Protein AF-0000000077088378 (afdb_homodimer)

Radius of gyration: 35.86 Å; Cα contacts (8 Å, |Δi|>4): 1937; chains: 2; bounding box: 95×134×131 Å

Sequence (1140 aa):
MNAVVITKICVFFVFTLNFMLIGPISTVTGSLPDPVVPNVSPMHVGIMCIPLYGHWRPLRSIGEAFTARGHHVTYFIENPLWCEEIMRRGENTTHCIIIPSHGVFRDPAFFEEMSLEPYPHKTLYAFLEETIRHHTLHLGDYLQAARKLHATHPLSILLSDVNTVVGGSVARALDIPCVLSIALTAFIYLGLNNRIPPMGSGFPARMNSAQRLQEFISMSLFFGSPPSLDGFNTQRIRYNIPPLRGWHEMGGFYDTVLIPIVWGFDIPRELCPNFHPVGLLSFKENHIPSMEKELSTFLQHCTMGAIYVNFGTLASLNSRQVDYIARALEQLPYCVIWKMKDEQKKHLPKGFFGKMKETLFIRSYFLSPIEIMRHTNLMVFISHCGDTSVHEALEAQLPIVGIPFFADQADVCQRLEEAGVGKYVGHKATFTVEDILHAIQWVIEHSDQVKDKMKRLIHISNFLGGAEKAVDIIESRYFNQLLRRNESFERCVIFNEDMELETHPVRMAQIDILFLRFLVLVPLWFVVFNCIRKMLFCFGRIMRFNRNLPPKKVPHFSVSPRPTQREKDDMNAVVITKICVFFVFTLNFMLIGPISTVTGSLPDPVVPNVSPMHVGIMCIPLYGHWRPLRSIGEAFTARGHHVTYFIENPLWCEEIMRRGENTTHCIIIPSHGVFRDPAFFEEMSLEPYPHKTLYAFLEETIRHHTLHLGDYLQAARKLHATHPLSILLSDVNTVVGGSVARALDIPCVLSIALTAFIYLGLNNRIPPMGSGFPARMNSAQRLQEFISMSLFFGSPPSLDGFNTQRIRYNIPPLRGWHEMGGFYDTVLIPIVWGFDIPRELCPNFHPVGLLSFKENHIPSMEKELSTFLQHCTMGAIYVNFGTLASLNSRQVDYIARALEQLPYCVIWKMKDEQKKHLPKGFFGKMKETLFIRSYFLSPIEIMRHTNLMVFISHCGDTSVHEALEAQLPIVGIPFFADQADVCQRLEEAGVGKYVGHKATFTVEDILHAIQWVIEHSDQVKDKMKRLIHISNFLGGAEKAVDIIESRYFNQLLRRNESFERCVIFNEDMELETHPVRMAQIDILFLRFLVLVPLWFVVFNCIRKMLFCFGRIMRFNRNLPPKKVPHFSVSPRPTQREKDD

Structure (mmCIF, N/CA/C/O backbone):
data_AF-0000000077088378-model_v1
#
loop_
_entity.id
_entity.type
_entity.pdbx_description
1 polymer 'UDP-glucoronosyl and UDP-glucosyl transferase, putative'
#
loop_
_atom_site.group_PDB
_atom_site.id
_atom_site.type_symbol
_atom_site.label_atom_id
_atom_site.label_alt_id
_atom_site.label_comp_id
_atom_site.label_asym_id
_atom_site.label_entity_id
_atom_site.label_seq_id
_atom_site.pdbx_PDB_ins_code
_atom_site.Cartn_x
_atom_site.Cartn_y
_atom_site.Cartn_z
_atom_site.occupancy
_atom_site.B_iso_or_equiv
_atom_site.auth_seq_id
_atom_site.auth_comp_id
_atom_site.auth_asym_id
_atom_site.auth_atom_id
_atom_site.pdbx_PDB_model_num
ATOM 1 N N . MET A 1 1 ? 18.906 -29.609 38.656 1 36.69 1 MET A N 1
ATOM 2 C CA . MET A 1 1 ? 18.859 -29.141 37.281 1 36.69 1 MET A CA 1
ATOM 3 C C . MET A 1 1 ? 20.172 -28.453 36.906 1 36.69 1 MET A C 1
ATOM 5 O O . MET A 1 1 ? 20.625 -27.547 37.594 1 36.69 1 MET A O 1
ATOM 9 N N . ASN A 1 2 ? 20.984 -29.062 36.031 1 43.31 2 ASN A N 1
ATOM 10 C CA . ASN A 1 2 ? 22.391 -28.828 35.75 1 43.31 2 ASN A CA 1
ATOM 11 C C . ASN A 1 2 ? 22.625 -27.422 35.188 1 43.31 2 ASN A C 1
ATOM 13 O O . ASN A 1 2 ? 21.797 -26.922 34.438 1 43.31 2 ASN A O 1
ATOM 17 N N . ALA A 1 3 ? 23.484 -26.641 35.844 1 46.31 3 ALA A N 1
ATOM 18 C CA . ALA A 1 3 ? 24 -25.312 35.562 1 46.31 3 ALA A CA 1
ATOM 19 C C . ALA A 1 3 ? 24.219 -25.094 34.062 1 46.31 3 ALA A C 1
ATOM 21 O O . ALA A 1 3 ? 23.984 -24.016 33.531 1 46.31 3 ALA A O 1
ATOM 22 N N . VAL A 1 4 ? 24.469 -26.156 33.375 1 48.06 4 VAL A N 1
ATOM 23 C CA . VAL A 1 4 ? 24.812 -26.141 31.969 1 48.06 4 VAL A CA 1
ATOM 24 C C . VAL A 1 4 ? 23.547 -25.922 31.141 1 48.06 4 VAL A C 1
ATOM 26 O O . VAL A 1 4 ? 23.562 -25.125 30.188 1 48.06 4 VAL A O 1
ATOM 29 N N . VAL A 1 5 ? 22.484 -26.453 31.562 1 47.44 5 VAL A N 1
ATOM 30 C CA . VAL A 1 5 ? 21.25 -26.391 30.797 1 47.44 5 VAL A CA 1
ATOM 31 C C . VAL A 1 5 ? 20.609 -25 30.969 1 47.44 5 VAL A C 1
ATOM 33 O O . VAL A 1 5 ? 20.156 -24.406 29.984 1 47.44 5 VAL A O 1
ATOM 36 N N . ILE A 1 6 ? 20.859 -24.453 32.094 1 46.88 6 ILE A N 1
ATOM 37 C CA . ILE A 1 6 ? 20.359 -23.125 32.406 1 46.88 6 ILE A CA 1
ATOM 38 C C . ILE A 1 6 ? 21.141 -22.078 31.594 1 46.88 6 ILE A C 1
ATOM 40 O O . ILE A 1 6 ? 20.547 -21.156 31.016 1 46.88 6 ILE A O 1
ATOM 44 N N . THR A 1 7 ? 22.438 -22.359 31.422 1 44.44 7 THR A N 1
ATOM 45 C CA . THR A 1 7 ? 23.312 -21.484 30.625 1 44.44 7 THR A CA 1
ATOM 46 C C . THR A 1 7 ? 22.906 -21.516 29.156 1 44.44 7 THR A C 1
ATOM 48 O O . THR A 1 7 ? 22.844 -20.469 28.5 1 44.44 7 THR A O 1
ATOM 51 N N . LYS A 1 8 ? 22.672 -22.641 28.688 1 46.53 8 LYS A N 1
ATOM 52 C CA . LYS A 1 8 ? 22.328 -22.781 27.266 1 46.53 8 LYS A CA 1
ATOM 53 C C . LYS A 1 8 ? 20.984 -22.141 26.969 1 46.53 8 LYS A C 1
ATOM 55 O O . LYS A 1 8 ? 20.828 -21.484 25.938 1 46.53 8 LYS A O 1
ATOM 60 N N . ILE A 1 9 ? 20.141 -22.234 27.906 1 46.88 9 ILE A N 1
ATOM 61 C CA . ILE A 1 9 ? 18.812 -21.672 27.734 1 46.88 9 ILE A CA 1
ATOM 62 C C . ILE A 1 9 ? 18.875 -20.141 27.797 1 46.88 9 ILE A C 1
ATOM 64 O O . ILE A 1 9 ? 18.281 -19.453 26.969 1 46.88 9 ILE A O 1
ATOM 68 N N . CYS A 1 10 ? 19.781 -19.719 28.656 1 44.94 10 CYS A N 1
ATOM 69 C CA . CYS A 1 10 ? 20.016 -18.281 28.797 1 44.94 10 CYS A CA 1
ATOM 70 C C . CYS A 1 10 ? 20.641 -17.703 27.531 1 44.94 10 CYS A C 1
ATOM 72 O O . CYS A 1 10 ? 20.219 -16.656 27.047 1 44.94 10 CYS A O 1
ATOM 74 N N . VAL A 1 11 ? 21.594 -18.422 27.016 1 46.28 11 VAL A N 1
ATOM 75 C CA . VAL A 1 11 ? 22.25 -18.031 25.781 1 46.28 11 VAL A CA 1
ATOM 76 C C . VAL A 1 11 ? 21.234 -17.984 24.641 1 46.28 11 VAL A C 1
ATOM 78 O O . VAL A 1 11 ? 21.219 -17.047 23.844 1 46.28 11 VAL A O 1
ATOM 81 N N . PHE A 1 12 ? 20.438 -18.906 24.578 1 44.72 12 PHE A N 1
ATOM 82 C CA . PHE A 1 12 ? 19.469 -18.984 23.5 1 44.72 12 PHE A CA 1
ATOM 83 C C . PHE A 1 12 ? 18.438 -17.859 23.609 1 44.72 12 PHE A C 1
ATOM 85 O O . PHE A 1 12 ? 18.109 -17.219 22.609 1 44.72 12 PHE A O 1
ATOM 92 N N . PHE A 1 13 ? 18.016 -17.688 24.828 1 43.38 13 PHE A N 1
ATOM 93 C CA . PHE A 1 13 ? 17.047 -16.625 25.062 1 43.38 13 PHE A CA 1
ATOM 94 C C . PHE A 1 13 ? 17.641 -15.273 24.703 1 43.38 13 PHE A C 1
ATOM 96 O O . PHE A 1 13 ? 16.969 -14.445 24.078 1 43.38 13 PHE A O 1
ATOM 103 N N . VAL A 1 14 ? 18.875 -15.148 25.094 1 43.47 14 VAL A N 1
ATOM 104 C CA . VAL A 1 14 ? 19.625 -13.945 24.734 1 43.47 14 VAL A CA 1
ATOM 105 C C . VAL A 1 14 ? 19.703 -13.82 23.219 1 43.47 14 VAL A C 1
ATOM 107 O O . VAL A 1 14 ? 19.516 -12.727 22.672 1 43.47 14 VAL A O 1
ATOM 110 N N . PHE A 1 15 ? 19.859 -14.914 22.688 1 42.19 15 PHE A N 1
ATOM 111 C CA . PHE A 1 15 ? 19.969 -14.914 21.234 1 42.19 15 PHE A CA 1
ATOM 112 C C . PHE A 1 15 ? 18.641 -14.594 20.578 1 42.19 15 PHE A C 1
ATOM 114 O O . PHE A 1 15 ? 18.578 -13.805 19.625 1 42.19 15 PHE A O 1
ATOM 121 N N . THR A 1 16 ? 17.625 -15.188 21.109 1 41.56 16 THR A N 1
ATOM 122 C CA . THR A 1 16 ? 16.312 -15.008 20.5 1 41.56 16 THR A CA 1
ATOM 123 C C . THR A 1 16 ? 15.805 -13.586 20.703 1 41.56 16 THR A C 1
ATOM 125 O O . THR A 1 16 ? 15.273 -12.969 19.781 1 41.56 16 THR A O 1
ATOM 128 N N . LEU A 1 17 ? 15.953 -13.195 22 1 40.91 17 LEU A N 1
ATOM 129 C CA . LEU A 1 17 ? 15.57 -11.828 22.328 1 40.91 17 LEU A CA 1
ATOM 130 C C . LEU A 1 17 ? 16.328 -10.828 21.453 1 40.91 17 LEU A C 1
ATOM 132 O O . LEU A 1 17 ? 15.727 -9.867 20.953 1 40.91 17 LEU A O 1
ATOM 136 N N . ASN A 1 18 ? 17.516 -11.156 21.359 1 37.97 18 ASN A N 1
ATOM 137 C CA . ASN A 1 18 ? 18.344 -10.375 20.453 1 37.97 18 ASN A CA 1
ATOM 138 C C . ASN A 1 18 ? 17.781 -10.367 19.031 1 37.97 18 ASN A C 1
ATOM 140 O O . ASN A 1 18 ? 17.797 -9.336 18.359 1 37.97 18 ASN A O 1
ATOM 144 N N . PHE A 1 19 ? 17.281 -11.461 18.797 1 39.44 19 PHE A N 1
ATOM 145 C CA . PHE A 1 19 ? 16.797 -11.594 17.422 1 39.44 19 PHE A CA 1
ATOM 146 C C . PHE A 1 19 ? 15.531 -10.789 17.203 1 39.44 19 PHE A C 1
ATOM 148 O O . PHE A 1 19 ? 15.359 -10.148 16.172 1 39.44 19 PHE A O 1
ATOM 155 N N . MET A 1 20 ? 14.664 -10.938 18.141 1 37.16 20 MET A N 1
ATOM 156 C CA . MET A 1 20 ? 13.367 -10.297 17.984 1 37.16 20 MET A CA 1
ATOM 157 C C . MET A 1 20 ? 13.508 -8.773 18 1 37.16 20 MET A C 1
ATOM 159 O O . MET A 1 20 ? 12.766 -8.07 17.312 1 37.16 20 MET A O 1
ATOM 163 N N . LEU A 1 21 ? 14.242 -8.305 18.938 1 35.91 21 LEU A N 1
ATOM 164 C CA . LEU A 1 21 ? 14.414 -6.875 19.156 1 35.91 21 LEU A CA 1
ATOM 165 C C . LEU A 1 21 ? 15.289 -6.266 18.062 1 35.91 21 LEU A C 1
ATOM 167 O O . LEU A 1 21 ? 15.406 -5.043 17.969 1 35.91 21 LEU A O 1
ATOM 171 N N . ILE A 1 22 ? 16 -7.074 17.406 1 36.56 22 ILE A N 1
ATOM 172 C CA . ILE A 1 22 ? 16.953 -6.625 16.391 1 36.56 22 ILE A CA 1
ATOM 173 C C . ILE A 1 22 ? 16.219 -6.164 15.141 1 36.56 22 ILE A C 1
ATOM 175 O O . ILE A 1 22 ? 15.82 -6.988 14.312 1 36.56 22 ILE A O 1
ATOM 179 N N . GLY A 1 23 ? 15.086 -5.48 15.484 1 33.09 23 GLY A N 1
ATOM 180 C CA . GLY A 1 23 ? 14.641 -5.004 14.18 1 33.09 23 GLY A CA 1
ATOM 181 C C . GLY A 1 23 ? 15.5 -3.883 13.633 1 33.09 23 GLY A C 1
ATOM 182 O O . GLY A 1 23 ? 16.219 -3.219 14.375 1 33.09 23 GLY A O 1
ATOM 183 N N . PRO A 1 24 ? 15.742 -3.654 12.531 1 30.78 24 PRO A N 1
ATOM 184 C CA . PRO A 1 24 ? 16.672 -2.709 11.898 1 30.78 24 PRO A CA 1
ATOM 185 C C . PRO A 1 24 ? 16.266 -1.254 12.117 1 30.78 24 PRO A C 1
ATOM 187 O O . PRO A 1 24 ? 15.078 -0.952 12.25 1 30.78 24 PRO A O 1
ATOM 190 N N . ILE A 1 25 ? 17.031 -0.549 13.031 1 29.33 25 ILE A N 1
ATOM 191 C CA . ILE A 1 25 ? 16.922 0.903 13.109 1 29.33 25 ILE A CA 1
ATOM 192 C C . ILE A 1 25 ? 17.219 1.518 11.742 1 29.33 25 ILE A C 1
ATOM 194 O O . ILE A 1 25 ? 18.25 1.229 11.141 1 29.33 25 ILE A O 1
ATOM 198 N N . SER A 1 26 ? 16.391 2.08 11.047 1 28.38 26 SER A N 1
ATOM 199 C CA . SER A 1 26 ? 16.406 2.65 9.703 1 28.38 26 SER A CA 1
ATOM 200 C C . SER A 1 26 ? 17.031 4.039 9.695 1 28.38 26 SER A C 1
ATOM 202 O O . SER A 1 26 ? 16.656 4.906 10.484 1 28.38 26 SER A O 1
ATOM 204 N N . THR A 1 27 ? 18.406 4.141 9.781 1 28.14 27 THR A N 1
ATOM 205 C CA . THR A 1 27 ? 18.859 5.492 9.5 1 28.14 27 THR A CA 1
ATOM 206 C C . THR A 1 27 ? 18.594 5.863 8.047 1 28.14 27 THR A C 1
ATOM 208 O O . THR A 1 27 ? 19.047 5.168 7.133 1 28.14 27 THR A O 1
ATOM 211 N N . VAL A 1 28 ? 17.594 6.332 7.727 1 29.88 28 VAL A N 1
ATOM 212 C CA . VAL A 1 28 ? 17.234 6.84 6.402 1 29.88 28 VAL A CA 1
ATOM 213 C C . VAL A 1 28 ? 18.109 8.047 6.062 1 29.88 28 VAL A C 1
ATOM 215 O O . VAL A 1 28 ? 18.078 9.062 6.766 1 29.88 28 VAL A O 1
ATOM 218 N N . THR A 1 29 ? 19.391 7.781 5.715 1 28.28 29 THR A N 1
ATOM 219 C CA . THR A 1 29 ? 19.938 8.977 5.082 1 28.28 29 THR A CA 1
ATOM 220 C C . THR A 1 29 ? 19.25 9.234 3.74 1 28.28 29 THR A C 1
ATOM 222 O O . THR A 1 29 ? 19.156 8.336 2.906 1 28.28 29 THR A O 1
ATOM 225 N N . GLY A 1 30 ? 18.328 10.016 3.633 1 29.75 30 GLY A N 1
ATOM 226 C CA . GLY A 1 30 ? 17.703 10.477 2.406 1 29.75 30 GLY A CA 1
ATOM 227 C C . GLY A 1 30 ? 18.703 10.805 1.312 1 29.75 30 GLY A C 1
ATOM 228 O O . GLY A 1 30 ? 19.594 11.633 1.507 1 29.75 30 GLY A O 1
ATOM 229 N N . SER A 1 31 ? 19.234 9.812 0.688 1 32.28 31 SER A N 1
ATOM 230 C CA . SER A 1 31 ? 20.047 10.297 -0.43 1 32.28 31 SER A CA 1
ATOM 231 C C . SER A 1 31 ? 19.203 11.133 -1.393 1 32.28 31 SER A C 1
ATOM 233 O O . SER A 1 31 ? 18.031 10.82 -1.633 1 32.28 31 SER A O 1
ATOM 235 N N . LEU A 1 32 ? 19.547 12.367 -1.471 1 35.34 32 LEU A N 1
ATOM 236 C CA . LEU A 1 32 ? 19 13.352 -2.395 1 35.34 32 LEU A CA 1
ATOM 237 C C . LEU A 1 32 ? 19 12.812 -3.822 1 35.34 32 LEU A C 1
ATOM 239 O O . LEU A 1 32 ? 19.844 11.992 -4.184 1 35.34 32 LEU A O 1
ATOM 243 N N . PRO A 1 33 ? 17.859 13.086 -4.492 1 39.59 33 PRO A N 1
ATOM 244 C CA . PRO A 1 33 ? 17.594 12.75 -5.895 1 39.59 33 PRO A CA 1
ATOM 245 C C . PRO A 1 33 ? 18.766 13.109 -6.812 1 39.59 33 PRO A C 1
ATOM 247 O O . PRO A 1 33 ? 19.484 14.062 -6.547 1 39.59 33 PRO A O 1
ATOM 250 N N . ASP A 1 34 ? 19.188 12.164 -7.539 1 43.16 34 ASP A N 1
ATOM 251 C CA . ASP A 1 34 ? 20.078 12.383 -8.672 1 43.16 34 ASP A CA 1
ATOM 252 C C . ASP A 1 34 ? 19.547 13.492 -9.578 1 43.16 34 ASP A C 1
ATOM 254 O O . ASP A 1 34 ? 18.359 13.781 -9.586 1 43.16 34 ASP A O 1
ATOM 258 N N . PRO A 1 35 ? 20.469 14.203 -10.109 1 44.84 35 PRO A N 1
ATOM 259 C CA . PRO A 1 35 ? 20.094 15.25 -11.07 1 44.84 35 PRO A CA 1
ATOM 260 C C . PRO A 1 35 ? 19.109 14.758 -12.125 1 44.84 35 PRO A C 1
ATOM 262 O O . PRO A 1 35 ? 19.141 13.586 -12.508 1 44.84 35 PRO A O 1
ATOM 265 N N . VAL A 1 36 ? 17.984 15.5 -12.32 1 45.34 36 VAL A N 1
ATOM 266 C CA . VAL A 1 36 ? 16.922 15.328 -13.305 1 45.34 36 VAL A CA 1
ATOM 267 C C . VAL A 1 36 ? 17.531 15.125 -14.695 1 45.34 36 VAL A C 1
ATOM 269 O O . VAL A 1 36 ? 18.203 16.016 -15.227 1 45.34 36 VAL A O 1
ATOM 272 N N . VAL A 1 37 ? 17.969 13.977 -15.125 1 48.34 37 VAL A N 1
ATOM 273 C CA . VAL A 1 37 ? 18.281 13.781 -16.531 1 48.34 37 VAL A CA 1
ATOM 274 C C . VAL A 1 37 ? 17.016 13.805 -17.359 1 48.34 37 VAL A C 1
ATOM 276 O O . VAL A 1 37 ? 16 13.203 -16.984 1 48.34 37 VAL A O 1
ATOM 279 N N . PRO A 1 38 ? 16.922 14.742 -18.359 1 50.56 38 PRO A N 1
ATOM 280 C CA . PRO A 1 38 ? 15.734 14.844 -19.219 1 50.56 38 PRO A CA 1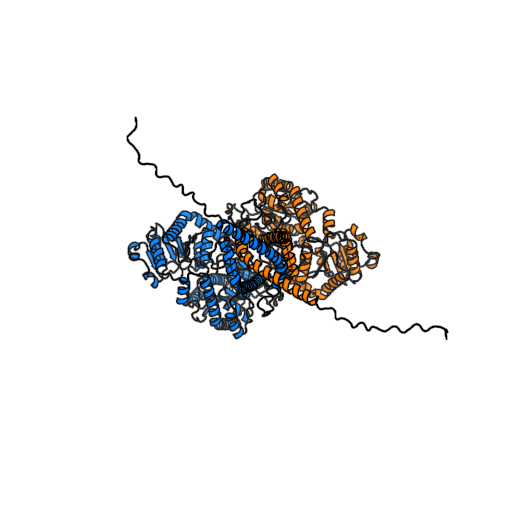
ATOM 281 C C . PRO A 1 38 ? 15.297 13.5 -19.797 1 50.56 38 PRO A C 1
ATOM 283 O O . PRO A 1 38 ? 16.125 12.766 -20.344 1 50.56 38 PRO A O 1
ATOM 286 N N . ASN A 1 39 ? 14.148 12.93 -19.375 1 60.09 39 ASN A N 1
ATOM 287 C CA . ASN A 1 39 ? 13.547 11.703 -19.875 1 60.09 39 ASN A CA 1
ATOM 288 C C . ASN A 1 39 ? 13.148 11.836 -21.344 1 60.09 39 ASN A C 1
ATOM 290 O O . ASN A 1 39 ? 12.445 12.773 -21.719 1 60.09 39 ASN A O 1
ATOM 294 N N . VAL A 1 40 ? 14.023 11.367 -22.359 1 66.56 40 VAL A N 1
ATOM 295 C CA . VAL A 1 40 ? 13.766 11.367 -23.781 1 66.56 40 VAL A CA 1
ATOM 296 C C . VAL A 1 40 ? 12.805 10.234 -24.141 1 66.56 40 VAL A C 1
ATOM 298 O O . VAL A 1 40 ? 12.852 9.164 -23.531 1 66.56 40 VAL A O 1
ATOM 301 N N . SER A 1 41 ? 11.57 10.57 -24.672 1 72.69 41 SER A N 1
ATOM 302 C CA . SER A 1 41 ? 10.734 9.594 -25.359 1 72.69 41 SER A CA 1
ATOM 303 C C . SER A 1 41 ? 11.172 9.414 -26.812 1 72.69 41 SER A C 1
ATOM 305 O O . SER A 1 41 ? 11.586 10.383 -27.469 1 72.69 41 SER A O 1
ATOM 307 N N . PRO A 1 42 ? 11.359 7.984 -27.359 1 90.88 42 PRO A N 1
ATOM 308 C CA . PRO A 1 42 ? 10.961 6.703 -26.766 1 90.88 42 PRO A CA 1
ATOM 309 C C . PRO A 1 42 ? 12.008 6.145 -25.812 1 90.88 42 PRO A C 1
ATOM 311 O O . PRO A 1 42 ? 13.203 6.406 -25.969 1 90.88 42 PRO A O 1
ATOM 314 N N . MET A 1 43 ? 11.547 5.379 -24.891 1 94.81 43 MET A N 1
ATOM 315 C CA . MET A 1 43 ? 12.43 4.699 -23.938 1 94.81 43 MET A CA 1
ATOM 316 C C . MET A 1 43 ? 13.055 3.463 -24.578 1 94.81 43 MET A C 1
ATOM 318 O O . MET A 1 43 ? 12.531 2.926 -25.547 1 94.81 43 MET A O 1
ATOM 322 N N . HIS A 1 44 ? 14.18 3.102 -24.125 1 97.19 44 HIS A N 1
ATOM 323 C CA . HIS A 1 44 ? 14.781 1.812 -24.438 1 97.19 44 HIS A CA 1
ATOM 324 C C . HIS A 1 44 ? 14.828 0.91 -23.203 1 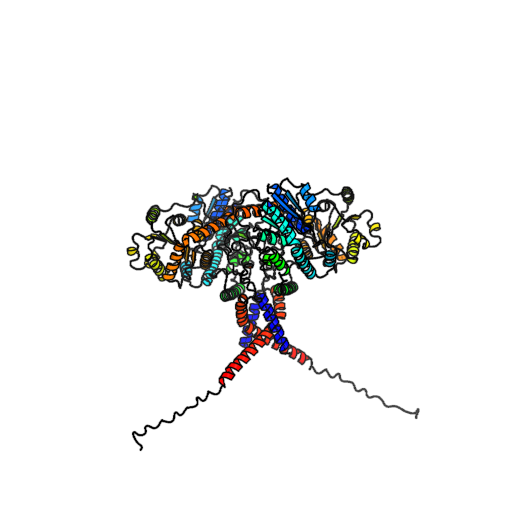97.19 44 HIS A C 1
ATOM 326 O O . HIS A 1 44 ? 15.625 1.137 -22.297 1 97.19 44 HIS A O 1
ATOM 332 N N . VAL A 1 45 ? 14.031 -0.122 -23.234 1 97.88 45 VAL A N 1
ATOM 333 C CA . VAL A 1 45 ? 13.852 -0.994 -22.078 1 97.88 45 VAL A CA 1
ATOM 334 C C . VAL A 1 45 ? 14.609 -2.299 -22.297 1 97.88 45 VAL A C 1
ATOM 336 O O . VAL A 1 45 ? 14.445 -2.963 -23.328 1 97.88 45 VAL A O 1
ATOM 339 N N . GLY A 1 46 ? 15.523 -2.607 -21.406 1 98.44 46 GLY A N 1
ATOM 340 C CA . GLY A 1 46 ? 16.125 -3.932 -21.375 1 98.44 46 GLY A CA 1
ATOM 341 C C . GLY A 1 46 ? 15.391 -4.898 -20.469 1 98.44 46 GLY A C 1
ATOM 342 O O . GLY A 1 46 ? 15.031 -4.551 -19.344 1 98.44 46 GLY A O 1
ATOM 343 N N . ILE A 1 47 ? 15.156 -6.121 -20.922 1 98.12 47 ILE A N 1
ATOM 344 C CA . ILE A 1 47 ? 14.477 -7.133 -20.125 1 98.12 47 ILE A CA 1
ATOM 345 C C . ILE A 1 47 ? 15.398 -8.336 -19.922 1 98.12 47 ILE A C 1
ATOM 347 O O . ILE A 1 47 ? 15.914 -8.891 -20.906 1 98.12 47 ILE A O 1
ATOM 351 N N . MET A 1 48 ? 15.586 -8.703 -18.688 1 97.44 48 MET A N 1
ATOM 352 C CA . MET A 1 48 ? 16.422 -9.859 -18.359 1 97.44 48 MET A CA 1
ATOM 353 C C . MET A 1 48 ? 15.625 -10.914 -17.609 1 97.44 48 MET A C 1
ATOM 355 O O . MET A 1 48 ? 14.852 -10.594 -16.703 1 97.44 48 MET A O 1
ATOM 359 N N . CYS A 1 49 ? 15.82 -12.18 -17.984 1 94.88 49 CYS A N 1
ATOM 360 C CA . CYS A 1 49 ? 15.062 -13.258 -17.344 1 94.88 49 CYS A CA 1
ATOM 361 C C . CYS A 1 49 ? 15.859 -14.555 -17.344 1 94.88 49 CYS A C 1
ATOM 363 O O . CYS A 1 49 ? 16.531 -14.883 -18.328 1 94.88 49 CYS A O 1
ATOM 365 N N . ILE A 1 50 ? 15.773 -15.273 -16.25 1 94.38 50 ILE A N 1
ATOM 366 C CA . ILE A 1 50 ? 16.312 -16.625 -16.188 1 94.38 50 ILE A CA 1
ATOM 367 C C . ILE A 1 50 ? 15.523 -17.547 -17.109 1 94.38 50 ILE A C 1
ATOM 369 O O . ILE A 1 50 ? 14.422 -17.203 -17.547 1 94.38 50 ILE A O 1
ATOM 373 N N . PRO A 1 51 ? 16.094 -18.672 -17.484 1 94.19 51 PRO A N 1
ATOM 374 C CA . PRO A 1 51 ? 15.445 -19.531 -18.484 1 94.19 51 PRO A CA 1
ATOM 375 C C . PRO A 1 51 ? 14.328 -20.375 -17.891 1 94.19 51 PRO A C 1
ATOM 377 O O . PRO A 1 51 ? 14.297 -21.594 -18.109 1 94.19 51 PRO A O 1
ATOM 380 N N . LEU A 1 52 ? 13.414 -19.781 -17.234 1 91.62 52 LEU A N 1
ATOM 381 C CA . LEU A 1 52 ? 12.188 -20.391 -16.734 1 91.62 52 LEU A CA 1
ATOM 382 C C . LEU A 1 52 ? 10.961 -19.703 -17.344 1 91.62 52 LEU A C 1
ATOM 384 O O . LEU A 1 52 ? 10.766 -18.5 -17.172 1 91.62 52 LEU A O 1
ATOM 388 N N . TYR A 1 53 ? 10.211 -20.469 -17.953 1 87.12 53 TYR A N 1
ATOM 389 C CA . TYR A 1 53 ? 9.109 -19.953 -18.75 1 87.12 53 TYR A CA 1
ATOM 390 C C . TYR A 1 53 ? 8.117 -19.172 -17.891 1 87.12 53 TYR A C 1
ATOM 392 O O . TYR A 1 53 ? 7.582 -18.156 -18.312 1 87.12 53 TYR A O 1
ATOM 400 N N . GLY A 1 54 ? 7.82 -19.672 -16.719 1 85.81 54 GLY A N 1
ATOM 401 C CA . GLY A 1 54 ? 6.895 -19 -15.82 1 85.81 54 GLY A CA 1
ATOM 402 C C . GLY A 1 54 ? 7.336 -17.594 -15.445 1 85.81 54 GLY A C 1
ATOM 403 O O . GLY A 1 54 ? 6.508 -16.734 -15.148 1 85.81 54 GLY A O 1
ATOM 404 N N . HIS A 1 55 ? 8.602 -17.312 -15.453 1 89.94 55 HIS A N 1
ATOM 405 C CA . HIS A 1 55 ? 9.148 -16 -15.172 1 89.94 55 HIS A CA 1
ATOM 406 C C . HIS A 1 55 ? 9.227 -15.148 -16.438 1 89.94 55 HIS A C 1
ATOM 408 O O . HIS A 1 55 ? 9.133 -13.922 -16.375 1 89.94 55 HIS A O 1
ATOM 414 N N . TRP A 1 56 ? 9.344 -15.836 -17.5 1 90.25 56 TRP A N 1
ATOM 415 C CA . TRP A 1 56 ? 9.539 -15.188 -18.797 1 90.25 56 TRP A CA 1
ATOM 416 C C . TRP A 1 56 ? 8.227 -14.625 -19.312 1 90.25 56 TRP A C 1
ATOM 418 O O . TRP A 1 56 ? 8.18 -13.5 -19.828 1 90.25 56 TRP A O 1
ATOM 428 N N . ARG A 1 57 ? 7.191 -15.266 -19.156 1 87.5 57 ARG A N 1
ATOM 429 C CA . ARG A 1 57 ? 5.918 -14.93 -19.781 1 87.5 57 ARG A CA 1
ATOM 430 C C . ARG A 1 57 ? 5.414 -13.57 -19.297 1 87.5 57 ARG A C 1
ATOM 432 O O . ARG A 1 57 ? 5.016 -12.734 -20.109 1 87.5 57 ARG A O 1
ATOM 439 N N . PRO A 1 58 ? 5.406 -13.32 -18 1 90.12 58 PRO A N 1
ATOM 440 C CA . PRO A 1 58 ? 4.953 -12.008 -17.547 1 90.12 58 PRO A CA 1
ATOM 441 C C . PRO A 1 58 ? 5.832 -10.867 -18.062 1 90.12 58 PRO A C 1
ATOM 443 O O . PRO A 1 58 ? 5.32 -9.812 -18.438 1 90.12 58 PRO A O 1
ATOM 446 N N . LEU A 1 59 ? 7.09 -11.102 -18.125 1 93.38 59 LEU A N 1
ATOM 447 C CA . LEU A 1 59 ? 8.008 -10.078 -18.609 1 93.38 59 LEU A CA 1
ATOM 448 C C . LEU A 1 59 ? 7.789 -9.805 -20.094 1 93.38 59 LEU A C 1
ATOM 450 O O . LEU A 1 59 ? 7.84 -8.656 -20.547 1 93.38 59 LEU A O 1
ATOM 454 N N . ARG A 1 60 ? 7.559 -10.867 -20.766 1 92 60 ARG A N 1
ATOM 455 C CA . ARG A 1 60 ? 7.293 -10.719 -22.203 1 92 60 ARG A CA 1
ATOM 456 C C . ARG A 1 60 ? 6.031 -9.898 -22.438 1 92 60 ARG A C 1
ATOM 458 O O . ARG A 1 60 ? 5.996 -9.055 -23.344 1 92 60 ARG A O 1
ATOM 465 N N . SER A 1 61 ? 5.02 -10.133 -21.672 1 91.75 61 SER A N 1
ATOM 466 C CA . SER A 1 61 ? 3.775 -9.383 -21.797 1 91.75 61 SER A CA 1
ATOM 467 C C . SER A 1 61 ? 4.012 -7.883 -21.609 1 91.75 61 SER A C 1
ATOM 469 O O . SER A 1 61 ? 3.488 -7.066 -22.359 1 91.75 61 SER A O 1
ATOM 471 N N . ILE A 1 62 ? 4.797 -7.516 -20.656 1 95.31 62 ILE A N 1
ATOM 472 C CA . ILE A 1 62 ? 5.102 -6.109 -20.406 1 95.31 62 ILE A CA 1
ATOM 473 C C . ILE A 1 62 ? 5.941 -5.551 -21.547 1 95.31 62 ILE A C 1
ATOM 475 O O . ILE A 1 62 ? 5.695 -4.438 -22.016 1 95.31 62 ILE A O 1
ATOM 479 N N . GLY A 1 63 ? 6.934 -6.363 -22.031 1 95.06 63 GLY A N 1
ATOM 480 C CA . GLY A 1 63 ? 7.75 -5.949 -23.156 1 95.06 63 GLY A CA 1
ATOM 481 C C . GLY A 1 63 ? 6.934 -5.672 -24.406 1 95.06 63 GLY A C 1
ATOM 482 O O . GLY A 1 63 ? 7.18 -4.688 -25.109 1 95.06 63 GLY A O 1
ATOM 483 N N . GLU A 1 64 ? 5.996 -6.477 -24.641 1 92.88 64 GLU A N 1
ATOM 484 C CA . GLU A 1 64 ? 5.141 -6.289 -25.812 1 92.88 64 GLU A CA 1
ATOM 485 C C . GLU A 1 64 ? 4.301 -5.023 -25.672 1 92.88 64 GLU A C 1
ATOM 487 O O . GLU A 1 64 ? 4.047 -4.336 -26.672 1 92.88 64 GLU A O 1
ATOM 492 N N . ALA A 1 65 ? 3.822 -4.762 -24.5 1 93.62 65 ALA A N 1
ATOM 493 C CA . ALA A 1 65 ? 3.072 -3.531 -24.281 1 93.62 65 ALA A CA 1
ATOM 494 C C . ALA A 1 65 ? 3.945 -2.303 -24.516 1 93.62 65 ALA A C 1
ATOM 496 O O . ALA A 1 65 ? 3.475 -1.295 -25.047 1 93.62 65 ALA A O 1
ATOM 497 N N . PHE A 1 66 ? 5.246 -2.371 -24.156 1 95.31 66 PHE A N 1
ATOM 498 C CA . PHE A 1 66 ? 6.184 -1.287 -24.438 1 95.31 66 PHE A CA 1
ATOM 499 C C . PHE A 1 66 ? 6.344 -1.075 -25.938 1 95.31 66 PHE A C 1
ATOM 501 O O . PHE A 1 66 ? 6.289 0.058 -26.422 1 95.31 66 PHE A O 1
ATOM 508 N N . THR A 1 67 ? 6.523 -2.148 -26.625 1 93.44 67 THR A N 1
ATOM 509 C CA . THR A 1 67 ? 6.738 -2.07 -28.078 1 93.44 67 THR A CA 1
ATOM 510 C C . THR A 1 67 ? 5.496 -1.532 -28.781 1 93.44 67 THR A C 1
ATOM 512 O O . THR A 1 67 ? 5.605 -0.752 -29.719 1 93.44 67 THR A O 1
ATOM 515 N N . ALA A 1 68 ? 4.359 -1.932 -28.328 1 90.12 68 ALA A N 1
ATOM 516 C CA . ALA A 1 68 ? 3.104 -1.468 -28.906 1 90.12 68 ALA A CA 1
ATOM 517 C C . ALA A 1 68 ? 2.953 0.043 -28.766 1 90.12 68 ALA A C 1
ATOM 519 O O . ALA A 1 68 ? 2.305 0.693 -29.578 1 90.12 68 ALA A O 1
ATOM 520 N N . ARG A 1 69 ? 3.566 0.567 -27.781 1 91.81 69 ARG A N 1
ATOM 521 C CA . ARG A 1 69 ? 3.467 2 -27.531 1 91.81 69 ARG A CA 1
ATOM 522 C C . ARG A 1 69 ? 4.609 2.756 -28.203 1 91.81 69 ARG A C 1
ATOM 524 O O . ARG A 1 69 ? 4.785 3.955 -27.969 1 91.81 69 ARG A O 1
ATOM 531 N N . GLY A 1 70 ? 5.473 2.076 -28.891 1 92 70 GLY A N 1
ATOM 532 C CA . GLY A 1 70 ? 6.496 2.727 -29.688 1 92 70 GLY A CA 1
ATOM 533 C C . GLY A 1 70 ? 7.852 2.773 -29 1 92 70 GLY A C 1
ATOM 534 O O . GLY A 1 70 ? 8.781 3.398 -29.5 1 92 70 GLY A O 1
ATOM 535 N N . HIS A 1 71 ? 8.008 2.105 -27.891 1 95.69 71 HIS A N 1
ATOM 536 C CA . HIS A 1 71 ? 9.297 2.053 -27.203 1 95.69 71 HIS A CA 1
ATOM 537 C C . HIS A 1 71 ? 10.188 0.963 -27.781 1 95.69 71 HIS A C 1
ATOM 539 O O . HIS A 1 71 ? 9.711 0.09 -28.516 1 95.69 71 HIS A O 1
ATOM 545 N N . HIS A 1 72 ? 11.461 1.084 -27.562 1 96.19 72 HIS A N 1
ATOM 546 C CA . HIS A 1 72 ? 12.406 0.03 -27.922 1 96.19 72 HIS A CA 1
ATOM 547 C C . HIS A 1 72 ? 12.57 -0.969 -26.781 1 96.19 72 HIS A C 1
ATOM 549 O O . HIS A 1 72 ? 12.602 -0.581 -25.609 1 96.19 72 HIS A O 1
ATOM 555 N N . VAL A 1 73 ? 12.586 -2.238 -27.141 1 97.38 73 VAL A N 1
ATOM 556 C CA . VAL A 1 73 ? 12.758 -3.268 -26.125 1 97.38 73 VAL A CA 1
ATOM 557 C C . VAL A 1 73 ? 13.844 -4.25 -26.562 1 97.38 73 VAL A C 1
ATOM 559 O O . VAL A 1 73 ? 13.828 -4.738 -27.688 1 97.38 73 VAL A O 1
ATOM 562 N N . THR A 1 74 ? 14.805 -4.484 -25.734 1 98.06 74 THR A N 1
ATOM 563 C CA . THR A 1 74 ? 15.805 -5.52 -25.969 1 98.06 74 THR A CA 1
ATOM 564 C C . THR A 1 74 ? 15.711 -6.609 -24.906 1 98.06 74 THR A C 1
ATOM 566 O O . THR A 1 74 ? 15.773 -6.32 -23.703 1 98.06 74 THR A O 1
ATOM 569 N N . TYR A 1 75 ? 15.609 -7.855 -25.359 1 97.44 75 TYR A N 1
ATOM 570 C CA . TYR A 1 75 ? 15.516 -9 -24.469 1 97.44 75 TYR A CA 1
ATOM 571 C C . TYR A 1 75 ? 16.859 -9.688 -24.312 1 97.44 75 TYR A C 1
ATOM 573 O O . TYR A 1 75 ? 17.547 -9.953 -25.312 1 97.44 75 TYR A O 1
ATOM 581 N N . PHE A 1 76 ? 17.297 -9.852 -23.109 1 97.94 76 PHE A N 1
ATOM 582 C CA . PHE A 1 76 ? 18.469 -10.672 -22.781 1 97.94 76 PHE A CA 1
ATOM 583 C C . PHE A 1 76 ? 18.031 -12.047 -22.281 1 97.94 76 PHE A C 1
ATOM 585 O O . PHE A 1 76 ? 17.594 -12.195 -21.141 1 97.94 76 PHE A O 1
ATOM 592 N N . ILE A 1 77 ? 18.219 -13.047 -23.125 1 94.88 77 ILE A N 1
ATOM 593 C CA . ILE A 1 77 ? 17.594 -14.328 -22.828 1 94.88 77 ILE A CA 1
ATOM 594 C C . ILE A 1 77 ? 18.609 -15.453 -23.031 1 94.88 77 ILE A C 1
ATOM 596 O O . ILE A 1 77 ? 19.5 -15.359 -23.875 1 94.88 77 ILE A O 1
ATOM 600 N N . GLU A 1 78 ? 18.5 -16.453 -22.25 1 95.88 78 GLU A N 1
ATOM 601 C CA . GLU A 1 78 ? 19.422 -17.594 -22.312 1 95.88 78 GLU A CA 1
ATOM 602 C C . GLU A 1 78 ? 18.891 -18.688 -23.219 1 95.88 78 GLU A C 1
ATOM 604 O O . GLU A 1 78 ? 19.656 -19.547 -23.688 1 95.88 78 GLU A O 1
ATOM 609 N N . ASN A 1 79 ? 17.562 -18.734 -23.469 1 93.94 79 ASN A N 1
ATOM 610 C CA . ASN A 1 79 ? 16.938 -19.703 -24.359 1 93.94 79 ASN A CA 1
ATOM 611 C C . ASN A 1 79 ? 16.797 -19.172 -25.781 1 93.94 79 ASN A C 1
ATOM 613 O O . ASN A 1 79 ? 15.93 -18.344 -26.047 1 93.94 79 ASN A O 1
ATOM 617 N N . PRO A 1 80 ? 17.531 -19.672 -26.688 1 94.06 80 PRO A N 1
ATOM 618 C CA . PRO A 1 80 ? 17.516 -19.141 -28.047 1 94.06 80 PRO A CA 1
ATOM 619 C C . PRO A 1 80 ? 16.141 -19.266 -28.719 1 94.06 80 PRO A C 1
ATOM 621 O O . PRO A 1 80 ? 15.773 -18.438 -29.547 1 94.06 80 PRO A O 1
ATOM 624 N N . LEU A 1 81 ? 15.375 -20.281 -28.344 1 90.44 81 LEU A N 1
ATOM 625 C CA . LEU A 1 81 ? 14.062 -20.484 -28.953 1 90.44 81 LEU A CA 1
ATOM 626 C C . LEU A 1 81 ? 13.125 -19.328 -28.609 1 90.44 81 LEU A C 1
ATOM 628 O O . LEU A 1 81 ? 12.289 -18.938 -29.438 1 90.44 81 LEU A O 1
ATOM 632 N N . TRP A 1 82 ? 13.289 -18.828 -27.453 1 91.75 82 TRP A N 1
ATOM 633 C CA . TRP A 1 82 ? 12.469 -17.688 -27.047 1 91.75 82 TRP A CA 1
ATOM 634 C C . TRP A 1 82 ? 12.828 -16.453 -27.875 1 91.75 82 TRP A C 1
ATOM 636 O O . TRP A 1 82 ? 11.945 -15.695 -28.281 1 91.75 82 TRP A O 1
ATOM 646 N N . CYS A 1 83 ? 14.094 -16.25 -28.094 1 92.81 83 CYS A N 1
ATOM 647 C CA . CYS A 1 83 ? 14.555 -15.125 -28.906 1 92.81 83 CYS A CA 1
ATOM 648 C C . CYS A 1 83 ? 14.016 -15.219 -30.328 1 92.81 83 CYS A C 1
ATOM 650 O O . CYS A 1 83 ? 13.586 -14.219 -30.906 1 92.81 83 CYS A O 1
ATOM 652 N N . GLU A 1 84 ? 14.047 -16.375 -30.828 1 91.31 84 GLU A N 1
ATOM 653 C CA . GLU A 1 84 ? 13.539 -16.594 -32.188 1 91.31 84 GLU A CA 1
ATOM 654 C C . GLU A 1 84 ? 12.055 -16.234 -32.281 1 91.31 84 GLU A C 1
ATOM 656 O O . GLU A 1 84 ? 11.625 -15.602 -33.25 1 91.31 84 GLU A O 1
ATOM 661 N N . GLU A 1 85 ? 11.367 -16.688 -31.312 1 86.31 85 GLU A N 1
ATOM 662 C CA . GLU A 1 85 ? 9.938 -16.406 -31.297 1 86.31 85 GLU A CA 1
ATOM 663 C C . GLU A 1 85 ? 9.664 -14.906 -31.219 1 86.31 85 GLU A C 1
ATOM 665 O O . GLU A 1 85 ? 8.781 -14.391 -31.891 1 86.31 85 GLU A O 1
ATOM 670 N N . ILE A 1 86 ? 10.406 -14.227 -30.391 1 89.31 86 ILE A N 1
ATOM 671 C CA . ILE A 1 86 ? 10.258 -12.789 -30.203 1 89.31 86 ILE A CA 1
ATOM 672 C C . ILE A 1 86 ? 10.57 -12.055 -31.5 1 89.31 86 ILE A C 1
ATOM 674 O O . ILE A 1 86 ? 9.844 -11.141 -31.891 1 89.31 86 ILE A O 1
ATOM 678 N N . MET A 1 87 ? 11.594 -12.461 -32.125 1 89.81 87 MET A N 1
ATOM 679 C CA . MET A 1 87 ? 12.062 -11.773 -33.344 1 89.81 87 MET A CA 1
ATOM 680 C C . MET A 1 87 ? 11.133 -12.039 -34.531 1 89.81 87 MET A C 1
ATOM 682 O O . MET A 1 87 ? 10.984 -11.195 -35.406 1 89.81 87 MET A O 1
ATOM 686 N N . ARG A 1 88 ? 10.531 -13.109 -34.5 1 84.88 88 ARG A N 1
ATOM 687 C CA . ARG A 1 88 ? 9.578 -13.43 -35.531 1 84.88 88 ARG A CA 1
ATOM 688 C C . ARG A 1 88 ? 8.336 -12.555 -35.469 1 84.88 88 ARG A C 1
ATOM 690 O O . ARG A 1 88 ? 7.789 -12.141 -36.469 1 84.88 88 ARG A O 1
ATOM 697 N N . ARG A 1 89 ? 7.941 -12.258 -34.312 1 76.38 89 ARG A N 1
ATOM 698 C CA . ARG A 1 89 ? 6.676 -11.57 -34.094 1 76.38 89 ARG A CA 1
ATOM 699 C C . ARG A 1 89 ? 6.902 -10.086 -33.812 1 76.38 89 ARG A C 1
ATOM 701 O O . ARG A 1 89 ? 5.969 -9.289 -33.875 1 76.38 89 ARG A O 1
ATOM 708 N N . GLY A 1 90 ? 8.078 -9.844 -33.469 1 66.38 90 GLY A N 1
ATOM 709 C CA . GLY A 1 90 ? 8.352 -8.516 -32.938 1 66.38 90 GLY A CA 1
ATOM 710 C C . GLY A 1 90 ? 8.391 -7.449 -34 1 66.38 90 GLY A C 1
ATOM 711 O O . GLY A 1 90 ? 8.508 -7.758 -35.188 1 66.38 90 GLY A O 1
ATOM 712 N N . GLU A 1 91 ? 8.117 -6.305 -33.469 1 71.94 91 GLU A N 1
ATOM 713 C CA . GLU A 1 91 ? 8.172 -5.094 -34.281 1 71.94 91 GLU A CA 1
ATOM 714 C C . GLU A 1 91 ? 9.609 -4.633 -34.5 1 71.94 91 GLU A C 1
ATOM 716 O O . GLU A 1 91 ? 10.539 -5.211 -33.938 1 71.94 91 GLU A O 1
ATOM 721 N N . ASN A 1 92 ? 9.797 -3.74 -35.312 1 76.88 92 ASN A N 1
ATOM 722 C CA . ASN A 1 92 ? 11.109 -3.195 -35.656 1 76.88 92 ASN A CA 1
ATOM 723 C C . ASN A 1 92 ? 11.82 -2.648 -34.406 1 76.88 92 ASN A C 1
ATOM 725 O O . ASN A 1 92 ? 13.055 -2.543 -34.406 1 76.88 92 ASN A O 1
ATOM 729 N N . THR A 1 93 ? 11.125 -2.461 -33.375 1 89.94 93 THR A N 1
ATOM 730 C CA . THR A 1 93 ? 11.727 -1.851 -32.188 1 89.94 93 THR A CA 1
ATOM 731 C C . THR A 1 93 ? 12.062 -2.912 -31.156 1 89.94 93 THR A C 1
ATOM 733 O O . THR A 1 93 ? 12.445 -2.584 -30.031 1 89.94 93 THR A O 1
ATOM 736 N N . THR A 1 94 ? 12.008 -4.176 -31.547 1 94.19 94 THR A N 1
ATOM 737 C CA . THR A 1 94 ? 12.312 -5.281 -30.641 1 94.19 94 THR A CA 1
ATOM 738 C C . THR A 1 94 ? 13.641 -5.938 -31.016 1 94.19 94 THR A C 1
ATOM 740 O O . THR A 1 94 ? 13.914 -6.176 -32.188 1 94.19 94 THR A O 1
ATOM 743 N N . HIS A 1 95 ? 14.469 -6.105 -30.078 1 95.56 95 HIS A N 1
ATOM 744 C CA . HIS A 1 95 ? 15.742 -6.797 -30.25 1 95.56 95 HIS A CA 1
ATOM 745 C C . HIS A 1 95 ? 15.922 -7.883 -29.188 1 95.56 95 HIS A C 1
ATOM 747 O O . HIS A 1 95 ? 15.305 -7.832 -28.125 1 95.56 95 HIS A O 1
ATOM 753 N N . CYS A 1 96 ? 16.719 -8.875 -29.531 1 96.81 96 CYS A N 1
ATOM 754 C CA . CYS A 1 96 ? 16.984 -9.984 -28.609 1 96.81 96 CYS A CA 1
ATOM 755 C C . CYS A 1 96 ? 18.453 -10.367 -28.625 1 96.81 96 CYS A C 1
ATOM 757 O O . CYS A 1 96 ? 19.062 -10.492 -29.688 1 96.81 96 CYS A O 1
ATOM 759 N N . ILE A 1 97 ? 19.062 -10.43 -27.5 1 97.75 97 ILE A N 1
ATOM 760 C CA . ILE A 1 97 ? 20.438 -10.867 -27.328 1 97.75 97 ILE A CA 1
ATOM 761 C C . ILE A 1 97 ? 20.469 -12.203 -26.594 1 97.75 97 ILE A C 1
ATOM 763 O O . ILE A 1 97 ? 19.938 -12.328 -25.5 1 97.75 97 ILE A O 1
ATOM 767 N N . ILE A 1 98 ? 21.094 -13.219 -27.188 1 97.38 98 ILE A N 1
ATOM 768 C CA . ILE A 1 98 ? 21.203 -14.539 -26.594 1 97.38 98 ILE A CA 1
ATOM 769 C C . ILE A 1 98 ? 22.391 -14.578 -25.641 1 97.38 98 ILE A C 1
ATOM 771 O O . ILE A 1 98 ? 23.531 -14.359 -26.047 1 97.38 98 ILE A O 1
ATOM 775 N N . ILE A 1 99 ? 22.125 -14.82 -24.391 1 97.88 99 ILE A N 1
ATOM 776 C CA . ILE A 1 99 ? 23.156 -14.961 -23.375 1 97.88 99 ILE A CA 1
ATOM 777 C C . ILE A 1 99 ? 23.578 -16.422 -23.266 1 97.88 99 ILE A C 1
ATOM 779 O O . ILE A 1 99 ? 22.734 -17.328 -23.266 1 97.88 99 ILE A O 1
ATOM 783 N N . PRO A 1 100 ? 24.844 -16.672 -23.156 1 96.44 100 PRO A N 1
ATOM 784 C CA . PRO A 1 100 ? 25.281 -18.062 -23.016 1 96.44 100 PRO A CA 1
ATOM 785 C C . PRO A 1 100 ? 24.734 -18.734 -21.766 1 96.44 100 PRO A C 1
ATOM 787 O O . PRO A 1 100 ? 24.641 -18.109 -20.703 1 96.44 100 PRO A O 1
ATOM 790 N N . SER A 1 101 ? 24.297 -19.953 -21.938 1 94.44 101 SER A N 1
ATOM 791 C CA . SER A 1 101 ? 23.766 -20.734 -20.828 1 94.44 101 SER A CA 1
ATOM 792 C C . SER A 1 101 ? 24.875 -21.531 -20.141 1 94.44 101 SER A C 1
ATOM 794 O O . SER A 1 101 ? 25.719 -22.141 -20.812 1 94.44 101 SER A O 1
ATOM 796 N N . HIS A 1 102 ? 24.953 -21.531 -18.844 1 94.88 102 HIS A N 1
ATOM 797 C CA . HIS A 1 102 ? 25.922 -22.312 -18.078 1 94.88 102 HIS A CA 1
ATOM 798 C C . HIS A 1 102 ? 25.234 -23.453 -17.328 1 94.88 102 HIS A C 1
ATOM 800 O O . HIS A 1 102 ? 25.703 -23.891 -16.281 1 94.88 102 HIS A O 1
ATOM 806 N N . GLY A 1 103 ? 24.016 -23.766 -17.75 1 92.69 103 GLY A N 1
ATOM 807 C CA . GLY A 1 103 ? 23.328 -24.953 -17.281 1 92.69 103 GLY A CA 1
ATOM 808 C C . GLY A 1 103 ? 22.484 -24.703 -16.047 1 92.69 103 GLY A C 1
ATOM 809 O O . GLY A 1 103 ? 21.828 -25.609 -15.539 1 92.69 103 GLY A O 1
ATOM 810 N N . VAL A 1 104 ? 22.531 -23.531 -15.523 1 94.69 104 VAL A N 1
ATOM 811 C CA . VAL A 1 104 ? 21.75 -23.203 -14.328 1 94.69 104 VAL A CA 1
ATOM 812 C C . VAL A 1 104 ? 20.281 -23.062 -14.695 1 94.69 104 VAL A C 1
ATOM 814 O O . VAL A 1 104 ? 19.938 -22.469 -15.727 1 94.69 104 VAL A O 1
ATOM 817 N N . PHE A 1 105 ? 19.344 -23.625 -13.891 1 92.62 105 PHE A N 1
ATOM 818 C CA . PHE A 1 105 ? 17.906 -23.672 -14.07 1 92.62 105 PHE A CA 1
ATOM 819 C C . PHE A 1 105 ? 17.531 -24.469 -15.312 1 92.62 105 PHE A C 1
ATOM 821 O O . PHE A 1 105 ? 16.453 -24.266 -15.891 1 92.62 105 PHE A O 1
ATOM 828 N N . ARG A 1 106 ? 18.406 -25.281 -15.758 1 90.44 106 ARG A N 1
ATOM 829 C CA . ARG A 1 106 ? 18.109 -26.094 -16.938 1 90.44 106 ARG A CA 1
ATOM 830 C C . ARG A 1 106 ? 18.438 -27.562 -16.688 1 90.44 106 ARG A C 1
ATOM 832 O O . ARG A 1 106 ? 18.172 -28.422 -17.547 1 90.44 106 ARG A O 1
ATOM 839 N N . ASP A 1 107 ? 19.031 -27.766 -15.609 1 89 107 ASP A N 1
ATOM 840 C CA . ASP A 1 107 ? 19.406 -29.125 -15.258 1 89 107 ASP A CA 1
ATOM 841 C C . ASP A 1 107 ? 18.188 -29.953 -14.852 1 89 107 ASP A C 1
ATOM 843 O O . ASP A 1 107 ? 17.594 -29.703 -13.805 1 89 107 ASP A O 1
ATOM 847 N N . PRO A 1 108 ? 17.875 -30.906 -15.672 1 86.75 108 PRO A N 1
ATOM 848 C CA . PRO A 1 108 ? 16.703 -31.734 -15.32 1 86.75 108 PRO A CA 1
ATOM 849 C C . PRO A 1 108 ? 16.844 -32.406 -13.961 1 86.75 108 PRO A C 1
ATOM 851 O O . PRO A 1 108 ? 15.859 -32.594 -13.25 1 86.75 108 PRO A O 1
ATOM 854 N N . ALA A 1 109 ? 18.078 -32.719 -13.617 1 89.12 109 ALA A N 1
ATOM 855 C CA . ALA A 1 109 ? 18.312 -33.406 -12.352 1 89.12 109 ALA A CA 1
ATOM 856 C C . ALA A 1 109 ? 17.969 -32.5 -11.172 1 89.12 109 ALA A C 1
ATOM 858 O O . ALA A 1 109 ? 17.453 -32.969 -10.148 1 89.12 109 ALA A O 1
ATOM 859 N N . PHE A 1 110 ? 18.266 -31.328 -11.344 1 91.44 110 PHE A N 1
ATOM 860 C CA . PHE A 1 110 ? 17.953 -30.359 -10.297 1 91.44 110 PHE A CA 1
ATOM 861 C C . PHE A 1 110 ? 16.453 -30.344 -10.016 1 91.44 110 PHE A C 1
ATOM 863 O O . PHE A 1 110 ? 16.031 -30.438 -8.867 1 91.44 110 PHE A O 1
ATOM 870 N N . PHE A 1 111 ? 15.609 -30.266 -11.008 1 90.56 111 PHE A N 1
ATOM 871 C CA . PHE A 1 111 ? 14.164 -30.156 -10.836 1 90.56 111 PHE A CA 1
ATOM 872 C C . PHE A 1 111 ? 13.562 -31.484 -10.43 1 90.56 111 PHE A C 1
ATOM 874 O O . PHE A 1 111 ? 12.555 -31.531 -9.719 1 90.56 111 PHE A O 1
ATOM 881 N N . GLU A 1 112 ? 14.172 -32.562 -10.914 1 89.25 112 GLU A N 1
ATOM 882 C CA . GLU A 1 112 ? 13.727 -33.875 -10.438 1 89.25 112 GLU A CA 1
ATOM 883 C C . GLU A 1 112 ? 13.914 -34 -8.93 1 89.25 112 GLU A C 1
ATOM 885 O O . GLU A 1 112 ? 13.016 -34.469 -8.227 1 89.25 112 GLU A O 1
ATOM 890 N N . GLU A 1 113 ? 15.031 -33.562 -8.492 1 90.62 113 GLU A N 1
ATOM 891 C CA . GLU A 1 113 ? 15.312 -33.594 -7.062 1 90.62 113 GLU A CA 1
ATOM 892 C C . GLU A 1 113 ? 14.32 -32.719 -6.289 1 90.62 113 GLU A C 1
ATOM 894 O O . GLU A 1 113 ? 13.828 -33.125 -5.234 1 90.62 113 GLU A O 1
ATOM 899 N N . MET A 1 114 ? 14.055 -31.625 -6.832 1 89.94 114 MET A N 1
ATOM 900 C CA . MET A 1 114 ? 13.102 -30.719 -6.199 1 89.94 114 MET A CA 1
ATOM 901 C C . MET A 1 114 ? 11.711 -31.344 -6.145 1 89.94 114 MET A C 1
ATOM 903 O O . MET A 1 114 ? 11.008 -31.234 -5.137 1 89.94 114 MET A O 1
ATOM 907 N N . SER A 1 115 ? 11.359 -31.953 -7.176 1 89.81 115 SER A N 1
ATOM 908 C CA . SER A 1 115 ? 10.039 -32.562 -7.285 1 89.81 115 SER A CA 1
ATOM 909 C C . SER A 1 115 ? 9.859 -33.688 -6.27 1 89.81 115 SER A C 1
ATOM 911 O O . SER A 1 115 ? 8.75 -33.938 -5.797 1 89.81 115 SER A O 1
ATOM 913 N N . LEU A 1 116 ? 10.969 -34.281 -5.961 1 87.69 116 LEU A N 1
ATOM 914 C CA . LEU A 1 116 ? 10.891 -35.469 -5.109 1 87.69 116 LEU A CA 1
ATOM 915 C C . LEU A 1 116 ? 11.117 -35.094 -3.648 1 87.69 116 LEU A C 1
ATOM 917 O O . LEU A 1 116 ? 10.836 -35.875 -2.75 1 87.69 116 LEU A O 1
ATOM 921 N N . GLU A 1 117 ? 11.594 -33.875 -3.393 1 88.25 117 GLU A N 1
ATOM 922 C CA . GLU A 1 117 ? 11.844 -33.438 -2.031 1 88.25 117 GLU A CA 1
ATOM 923 C C . GLU A 1 117 ? 10.539 -33.156 -1.296 1 88.25 117 GLU A C 1
ATOM 925 O O . GLU A 1 117 ? 9.773 -32.25 -1.69 1 88.25 117 GLU A O 1
ATOM 930 N N . PRO A 1 118 ? 10.273 -33.844 -0.253 1 83.12 118 PRO A N 1
ATOM 931 C CA . PRO A 1 118 ? 8.977 -33.688 0.412 1 83.12 118 PRO A CA 1
ATOM 932 C C . PRO A 1 118 ? 8.859 -32.438 1.236 1 83.12 118 PRO A C 1
ATOM 934 O O . PRO A 1 118 ? 7.754 -32 1.587 1 83.12 118 PRO A O 1
ATOM 937 N N . TYR A 1 119 ? 9.969 -31.828 1.562 1 80.38 119 TYR A N 1
ATOM 938 C CA . TYR A 1 119 ? 9.938 -30.656 2.424 1 80.38 119 TYR A CA 1
ATOM 939 C C . TYR A 1 119 ? 10.047 -29.375 1.604 1 80.38 119 TYR A C 1
ATOM 941 O O . TYR A 1 119 ? 11.109 -29.062 1.067 1 80.38 119 TYR A O 1
ATOM 949 N N . PRO A 1 120 ? 9 -28.562 1.604 1 76.12 120 PRO A N 1
ATOM 950 C CA . PRO A 1 120 ? 8.961 -27.375 0.764 1 76.12 120 PRO A CA 1
ATOM 951 C C . PRO A 1 120 ? 10.062 -26.375 1.103 1 76.12 120 PRO A C 1
ATOM 953 O O . PRO A 1 120 ? 10.602 -25.703 0.209 1 76.12 120 PRO A O 1
ATOM 956 N N . HIS A 1 121 ? 10.445 -26.219 2.328 1 74.94 121 HIS A N 1
ATOM 957 C CA . HIS A 1 121 ? 11.469 -25.25 2.719 1 74.94 121 HIS A CA 1
ATOM 958 C C . HIS A 1 121 ? 12.82 -25.609 2.111 1 74.94 121 HIS A C 1
ATOM 960 O O . HIS A 1 121 ? 13.594 -24.703 1.759 1 74.94 121 HIS A O 1
ATOM 966 N N . LYS A 1 122 ? 13.07 -26.906 1.967 1 81.06 122 LYS A N 1
ATOM 967 C CA . LYS A 1 122 ? 14.328 -27.344 1.349 1 81.06 122 LYS A CA 1
ATOM 968 C C . LYS A 1 122 ? 14.352 -26.984 -0.136 1 81.06 122 LYS A C 1
ATOM 970 O O . LYS A 1 122 ? 15.414 -26.656 -0.683 1 81.06 122 LYS A O 1
ATOM 975 N N . THR A 1 123 ? 13.203 -27.094 -0.688 1 85.44 123 THR A N 1
ATOM 976 C CA . THR A 1 123 ? 13.141 -26.75 -2.105 1 85.44 123 THR A CA 1
ATOM 977 C C . THR A 1 123 ? 13.352 -25.25 -2.309 1 85.44 123 THR A C 1
ATOM 979 O O . THR A 1 123 ? 13.961 -24.844 -3.295 1 85.44 123 THR A O 1
ATOM 982 N N . LEU A 1 124 ? 12.875 -24.453 -1.417 1 81.06 124 LEU A N 1
ATOM 983 C CA . LEU A 1 124 ? 13.07 -23.016 -1.503 1 81.06 124 LEU A CA 1
ATOM 984 C C . LEU A 1 124 ? 14.539 -22.656 -1.336 1 81.06 124 LEU A C 1
ATOM 986 O O . LEU A 1 124 ? 15.062 -21.797 -2.064 1 81.06 124 LEU A O 1
ATOM 990 N N . TYR A 1 125 ? 15.203 -23.328 -0.415 1 81.62 125 TYR A N 1
ATOM 991 C CA . TYR A 1 125 ? 16.625 -23.094 -0.194 1 81.62 125 TYR A CA 1
ATOM 992 C C . TYR A 1 125 ? 17.453 -23.516 -1.405 1 81.62 125 TYR A C 1
ATOM 994 O O . TYR A 1 125 ? 18.406 -22.844 -1.78 1 81.62 125 TYR A O 1
ATOM 1002 N N . ALA A 1 126 ? 17.047 -24.672 -1.901 1 87.06 126 ALA A N 1
ATOM 1003 C CA . ALA A 1 126 ? 17.734 -25.141 -3.1 1 87.06 126 ALA A CA 1
ATOM 1004 C C . ALA A 1 126 ? 17.562 -24.156 -4.254 1 87.06 126 ALA A C 1
ATOM 1006 O O . ALA A 1 126 ? 18.516 -23.922 -5.012 1 87.06 126 ALA A O 1
ATOM 1007 N N . PHE A 1 127 ? 16.438 -23.672 -4.355 1 87.44 127 PHE A N 1
ATOM 1008 C CA . PHE A 1 127 ? 16.172 -22.688 -5.395 1 87.44 127 PHE A CA 1
ATOM 1009 C C . PHE A 1 127 ? 17.016 -21.438 -5.176 1 87.44 127 PHE A C 1
ATOM 1011 O O . PHE A 1 127 ? 17.531 -20.844 -6.133 1 87.44 127 PHE A O 1
ATOM 1018 N N . LEU A 1 128 ? 17.125 -20.969 -3.99 1 85.69 128 LEU A N 1
ATOM 1019 C CA . LEU A 1 128 ? 17.969 -19.812 -3.664 1 85.69 128 LEU A CA 1
ATOM 1020 C C . LEU A 1 128 ? 19.422 -20.078 -4.031 1 85.69 128 LEU A C 1
ATOM 1022 O O . LEU A 1 128 ? 20.094 -19.203 -4.586 1 85.69 128 LEU A O 1
ATOM 1026 N N . GLU A 1 129 ? 19.859 -21.281 -3.688 1 88.56 129 GLU A N 1
ATOM 1027 C CA . GLU A 1 129 ? 21.234 -21.656 -4.043 1 88.56 129 GLU A CA 1
ATOM 1028 C C . GLU A 1 129 ? 21.438 -21.625 -5.559 1 88.56 129 GLU A C 1
ATOM 1030 O O . GLU A 1 129 ? 22.484 -21.203 -6.043 1 88.56 129 GLU A O 1
ATOM 1035 N N . GLU A 1 130 ? 20.453 -22.125 -6.223 1 92.62 130 GLU A N 1
ATOM 1036 C CA . GLU A 1 130 ? 20.5 -22.094 -7.684 1 92.62 130 GLU A CA 1
ATOM 1037 C C . GLU A 1 130 ? 20.516 -20.672 -8.211 1 92.62 130 GLU A C 1
ATOM 1039 O O . GLU A 1 130 ? 21.172 -20.375 -9.211 1 92.62 130 GLU A O 1
ATOM 1044 N N . THR A 1 131 ? 19.828 -19.781 -7.566 1 92.5 131 THR A N 1
ATOM 1045 C CA . THR A 1 131 ? 19.812 -18.359 -7.926 1 92.5 131 THR A CA 1
ATOM 1046 C C . THR A 1 131 ? 21.188 -17.734 -7.715 1 92.5 131 THR A C 1
ATOM 1048 O O . THR A 1 131 ? 21.641 -16.953 -8.555 1 92.5 131 THR A O 1
ATOM 1051 N N . ILE A 1 132 ? 21.812 -18.078 -6.621 1 92.25 132 ILE A N 1
ATOM 1052 C CA . ILE A 1 132 ? 23.172 -17.609 -6.348 1 92.25 132 ILE A CA 1
ATOM 1053 C C . ILE A 1 132 ? 24.125 -18.109 -7.422 1 92.25 132 ILE A C 1
ATOM 1055 O O . ILE A 1 132 ? 24.938 -17.344 -7.941 1 92.25 132 ILE A O 1
ATOM 1059 N N . ARG A 1 133 ? 23.953 -19.375 -7.707 1 94.25 133 ARG A N 1
ATOM 1060 C CA . ARG A 1 133 ? 24.797 -19.969 -8.734 1 94.25 133 ARG A CA 1
ATOM 1061 C C . ARG A 1 133 ? 24.594 -19.281 -10.078 1 94.25 133 ARG A C 1
ATOM 1063 O O . ARG A 1 133 ? 25.562 -19 -10.789 1 94.25 133 ARG A O 1
ATOM 1070 N N . HIS A 1 134 ? 23.406 -19 -10.391 1 96.31 134 HIS A N 1
ATOM 1071 C CA . HIS A 1 134 ? 23.109 -18.297 -11.633 1 96.31 134 HIS A CA 1
ATOM 1072 C C . HIS A 1 134 ? 23.797 -16.938 -11.664 1 96.31 134 HIS A C 1
ATOM 1074 O O . HIS A 1 134 ? 24.438 -16.594 -12.656 1 96.31 134 HIS A O 1
ATOM 1080 N N . HIS A 1 135 ? 23.641 -16.188 -10.625 1 96.31 135 HIS A N 1
ATOM 1081 C CA . HIS A 1 135 ? 24.281 -14.875 -10.539 1 96.31 135 HIS A CA 1
ATOM 1082 C C . HIS A 1 135 ? 25.781 -14.984 -10.695 1 96.31 135 HIS A C 1
ATOM 1084 O O . HIS A 1 135 ? 26.391 -14.195 -11.43 1 96.31 135 HIS A O 1
ATOM 1090 N N . THR A 1 136 ? 26.359 -15.992 -10.078 1 95.19 136 THR A N 1
ATOM 1091 C CA . THR A 1 136 ? 27.812 -16.188 -10.078 1 95.19 136 THR A CA 1
ATOM 1092 C C . THR A 1 136 ? 28.312 -16.5 -11.477 1 95.19 136 THR A C 1
ATOM 1094 O O . THR A 1 136 ? 29.312 -15.914 -11.93 1 95.19 136 THR A O 1
ATOM 1097 N N . LEU A 1 137 ? 27.609 -17.281 -12.133 1 96.19 137 LEU A N 1
ATOM 1098 C CA . LEU A 1 137 ? 28.125 -17.797 -13.398 1 96.19 137 LEU A CA 1
ATOM 1099 C C . LEU A 1 137 ? 27.734 -16.891 -14.555 1 96.19 137 LEU A C 1
ATOM 1101 O O . LEU A 1 137 ? 28.453 -16.828 -15.562 1 96.19 137 LEU A O 1
ATOM 1105 N N . HIS A 1 138 ? 26.656 -16.125 -14.414 1 97.44 138 HIS A N 1
ATOM 1106 C CA . HIS A 1 138 ? 26.109 -15.461 -15.586 1 97.44 138 HIS A CA 1
ATOM 1107 C C . HIS A 1 138 ? 26.297 -13.945 -15.5 1 97.44 138 HIS A C 1
ATOM 1109 O O . HIS A 1 138 ? 26.125 -13.242 -16.5 1 97.44 138 HIS A O 1
ATOM 1115 N N . LEU A 1 139 ? 26.594 -13.359 -14.367 1 97.94 139 LEU A N 1
ATOM 1116 C CA . LEU A 1 139 ? 26.672 -11.914 -14.219 1 97.94 139 LEU A CA 1
ATOM 1117 C C . LEU A 1 139 ? 27.609 -11.305 -15.258 1 97.94 139 LEU A C 1
ATOM 1119 O O . LEU A 1 139 ? 27.266 -10.305 -15.898 1 97.94 139 LEU A O 1
ATOM 1123 N N . GLY A 1 140 ? 28.75 -11.898 -15.469 1 97.44 140 GLY A N 1
ATOM 1124 C CA . GLY A 1 140 ? 29.719 -11.375 -16.422 1 97.44 140 GLY A CA 1
ATOM 1125 C C . GLY A 1 140 ? 29.172 -11.297 -17.844 1 97.44 140 GLY A C 1
ATOM 1126 O O . GLY A 1 140 ? 29.344 -10.289 -18.531 1 97.44 140 GLY A O 1
ATOM 1127 N N . ASP A 1 141 ? 28.484 -12.32 -18.281 1 98.19 141 ASP A N 1
ATOM 1128 C CA . ASP A 1 141 ? 27.938 -12.375 -19.625 1 98.19 141 ASP A CA 1
ATOM 1129 C C . ASP A 1 141 ? 26.828 -11.328 -19.812 1 98.19 141 ASP A C 1
ATOM 1131 O O . ASP A 1 141 ? 26.812 -10.617 -20.828 1 98.19 141 ASP A O 1
ATOM 1135 N N . TYR A 1 142 ? 25.938 -11.266 -18.844 1 98.31 142 TYR A N 1
ATOM 1136 C CA . TYR A 1 142 ? 24.859 -10.281 -18.922 1 98.31 142 TYR A CA 1
ATOM 1137 C C . TYR A 1 142 ? 25.422 -8.867 -18.938 1 98.31 142 TYR A C 1
ATOM 1139 O O . TYR A 1 142 ? 24.984 -8.016 -19.703 1 98.31 142 TYR A O 1
ATOM 1147 N N . LEU A 1 143 ? 26.391 -8.617 -18.078 1 98.38 143 LEU A N 1
ATOM 1148 C CA . LEU A 1 143 ? 26.984 -7.289 -17.953 1 98.38 143 LEU A CA 1
ATOM 1149 C C . LEU A 1 143 ? 27.688 -6.887 -19.25 1 98.38 143 LEU A C 1
ATOM 1151 O O . LEU A 1 143 ? 27.516 -5.758 -19.719 1 98.38 143 LEU A O 1
ATOM 1155 N N . GLN A 1 144 ? 28.422 -7.77 -19.781 1 98.19 144 GLN A N 1
ATOM 1156 C CA . GLN A 1 144 ? 29.141 -7.48 -21.016 1 98.19 144 GLN A CA 1
ATOM 1157 C C . GLN A 1 144 ? 28.156 -7.16 -22.141 1 98.19 144 GLN A C 1
ATOM 1159 O O . GLN A 1 144 ? 28.344 -6.18 -22.875 1 98.19 144 GLN A O 1
ATOM 1164 N N . ALA A 1 145 ? 27.156 -7.992 -22.297 1 98.38 145 ALA A N 1
ATOM 1165 C CA . ALA A 1 145 ? 26.156 -7.777 -23.344 1 98.38 145 ALA A CA 1
ATOM 1166 C C . ALA A 1 145 ? 25.438 -6.441 -23.141 1 98.38 145 ALA A C 1
ATOM 1168 O O . ALA A 1 145 ? 25.234 -5.695 -24.094 1 98.38 145 ALA A O 1
ATOM 1169 N N . ALA A 1 146 ? 25.078 -6.156 -21.953 1 98.5 146 ALA A N 1
ATOM 1170 C CA . ALA A 1 146 ? 24.344 -4.93 -21.641 1 98.5 146 ALA A CA 1
ATOM 1171 C C . ALA A 1 146 ? 25.219 -3.699 -21.875 1 98.5 146 ALA A C 1
ATOM 1173 O O . ALA A 1 146 ? 24.734 -2.684 -22.391 1 98.5 146 ALA A O 1
ATOM 1174 N N . ARG A 1 147 ? 26.469 -3.75 -21.484 1 98.19 147 ARG A N 1
ATOM 1175 C CA . ARG A 1 147 ? 27.391 -2.635 -21.688 1 98.19 147 ARG A CA 1
ATOM 1176 C C . ARG A 1 147 ? 27.578 -2.338 -23.156 1 98.19 147 ARG A C 1
ATOM 1178 O O . ARG A 1 147 ? 27.578 -1.175 -23.578 1 98.19 147 ARG A O 1
ATOM 1185 N N . LYS A 1 148 ? 27.766 -3.377 -23.859 1 97.94 148 LYS A N 1
ATOM 1186 C CA . LYS A 1 148 ? 27.938 -3.215 -25.297 1 97.94 148 LYS A CA 1
ATOM 1187 C C . LYS A 1 148 ? 26.703 -2.547 -25.922 1 97.94 148 LYS A C 1
ATOM 1189 O O . LYS A 1 148 ? 26.844 -1.604 -26.703 1 97.94 148 LYS A O 1
ATOM 1194 N N . LEU A 1 149 ? 25.547 -3.018 -25.578 1 97.94 149 LEU A N 1
ATOM 1195 C CA . LEU A 1 149 ? 24.312 -2.434 -26.094 1 97.94 149 LEU A CA 1
ATOM 1196 C C . LEU A 1 149 ? 24.172 -0.989 -25.625 1 97.94 149 LEU A C 1
ATOM 1198 O O . LEU A 1 149 ? 23.844 -0.106 -26.422 1 97.94 149 LEU A O 1
ATOM 1202 N N . HIS A 1 150 ? 24.328 -0.764 -24.359 1 97.44 150 HIS A N 1
ATOM 1203 C CA . HIS A 1 150 ? 24.125 0.539 -23.734 1 97.44 150 HIS A CA 1
ATOM 1204 C C . HIS A 1 150 ? 25.031 1.594 -24.344 1 97.44 150 HIS A C 1
ATOM 1206 O O . HIS A 1 150 ? 24.672 2.771 -24.422 1 97.44 150 HIS A O 1
ATOM 1212 N N . ALA A 1 151 ? 26.203 1.251 -24.812 1 96.44 151 ALA A N 1
ATOM 1213 C CA . ALA A 1 151 ? 27.172 2.164 -25.422 1 96.44 151 ALA A CA 1
ATOM 1214 C C . ALA A 1 151 ? 26.672 2.686 -26.766 1 96.44 151 ALA A C 1
ATOM 1216 O O . ALA A 1 151 ? 26.922 3.838 -27.125 1 96.44 151 ALA A O 1
ATOM 1217 N N . THR A 1 152 ? 25.953 1.915 -27.484 1 95.12 152 THR A N 1
ATOM 1218 C CA . THR A 1 152 ? 25.5 2.305 -28.812 1 95.12 152 THR A CA 1
ATOM 1219 C C . THR A 1 152 ? 24.047 2.752 -28.781 1 95.12 152 THR A C 1
ATOM 1221 O O . THR A 1 152 ? 23.656 3.689 -29.484 1 95.12 152 THR A O 1
ATOM 1224 N N . HIS A 1 153 ? 23.297 1.994 -28.047 1 95.31 153 HIS A N 1
ATOM 1225 C CA . HIS A 1 153 ? 21.891 2.291 -27.844 1 95.31 153 HIS A CA 1
ATOM 1226 C C . HIS A 1 153 ? 21.547 2.348 -26.359 1 95.31 153 HIS A C 1
ATOM 1228 O O . HIS A 1 153 ? 21.031 1.381 -25.797 1 95.31 153 HIS A O 1
ATOM 1234 N N . PRO A 1 154 ? 21.672 3.449 -25.781 1 95.75 154 PRO A N 1
ATOM 1235 C CA . PRO A 1 154 ? 21.562 3.564 -24.312 1 95.75 154 PRO A CA 1
ATOM 1236 C C . PRO A 1 154 ? 20.219 3.082 -23.781 1 95.75 154 PRO A C 1
ATOM 1238 O O . PRO A 1 154 ? 19.172 3.445 -24.312 1 95.75 154 PRO A O 1
ATOM 1241 N N . LEU A 1 155 ? 20.297 2.291 -22.734 1 96.88 155 LEU A N 1
ATOM 1242 C CA . LEU A 1 155 ? 19.109 1.795 -22.047 1 96.88 155 LEU A CA 1
ATOM 1243 C C . LEU A 1 155 ? 18.562 2.838 -21.078 1 96.88 155 LEU A C 1
ATOM 1245 O O . LEU A 1 155 ? 19.328 3.471 -20.344 1 96.88 155 LEU A O 1
ATOM 1249 N N . SER A 1 156 ? 17.25 2.98 -21.109 1 95.69 156 SER A N 1
ATOM 1250 C CA . SER A 1 156 ? 16.594 3.857 -20.156 1 95.69 156 SER A CA 1
ATOM 1251 C C . SER A 1 156 ? 16.406 3.162 -18.812 1 95.69 156 SER A C 1
ATOM 1253 O O . SER A 1 156 ? 16.594 3.775 -17.75 1 95.69 156 SER A O 1
ATOM 1255 N N . ILE A 1 157 ? 15.961 1.931 -18.844 1 96.06 157 ILE A N 1
ATOM 1256 C CA . ILE A 1 157 ? 15.719 1.143 -17.641 1 96.06 157 ILE A CA 1
ATOM 1257 C C . ILE A 1 157 ? 16 -0.331 -17.922 1 96.06 157 ILE A C 1
ATOM 1259 O O . ILE A 1 157 ? 16.094 -0.741 -19.078 1 96.06 157 ILE A O 1
ATOM 1263 N N . LEU A 1 158 ? 16.156 -1.041 -16.859 1 97.19 158 LEU A N 1
ATOM 1264 C CA . LEU A 1 158 ? 16.156 -2.498 -16.922 1 97.19 158 LEU A CA 1
ATOM 1265 C C . LEU A 1 158 ? 14.961 -3.076 -16.188 1 97.19 158 LEU A C 1
ATOM 1267 O O . LEU A 1 158 ? 14.633 -2.623 -15.086 1 97.19 158 LEU A O 1
ATOM 1271 N N . LEU A 1 159 ? 14.266 -3.961 -16.828 1 97.19 159 LEU A N 1
ATOM 1272 C CA . LEU A 1 159 ? 13.164 -4.719 -16.234 1 97.19 159 LEU A CA 1
ATOM 1273 C C . LEU A 1 159 ? 13.578 -6.168 -16 1 97.19 159 LEU A C 1
ATOM 1275 O O . LEU A 1 159 ? 14.008 -6.859 -16.922 1 97.19 159 LEU A O 1
ATOM 1279 N N . SER A 1 160 ? 13.492 -6.566 -14.758 1 94.19 160 SER A N 1
ATOM 1280 C CA . SER A 1 160 ? 13.898 -7.922 -14.406 1 94.19 160 SER A CA 1
ATOM 1281 C C . SER A 1 160 ? 12.938 -8.547 -13.406 1 94.19 160 SER A C 1
ATOM 1283 O O . SER A 1 160 ? 12.156 -7.844 -12.758 1 94.19 160 SER A O 1
ATOM 1285 N N . ASP A 1 161 ? 12.859 -9.797 -13.367 1 89.06 161 ASP A N 1
ATOM 1286 C CA . ASP A 1 161 ? 12.055 -10.438 -12.336 1 89.06 161 ASP A CA 1
ATOM 1287 C C . ASP A 1 161 ? 12.859 -10.648 -11.055 1 89.06 161 ASP A C 1
ATOM 1289 O O . ASP A 1 161 ? 14.094 -10.617 -11.078 1 89.06 161 ASP A O 1
ATOM 1293 N N . VAL A 1 162 ? 12.266 -10.977 -10.016 1 86.56 162 VAL A N 1
ATOM 1294 C CA . VAL A 1 162 ? 12.859 -11.008 -8.68 1 86.56 162 VAL A CA 1
ATOM 1295 C C . VAL A 1 162 ? 13.891 -12.125 -8.602 1 86.56 162 VAL A C 1
ATOM 1297 O O . VAL A 1 162 ? 14.875 -12.016 -7.863 1 86.56 162 VAL A O 1
ATOM 1300 N N . ASN A 1 163 ? 13.734 -13.156 -9.414 1 89.69 163 ASN A N 1
ATOM 1301 C CA . ASN A 1 163 ? 14.648 -14.289 -9.375 1 89.69 163 ASN A CA 1
ATOM 1302 C C . ASN A 1 163 ? 15.828 -14.094 -10.328 1 89.69 163 ASN A C 1
ATOM 1304 O O . ASN A 1 163 ? 16.797 -14.844 -10.281 1 89.69 163 ASN A O 1
ATOM 1308 N N . THR A 1 164 ? 15.695 -13.18 -11.172 1 94 164 THR A N 1
ATOM 1309 C CA . THR A 1 164 ? 16.812 -12.805 -12.039 1 94 164 THR A CA 1
ATOM 1310 C C . THR A 1 164 ? 17.656 -11.719 -11.383 1 94 164 THR A C 1
ATOM 1312 O O . THR A 1 164 ? 17.703 -10.586 -11.867 1 94 164 THR A O 1
ATOM 1315 N N . VAL A 1 165 ? 18.406 -12.102 -10.469 1 94.38 165 VAL A N 1
ATOM 1316 C CA . VAL A 1 165 ? 19.125 -11.18 -9.594 1 94.38 165 VAL A CA 1
ATOM 1317 C C . VAL A 1 165 ? 20.188 -10.43 -10.391 1 94.38 165 VAL A C 1
ATOM 1319 O O . VAL A 1 165 ? 20.516 -9.281 -10.078 1 94.38 165 VAL A O 1
ATOM 1322 N N . VAL A 1 166 ? 20.656 -11.023 -11.461 1 96.75 166 VAL A N 1
ATOM 1323 C CA . VAL A 1 166 ? 21.672 -10.398 -12.289 1 96.75 166 VAL A CA 1
ATOM 1324 C C . VAL A 1 166 ? 21.172 -9.062 -12.828 1 96.75 166 VAL A C 1
ATOM 1326 O O . VAL A 1 166 ? 21.953 -8.133 -13.031 1 96.75 166 VAL A O 1
ATOM 1329 N N . GLY A 1 167 ? 19.828 -8.977 -13.086 1 96.56 167 GLY A N 1
ATOM 1330 C CA . GLY A 1 167 ? 19.25 -7.742 -13.609 1 96.56 167 GLY A CA 1
ATOM 1331 C C . GLY A 1 167 ? 19.531 -6.535 -12.734 1 96.56 167 GLY A C 1
ATOM 1332 O O . GLY A 1 167 ? 19.953 -5.484 -13.227 1 96.56 167 GLY A O 1
ATOM 1333 N N . GLY A 1 168 ? 19.312 -6.668 -11.398 1 94.5 168 GLY A N 1
ATOM 1334 C CA . GLY A 1 168 ? 19.609 -5.594 -10.469 1 94.5 168 GLY A CA 1
ATOM 1335 C C . GLY A 1 168 ? 21.078 -5.223 -10.445 1 94.5 168 GLY A C 1
ATOM 1336 O O . GLY A 1 168 ? 21.422 -4.043 -10.359 1 94.5 168 GLY A O 1
ATOM 1337 N N . SER A 1 169 ? 21.969 -6.191 -10.531 1 96.75 169 SER A N 1
ATOM 1338 C CA . SER A 1 169 ? 23.406 -5.945 -10.523 1 96.75 169 SER A CA 1
ATOM 1339 C C . SER A 1 169 ? 23.844 -5.207 -11.781 1 96.75 169 SER A C 1
ATOM 1341 O O . SER A 1 169 ? 24.641 -4.27 -11.719 1 96.75 169 SER A O 1
ATOM 1343 N N . VAL A 1 170 ? 23.297 -5.621 -12.883 1 97.88 170 VAL A N 1
ATOM 1344 C CA . VAL A 1 170 ? 23.641 -4.988 -14.156 1 97.88 170 VAL A CA 1
ATOM 1345 C C . VAL A 1 170 ? 23.156 -3.539 -14.156 1 97.88 170 VAL A C 1
ATOM 1347 O O . VAL A 1 170 ? 23.891 -2.637 -14.578 1 97.88 170 VAL A O 1
ATOM 1350 N N . ALA A 1 171 ? 21.953 -3.33 -13.703 1 96.12 171 ALA A N 1
ATOM 1351 C CA . ALA A 1 171 ? 21.406 -1.975 -13.633 1 96.12 171 ALA A CA 1
ATOM 1352 C C . ALA A 1 171 ? 22.281 -1.076 -12.773 1 96.12 171 ALA A C 1
ATOM 1354 O O . ALA A 1 171 ? 22.531 0.081 -13.117 1 96.12 171 ALA A O 1
ATOM 1355 N N . ARG A 1 172 ? 22.75 -1.623 -11.68 1 93.62 172 ARG A N 1
ATOM 1356 C CA . ARG A 1 172 ? 23.625 -0.876 -10.781 1 93.62 172 ARG A CA 1
ATOM 1357 C C . ARG A 1 172 ? 24.953 -0.547 -11.469 1 93.62 172 ARG A C 1
ATOM 1359 O O . ARG A 1 172 ? 25.469 0.561 -11.32 1 93.62 172 ARG A O 1
ATOM 1366 N N . ALA A 1 173 ? 25.469 -1.449 -12.148 1 96.31 173 ALA A N 1
ATOM 1367 C CA . ALA A 1 173 ? 26.734 -1.254 -12.852 1 96.31 173 ALA A CA 1
ATOM 1368 C C . ALA A 1 173 ? 26.594 -0.174 -13.922 1 96.31 173 ALA A C 1
ATOM 1370 O O . ALA A 1 173 ? 27.516 0.619 -14.133 1 96.31 173 ALA A O 1
ATOM 1371 N N . LEU A 1 174 ? 25.484 -0.136 -14.609 1 96 174 LEU A N 1
ATOM 1372 C CA . LEU A 1 174 ? 25.266 0.813 -15.688 1 96 174 LEU A CA 1
ATOM 1373 C C . LEU A 1 174 ? 24.734 2.139 -15.148 1 96 174 LEU A C 1
ATOM 1375 O O . LEU A 1 174 ? 24.609 3.111 -15.898 1 96 174 LEU A O 1
ATOM 1379 N N . ASP A 1 175 ? 24.328 2.156 -13.914 1 92.44 175 ASP A N 1
ATOM 1380 C CA . ASP A 1 175 ? 23.734 3.324 -13.266 1 92.44 175 ASP A CA 1
ATOM 1381 C C . ASP A 1 175 ? 22.438 3.742 -13.938 1 92.44 175 ASP A C 1
ATOM 1383 O O . ASP A 1 175 ? 22.281 4.902 -14.32 1 92.44 175 ASP A O 1
ATOM 1387 N N . ILE A 1 176 ? 21.609 2.84 -14.188 1 93.25 176 ILE A N 1
ATOM 1388 C CA . ILE A 1 176 ? 20.266 3.092 -14.688 1 93.25 176 ILE A CA 1
ATOM 1389 C C . ILE A 1 176 ? 19.234 2.457 -13.75 1 93.25 176 ILE A C 1
ATOM 1391 O O . ILE A 1 176 ? 19.578 1.556 -12.977 1 93.25 176 ILE A O 1
ATOM 1395 N N . PRO A 1 177 ? 17.969 2.938 -13.781 1 93 177 PRO A N 1
ATOM 1396 C CA . PRO A 1 177 ? 16.969 2.375 -12.875 1 93 177 PRO A CA 1
ATOM 1397 C C . PRO A 1 177 ? 16.609 0.929 -13.211 1 93 177 PRO A C 1
ATOM 1399 O O . PRO A 1 177 ? 16.672 0.532 -14.383 1 93 177 PRO A O 1
ATOM 1402 N N . CYS A 1 178 ? 16.297 0.233 -12.18 1 94.12 178 CYS A N 1
ATOM 1403 C CA . CYS A 1 178 ? 15.797 -1.129 -12.328 1 94.12 178 CYS A CA 1
ATOM 1404 C C . CYS A 1 178 ? 14.352 -1.235 -11.844 1 94.12 178 CYS A C 1
ATOM 1406 O O . CYS A 1 178 ? 14 -0.666 -10.812 1 94.12 178 CYS A O 1
ATOM 1408 N N . VAL A 1 179 ? 13.547 -1.803 -12.609 1 95.31 179 VAL A N 1
ATOM 1409 C CA . VAL A 1 179 ? 12.18 -2.143 -12.211 1 95.31 179 VAL A CA 1
ATOM 1410 C C . VAL A 1 179 ? 12.062 -3.652 -12.016 1 95.31 179 VAL A C 1
ATOM 1412 O O . VAL A 1 179 ? 12.555 -4.434 -12.836 1 95.31 179 VAL A O 1
ATOM 1415 N N . LEU A 1 180 ? 11.438 -3.986 -10.961 1 92.88 180 LEU A N 1
ATOM 1416 C CA . LEU A 1 180 ? 11.32 -5.402 -10.625 1 92.88 180 LEU A CA 1
ATOM 1417 C C . LEU A 1 180 ? 9.906 -5.906 -10.891 1 92.88 180 LEU A C 1
ATOM 1419 O O . LEU A 1 180 ? 8.93 -5.211 -10.594 1 92.88 180 LEU A O 1
ATOM 1423 N N . SER A 1 181 ? 9.805 -7.035 -11.484 1 91.56 181 SER A N 1
ATOM 1424 C CA . SER A 1 181 ? 8.547 -7.77 -11.586 1 91.56 181 SER A CA 1
ATOM 1425 C C . SER A 1 181 ? 8.57 -9.031 -10.727 1 91.56 181 SER A C 1
ATOM 1427 O O . SER A 1 181 ? 9.492 -9.836 -10.828 1 91.56 181 SER A O 1
ATOM 1429 N N . ILE A 1 182 ? 7.559 -9.117 -9.875 1 87.06 182 ILE A N 1
ATOM 1430 C CA . ILE A 1 182 ? 7.504 -10.312 -9.055 1 87.06 182 ILE A CA 1
ATOM 1431 C C . ILE A 1 182 ? 6.645 -11.375 -9.734 1 87.06 182 ILE A C 1
ATOM 1433 O O . ILE A 1 182 ? 5.629 -11.055 -10.359 1 87.06 182 ILE A O 1
ATOM 1437 N N . ALA A 1 183 ? 7.031 -12.508 -10 1 68.62 183 ALA A N 1
ATOM 1438 C CA . ALA A 1 183 ? 6.301 -13.539 -10.734 1 68.62 183 ALA A CA 1
ATOM 1439 C C . ALA A 1 183 ? 5.246 -14.203 -9.852 1 68.62 183 ALA A C 1
ATOM 1441 O O . ALA A 1 183 ? 4.285 -14.789 -10.359 1 68.62 183 ALA A O 1
ATOM 1442 N N . LEU A 1 184 ? 5.445 -14.188 -8.57 1 63.12 184 LEU A N 1
ATOM 1443 C CA . LEU A 1 184 ? 4.75 -15.117 -7.684 1 63.12 184 LEU A CA 1
ATOM 1444 C C . LEU A 1 184 ? 3.604 -14.414 -6.961 1 63.12 184 LEU A C 1
ATOM 1446 O O . LEU A 1 184 ? 3.59 -13.188 -6.852 1 63.12 184 LEU A O 1
ATOM 1450 N N . THR A 1 185 ? 2.512 -15.18 -6.812 1 59.47 185 THR A N 1
ATOM 1451 C CA . THR A 1 185 ? 1.549 -14.797 -5.785 1 59.47 185 THR A CA 1
ATOM 1452 C C . THR A 1 185 ? 2.262 -14.289 -4.535 1 59.47 185 THR A C 1
ATOM 1454 O O . THR A 1 185 ? 3.279 -14.852 -4.121 1 59.47 185 THR A O 1
ATOM 1457 N N . ALA A 1 186 ? 2.252 -12.961 -4.426 1 56.28 186 ALA A N 1
ATOM 1458 C CA . ALA A 1 186 ? 2.908 -11.828 -3.773 1 56.28 186 ALA A CA 1
ATOM 1459 C C . ALA A 1 186 ? 3.242 -12.156 -2.32 1 56.28 186 ALA A C 1
ATOM 1461 O O . ALA A 1 186 ? 2.426 -11.93 -1.425 1 56.28 186 ALA A O 1
ATOM 1462 N N . PHE A 1 187 ? 4.047 -13.359 -2.113 1 61.03 187 PHE A N 1
ATOM 1463 C CA . PHE A 1 187 ? 4.52 -13.266 -0.736 1 61.03 187 PHE A CA 1
ATOM 1464 C C . PHE A 1 187 ? 5.531 -12.141 -0.583 1 61.03 187 PHE A C 1
ATOM 1466 O O . PHE A 1 187 ? 6.684 -12.273 -0.999 1 61.03 187 PHE A O 1
ATOM 1473 N N . ILE A 1 188 ? 5.039 -11.039 -0.374 1 65.44 188 ILE A N 1
ATOM 1474 C CA . ILE A 1 188 ? 5.918 -9.906 -0.095 1 65.44 188 ILE A CA 1
ATOM 1475 C C . ILE A 1 188 ? 6.094 -9.75 1.413 1 65.44 188 ILE A C 1
ATOM 1477 O O . ILE A 1 188 ? 5.137 -9.445 2.129 1 65.44 188 ILE A O 1
ATOM 1481 N N . TYR A 1 189 ? 7.223 -10.297 1.849 1 62.34 189 TYR A N 1
ATOM 1482 C CA . TYR A 1 189 ? 7.488 -10.133 3.273 1 62.34 189 TYR A CA 1
ATOM 1483 C C . TYR A 1 189 ? 8.078 -8.758 3.564 1 62.34 189 TYR A C 1
ATOM 1485 O O . TYR A 1 189 ? 9.211 -8.469 3.168 1 62.34 189 TYR A O 1
ATOM 1493 N N . LEU A 1 190 ? 7 -7.98 3.967 1 62.84 190 LEU A N 1
ATOM 1494 C CA . LEU A 1 190 ? 7.492 -6.695 4.445 1 62.84 190 LEU A CA 1
ATOM 1495 C C . LEU A 1 190 ? 7.797 -6.746 5.938 1 62.84 190 LEU A C 1
ATOM 1497 O O . LEU A 1 190 ? 6.883 -6.688 6.762 1 62.84 190 LEU A O 1
ATOM 1501 N N . GLY A 1 191 ? 8.898 -7.418 6.363 1 56.84 191 GLY A N 1
ATOM 1502 C CA . GLY A 1 191 ? 9.281 -7.465 7.766 1 56.84 191 GLY A CA 1
ATOM 1503 C C . GLY A 1 191 ? 8.828 -8.734 8.469 1 56.84 191 GLY A C 1
ATOM 1504 O O . GLY A 1 191 ? 8.266 -9.633 7.836 1 56.84 191 GLY A O 1
ATOM 1505 N N . LEU A 1 192 ? 9.086 -8.828 9.719 1 54.03 192 LEU A N 1
ATOM 1506 C CA . LEU A 1 192 ? 8.711 -9.977 10.531 1 54.03 192 LEU A CA 1
ATOM 1507 C C . LEU A 1 192 ? 7.258 -9.875 10.984 1 54.03 192 LEU A C 1
ATOM 1509 O O . LEU A 1 192 ? 6.918 -9.008 11.789 1 54.03 192 LEU A O 1
ATOM 1513 N N . ASN A 1 193 ? 6.449 -10.547 10.195 1 57.81 193 ASN A N 1
ATOM 1514 C CA . ASN A 1 193 ? 5.062 -10.57 10.648 1 57.81 193 ASN A CA 1
ATOM 1515 C C . ASN A 1 193 ? 4.508 -11.992 10.695 1 57.81 193 ASN A C 1
ATOM 1517 O O . ASN A 1 193 ? 4.945 -12.852 9.93 1 57.81 193 ASN A O 1
ATOM 1521 N N . ASN A 1 194 ? 3.773 -12.25 11.656 1 56.72 194 ASN A N 1
ATOM 1522 C CA . ASN A 1 194 ? 3.182 -13.578 11.789 1 56.72 194 ASN A CA 1
ATOM 1523 C C . ASN A 1 194 ? 1.74 -13.602 11.289 1 56.72 194 ASN A C 1
ATOM 1525 O O . ASN A 1 194 ? 0.97 -14.492 11.633 1 56.72 194 ASN A O 1
ATOM 1529 N N . ARG A 1 195 ? 1.451 -12.641 10.516 1 65.5 195 ARG A N 1
ATOM 1530 C CA . ARG A 1 195 ? 0.063 -12.555 10.078 1 65.5 195 ARG A CA 1
ATOM 1531 C C . ARG A 1 195 ? -0.103 -13.133 8.672 1 65.5 195 ARG A C 1
ATOM 1533 O O . ARG A 1 195 ? -1.199 -13.547 8.297 1 65.5 195 ARG A O 1
ATOM 1540 N N . ILE A 1 196 ? 0.939 -13.148 7.961 1 73.06 196 ILE A N 1
ATOM 1541 C CA . ILE A 1 196 ? 0.909 -13.68 6.602 1 73.06 196 ILE A CA 1
ATOM 1542 C C . ILE A 1 196 ? 1.741 -14.953 6.523 1 73.06 196 ILE A C 1
ATOM 1544 O O . ILE A 1 196 ? 2.863 -15.008 7.035 1 73.06 196 ILE A O 1
ATOM 1548 N N . PRO A 1 197 ? 1.155 -15.984 5.953 1 79.81 197 PRO A N 1
ATOM 1549 C CA . PRO A 1 197 ? 1.926 -17.219 5.84 1 79.81 197 PRO A CA 1
ATOM 1550 C C . PRO A 1 197 ? 3.221 -17.047 5.051 1 79.81 197 PRO A C 1
ATOM 1552 O O . PRO A 1 197 ? 3.248 -16.297 4.066 1 79.81 197 PRO A O 1
ATOM 1555 N N . PRO A 1 198 ? 4.23 -17.734 5.523 1 76.88 198 PRO A N 1
ATOM 1556 C CA . PRO A 1 198 ? 5.484 -17.641 4.773 1 76.88 198 PRO A CA 1
ATOM 1557 C C . PRO A 1 198 ? 5.43 -18.375 3.438 1 76.88 198 PRO A C 1
ATOM 1559 O O . PRO A 1 198 ? 4.645 -19.312 3.277 1 76.88 198 PRO A O 1
ATOM 1562 N N . MET A 1 199 ? 6.312 -18 2.621 1 81.19 199 MET A N 1
ATOM 1563 C CA . MET A 1 199 ? 6.383 -18.625 1.305 1 81.19 199 MET A CA 1
ATOM 1564 C C . MET A 1 199 ? 6.73 -20.109 1.425 1 81.19 199 MET A C 1
ATOM 1566 O O . MET A 1 199 ? 7.648 -20.469 2.16 1 81.19 199 MET A O 1
ATOM 1570 N N . GLY A 1 200 ? 5.996 -20.938 0.724 1 81.56 200 GLY A N 1
ATOM 1571 C CA . GLY A 1 200 ? 6.285 -22.359 0.655 1 81.56 200 GLY A CA 1
ATOM 1572 C C . GLY A 1 200 ? 5.59 -23.156 1.735 1 81.56 200 GLY A C 1
ATOM 1573 O O . GLY A 1 200 ? 5.633 -24.391 1.726 1 81.56 200 GLY A O 1
ATOM 1574 N N . SER A 1 201 ? 4.902 -22.531 2.625 1 81.88 201 SER A N 1
ATOM 1575 C CA . SER A 1 201 ? 4.305 -23.25 3.748 1 81.88 201 SER A CA 1
ATOM 1576 C C . SER A 1 201 ? 3.025 -23.969 3.33 1 81.88 201 SER A C 1
ATOM 1578 O O . SER A 1 201 ? 2.65 -24.984 3.926 1 81.88 201 SER A O 1
ATOM 1580 N N . GLY A 1 202 ? 2.367 -23.422 2.338 1 86.94 202 GLY A N 1
ATOM 1581 C CA . GLY A 1 202 ? 1.062 -23.938 1.969 1 86.94 202 GLY A CA 1
ATOM 1582 C C . GLY A 1 202 ? -0.007 -23.672 3.01 1 86.94 202 GLY A C 1
ATOM 1583 O O . GLY A 1 202 ? -1.089 -24.25 2.967 1 86.94 202 GLY A O 1
ATOM 1584 N N . PHE A 1 203 ? 0.286 -22.75 3.955 1 86.5 203 PHE A N 1
ATOM 1585 C CA . PHE A 1 203 ? -0.659 -22.438 5.02 1 86.5 203 PHE A CA 1
ATOM 1586 C C . PHE A 1 203 ? -1.787 -21.547 4.5 1 86.5 203 PHE A C 1
ATOM 1588 O O . PHE A 1 203 ? -1.599 -20.781 3.553 1 86.5 203 PHE A O 1
ATOM 1595 N N . PRO A 1 204 ? -2.914 -21.719 5.109 1 86.81 204 PRO A N 1
ATOM 1596 C CA . PRO A 1 204 ? -4.02 -20.828 4.75 1 86.81 204 PRO A CA 1
ATOM 1597 C C . PRO A 1 204 ? -3.775 -19.375 5.188 1 86.81 204 PRO A C 1
ATOM 1599 O O . PRO A 1 204 ? -2.941 -19.125 6.059 1 86.81 204 PRO A O 1
ATOM 1602 N N . ALA A 1 205 ? -4.43 -18.484 4.434 1 79.62 205 ALA A N 1
ATOM 1603 C CA . ALA A 1 205 ? -4.344 -17.062 4.781 1 79.62 205 ALA A CA 1
ATOM 1604 C C . ALA A 1 205 ? -4.641 -16.844 6.262 1 79.62 205 ALA A C 1
ATOM 1606 O O . ALA A 1 205 ? -4 -16.016 6.918 1 79.62 205 ALA A O 1
ATOM 1607 N N . ARG A 1 206 ? -5.609 -17.609 6.676 1 77.75 206 ARG A N 1
ATOM 1608 C CA . ARG A 1 206 ? -5.926 -17.609 8.102 1 77.75 206 ARG A CA 1
ATOM 1609 C C . ARG A 1 206 ? -5.258 -18.781 8.812 1 77.75 206 ARG A C 1
ATOM 1611 O O . ARG A 1 206 ? -5.855 -19.859 8.945 1 77.75 206 ARG A O 1
ATOM 1618 N N . MET A 1 207 ? -4.203 -18.5 9.328 1 76 207 MET A N 1
ATOM 1619 C CA . MET A 1 207 ? -3.432 -19.547 10 1 76 207 MET A CA 1
ATOM 1620 C C . MET A 1 207 ? -3.973 -19.797 11.398 1 76 207 MET A C 1
ATOM 1622 O O . MET A 1 207 ? -4.395 -18.875 12.094 1 76 207 MET A O 1
ATOM 1626 N N . ASN A 1 208 ? -3.982 -21 11.789 1 69.56 208 ASN A N 1
ATOM 1627 C CA . ASN A 1 208 ? -4.301 -21.312 13.18 1 69.56 208 ASN A CA 1
ATOM 1628 C C . ASN A 1 208 ? -3.107 -21.062 14.102 1 69.56 208 ASN A C 1
ATOM 1630 O O . ASN A 1 208 ? -2.023 -20.703 13.633 1 69.56 208 ASN A O 1
ATOM 1634 N N . SER A 1 209 ? -3.266 -21.344 15.414 1 62.62 209 SER A N 1
ATOM 1635 C CA . SER A 1 209 ? -2.232 -20.984 16.391 1 62.62 209 SER A CA 1
ATOM 1636 C C . SER A 1 209 ? -0.979 -21.828 16.188 1 62.62 209 SER A C 1
ATOM 1638 O O . SER A 1 209 ? 0.14 -21.328 16.328 1 62.62 209 SER A O 1
ATOM 1640 N N . ALA A 1 210 ? -1.178 -23.047 15.93 1 69 210 ALA A N 1
ATOM 1641 C CA . ALA A 1 210 ? -0.032 -23.922 15.703 1 69 210 ALA A CA 1
ATOM 1642 C C . ALA A 1 210 ? 0.748 -23.5 14.461 1 69 210 ALA A C 1
ATOM 1644 O O . ALA A 1 210 ? 1.98 -23.484 14.469 1 69 210 ALA A O 1
ATOM 1645 N N . GLN A 1 211 ? 0.069 -23.172 13.414 1 76 211 GLN A N 1
ATOM 1646 C CA . GLN A 1 211 ? 0.685 -22.703 12.18 1 76 211 GLN A CA 1
ATOM 1647 C C . GLN A 1 211 ? 1.434 -21.391 12.398 1 76 211 GLN A C 1
ATOM 1649 O O . GLN A 1 211 ? 2.541 -21.203 11.891 1 76 211 GLN A O 1
ATOM 1654 N N . ARG A 1 212 ? 0.838 -20.516 13.094 1 70.56 212 ARG A N 1
ATOM 1655 C CA . ARG A 1 212 ? 1.479 -19.234 13.398 1 70.56 212 ARG A CA 1
ATOM 1656 C C . ARG A 1 212 ? 2.76 -19.453 14.203 1 70.56 212 ARG A C 1
ATOM 1658 O O . ARG A 1 212 ? 3.756 -18.75 13.984 1 70.56 212 ARG A O 1
ATOM 1665 N N . LEU A 1 213 ? 2.658 -20.391 15.156 1 62.88 213 LEU A N 1
ATOM 1666 C CA . LEU A 1 213 ? 3.84 -20.703 15.953 1 62.88 213 LEU A CA 1
ATOM 1667 C C . LEU A 1 213 ? 4.949 -21.281 15.07 1 62.88 213 LEU A C 1
ATOM 1669 O O . LEU A 1 213 ? 6.113 -20.891 15.203 1 62.88 213 LEU A O 1
ATOM 1673 N N . GLN A 1 214 ? 4.574 -22.156 14.258 1 71 214 GLN A N 1
ATOM 1674 C CA . GLN A 1 214 ? 5.543 -22.734 13.328 1 71 214 GLN A CA 1
ATOM 1675 C C . GLN A 1 214 ? 6.176 -21.656 12.461 1 71 214 GLN A C 1
ATOM 1677 O O . GLN A 1 214 ? 7.383 -21.672 12.211 1 71 214 GLN A O 1
ATOM 1682 N N . GLU A 1 215 ? 5.363 -20.797 12.016 1 67.94 215 GLU A N 1
ATOM 1683 C CA . GLU A 1 215 ? 5.84 -19.688 11.211 1 67.94 215 GLU A CA 1
ATOM 1684 C C . GLU A 1 215 ? 6.824 -18.812 12 1 67.94 215 GLU A C 1
ATOM 1686 O O . GLU A 1 215 ? 7.871 -18.422 11.477 1 67.94 215 GLU A O 1
ATOM 1691 N N . PHE A 1 216 ? 6.469 -18.562 13.109 1 60.12 216 PHE A N 1
ATOM 1692 C CA . PHE A 1 216 ? 7.328 -17.75 13.953 1 60.12 216 PHE A CA 1
ATOM 1693 C C . PHE A 1 216 ? 8.695 -18.406 14.133 1 60.12 216 PHE A C 1
ATOM 1695 O O . PHE A 1 216 ? 9.727 -17.734 14.031 1 60.12 216 PHE A O 1
ATOM 1702 N N . ILE A 1 217 ? 8.625 -19.578 14.383 1 60.53 217 ILE A N 1
ATOM 1703 C CA . ILE A 1 217 ? 9.859 -20.328 14.594 1 60.53 217 ILE A CA 1
ATOM 1704 C C . ILE A 1 217 ? 10.688 -20.312 13.305 1 60.53 217 ILE A C 1
ATOM 1706 O O . ILE A 1 217 ? 11.883 -20.031 13.328 1 60.53 217 ILE A O 1
ATOM 1710 N N . SER A 1 218 ? 10.016 -20.641 12.25 1 67.19 218 SER A N 1
ATOM 1711 C CA . SER A 1 218 ? 10.703 -20.688 10.961 1 67.19 218 SER A CA 1
ATOM 1712 C C . SER A 1 218 ? 11.281 -19.328 10.586 1 67.19 218 SER A C 1
ATOM 1714 O O . SER A 1 218 ? 12.422 -19.25 10.125 1 67.19 218 SER A O 1
ATOM 1716 N N . MET A 1 219 ? 10.516 -18.281 10.766 1 62.47 219 MET A N 1
ATOM 1717 C CA . MET A 1 219 ? 10.969 -16.938 10.43 1 62.47 219 MET A CA 1
ATOM 1718 C C . MET A 1 219 ? 12.117 -16.516 11.336 1 62.47 219 MET A C 1
ATOM 1720 O O . MET A 1 219 ? 13.07 -15.875 10.883 1 62.47 219 MET A O 1
ATOM 1724 N N . SER A 1 220 ? 11.969 -16.891 12.547 1 55.25 220 SER A N 1
ATOM 1725 C CA . SER A 1 220 ? 13.031 -16.562 13.492 1 55.25 220 SER A CA 1
ATOM 1726 C C . SER A 1 220 ? 14.344 -17.234 13.102 1 55.25 220 SER A C 1
ATOM 1728 O O . SER A 1 220 ? 15.414 -16.641 13.234 1 55.25 220 SER A O 1
ATOM 1730 N N . LEU A 1 221 ? 14.219 -18.375 12.641 1 58.47 221 LEU A N 1
ATOM 1731 C CA . LEU A 1 221 ? 15.414 -19.094 12.203 1 58.47 221 LEU A CA 1
ATOM 1732 C C . LEU A 1 221 ? 16 -18.453 10.945 1 58.47 221 LEU A C 1
ATOM 1734 O O . LEU A 1 221 ? 17.219 -18.328 10.82 1 58.47 221 LEU A O 1
ATOM 1738 N N . PHE A 1 222 ? 15.133 -18.094 10.086 1 61.69 222 PHE A N 1
ATOM 1739 C CA . PHE A 1 222 ? 15.57 -17.469 8.844 1 61.69 222 PHE A CA 1
ATOM 1740 C C . PHE A 1 222 ? 16.219 -16.109 9.125 1 61.69 222 PHE A C 1
ATOM 1742 O O . PHE A 1 222 ? 17.281 -15.812 8.586 1 61.69 222 PHE A O 1
ATOM 1749 N N . PHE A 1 223 ? 15.57 -15.312 9.938 1 55.81 223 PHE A N 1
ATOM 1750 C CA . PHE A 1 223 ? 16.062 -13.969 10.195 1 55.81 223 PHE A CA 1
ATOM 1751 C C . PHE A 1 223 ? 17.234 -14.008 11.172 1 55.81 223 PHE A C 1
ATOM 1753 O O . PHE A 1 223 ? 18.078 -13.109 11.172 1 55.81 223 PHE A O 1
ATOM 1760 N N . GLY A 1 224 ? 17.281 -15.047 11.945 1 52.47 224 GLY A N 1
ATOM 1761 C CA . GLY A 1 224 ? 18.406 -15.211 12.867 1 52.47 224 GLY A CA 1
ATOM 1762 C C . GLY A 1 224 ? 19.672 -15.664 12.18 1 52.47 224 GLY A C 1
ATOM 1763 O O . GLY A 1 224 ? 20.781 -15.359 12.648 1 52.47 224 GLY A O 1
ATOM 1764 N N . SER A 1 225 ? 19.547 -16.375 11.125 1 60.88 225 SER A N 1
ATOM 1765 C CA . SER A 1 225 ? 20.688 -16.828 10.336 1 60.88 225 SER A CA 1
ATOM 1766 C C . SER A 1 225 ? 20.406 -16.734 8.844 1 60.88 225 SER A C 1
ATOM 1768 O O . SER A 1 225 ? 20.297 -17.766 8.164 1 60.88 225 SER A O 1
ATOM 1770 N N . PRO A 1 226 ? 20.312 -15.406 8.477 1 62.31 226 PRO A N 1
ATOM 1771 C CA . PRO A 1 226 ? 20.031 -15.289 7.043 1 62.31 226 PRO A CA 1
ATOM 1772 C C . PRO A 1 226 ? 21.156 -15.859 6.176 1 62.31 226 PRO A C 1
ATOM 1774 O O . PRO A 1 226 ? 22.328 -15.836 6.578 1 62.31 226 PRO A O 1
ATOM 1777 N N . PRO A 1 227 ? 20.703 -16.453 5.012 1 70.06 227 PRO A N 1
ATOM 1778 C CA . PRO A 1 227 ? 21.766 -16.906 4.105 1 70.06 227 PRO A CA 1
ATOM 1779 C C . PRO A 1 227 ? 22.75 -15.789 3.764 1 70.06 227 PRO A C 1
ATOM 1781 O O . PRO A 1 227 ? 22.391 -14.617 3.75 1 70.06 227 PRO A O 1
ATOM 1784 N N . SER A 1 228 ? 23.953 -16.172 3.623 1 75.94 228 SER A N 1
ATOM 1785 C CA . SER A 1 228 ? 25 -15.203 3.322 1 75.94 228 SER A CA 1
ATOM 1786 C C . SER A 1 228 ? 24.812 -14.609 1.93 1 75.94 228 SER A C 1
ATOM 1788 O O . SER A 1 228 ? 24.438 -15.312 0.995 1 75.94 228 SER A O 1
ATOM 1790 N N . LEU A 1 229 ? 25.031 -13.305 1.824 1 85.38 229 LEU A N 1
ATOM 1791 C CA . LEU A 1 229 ? 25 -12.625 0.536 1 85.38 229 LEU A CA 1
ATOM 1792 C C . LEU A 1 229 ? 26.359 -12.711 -0.162 1 85.38 229 LEU A C 1
ATOM 1794 O O . LEU A 1 229 ? 26.547 -12.102 -1.217 1 85.38 229 LEU A O 1
ATOM 1798 N N . ASP A 1 230 ? 27.266 -13.508 0.409 1 85.94 230 ASP A N 1
ATOM 1799 C CA . ASP A 1 230 ? 28.641 -13.57 -0.063 1 85.94 230 ASP A CA 1
ATOM 1800 C C . ASP A 1 230 ? 28.703 -14.078 -1.502 1 85.94 230 ASP A C 1
ATOM 1802 O O . ASP A 1 230 ? 29.516 -13.594 -2.301 1 85.94 230 ASP A O 1
ATOM 1806 N N . GLY A 1 231 ? 27.891 -15.023 -1.77 1 86.56 231 GLY A N 1
ATOM 1807 C CA . GLY A 1 231 ? 27.875 -15.539 -3.131 1 86.56 231 GLY A CA 1
ATOM 1808 C C . GLY A 1 231 ? 27.578 -14.477 -4.168 1 86.56 231 GLY A C 1
ATOM 1809 O O . GLY A 1 231 ? 28.219 -14.422 -5.219 1 86.56 231 GLY A O 1
ATOM 1810 N N . PHE A 1 232 ? 26.672 -13.562 -3.895 1 92.44 232 PHE A N 1
ATOM 1811 C CA . PHE A 1 232 ? 26.344 -12.461 -4.789 1 92.44 232 PHE A CA 1
ATOM 1812 C C . PHE A 1 232 ? 27.438 -11.414 -4.785 1 92.44 232 PHE A C 1
ATOM 1814 O O . PHE A 1 232 ? 27.891 -10.969 -5.844 1 92.44 232 PHE A O 1
ATOM 1821 N N . ASN A 1 233 ? 27.922 -11.047 -3.605 1 93.12 233 ASN A N 1
ATOM 1822 C CA . ASN A 1 233 ? 28.812 -9.898 -3.434 1 93.12 233 ASN A CA 1
ATOM 1823 C C . ASN A 1 233 ? 30.203 -10.188 -3.961 1 93.12 233 ASN A C 1
ATOM 1825 O O . ASN A 1 233 ? 30.891 -9.289 -4.461 1 93.12 233 ASN A O 1
ATOM 1829 N N . THR A 1 234 ? 30.641 -11.445 -3.814 1 93.25 234 THR A N 1
ATOM 1830 C CA . THR A 1 234 ? 31.938 -11.797 -4.383 1 93.25 234 THR A CA 1
ATOM 1831 C C . THR A 1 234 ? 31.984 -11.469 -5.871 1 93.25 234 THR A C 1
ATOM 1833 O O . THR A 1 234 ? 32.938 -10.883 -6.355 1 93.25 234 THR A O 1
ATOM 1836 N N . GLN A 1 235 ? 30.969 -11.836 -6.555 1 94.75 235 GLN A N 1
ATOM 1837 C CA . GLN A 1 235 ? 30.922 -11.57 -7.992 1 94.75 235 GLN A CA 1
ATOM 1838 C C . GLN A 1 235 ? 30.719 -10.086 -8.273 1 94.75 235 GLN A C 1
ATOM 1840 O O . GLN A 1 235 ? 31.297 -9.547 -9.219 1 94.75 235 GLN A O 1
ATOM 1845 N N . ARG A 1 236 ? 29.875 -9.43 -7.504 1 95.88 236 ARG A N 1
ATOM 1846 C CA . ARG A 1 236 ? 29.656 -7.996 -7.676 1 95.88 236 ARG A CA 1
ATOM 1847 C C . ARG A 1 236 ? 30.953 -7.227 -7.5 1 95.88 236 ARG A C 1
ATOM 1849 O O . ARG A 1 236 ? 31.281 -6.344 -8.305 1 95.88 236 ARG A O 1
ATOM 1856 N N . ILE A 1 237 ? 31.766 -7.609 -6.547 1 95.56 237 ILE A N 1
ATOM 1857 C CA . ILE A 1 237 ? 33.062 -6.965 -6.301 1 95.56 237 ILE A CA 1
ATOM 1858 C C . ILE A 1 237 ? 33.969 -7.199 -7.492 1 95.56 237 ILE A C 1
ATOM 1860 O O . ILE A 1 237 ? 34.656 -6.277 -7.938 1 95.56 237 ILE A O 1
ATOM 1864 N N . ARG A 1 238 ? 33.969 -8.383 -7.957 1 95.94 238 ARG A N 1
ATOM 1865 C CA . ARG A 1 238 ? 34.781 -8.742 -9.109 1 95.94 238 ARG A CA 1
ATOM 1866 C C . ARG A 1 238 ? 34.531 -7.812 -10.289 1 95.94 238 ARG A C 1
ATOM 1868 O O . ARG A 1 238 ? 35.438 -7.48 -11.047 1 95.94 238 ARG A O 1
ATOM 1875 N N . TYR A 1 239 ? 33.312 -7.391 -10.461 1 96.5 239 TYR A N 1
ATOM 1876 C CA . TYR A 1 239 ? 32.938 -6.562 -11.602 1 96.5 239 TYR A CA 1
ATOM 1877 C C . TYR A 1 239 ? 32.75 -5.105 -11.188 1 96.5 239 TYR A C 1
ATOM 1879 O O . TYR A 1 239 ? 32.094 -4.328 -11.883 1 96.5 239 TYR A O 1
ATOM 1887 N N . ASN A 1 240 ? 33.125 -4.73 -10 1 95.94 240 ASN A N 1
ATOM 1888 C CA . ASN A 1 240 ? 33.156 -3.373 -9.477 1 95.94 240 ASN A CA 1
ATOM 1889 C C . ASN A 1 240 ? 31.719 -2.844 -9.266 1 95.94 240 ASN A C 1
ATOM 1891 O O . ASN A 1 240 ? 31.438 -1.696 -9.609 1 95.94 240 ASN A O 1
ATOM 1895 N N . ILE A 1 241 ? 30.922 -3.709 -8.898 1 96.25 241 ILE A N 1
ATOM 1896 C CA . ILE A 1 241 ? 29.562 -3.34 -8.5 1 96.25 241 ILE A CA 1
ATOM 1897 C C . ILE A 1 241 ? 29.484 -3.27 -6.98 1 96.25 241 ILE A C 1
ATOM 1899 O O . ILE A 1 241 ? 29.938 -4.176 -6.285 1 96.25 241 ILE A O 1
ATOM 1903 N N . PRO A 1 242 ? 28.875 -2.162 -6.453 1 91.75 242 PRO A N 1
ATOM 1904 C CA . PRO A 1 242 ? 28.75 -2.086 -4.996 1 91.75 242 PRO A CA 1
ATOM 1905 C C . PRO A 1 242 ? 28.047 -3.303 -4.398 1 91.75 242 PRO A C 1
ATOM 1907 O O . PRO A 1 242 ? 27.078 -3.801 -4.973 1 91.75 242 PRO A O 1
ATOM 1910 N N . PRO A 1 243 ? 28.578 -3.818 -3.344 1 91.31 243 PRO A N 1
ATOM 1911 C CA . PRO A 1 243 ? 27.969 -4.996 -2.723 1 91.31 243 PRO A CA 1
ATOM 1912 C C . PRO A 1 243 ? 26.547 -4.727 -2.199 1 91.31 243 PRO A C 1
ATOM 1914 O O . PRO A 1 243 ? 26.219 -3.586 -1.861 1 91.31 243 PRO A O 1
ATOM 1917 N N . LEU A 1 244 ? 25.797 -5.746 -2.182 1 87.19 244 LEU A N 1
ATOM 1918 C CA . LEU A 1 244 ? 24.469 -5.688 -1.591 1 87.19 244 LEU A CA 1
ATOM 1919 C C . LEU A 1 244 ? 24.547 -5.496 -0.08 1 87.19 244 LEU A C 1
ATOM 1921 O O . LEU A 1 244 ? 25.391 -6.105 0.582 1 87.19 244 LEU A O 1
ATOM 1925 N N . ARG A 1 245 ? 23.688 -4.758 0.374 1 78.94 245 ARG A N 1
ATOM 1926 C CA . ARG A 1 245 ? 23.703 -4.402 1.79 1 78.94 245 ARG A CA 1
ATOM 1927 C C . ARG A 1 245 ? 22.828 -5.359 2.605 1 78.94 245 ARG A C 1
ATOM 1929 O O . ARG A 1 245 ? 23.047 -5.52 3.809 1 78.94 245 ARG A O 1
ATOM 1936 N N . GLY A 1 246 ? 21.812 -5.895 1.992 1 77 246 GLY A N 1
ATOM 1937 C CA . GLY A 1 246 ? 20.875 -6.789 2.664 1 77 246 GLY A CA 1
ATOM 1938 C C . GLY A 1 246 ? 19.969 -7.527 1.704 1 77 246 GLY A C 1
ATOM 1939 O O . GLY A 1 246 ? 20.062 -7.363 0.487 1 77 246 GLY A O 1
ATOM 1940 N N . TRP A 1 247 ? 19.078 -8.289 2.293 1 76.75 247 TRP A N 1
ATOM 1941 C CA . TRP A 1 247 ? 18.219 -9.156 1.504 1 76.75 247 TRP A CA 1
ATOM 1942 C C . TRP A 1 247 ? 17.125 -8.344 0.813 1 76.75 247 TRP A C 1
ATOM 1944 O O . TRP A 1 247 ? 16.656 -8.711 -0.272 1 76.75 247 TRP A O 1
ATOM 1954 N N . HIS A 1 248 ? 16.719 -7.219 1.407 1 78.12 248 HIS A N 1
ATOM 1955 C CA . HIS A 1 248 ? 15.719 -6.383 0.763 1 78.12 248 HIS A CA 1
ATOM 1956 C C . HIS A 1 248 ? 16.266 -5.742 -0.508 1 78.12 248 HIS A C 1
ATOM 1958 O O . HIS A 1 248 ? 15.547 -5.594 -1.495 1 78.12 248 HIS A O 1
ATOM 1964 N N . GLU A 1 249 ? 17.562 -5.379 -0.375 1 81.69 249 GLU A N 1
ATOM 1965 C CA . GLU A 1 249 ? 18.203 -4.844 -1.576 1 81.69 249 GLU A CA 1
ATOM 1966 C C . GLU A 1 249 ? 18.391 -5.934 -2.629 1 81.69 249 GLU A C 1
ATOM 1968 O O . GLU A 1 249 ? 18.203 -5.691 -3.822 1 81.69 249 GLU A O 1
ATOM 1973 N N . MET A 1 250 ? 18.766 -7.098 -2.104 1 83.62 250 MET A N 1
ATOM 1974 C CA . MET A 1 250 ? 18.922 -8.227 -3.014 1 83.62 250 MET A CA 1
ATOM 1975 C C . MET A 1 250 ? 17.625 -8.539 -3.732 1 83.62 250 MET A C 1
ATOM 1977 O O . MET A 1 250 ? 17.609 -8.836 -4.93 1 83.62 250 MET A O 1
ATOM 1981 N N . GLY A 1 251 ? 16.531 -8.422 -3.016 1 82.62 251 GLY A N 1
ATOM 1982 C CA . GLY A 1 251 ? 15.227 -8.695 -3.592 1 82.62 251 GLY A CA 1
ATOM 1983 C C . GLY A 1 251 ? 14.727 -7.574 -4.488 1 82.62 251 GLY A C 1
ATOM 1984 O O . GLY A 1 251 ? 13.719 -7.73 -5.184 1 82.62 251 GLY A O 1
ATOM 1985 N N . GLY A 1 252 ? 15.453 -6.43 -4.52 1 83.38 252 GLY A N 1
ATOM 1986 C CA . GLY A 1 252 ? 15.047 -5.301 -5.336 1 83.38 252 GLY A CA 1
ATOM 1987 C C . GLY A 1 252 ? 13.883 -4.523 -4.742 1 83.38 252 GLY A C 1
ATOM 1988 O O . GLY A 1 252 ? 13.172 -3.818 -5.461 1 83.38 252 GLY A O 1
ATOM 1989 N N . PHE A 1 253 ? 13.648 -4.586 -3.482 1 82.31 253 PHE A N 1
ATOM 1990 C CA . PHE A 1 253 ? 12.445 -4.043 -2.857 1 82.31 253 PHE A CA 1
ATOM 1991 C C . PHE A 1 253 ? 12.555 -2.529 -2.705 1 82.31 253 PHE A C 1
ATOM 1993 O O . PHE A 1 253 ? 11.57 -1.858 -2.396 1 82.31 253 PHE A O 1
ATOM 2000 N N . TYR A 1 254 ? 13.75 -2.012 -3.047 1 82.25 254 TYR A N 1
ATOM 2001 C CA . TYR A 1 254 ? 13.922 -0.565 -2.988 1 82.25 254 TYR A CA 1
ATOM 2002 C C . TYR A 1 254 ? 13.539 0.083 -4.312 1 82.25 254 TYR A C 1
ATOM 2004 O O . TYR A 1 254 ? 13.359 1.302 -4.387 1 82.25 254 TYR A O 1
ATOM 2012 N N . ASP A 1 255 ? 13.391 -0.708 -5.336 1 87.94 255 ASP A N 1
ATOM 2013 C CA . ASP A 1 255 ? 13.031 -0.228 -6.668 1 87.94 255 ASP A CA 1
ATOM 2014 C C . ASP A 1 255 ? 11.516 -0.218 -6.863 1 87.94 255 ASP A C 1
ATOM 2016 O O . ASP A 1 255 ? 10.766 -0.501 -5.93 1 87.94 255 ASP A O 1
ATOM 2020 N N . THR A 1 256 ? 11.133 0.279 -8.008 1 91.38 256 THR A N 1
ATOM 2021 C CA . THR A 1 256 ? 9.734 0.116 -8.383 1 91.38 256 THR A CA 1
ATOM 2022 C C . THR A 1 256 ? 9.406 -1.354 -8.625 1 91.38 256 THR A C 1
ATOM 2024 O O . THR A 1 256 ? 10.102 -2.027 -9.391 1 91.38 256 THR A O 1
ATOM 2027 N N . VAL A 1 257 ? 8.406 -1.824 -7.922 1 91.81 257 VAL A N 1
ATOM 2028 C CA . VAL A 1 257 ? 8.078 -3.246 -7.984 1 91.81 257 VAL A CA 1
ATOM 2029 C C . VAL A 1 257 ? 6.691 -3.434 -8.594 1 91.81 257 VAL A C 1
ATOM 2031 O O . VAL A 1 257 ? 5.711 -2.869 -8.102 1 91.81 257 VAL A O 1
ATOM 2034 N N . LEU A 1 258 ? 6.621 -4.16 -9.664 1 93.5 258 LEU A N 1
ATOM 2035 C CA . LEU A 1 258 ? 5.355 -4.57 -10.258 1 93.5 258 LEU A CA 1
ATOM 2036 C C . LEU A 1 258 ? 4.922 -5.934 -9.734 1 93.5 258 LEU A C 1
ATOM 2038 O O . LEU A 1 258 ? 5.707 -6.883 -9.742 1 93.5 258 LEU A O 1
ATOM 2042 N N . ILE A 1 259 ? 3.695 -5.996 -9.297 1 90.5 259 ILE A N 1
ATOM 2043 C CA . ILE A 1 259 ? 3.207 -7.23 -8.688 1 90.5 259 ILE A CA 1
ATOM 2044 C C . ILE A 1 259 ? 1.982 -7.727 -9.453 1 90.5 259 ILE A C 1
ATOM 2046 O O . ILE A 1 259 ? 0.887 -7.18 -9.305 1 90.5 259 ILE A O 1
ATOM 2050 N N . PRO A 1 260 ? 2.104 -8.805 -10.164 1 89.12 260 PRO A N 1
ATOM 2051 C CA . PRO A 1 260 ? 0.943 -9.359 -10.859 1 89.12 260 PRO A CA 1
ATOM 2052 C C . PRO A 1 260 ? 0.011 -10.133 -9.93 1 89.12 260 PRO A C 1
ATOM 2054 O O . PRO A 1 260 ? -0.127 -11.352 -10.055 1 89.12 260 PRO A O 1
ATOM 2057 N N . ILE A 1 261 ? -0.7 -9.414 -9.07 1 85.38 261 ILE A N 1
ATOM 2058 C CA . ILE A 1 261 ? -1.59 -10.031 -8.094 1 85.38 261 ILE A CA 1
ATOM 2059 C C . ILE A 1 261 ? -3.027 -9.586 -8.344 1 85.38 261 ILE A C 1
ATOM 2061 O O . ILE A 1 261 ? -3.26 -8.539 -8.961 1 85.38 261 ILE A O 1
ATOM 2065 N N . VAL A 1 262 ? -3.842 -10.469 -7.992 1 84.12 262 VAL A N 1
ATOM 2066 C CA . VAL A 1 262 ? -5.27 -10.172 -7.98 1 84.12 262 VAL A CA 1
ATOM 2067 C C . VAL A 1 262 ? -5.816 -10.305 -6.562 1 84.12 262 VAL A C 1
ATOM 2069 O O . VAL A 1 262 ? -5.777 -11.383 -5.973 1 84.12 262 VAL A O 1
ATOM 2072 N N . TRP A 1 263 ? -6.246 -9.18 -6.07 1 80.62 263 TRP A N 1
ATOM 2073 C CA . TRP A 1 263 ? -6.82 -9.25 -4.73 1 80.62 263 TRP A CA 1
ATOM 2074 C C . TRP A 1 263 ? -8.062 -10.125 -4.711 1 80.62 263 TRP A C 1
ATOM 2076 O O . TRP A 1 263 ? -8.898 -10.047 -5.621 1 80.62 263 TRP A O 1
ATOM 2086 N N . GLY A 1 264 ? -8.258 -10.93 -3.717 1 78.31 264 GLY A N 1
ATOM 2087 C CA . GLY A 1 264 ? -9.266 -11.977 -3.664 1 78.31 264 GLY A CA 1
ATOM 2088 C C . GLY A 1 264 ? -8.695 -13.367 -3.902 1 78.31 264 GLY A C 1
ATOM 2089 O O . GLY A 1 264 ? -9.219 -14.352 -3.379 1 78.31 264 GLY A O 1
ATOM 2090 N N . PHE A 1 265 ? -7.77 -13.344 -4.855 1 85.44 265 PHE A N 1
ATOM 2091 C CA . PHE A 1 265 ? -7.004 -14.57 -5.023 1 85.44 265 PHE A CA 1
ATOM 2092 C C . PHE A 1 265 ? -5.801 -14.586 -4.09 1 85.44 265 PHE A C 1
ATOM 2094 O O . PHE A 1 265 ? -5.617 -15.539 -3.326 1 85.44 265 PHE A O 1
ATOM 2101 N N . ASP A 1 266 ? -5.09 -13.516 -4.121 1 84.06 266 ASP A N 1
ATOM 2102 C CA . ASP A 1 266 ? -3.969 -13.359 -3.199 1 84.06 266 ASP A CA 1
ATOM 2103 C C . ASP A 1 266 ? -4.434 -12.789 -1.86 1 84.06 266 ASP A C 1
ATOM 2105 O O . ASP A 1 266 ? -5.566 -12.32 -1.741 1 84.06 266 ASP A O 1
ATOM 2109 N N . ILE A 1 267 ? -3.543 -12.82 -0.916 1 81.25 267 ILE A N 1
ATOM 2110 C CA . ILE A 1 267 ? -3.85 -12.297 0.41 1 81.25 267 ILE A CA 1
ATOM 2111 C C . ILE A 1 267 ? -3.67 -10.781 0.421 1 81.25 267 ILE A C 1
ATOM 2113 O O . ILE A 1 267 ? -2.562 -10.273 0.212 1 81.25 267 ILE A O 1
ATOM 2117 N N . PRO A 1 268 ? -4.812 -10.094 0.57 1 80.06 268 PRO A N 1
ATOM 2118 C CA . PRO A 1 268 ? -4.633 -8.648 0.697 1 80.06 268 PRO A CA 1
ATOM 2119 C C . PRO A 1 268 ? -3.729 -8.266 1.867 1 80.06 268 PRO A C 1
ATOM 2121 O O . PRO A 1 268 ? -3.947 -8.719 2.994 1 80.06 268 PRO A O 1
ATOM 2124 N N . ARG A 1 269 ? -2.74 -7.461 1.578 1 79.25 269 ARG A N 1
ATOM 2125 C CA . ARG A 1 269 ? -1.768 -7.098 2.604 1 79.25 269 ARG A CA 1
ATOM 2126 C C . ARG A 1 269 ? -1.248 -5.68 2.385 1 79.25 269 ARG A C 1
ATOM 2128 O O . ARG A 1 269 ? -1.474 -5.086 1.327 1 79.25 269 ARG A O 1
ATOM 2135 N N . GLU A 1 270 ? -0.571 -5.227 3.381 1 81.12 270 GLU A N 1
ATOM 2136 C CA . GLU A 1 270 ? 0.028 -3.9 3.277 1 81.12 270 GLU A CA 1
ATOM 2137 C C . GLU A 1 270 ? 1.204 -3.9 2.305 1 81.12 270 GLU A C 1
ATOM 2139 O O . GLU A 1 270 ? 2.004 -4.836 2.289 1 81.12 270 GLU A O 1
ATOM 2144 N N . LEU A 1 271 ? 1.244 -2.857 1.534 1 84.25 271 LEU A N 1
ATOM 2145 C CA . LEU A 1 271 ? 2.34 -2.709 0.583 1 84.25 271 LEU A CA 1
ATOM 2146 C C . LEU A 1 271 ? 2.992 -1.337 0.712 1 84.25 271 LEU A C 1
ATOM 2148 O O . LEU A 1 271 ? 2.338 -0.369 1.104 1 84.25 271 LEU A O 1
ATOM 2152 N N . CYS A 1 272 ? 4.25 -1.302 0.424 1 84 272 CYS A N 1
ATOM 2153 C CA . CYS A 1 272 ? 4.938 -0.017 0.348 1 84 272 CYS A CA 1
ATOM 2154 C C . CYS A 1 272 ? 4.531 0.745 -0.908 1 84 272 CYS A C 1
ATOM 2156 O O . CYS A 1 272 ? 4.086 0.144 -1.887 1 84 272 CYS A O 1
ATOM 2158 N N . PRO A 1 273 ? 4.746 2.01 -0.944 1 82.94 273 PRO A N 1
ATOM 2159 C CA . PRO A 1 273 ? 4.293 2.844 -2.059 1 82.94 273 PRO A CA 1
ATOM 2160 C C . PRO A 1 273 ? 4.957 2.473 -3.383 1 82.94 273 PRO A C 1
ATOM 2162 O O . PRO A 1 273 ? 4.406 2.746 -4.453 1 82.94 273 PRO A O 1
ATOM 2165 N N . ASN A 1 274 ? 6.137 1.904 -3.355 1 87.94 274 ASN A N 1
ATOM 2166 C CA . ASN A 1 274 ? 6.836 1.563 -4.59 1 87.94 274 ASN A CA 1
ATOM 2167 C C . ASN A 1 274 ? 6.406 0.197 -5.117 1 87.94 274 ASN A C 1
ATOM 2169 O O . ASN A 1 274 ? 6.953 -0.29 -6.109 1 87.94 274 ASN A O 1
ATOM 2173 N N . PHE A 1 275 ? 5.453 -0.471 -4.457 1 89.25 275 PHE A N 1
ATOM 2174 C CA . PHE A 1 275 ? 4.879 -1.731 -4.914 1 89.25 275 PHE A CA 1
ATOM 2175 C C . PHE A 1 275 ? 3.555 -1.494 -5.633 1 89.25 275 PHE A C 1
ATOM 2177 O O . PHE A 1 275 ? 2.635 -0.897 -5.07 1 89.25 275 PHE A O 1
ATOM 2184 N N . HIS A 1 276 ? 3.416 -2.012 -6.809 1 91.12 276 HIS A N 1
ATOM 2185 C CA . HIS A 1 276 ? 2.252 -1.693 -7.629 1 91.12 276 HIS A CA 1
ATOM 2186 C C . HIS A 1 276 ? 1.576 -2.961 -8.141 1 91.12 276 HIS A C 1
ATOM 2188 O O . HIS A 1 276 ? 2.104 -3.637 -9.023 1 91.12 276 HIS A O 1
ATOM 2194 N N . PRO A 1 277 ? 0.403 -3.277 -7.605 1 89.81 277 PRO A N 1
ATOM 2195 C CA . PRO A 1 277 ? -0.364 -4.371 -8.203 1 89.81 277 PRO A CA 1
ATOM 2196 C C . PRO A 1 277 ? -0.841 -4.055 -9.617 1 89.81 277 PRO A C 1
ATOM 2198 O O . PRO A 1 277 ? -1.355 -2.963 -9.867 1 89.81 277 PRO A O 1
ATOM 2201 N N . VAL A 1 278 ? -0.721 -4.984 -10.57 1 92.75 278 VAL A N 1
ATOM 2202 C CA . VAL A 1 278 ? -1.065 -4.672 -11.953 1 92.75 278 VAL A CA 1
ATOM 2203 C C . VAL A 1 278 ? -2.029 -5.727 -12.5 1 92.75 278 VAL A C 1
ATOM 2205 O O . VAL A 1 278 ? -2.49 -5.629 -13.641 1 92.75 278 VAL A O 1
ATOM 2208 N N . GLY A 1 279 ? -2.4 -6.777 -11.68 1 90 279 GLY A N 1
ATOM 2209 C CA . GLY A 1 279 ? -3.285 -7.824 -12.164 1 90 279 GLY A CA 1
ATOM 2210 C C . GLY A 1 279 ? -2.568 -8.875 -12.984 1 90 279 GLY A C 1
ATOM 2211 O O . GLY A 1 279 ? -1.338 -8.953 -12.977 1 90 279 GLY A O 1
ATOM 2212 N N . LEU A 1 280 ? -3.334 -9.672 -13.688 1 89.75 280 LEU A N 1
ATOM 2213 C CA . LEU A 1 280 ? -2.785 -10.742 -14.5 1 89.75 280 LEU A CA 1
ATOM 2214 C C . LEU A 1 280 ? -2.084 -10.188 -15.734 1 89.75 280 LEU A C 1
ATOM 2216 O O . LEU A 1 280 ? -2.559 -9.227 -16.344 1 89.75 280 LEU A O 1
ATOM 2220 N N . LEU A 1 281 ? -0.954 -10.695 -15.984 1 89.69 281 LEU A N 1
ATOM 2221 C CA . LEU A 1 281 ? -0.189 -10.328 -17.172 1 89.69 281 LEU A CA 1
ATOM 2222 C C . LEU A 1 281 ? -0.358 -11.359 -18.281 1 89.69 281 LEU A C 1
ATOM 2224 O O . LEU A 1 281 ? 0.382 -12.344 -18.328 1 89.69 281 LEU A O 1
ATOM 2228 N N . SER A 1 282 ? -1.444 -11.109 -19.031 1 78.19 282 SER A N 1
ATOM 2229 C CA . SER A 1 282 ? -1.86 -12.078 -20.047 1 78.19 282 SER A CA 1
ATOM 2230 C C . SER A 1 282 ? -1.208 -11.773 -21.391 1 78.19 282 SER A C 1
ATOM 2232 O O . SER A 1 282 ? -0.808 -10.641 -21.656 1 78.19 282 SER A O 1
ATOM 2234 N N . PHE A 1 283 ? -1.199 -12.805 -22.172 1 73.81 283 PHE A N 1
ATOM 2235 C CA . PHE A 1 283 ? -0.75 -12.633 -23.547 1 73.81 283 PHE A CA 1
ATOM 2236 C C . PHE A 1 283 ? -1.806 -11.914 -24.375 1 73.81 283 PHE A C 1
ATOM 2238 O O . PHE A 1 283 ? -3 -12 -24.078 1 73.81 283 PHE A O 1
ATOM 2245 N N . LYS A 1 284 ? -1.213 -11.336 -25.328 1 78.19 284 LYS A N 1
ATOM 2246 C CA . LYS A 1 284 ? -2.113 -10.797 -26.328 1 78.19 284 LYS A CA 1
ATOM 2247 C C . LYS A 1 284 ? -2.775 -11.914 -27.141 1 78.19 284 LYS A C 1
ATOM 2249 O O . LYS A 1 284 ? -2.137 -12.914 -27.469 1 78.19 284 LYS A O 1
ATOM 2254 N N . GLU A 1 285 ? -3.965 -11.695 -27.438 1 79.25 285 GLU A N 1
ATOM 2255 C CA . GLU A 1 285 ? -4.773 -12.703 -28.125 1 79.25 285 GLU A CA 1
ATOM 2256 C C . GLU A 1 285 ? -4.141 -13.117 -29.453 1 79.25 285 GLU A C 1
ATOM 2258 O O . GLU A 1 285 ? -4.125 -14.297 -29.797 1 79.25 285 GLU A O 1
ATOM 2263 N N . ASN A 1 286 ? -3.557 -12.188 -30.094 1 77.88 286 ASN A N 1
ATOM 2264 C CA . ASN A 1 286 ? -3.008 -12.453 -31.422 1 77.88 286 ASN A CA 1
ATOM 2265 C C . ASN A 1 286 ? -1.694 -13.227 -31.344 1 77.88 286 ASN A C 1
ATOM 2267 O O . ASN A 1 286 ? -1.187 -13.711 -32.344 1 77.88 286 ASN A O 1
ATOM 2271 N N . HIS A 1 287 ? -1.209 -13.461 -30.203 1 79.56 287 HIS A N 1
ATOM 2272 C CA . HIS A 1 287 ? 0.062 -14.156 -30.047 1 79.56 287 HIS A CA 1
ATOM 2273 C C . HIS A 1 287 ? -0.148 -15.57 -29.516 1 79.56 287 HIS A C 1
ATOM 2275 O O . HIS A 1 287 ? 0.815 -16.312 -29.344 1 79.56 287 HIS A O 1
ATOM 2281 N N . ILE A 1 288 ? -1.358 -15.961 -29.375 1 83.75 288 ILE A N 1
ATOM 2282 C CA . ILE A 1 288 ? -1.684 -17.312 -28.922 1 83.75 288 ILE A CA 1
ATOM 2283 C C . ILE A 1 288 ? -1.744 -18.25 -30.125 1 83.75 288 ILE A C 1
ATOM 2285 O O . ILE A 1 288 ? -2.531 -18.031 -31.047 1 83.75 288 ILE A O 1
ATOM 2289 N N . PRO A 1 289 ? -0.893 -19.219 -30.109 1 85.19 289 PRO A N 1
ATOM 2290 C CA . PRO A 1 289 ? -0.943 -20.172 -31.234 1 85.19 289 PRO A CA 1
ATOM 2291 C C . PRO A 1 289 ? -2.234 -20.984 -31.266 1 85.19 289 PRO A C 1
ATOM 2293 O O . PRO A 1 289 ? -2.877 -21.172 -30.219 1 85.19 289 PRO A O 1
ATOM 2296 N N . SER A 1 290 ? -2.502 -21.469 -32.438 1 91.06 290 SER A N 1
ATOM 2297 C CA . SER A 1 290 ? -3.68 -22.328 -32.562 1 91.06 290 SER A CA 1
ATOM 2298 C C . SER A 1 290 ? -3.414 -23.734 -32.031 1 91.06 290 SER A C 1
ATOM 2300 O O . SER A 1 290 ? -2.275 -24.203 -32.031 1 91.06 290 SER A O 1
ATOM 2302 N N . MET A 1 291 ? -4.469 -24.312 -31.578 1 94.81 291 MET A N 1
ATOM 2303 C CA . MET A 1 291 ? -4.379 -25.688 -31.109 1 94.81 291 MET A CA 1
ATOM 2304 C C . MET A 1 291 ? -4.152 -26.656 -32.281 1 94.81 291 MET A C 1
ATOM 2306 O O . MET A 1 291 ? -4.602 -26.391 -33.406 1 94.81 291 MET A O 1
ATOM 2310 N N . GLU A 1 292 ? -3.5 -27.812 -32 1 95.5 292 GLU A N 1
ATOM 2311 C CA . GLU A 1 292 ? -3.316 -28.859 -33 1 95.5 292 GLU A CA 1
ATOM 2312 C C . GLU A 1 292 ? -4.66 -29.391 -33.5 1 95.5 292 GLU A C 1
ATOM 2314 O O . GLU A 1 292 ? -5.59 -29.562 -32.719 1 95.5 292 GLU A O 1
ATOM 2319 N N . LYS A 1 293 ? -4.684 -29.688 -34.812 1 95.94 293 LYS A N 1
ATOM 2320 C CA . LYS A 1 293 ? -5.93 -30.141 -35.406 1 95.94 293 LYS A CA 1
ATOM 2321 C C . LYS A 1 293 ? -6.391 -31.469 -34.812 1 95.94 293 LYS A C 1
ATOM 2323 O O . LYS A 1 293 ? -7.582 -31.641 -34.531 1 95.94 293 LYS A O 1
ATOM 2328 N N . GLU A 1 294 ? -5.492 -32.344 -34.594 1 96.69 294 GLU A N 1
ATOM 2329 C CA . GLU A 1 294 ? -5.82 -33.656 -34.031 1 96.69 294 GLU A CA 1
ATOM 2330 C C . GLU A 1 294 ? -6.418 -33.5 -32.625 1 96.69 294 GLU A C 1
ATOM 2332 O O . GLU A 1 294 ? -7.391 -34.188 -32.281 1 96.69 294 GLU A O 1
ATOM 2337 N N . LEU A 1 295 ? -5.836 -32.688 -31.875 1 97.5 295 LEU A N 1
ATOM 2338 C CA . LEU A 1 295 ? -6.312 -32.469 -30.516 1 97.5 295 LEU A CA 1
ATOM 2339 C C . LEU A 1 295 ? -7.68 -31.797 -30.516 1 97.5 295 LEU A C 1
ATOM 2341 O O . LEU A 1 295 ? -8.547 -32.125 -29.719 1 97.5 295 LEU A O 1
ATOM 2345 N N . SER A 1 296 ? -7.867 -30.844 -31.391 1 96.94 296 SER A N 1
ATOM 2346 C CA . SER A 1 296 ? -9.148 -30.172 -31.531 1 96.94 296 SER A CA 1
ATOM 2347 C C . SER A 1 296 ? -10.266 -31.156 -31.859 1 96.94 296 SER A C 1
ATOM 2349 O O . SER A 1 296 ? -11.344 -31.094 -31.266 1 96.94 296 SER A O 1
ATOM 2351 N N . THR A 1 297 ? -9.984 -32.031 -32.812 1 96.88 297 THR A N 1
ATOM 2352 C CA . THR A 1 297 ? -10.953 -33.062 -33.188 1 96.88 297 THR A CA 1
ATOM 2353 C C . THR A 1 297 ? -11.258 -33.969 -32 1 96.88 297 THR A C 1
ATOM 2355 O O . THR A 1 297 ? -12.414 -34.312 -31.75 1 96.88 297 THR A O 1
ATOM 2358 N N . PHE A 1 298 ? -10.211 -34.375 -31.406 1 97.88 298 PHE A N 1
ATOM 2359 C CA . PHE A 1 298 ? -10.359 -35.25 -30.234 1 97.88 298 PHE A CA 1
ATOM 2360 C C . PHE A 1 298 ? -11.266 -34.594 -29.203 1 97.88 298 PHE A C 1
ATOM 2362 O O . PHE A 1 298 ? -12.203 -35.219 -28.719 1 97.88 298 PHE A O 1
ATOM 2369 N N . LEU A 1 299 ? -11.047 -33.312 -28.844 1 97.81 299 LEU A N 1
ATOM 2370 C CA . LEU A 1 299 ? -11.789 -32.594 -27.812 1 97.81 299 LEU A CA 1
ATOM 2371 C C . LEU A 1 299 ? -13.242 -32.406 -28.234 1 97.81 299 LEU A C 1
ATOM 2373 O O . LEU A 1 299 ? -14.148 -32.438 -27.391 1 97.81 299 LEU A O 1
ATOM 2377 N N . GLN A 1 300 ? -13.484 -32.219 -29.484 1 96.5 300 GLN A N 1
ATOM 2378 C CA . GLN A 1 300 ? -14.844 -32.031 -30 1 96.5 300 GLN A CA 1
ATOM 2379 C C . GLN A 1 300 ? -15.68 -33.281 -29.75 1 96.5 300 GLN A C 1
ATOM 2381 O O . GLN A 1 300 ? -16.891 -33.188 -29.562 1 96.5 300 GLN A O 1
ATOM 2386 N N . HIS A 1 301 ? -15.031 -34.375 -29.75 1 96.19 301 HIS A N 1
ATOM 2387 C CA . HIS A 1 301 ? -15.734 -35.625 -29.578 1 96.19 301 HIS A CA 1
ATOM 2388 C C . HIS A 1 301 ? -15.938 -35.969 -28.094 1 96.19 301 HIS A C 1
ATOM 2390 O O . HIS A 1 301 ? -16.641 -36.906 -27.766 1 96.19 301 HIS A O 1
ATOM 2396 N N . CYS A 1 302 ? -15.305 -35.25 -27.234 1 97.44 302 CYS A N 1
ATOM 2397 C CA . CYS A 1 302 ? -15.43 -35.469 -25.797 1 97.44 302 CYS A CA 1
ATOM 2398 C C . CYS A 1 302 ? -16.688 -34.812 -25.25 1 97.44 302 CYS A C 1
ATOM 2400 O O . CYS A 1 302 ? -16.609 -33.906 -24.391 1 97.44 302 CYS A O 1
ATOM 2402 N N . THR A 1 303 ? -17.875 -35.25 -25.578 1 95.5 303 THR A N 1
ATOM 2403 C CA . THR A 1 303 ? -19.141 -34.594 -25.328 1 95.5 303 THR A CA 1
ATOM 2404 C C . THR A 1 303 ? -19.531 -34.719 -23.844 1 95.5 303 THR A C 1
ATOM 2406 O O . THR A 1 303 ? -20.312 -33.906 -23.344 1 95.5 303 THR A O 1
ATOM 2409 N N . MET A 1 304 ? -19 -35.688 -23.188 1 95.62 304 MET A N 1
ATOM 2410 C CA . MET A 1 304 ? -19.281 -35.844 -21.766 1 95.62 304 MET A CA 1
ATOM 2411 C C . MET A 1 304 ? -18.391 -34.938 -20.922 1 95.62 304 MET A C 1
ATOM 2413 O O . MET A 1 304 ? -18.609 -34.75 -19.719 1 95.62 304 MET A O 1
ATOM 2417 N N . GLY A 1 305 ? -17.391 -34.375 -21.547 1 97.31 305 GLY A N 1
ATOM 2418 C CA . GLY A 1 305 ? -16.438 -33.531 -20.859 1 97.31 305 GLY A CA 1
ATOM 2419 C C . GL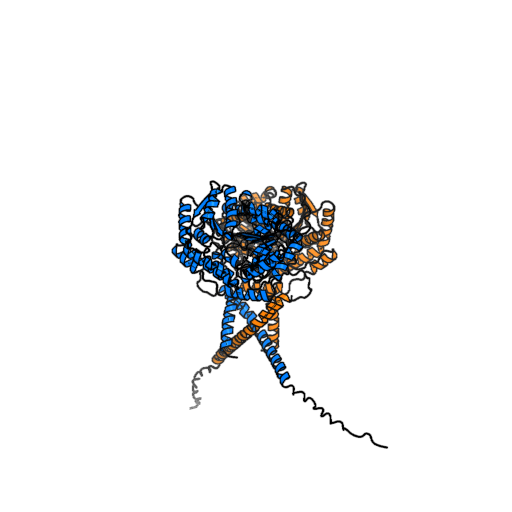Y A 1 305 ? -15.016 -34.031 -20.906 1 97.31 305 GLY A C 1
ATOM 2420 O O . GLY A 1 305 ? -14.773 -35.188 -21.25 1 97.31 305 GLY A O 1
ATOM 2421 N N . ALA A 1 306 ? -14.07 -33.188 -20.594 1 98.56 306 ALA A N 1
ATOM 2422 C CA . ALA A 1 306 ? -12.656 -33.531 -20.641 1 98.56 306 ALA A CA 1
ATOM 2423 C C . ALA A 1 306 ? -11.898 -32.938 -19.469 1 98.56 306 ALA A C 1
ATOM 2425 O O . ALA A 1 306 ? -12.336 -31.938 -18.891 1 98.56 306 ALA A O 1
ATOM 2426 N N . ILE A 1 307 ? -10.797 -33.594 -19.125 1 98.62 307 ILE A N 1
ATOM 2427 C CA . ILE A 1 307 ? -9.891 -33.156 -18.062 1 98.62 307 ILE A CA 1
ATOM 2428 C C . ILE A 1 307 ? -8.492 -32.938 -18.656 1 98.62 307 ILE A C 1
ATOM 2430 O O . ILE A 1 307 ? -7.977 -33.781 -19.375 1 98.62 307 ILE A O 1
ATOM 2434 N N . TYR A 1 308 ? -7.941 -31.812 -18.391 1 98.62 308 TYR A N 1
ATOM 2435 C CA . TYR A 1 308 ? -6.594 -31.469 -18.844 1 98.62 308 TYR A CA 1
ATOM 2436 C C . TYR A 1 308 ? -5.59 -31.625 -17.703 1 98.62 308 TYR A C 1
ATOM 2438 O O . TYR A 1 308 ? -5.691 -30.953 -16.672 1 98.62 308 TYR A O 1
ATOM 2446 N N . VAL A 1 309 ? -4.633 -32.531 -17.859 1 98.25 309 VAL A N 1
ATOM 2447 C CA . VAL A 1 309 ? -3.605 -32.781 -16.844 1 98.25 309 VAL A CA 1
ATOM 2448 C C . VAL A 1 309 ? -2.264 -32.25 -17.328 1 98.25 309 VAL A C 1
ATOM 2450 O O . VAL A 1 309 ? -1.727 -32.688 -18.344 1 98.25 309 VAL A O 1
ATOM 2453 N N . ASN A 1 310 ? -1.771 -31.281 -16.641 1 96.88 310 ASN A N 1
ATOM 2454 C CA . ASN A 1 310 ? -0.502 -30.656 -17 1 96.88 310 ASN A CA 1
ATOM 2455 C C . ASN A 1 310 ? 0.238 -30.156 -15.758 1 96.88 310 ASN A C 1
ATOM 2457 O O . ASN A 1 310 ? -0.203 -29.219 -15.102 1 96.88 310 ASN A O 1
ATOM 2461 N N . PHE A 1 311 ? 1.404 -30.734 -15.453 1 94.5 311 PHE A N 1
ATOM 2462 C CA . PHE A 1 311 ? 2.174 -30.359 -14.273 1 94.5 311 PHE A CA 1
ATOM 2463 C C . PHE A 1 311 ? 3.418 -29.578 -14.672 1 94.5 311 PHE A C 1
ATOM 2465 O O . PHE A 1 311 ? 4.41 -29.562 -13.938 1 94.5 311 PHE A O 1
ATOM 2472 N N . GLY A 1 312 ? 3.33 -28.984 -15.828 1 88.31 312 GLY A N 1
ATOM 2473 C CA . GLY A 1 312 ? 4.438 -28.156 -16.297 1 88.31 312 GLY A CA 1
ATOM 2474 C C . GLY A 1 312 ? 5.609 -28.969 -16.812 1 88.31 312 GLY A C 1
ATOM 2475 O O . GLY A 1 312 ? 5.582 -30.203 -16.766 1 88.31 312 GLY A O 1
ATOM 2476 N N . THR A 1 313 ? 6.699 -28.312 -17.25 1 82.5 313 THR A N 1
ATOM 2477 C CA . THR A 1 313 ? 7.855 -28.953 -17.844 1 82.5 313 THR A CA 1
ATOM 2478 C C . THR A 1 313 ? 8.883 -29.344 -16.781 1 82.5 313 THR A C 1
ATOM 2480 O O . THR A 1 313 ? 9.719 -30.219 -17 1 82.5 313 THR A O 1
ATOM 2483 N N . LEU A 1 314 ? 8.758 -28.797 -15.641 1 86.19 314 LEU A N 1
ATOM 2484 C CA . LEU A 1 314 ? 9.82 -28.922 -14.656 1 86.19 314 LEU A CA 1
ATOM 2485 C C . LEU A 1 314 ? 9.516 -30.047 -13.672 1 86.19 314 LEU A C 1
ATOM 2487 O O . LEU A 1 314 ? 10.43 -30.734 -13.211 1 86.19 314 LEU A O 1
ATOM 2491 N N . ALA A 1 315 ? 8.312 -30.297 -13.438 1 88.62 315 ALA A N 1
ATOM 2492 C CA . ALA A 1 315 ? 7.93 -31.266 -12.414 1 88.62 315 ALA A CA 1
ATOM 2493 C C . ALA A 1 315 ? 8.133 -32.688 -12.922 1 88.62 315 ALA A C 1
ATOM 2495 O O . ALA A 1 315 ? 7.91 -33 -14.094 1 88.62 315 ALA A O 1
ATOM 2496 N N . SER A 1 316 ? 8.617 -33.5 -12.008 1 89.25 316 SER A N 1
ATOM 2497 C CA . SER A 1 316 ? 8.75 -34.938 -12.25 1 89.25 316 SER A CA 1
ATOM 2498 C C . SER A 1 316 ? 7.957 -35.75 -11.234 1 89.25 316 SER A C 1
ATOM 2500 O O . SER A 1 316 ? 8.227 -35.688 -10.039 1 89.25 316 SER A O 1
ATOM 2502 N N . LEU A 1 317 ? 7.102 -36.531 -11.797 1 93 317 LEU A N 1
ATOM 2503 C CA . LEU A 1 317 ? 6.273 -37.344 -10.922 1 93 317 LEU A CA 1
ATOM 2504 C C . LEU A 1 317 ? 6.918 -38.688 -10.68 1 93 317 LEU A C 1
ATOM 2506 O O . LEU A 1 317 ? 7.531 -39.281 -11.586 1 93 317 LEU A O 1
ATOM 2510 N N . ASN A 1 318 ? 6.766 -39.156 -9.484 1 91.44 318 ASN A N 1
ATOM 2511 C CA . ASN A 1 318 ? 7.219 -40.5 -9.242 1 91.44 318 ASN A CA 1
ATOM 2512 C C . ASN A 1 318 ? 6.156 -41.531 -9.633 1 91.44 318 ASN A C 1
ATOM 2514 O O . ASN A 1 318 ? 5.047 -41.156 -10.031 1 91.44 318 ASN A O 1
ATOM 2518 N N . SER A 1 319 ? 6.457 -42.781 -9.508 1 93.94 319 SER A N 1
ATOM 2519 C CA . SER A 1 319 ? 5.605 -43.875 -9.992 1 93.94 319 SER A CA 1
ATOM 2520 C C . SER A 1 319 ? 4.27 -43.875 -9.258 1 93.94 319 SER A C 1
ATOM 2522 O O . SER A 1 319 ? 3.221 -44.094 -9.875 1 93.94 319 SER A O 1
ATOM 2524 N N . ARG A 1 320 ? 4.293 -43.688 -7.977 1 94.69 320 ARG A N 1
ATOM 2525 C CA . ARG A 1 320 ? 3.062 -43.719 -7.188 1 94.69 320 ARG A CA 1
ATOM 2526 C C . ARG A 1 320 ? 2.119 -42.594 -7.613 1 94.69 320 ARG A C 1
ATOM 2528 O O . ARG A 1 320 ? 0.917 -42.812 -7.77 1 94.69 320 ARG A O 1
ATOM 2535 N N . GLN A 1 321 ? 2.658 -41.469 -7.738 1 95.38 321 GLN A N 1
ATOM 2536 C CA . GLN A 1 321 ? 1.867 -40.312 -8.102 1 95.38 321 GLN A CA 1
ATOM 2537 C C . GLN A 1 321 ? 1.194 -40.5 -9.461 1 95.38 321 GLN A C 1
ATOM 2539 O O . GLN A 1 321 ? -0.003 -40.25 -9.609 1 95.38 321 GLN A O 1
ATOM 2544 N N . VAL A 1 322 ? 1.972 -40.969 -10.453 1 96.31 322 VAL A N 1
ATOM 2545 C CA . VAL A 1 322 ? 1.423 -41.219 -11.781 1 96.31 322 VAL A CA 1
ATOM 2546 C C . VAL A 1 322 ? 0.33 -42.281 -11.688 1 96.31 322 VAL A C 1
ATOM 2548 O O . VAL A 1 322 ? -0.748 -42.125 -12.266 1 96.31 322 VAL A O 1
ATOM 2551 N N . ASP A 1 323 ? 0.612 -43.281 -10.969 1 96.19 323 ASP A N 1
ATOM 2552 C CA . ASP A 1 323 ? -0.332 -44.406 -10.805 1 96.19 323 ASP A CA 1
ATOM 2553 C C . ASP A 1 323 ? -1.642 -43.906 -10.188 1 96.19 323 ASP A C 1
ATOM 2555 O O . ASP A 1 323 ? -2.723 -44.219 -10.688 1 96.19 323 ASP A O 1
ATOM 2559 N N . TYR A 1 324 ? -1.547 -43.156 -9.125 1 97 324 TYR A N 1
ATOM 2560 C CA . TYR A 1 324 ? -2.729 -42.688 -8.406 1 97 324 TYR A CA 1
ATOM 2561 C C . TYR A 1 324 ? -3.562 -41.75 -9.258 1 97 324 TYR A C 1
ATOM 2563 O O . TYR A 1 324 ? -4.793 -41.812 -9.25 1 97 324 TYR A O 1
ATOM 2571 N N . ILE A 1 325 ? -2.936 -40.875 -9.977 1 97.69 325 ILE A N 1
ATOM 2572 C CA . ILE A 1 325 ? -3.656 -39.938 -10.852 1 97.69 325 ILE A CA 1
ATOM 2573 C C . ILE A 1 325 ? -4.363 -40.719 -11.953 1 97.69 325 ILE A C 1
ATOM 2575 O O . ILE A 1 325 ? -5.547 -40.5 -12.219 1 97.69 325 ILE A O 1
ATOM 2579 N N . ALA A 1 326 ? -3.668 -41.688 -12.523 1 97.69 326 ALA A N 1
ATOM 2580 C CA . ALA A 1 326 ? -4.23 -42.5 -13.602 1 97.69 326 ALA A CA 1
ATOM 2581 C C . ALA A 1 326 ? -5.438 -43.281 -13.109 1 97.69 326 ALA A C 1
ATOM 2583 O O . ALA A 1 326 ? -6.469 -43.344 -13.781 1 97.69 326 ALA A O 1
ATOM 2584 N N . ARG A 1 327 ? -5.281 -43.844 -12 1 96.75 327 ARG A N 1
ATOM 2585 C CA . ARG A 1 327 ? -6.363 -44.656 -11.438 1 96.75 327 ARG A CA 1
ATOM 2586 C C . ARG A 1 327 ? -7.594 -43.812 -11.156 1 96.75 327 ARG A C 1
ATOM 2588 O O . ARG A 1 327 ? -8.727 -44.25 -11.328 1 96.75 327 ARG A O 1
ATOM 2595 N N . ALA A 1 328 ? -7.371 -42.656 -10.648 1 97.69 328 ALA A N 1
ATOM 2596 C CA . ALA A 1 328 ? -8.492 -41.75 -10.414 1 97.69 328 ALA A CA 1
ATOM 2597 C C . ALA A 1 328 ? -9.188 -41.375 -11.727 1 97.69 328 ALA A C 1
ATOM 2599 O O . ALA A 1 328 ? -10.414 -41.438 -11.812 1 97.69 328 ALA A O 1
ATOM 2600 N N . LEU A 1 329 ? -8.438 -41.094 -12.734 1 97.56 329 LEU A N 1
ATOM 2601 C CA . LEU A 1 329 ? -8.969 -40.656 -14.016 1 97.56 329 LEU A CA 1
ATOM 2602 C C . LEU A 1 329 ? -9.734 -41.781 -14.711 1 97.56 329 LEU A C 1
ATOM 2604 O O . LEU A 1 329 ? -10.75 -41.531 -15.367 1 97.56 329 LEU A O 1
ATOM 2608 N N . GLU A 1 330 ? -9.305 -42.969 -14.555 1 95.69 330 GLU A N 1
ATOM 2609 C CA . GLU A 1 330 ? -9.93 -44.125 -15.203 1 95.69 330 GLU A CA 1
ATOM 2610 C C . GLU A 1 330 ? -11.336 -44.344 -14.664 1 95.69 330 GLU A C 1
ATOM 2612 O O . GLU A 1 330 ? -12.156 -44.969 -15.328 1 95.69 330 GLU A O 1
ATOM 2617 N N . GLN A 1 331 ? -11.547 -43.875 -13.562 1 95.75 331 GLN A N 1
ATOM 2618 C CA . GLN A 1 331 ? -12.828 -44.125 -12.914 1 95.75 331 GLN A CA 1
ATOM 2619 C C . GLN A 1 331 ? -13.867 -43.094 -13.359 1 95.75 331 GLN A C 1
ATOM 2621 O O . GLN A 1 331 ? -15.047 -43.219 -13.023 1 95.75 331 GLN A O 1
ATOM 2626 N N . LEU A 1 332 ? -13.523 -42.125 -14.078 1 96.5 332 LEU A N 1
ATOM 2627 C CA . LEU A 1 332 ? -14.398 -41.062 -14.508 1 96.5 332 LEU A CA 1
ATOM 2628 C C . LEU A 1 332 ? -14.789 -41.219 -15.977 1 96.5 332 LEU A C 1
ATOM 2630 O O . LEU A 1 332 ? -14.008 -41.75 -16.766 1 96.5 332 LEU A O 1
ATOM 2634 N N . PRO A 1 333 ? -15.914 -40.719 -16.344 1 95.62 333 PRO A N 1
ATOM 2635 C CA . PRO A 1 333 ? -16.391 -40.906 -17.719 1 95.62 333 PRO A CA 1
ATOM 2636 C C . PRO A 1 333 ? -15.852 -39.844 -18.688 1 95.62 333 PRO A C 1
ATOM 2638 O O . PRO A 1 333 ? -16.328 -39.75 -19.812 1 95.62 333 PRO A O 1
ATOM 2641 N N . TYR A 1 334 ? -14.891 -39.094 -18.344 1 97.62 334 TYR A N 1
ATOM 2642 C CA . TYR A 1 334 ? -14.43 -37.969 -19.109 1 97.62 334 TYR A CA 1
ATOM 2643 C C . TYR A 1 334 ? -13.195 -38.312 -19.938 1 97.62 334 TYR A C 1
ATOM 2645 O O . TYR A 1 334 ? -12.445 -39.219 -19.578 1 97.62 334 TYR A O 1
ATOM 2653 N N . CYS A 1 335 ? -12.984 -37.562 -21 1 98.31 335 CYS A N 1
ATOM 2654 C CA . CYS A 1 335 ? -11.727 -37.656 -21.75 1 98.31 335 CYS A CA 1
ATOM 2655 C C . CYS A 1 335 ? -10.586 -37.031 -20.938 1 98.31 335 CYS A C 1
ATOM 2657 O O . CYS A 1 335 ? -10.812 -36.219 -20.047 1 98.31 335 CYS A O 1
ATOM 2659 N N . VAL A 1 336 ? -9.391 -37.5 -21.281 1 98.44 336 VAL A N 1
ATOM 2660 C CA . VAL A 1 336 ? -8.227 -37 -20.578 1 98.44 336 VAL A CA 1
ATOM 2661 C C . VAL A 1 336 ? -7.176 -36.531 -21.578 1 98.44 336 VAL A C 1
ATOM 2663 O O . VAL A 1 336 ? -6.789 -37.281 -22.484 1 98.44 336 VAL A O 1
ATOM 2666 N N . ILE A 1 337 ? -6.824 -35.312 -21.484 1 98.38 337 ILE A N 1
ATOM 2667 C CA . ILE A 1 337 ? -5.656 -34.75 -22.156 1 98.38 337 ILE A CA 1
ATOM 2668 C C . ILE A 1 337 ? -4.5 -34.625 -21.172 1 98.38 337 ILE A C 1
ATOM 2670 O O . ILE A 1 337 ? -4.582 -33.875 -20.203 1 98.38 337 ILE A O 1
ATOM 2674 N N . TRP A 1 338 ? -3.385 -35.312 -21.406 1 97.69 338 TRP A N 1
ATOM 2675 C CA . TRP A 1 338 ? -2.314 -35.375 -20.422 1 97.69 338 TRP A CA 1
ATOM 2676 C C . TRP A 1 338 ? -0.973 -35 -21.047 1 97.69 338 TRP A C 1
ATOM 2678 O O . TRP A 1 338 ? -0.476 -35.719 -21.938 1 97.69 338 TRP A O 1
ATOM 2688 N N . LYS A 1 339 ? -0.443 -33.875 -20.594 1 96.69 339 LYS A N 1
ATOM 2689 C CA . LYS A 1 339 ? 0.938 -33.562 -20.953 1 96.69 339 LYS A CA 1
ATOM 2690 C C . LYS A 1 339 ? 1.92 -34.344 -20.094 1 96.69 339 LYS A C 1
ATOM 2692 O O . LYS A 1 339 ? 2.045 -34.094 -18.891 1 96.69 339 LYS A O 1
ATOM 2697 N N . MET A 1 340 ? 2.631 -35.25 -20.719 1 93.25 340 MET A N 1
ATOM 2698 C CA . MET A 1 340 ? 3.529 -36.125 -19.984 1 93.25 340 MET A CA 1
ATOM 2699 C C . MET A 1 340 ? 4.797 -36.406 -20.781 1 93.25 340 MET A C 1
ATOM 2701 O O . MET A 1 340 ? 4.738 -36.625 -21.984 1 93.25 340 MET A O 1
ATOM 2705 N N . LYS A 1 341 ? 5.852 -36.375 -20.016 1 88.12 341 LYS A N 1
ATOM 2706 C CA . LYS A 1 341 ? 7.109 -36.781 -20.641 1 88.12 341 LYS A CA 1
ATOM 2707 C C . LYS A 1 341 ? 7.098 -38.25 -20.984 1 88.12 341 LYS A C 1
ATOM 2709 O O . LYS A 1 341 ? 6.504 -39.062 -20.281 1 88.12 341 LYS A O 1
ATOM 2714 N N . ASP A 1 342 ? 7.812 -38.562 -22 1 87.94 342 ASP A N 1
ATOM 2715 C CA . ASP A 1 342 ? 7.82 -39.938 -22.469 1 87.94 342 ASP A CA 1
ATOM 2716 C C . ASP A 1 342 ? 8.367 -40.875 -21.406 1 87.94 342 ASP A C 1
ATOM 2718 O O . ASP A 1 342 ? 7.883 -42 -21.25 1 87.94 342 ASP A O 1
ATOM 2722 N N . GLU A 1 343 ? 9.336 -40.406 -20.641 1 85.19 343 GLU A N 1
ATOM 2723 C CA . GLU A 1 343 ? 9.977 -41.25 -19.625 1 85.19 343 GLU A CA 1
ATOM 2724 C C . GLU A 1 343 ? 9.008 -41.594 -18.5 1 85.19 343 GLU A C 1
ATOM 2726 O O . GLU A 1 343 ? 9.195 -42.594 -17.797 1 85.19 343 GLU A O 1
ATOM 2731 N N . GLN A 1 344 ? 8.008 -40.875 -18.359 1 88.31 344 GLN A N 1
ATOM 2732 C CA . GLN A 1 344 ? 7.074 -41.062 -17.25 1 88.31 344 GLN A CA 1
ATOM 2733 C C . GLN A 1 344 ? 5.949 -42 -17.641 1 88.31 344 GLN A C 1
ATOM 2735 O O . GLN A 1 344 ? 5.219 -42.5 -16.781 1 88.31 344 GLN A O 1
ATOM 2740 N N . LYS A 1 345 ? 5.781 -42.312 -18.875 1 90.75 345 LYS A N 1
ATOM 2741 C CA . LYS A 1 345 ? 4.715 -43.188 -19.375 1 90.75 345 LYS A CA 1
ATOM 2742 C C . LYS A 1 345 ? 4.852 -44.594 -18.812 1 90.75 345 LYS A C 1
ATOM 2744 O O . LYS A 1 345 ? 3.859 -45.312 -18.688 1 90.75 345 LYS A O 1
ATOM 2749 N N . LYS A 1 346 ? 6.082 -44.875 -18.484 1 90.19 346 LYS A N 1
ATOM 2750 C CA . LYS A 1 346 ? 6.348 -46.219 -17.953 1 90.19 346 LYS A CA 1
ATOM 2751 C C . LYS A 1 346 ? 5.691 -46.406 -16.594 1 90.19 346 LYS A C 1
ATOM 2753 O O . LYS A 1 346 ? 5.488 -47.531 -16.141 1 90.19 346 LYS A O 1
ATOM 2758 N N . HIS A 1 347 ? 5.355 -45.344 -15.992 1 91.5 347 HIS A N 1
ATOM 2759 C CA . HIS A 1 347 ? 4.797 -45.406 -14.648 1 91.5 347 HIS A CA 1
ATOM 2760 C C . HIS A 1 347 ? 3.275 -45.531 -14.688 1 91.5 347 HIS A C 1
ATOM 2762 O O . HIS A 1 347 ? 2.633 -45.688 -13.648 1 91.5 347 HIS A O 1
ATOM 2768 N N . LEU A 1 348 ? 2.695 -45.5 -15.828 1 94.31 348 LEU A N 1
ATOM 2769 C CA . LEU A 1 348 ? 1.254 -45.688 -15.961 1 94.31 348 LEU A CA 1
ATOM 2770 C C . LEU A 1 348 ? 0.858 -47.125 -15.633 1 94.31 348 LEU A C 1
ATOM 2772 O O . LEU A 1 348 ? 1.588 -48.062 -15.953 1 94.31 348 LEU A O 1
ATOM 2776 N N . PRO A 1 349 ? -0.302 -47.281 -14.992 1 93 349 PRO A N 1
ATOM 2777 C CA . PRO A 1 349 ? -0.733 -48.656 -14.664 1 93 349 PRO A CA 1
ATOM 2778 C C . PRO A 1 349 ? -0.9 -49.531 -15.891 1 93 349 PRO A C 1
ATOM 2780 O O . PRO A 1 349 ? -1.24 -49.031 -16.969 1 93 349 PRO A O 1
ATOM 2783 N N . LYS A 1 350 ? -0.762 -50.781 -15.602 1 91 350 LYS A N 1
ATOM 2784 C CA . LYS A 1 350 ? -0.969 -51.75 -16.672 1 91 350 LYS A CA 1
ATOM 2785 C C . LYS A 1 350 ? -2.404 -51.688 -17.188 1 91 350 LYS A C 1
ATOM 2787 O O . LYS A 1 350 ? -3.352 -51.656 -16.406 1 91 350 LYS A O 1
ATOM 2792 N N . GLY A 1 351 ? -2.553 -51.625 -18.5 1 91.81 351 GLY A N 1
ATOM 2793 C CA . GLY A 1 351 ? -3.871 -51.656 -19.125 1 91.81 351 GLY A CA 1
ATOM 2794 C C . GLY A 1 351 ? -4.5 -50.281 -19.234 1 91.81 351 GLY A C 1
ATOM 2795 O O . GLY A 1 351 ? -5.582 -50.125 -19.812 1 91.81 351 GLY A O 1
ATOM 2796 N N . PHE A 1 352 ? -3.807 -49.281 -18.672 1 93 352 PHE A N 1
ATOM 2797 C CA . PHE A 1 352 ? -4.352 -47.938 -18.688 1 93 352 PHE A CA 1
ATOM 2798 C C . PHE A 1 352 ? -4.652 -47.469 -20.109 1 93 352 PHE A C 1
ATOM 2800 O O . PHE A 1 352 ? -5.738 -46.969 -20.391 1 93 352 PHE A O 1
ATOM 2807 N N . PHE A 1 353 ? -3.783 -47.719 -21.016 1 90.88 353 PHE A N 1
ATOM 2808 C CA . PHE A 1 353 ? -3.943 -47.344 -22.406 1 90.88 353 PHE A CA 1
ATOM 2809 C C . PHE A 1 353 ? -5.129 -48.062 -23.047 1 90.88 353 PHE A C 1
ATOM 2811 O O . PHE A 1 353 ? -5.859 -47.5 -23.844 1 90.88 353 PHE A O 1
ATOM 2818 N N . GLY A 1 354 ? -5.238 -49.312 -22.719 1 90.19 354 GLY A N 1
ATOM 2819 C CA . GLY A 1 354 ? -6.352 -50.094 -23.234 1 90.19 354 GLY A CA 1
ATOM 2820 C C . GLY A 1 354 ? -7.703 -49.594 -22.75 1 90.19 354 GLY A C 1
ATOM 2821 O O . GLY A 1 354 ? -8.633 -49.438 -23.531 1 90.19 354 GLY A O 1
ATOM 2822 N N . LYS A 1 355 ? -7.758 -49.344 -21.547 1 91.38 355 LYS A N 1
ATOM 2823 C CA . LYS A 1 355 ? -9.008 -48.906 -20.922 1 91.38 355 LYS A CA 1
ATOM 2824 C C . LYS A 1 355 ? -9.422 -47.531 -21.406 1 91.38 355 LYS A C 1
ATOM 2826 O O . LYS A 1 355 ? -10.609 -47.25 -21.531 1 91.38 355 LYS A O 1
ATOM 2831 N N . MET A 1 356 ? -8.406 -46.688 -21.688 1 93.81 356 MET A N 1
ATOM 2832 C CA . MET A 1 356 ? -8.68 -45.281 -22.031 1 93.81 356 MET A CA 1
ATOM 2833 C C . MET A 1 356 ? -8.461 -45.031 -23.516 1 93.81 356 MET A C 1
ATOM 2835 O O . MET A 1 356 ? -8.289 -43.875 -23.938 1 93.81 356 MET A O 1
ATOM 2839 N N . LYS A 1 357 ? -8.328 -45.938 -24.297 1 89.94 357 LYS A N 1
ATOM 2840 C CA . LYS A 1 357 ? -7.926 -45.906 -25.703 1 89.94 357 LYS A CA 1
ATOM 2841 C C . LYS A 1 357 ? -8.703 -44.812 -26.469 1 89.94 357 LYS A C 1
ATOM 2843 O O . LYS A 1 357 ? -8.109 -44.031 -27.203 1 89.94 357 LYS A O 1
ATOM 2848 N N . GLU A 1 358 ? -9.992 -44.656 -26.281 1 91.69 358 GLU A N 1
ATOM 2849 C CA . GLU A 1 358 ? -10.812 -43.719 -27.031 1 91.69 358 GLU A CA 1
ATOM 2850 C C . GLU A 1 358 ? -10.945 -42.406 -26.312 1 91.69 358 GLU A C 1
ATOM 2852 O O . GLU A 1 358 ? -11.438 -41.406 -26.875 1 91.69 358 GLU A O 1
ATOM 2857 N N . THR A 1 359 ? -10.406 -42.281 -25.125 1 96.38 359 THR A N 1
ATOM 2858 C CA . THR A 1 359 ? -10.695 -41.125 -24.312 1 96.38 359 THR A CA 1
ATOM 2859 C C . THR A 1 359 ? -9.406 -40.469 -23.797 1 96.38 359 THR A C 1
ATOM 2861 O O . THR A 1 359 ? -9.453 -39.562 -22.984 1 96.38 359 THR A O 1
ATOM 2864 N N . LEU A 1 360 ? -8.281 -40.969 -24.281 1 97.31 360 LEU A N 1
ATOM 2865 C CA . LEU A 1 360 ? -7.008 -40.469 -23.797 1 97.31 360 LEU A CA 1
ATOM 2866 C C . LEU A 1 360 ? -6.191 -39.844 -24.922 1 97.31 360 LEU A C 1
ATOM 2868 O O . LEU A 1 360 ? -6.047 -40.438 -25.984 1 97.31 360 LEU A O 1
ATOM 2872 N N . PHE A 1 361 ? -5.715 -38.656 -24.719 1 97.25 361 PHE A N 1
ATOM 2873 C CA . PHE A 1 361 ? -4.77 -37.969 -25.594 1 97.25 361 PHE A CA 1
ATOM 2874 C C . PHE A 1 361 ? -3.521 -37.562 -24.812 1 97.25 361 PHE A C 1
ATOM 2876 O O . PHE A 1 361 ? -3.568 -36.656 -24 1 97.25 361 PHE A O 1
ATOM 2883 N N . ILE A 1 362 ? -2.361 -38.188 -25.016 1 95.62 362 ILE A N 1
ATOM 2884 C CA . ILE A 1 362 ? -1.146 -37.969 -24.234 1 95.62 362 ILE A CA 1
ATOM 2885 C C . ILE A 1 362 ? -0.022 -37.5 -25.156 1 95.62 362 ILE A C 1
ATOM 2887 O O . ILE A 1 362 ? 0.224 -38.125 -26.203 1 95.62 362 ILE A O 1
ATOM 2891 N N . ARG A 1 363 ? 0.59 -36.375 -24.797 1 94.62 363 ARG A N 1
ATOM 2892 C CA . ARG A 1 363 ? 1.759 -35.875 -25.5 1 94.62 363 ARG A CA 1
ATOM 2893 C C . ARG A 1 363 ? 2.715 -35.156 -24.531 1 94.62 363 ARG A C 1
ATOM 2895 O O . ARG A 1 363 ? 2.326 -34.812 -23.422 1 94.62 363 ARG A O 1
ATOM 2902 N N . SER A 1 364 ? 3.945 -35.062 -24.969 1 92.75 364 SER A N 1
ATOM 2903 C CA . SER A 1 364 ? 4.945 -34.406 -24.141 1 92.75 364 SER A CA 1
ATOM 2904 C C . SER A 1 364 ? 4.887 -32.875 -24.312 1 92.75 364 SER A C 1
ATOM 2906 O O . SER A 1 364 ? 5.445 -32.125 -23.5 1 92.75 364 SER A O 1
ATOM 2908 N N . TYR A 1 365 ? 4.238 -32.469 -25.344 1 91.25 365 TYR A N 1
ATOM 2909 C CA . TYR A 1 365 ? 4.188 -31.062 -25.656 1 91.25 365 TYR A CA 1
ATOM 2910 C C . TYR A 1 365 ? 2.879 -30.703 -26.359 1 91.25 365 TYR A C 1
ATOM 2912 O O . TYR A 1 365 ? 2.371 -31.469 -27.172 1 91.25 365 TYR A O 1
ATOM 2920 N N . PHE A 1 366 ? 2.303 -29.594 -25.984 1 93.75 366 PHE A N 1
ATOM 2921 C CA . PHE A 1 366 ? 1.147 -29.016 -26.656 1 93.75 366 PHE A CA 1
ATOM 2922 C C . PHE A 1 366 ? 1.457 -27.594 -27.141 1 93.75 366 PHE A C 1
ATOM 2924 O O . PHE A 1 366 ? 2.111 -26.828 -26.438 1 93.75 366 PHE A O 1
ATOM 2931 N N . LEU A 1 367 ? 0.947 -27.203 -28.219 1 89.44 367 LEU A N 1
ATOM 2932 C CA . LEU A 1 367 ? 1.252 -25.922 -28.844 1 89.44 367 LEU A CA 1
ATOM 2933 C C . LEU A 1 367 ? 0.575 -24.781 -28.109 1 89.44 367 LEU A C 1
ATOM 2935 O O . LEU A 1 367 ? 1.126 -23.672 -28.016 1 89.44 367 LEU A O 1
ATOM 2939 N N . SER A 1 368 ? -0.648 -25.047 -27.641 1 91.62 368 SER A N 1
ATOM 2940 C CA . SER A 1 368 ? -1.415 -23.938 -27.078 1 91.62 368 SER A CA 1
ATOM 2941 C C . SER A 1 368 ? -2.189 -24.375 -25.828 1 91.62 368 SER A C 1
ATOM 2943 O O . SER A 1 368 ? -3.398 -24.594 -25.906 1 91.62 368 SER A O 1
ATOM 2945 N N . PRO A 1 369 ? -1.502 -24.297 -24.734 1 92.06 369 PRO A N 1
ATOM 2946 C CA . PRO A 1 369 ? -2.191 -24.656 -23.5 1 92.06 369 PRO A CA 1
ATOM 2947 C C . PRO A 1 369 ? -3.428 -23.797 -23.25 1 92.06 369 PRO A C 1
ATOM 2949 O O . PRO A 1 369 ? -4.457 -24.297 -22.797 1 92.06 369 PRO A O 1
ATOM 2952 N N . ILE A 1 370 ? -3.422 -22.594 -23.578 1 91.44 370 ILE A N 1
ATOM 2953 C CA . ILE A 1 370 ? -4.535 -21.688 -23.297 1 91.44 370 ILE A CA 1
ATOM 2954 C C . ILE A 1 370 ? -5.734 -22.078 -24.156 1 91.44 370 ILE A C 1
ATOM 2956 O O . ILE A 1 370 ? -6.879 -22.031 -23.703 1 91.44 370 ILE A O 1
ATOM 2960 N N . GLU A 1 371 ? -5.496 -22.453 -25.391 1 94 371 GLU A N 1
ATOM 2961 C CA . GLU A 1 371 ? -6.594 -22.875 -26.25 1 94 371 GLU A CA 1
ATOM 2962 C C . GLU A 1 371 ? -7.23 -24.172 -25.766 1 94 371 GLU A C 1
ATOM 2964 O O . GLU A 1 371 ? -8.438 -24.359 -25.906 1 94 371 GLU A O 1
ATOM 2969 N N . ILE A 1 372 ? -6.375 -24.984 -25.25 1 97.06 372 ILE A N 1
ATOM 2970 C CA . ILE A 1 372 ? -6.918 -26.188 -24.641 1 97.06 372 ILE A CA 1
ATOM 2971 C C . ILE A 1 372 ? -7.859 -25.812 -23.5 1 97.06 372 ILE A C 1
ATOM 2973 O O . ILE A 1 372 ? -8.992 -26.297 -23.453 1 97.06 372 ILE A O 1
ATOM 2977 N N . MET A 1 373 ? -7.406 -24.953 -22.688 1 96.56 373 MET A N 1
ATOM 2978 C CA . MET A 1 373 ? -8.141 -24.562 -21.484 1 96.56 373 MET A CA 1
ATOM 2979 C C . MET A 1 373 ? -9.438 -23.844 -21.844 1 96.56 373 MET A C 1
ATOM 2981 O O . MET A 1 373 ? -10.422 -23.922 -21.109 1 96.56 373 MET A O 1
ATOM 2985 N N . ARG A 1 374 ? -9.469 -23.219 -22.953 1 95.12 374 ARG A N 1
ATOM 2986 C CA . ARG A 1 374 ? -10.617 -22.422 -23.359 1 95.12 374 ARG A CA 1
ATOM 2987 C C . ARG A 1 374 ? -11.672 -23.281 -24.047 1 95.12 374 ARG A C 1
ATOM 2989 O O . ARG A 1 374 ? -12.805 -22.844 -24.281 1 95.12 374 ARG A O 1
ATOM 2996 N N . HIS A 1 375 ? -11.32 -24.484 -24.375 1 96.88 375 HIS A N 1
ATOM 2997 C CA . HIS A 1 375 ? -12.258 -25.312 -25.109 1 96.88 375 HIS A CA 1
ATOM 2998 C C . HIS A 1 375 ? -13.523 -25.578 -24.312 1 96.88 375 HIS A C 1
ATOM 3000 O O . HIS A 1 375 ? -13.461 -25.797 -23.094 1 96.88 375 HIS A O 1
ATOM 3006 N N . THR A 1 376 ? -14.656 -25.578 -24.938 1 95.88 376 THR A N 1
ATOM 3007 C CA . THR A 1 376 ? -15.961 -25.625 -24.281 1 95.88 376 THR A CA 1
ATOM 3008 C C . THR A 1 376 ? -16.172 -26.953 -23.562 1 95.88 376 THR A C 1
ATOM 3010 O O . THR A 1 376 ? -16.891 -27.016 -22.562 1 95.88 376 THR A O 1
ATOM 3013 N N . ASN A 1 377 ? -15.508 -28.016 -24.062 1 97.5 377 ASN A N 1
ATOM 3014 C CA . ASN A 1 377 ? -15.719 -29.328 -23.469 1 97.5 377 ASN A CA 1
ATOM 3015 C C . ASN A 1 377 ? -14.758 -29.578 -22.297 1 97.5 377 ASN A C 1
ATOM 3017 O O . ASN A 1 377 ? -14.859 -30.594 -21.609 1 97.5 377 ASN A O 1
ATOM 3021 N N . LEU A 1 378 ? -13.828 -28.719 -22.094 1 97.81 378 LEU A N 1
ATOM 3022 C CA . LEU A 1 378 ? -12.898 -28.875 -20.984 1 97.81 378 LEU A CA 1
ATOM 3023 C C . LEU A 1 378 ? -13.547 -28.453 -19.656 1 97.81 378 LEU A C 1
ATOM 3025 O O . LEU A 1 378 ? -14.078 -27.344 -19.562 1 97.81 378 LEU A O 1
ATOM 3029 N N . MET A 1 379 ? -13.391 -29.297 -18.672 1 97.56 379 MET A N 1
ATOM 3030 C CA . MET A 1 379 ? -14.125 -29.047 -17.422 1 97.56 379 MET A CA 1
ATOM 3031 C C . MET A 1 379 ? -13.172 -28.734 -16.281 1 97.56 379 MET A C 1
ATOM 3033 O O . MET A 1 379 ? -13.508 -27.969 -15.375 1 97.56 379 MET A O 1
ATOM 3037 N N . VAL A 1 380 ? -12.047 -29.406 -16.312 1 98.19 380 VAL A N 1
ATOM 3038 C CA . VAL A 1 380 ? -11.148 -29.328 -15.164 1 98.19 380 VAL A CA 1
ATOM 3039 C C . VAL A 1 380 ? -9.703 -29.25 -15.648 1 98.19 380 VAL A C 1
ATOM 3041 O O . VAL A 1 380 ? -9.336 -29.875 -16.641 1 98.19 380 VAL A O 1
ATOM 3044 N N . PHE A 1 381 ? -8.938 -28.516 -14.984 1 98.5 381 PHE A N 1
ATOM 3045 C CA . PHE A 1 381 ? -7.496 -28.453 -15.18 1 98.5 381 PHE A CA 1
ATOM 3046 C C . PHE A 1 381 ? -6.762 -28.984 -13.953 1 98.5 381 PHE A C 1
ATOM 3048 O O . PHE A 1 381 ? -6.828 -28.391 -12.875 1 98.5 381 PHE A O 1
ATOM 3055 N N . ILE A 1 382 ? -6.109 -30.078 -14.055 1 98.38 382 ILE A N 1
ATOM 3056 C CA . ILE A 1 382 ? -5.246 -30.594 -13 1 98.38 382 ILE A CA 1
ATOM 3057 C C . ILE A 1 382 ? -3.838 -30.031 -13.148 1 98.38 382 ILE A C 1
ATOM 3059 O O . ILE A 1 382 ? -3.164 -30.281 -14.148 1 98.38 382 ILE A O 1
ATOM 3063 N N . SER A 1 383 ? -3.383 -29.281 -12.156 1 96.75 383 SER A N 1
ATOM 3064 C CA . SER A 1 383 ? -2.184 -28.453 -12.281 1 96.75 383 SER A CA 1
ATOM 3065 C C . SER A 1 383 ? -1.287 -28.594 -11.055 1 96.75 383 SER A C 1
ATOM 3067 O O . SER A 1 383 ? -1.736 -29.031 -10 1 96.75 383 SER A O 1
ATOM 3069 N N . HIS A 1 384 ? -0.041 -28.312 -11.219 1 94.94 384 HIS A N 1
ATOM 3070 C CA . HIS A 1 384 ? 0.889 -28.203 -10.102 1 94.94 384 HIS A CA 1
ATOM 3071 C C . HIS A 1 384 ? 0.752 -26.859 -9.391 1 94.94 384 HIS A C 1
ATOM 3073 O O . HIS A 1 384 ? 1.477 -26.578 -8.43 1 94.94 384 HIS A O 1
ATOM 3079 N N . CYS A 1 385 ? -0.082 -26 -9.867 1 93.31 385 CYS A N 1
ATOM 3080 C CA . CYS A 1 385 ? -0.354 -24.703 -9.281 1 93.31 385 CYS A CA 1
ATOM 3081 C C . CYS A 1 385 ? 0.799 -23.734 -9.531 1 93.31 385 CYS A C 1
ATOM 3083 O O . CYS A 1 385 ? 1.189 -22.969 -8.641 1 93.31 385 CYS A O 1
ATOM 3085 N N . GLY A 1 386 ? 1.34 -23.828 -10.688 1 91 386 GLY A N 1
ATOM 3086 C CA . GLY A 1 386 ? 2.232 -22.75 -11.109 1 91 386 GLY A CA 1
ATOM 3087 C C . GLY A 1 386 ? 1.513 -21.453 -11.375 1 91 386 GLY A C 1
ATOM 3088 O O . GLY A 1 386 ? 0.409 -21.438 -11.93 1 91 386 GLY A O 1
ATOM 3089 N N . ASP A 1 387 ? 2.102 -20.391 -11.055 1 87.12 387 ASP A N 1
ATOM 3090 C CA . ASP A 1 387 ? 1.461 -19.078 -11.156 1 87.12 387 ASP A CA 1
ATOM 3091 C C . ASP A 1 387 ? 0.938 -18.828 -12.57 1 87.12 387 ASP A C 1
ATOM 3093 O O . ASP A 1 387 ? -0.214 -18.422 -12.75 1 87.12 387 ASP A O 1
ATOM 3097 N N . THR A 1 388 ? 1.746 -19.078 -13.539 1 84.88 388 THR A N 1
ATOM 3098 C CA . THR A 1 388 ? 1.38 -18.797 -14.93 1 84.88 388 THR A CA 1
ATOM 3099 C C . THR A 1 388 ? 0.216 -19.672 -15.367 1 84.88 388 THR A C 1
ATOM 3101 O O . THR A 1 388 ? -0.715 -19.203 -16.031 1 84.88 388 THR A O 1
ATOM 3104 N N . SER A 1 389 ? 0.282 -20.906 -15.039 1 90.12 389 SER A N 1
ATOM 3105 C CA . SER A 1 389 ? -0.785 -21.828 -15.43 1 90.12 389 SER A CA 1
ATOM 3106 C C . SER A 1 389 ? -2.096 -21.469 -14.734 1 90.12 389 SER A C 1
ATOM 3108 O O . SER A 1 389 ? -3.17 -21.578 -15.328 1 90.12 389 SER A O 1
ATOM 3110 N N . VAL A 1 390 ? -1.974 -21.156 -13.539 1 91.31 390 VAL A N 1
ATOM 3111 C CA . VAL A 1 390 ? -3.166 -20.766 -12.797 1 91.31 390 VAL A CA 1
ATOM 3112 C C . VAL A 1 390 ? -3.762 -19.5 -13.398 1 91.31 390 VAL A C 1
ATOM 3114 O O . VAL A 1 390 ? -4.98 -19.375 -13.539 1 91.31 390 VAL A O 1
ATOM 3117 N N . HIS A 1 391 ? -2.918 -18.562 -13.711 1 88.12 391 HIS A N 1
ATOM 3118 C CA . HIS A 1 391 ? -3.387 -17.344 -14.352 1 88.12 391 HIS A CA 1
ATOM 3119 C C . HIS A 1 391 ? -4.098 -17.656 -15.672 1 88.12 391 HIS A C 1
ATOM 3121 O O . HIS A 1 391 ? -5.148 -17.078 -15.961 1 88.12 391 HIS A O 1
ATOM 3127 N N . GLU A 1 392 ? -3.551 -18.531 -16.422 1 89.94 392 GLU A N 1
ATOM 3128 C CA . GLU A 1 392 ? -4.168 -18.938 -17.688 1 89.94 392 GLU A CA 1
ATOM 3129 C C . GLU A 1 392 ? -5.516 -19.609 -17.453 1 89.94 392 GLU A C 1
ATOM 3131 O O . GLU A 1 392 ? -6.473 -19.359 -18.188 1 89.94 392 GLU A O 1
ATOM 3136 N N . ALA A 1 393 ? -5.531 -20.406 -16.5 1 94.62 393 ALA A N 1
ATOM 3137 C CA . ALA A 1 393 ? -6.781 -21.078 -16.172 1 94.62 393 ALA A CA 1
ATOM 3138 C C . ALA A 1 393 ? -7.852 -20.078 -15.734 1 94.62 393 ALA A C 1
ATOM 3140 O O . ALA A 1 393 ? -9.023 -20.219 -16.094 1 94.62 393 ALA A O 1
ATOM 3141 N N . LEU A 1 394 ? -7.453 -19.109 -14.93 1 92.44 394 LEU A N 1
ATOM 3142 C CA . LEU A 1 394 ? -8.383 -18.062 -14.516 1 92.44 394 LEU A CA 1
ATOM 3143 C C . LEU A 1 394 ? -8.93 -17.328 -15.734 1 92.44 394 LEU A C 1
ATOM 3145 O O . LEU A 1 394 ? -10.133 -17.109 -15.836 1 92.44 394 LEU A O 1
ATOM 3149 N N . GLU A 1 395 ? -8.07 -17 -16.594 1 89.62 395 GLU A N 1
ATOM 3150 C CA . GLU A 1 395 ? -8.477 -16.281 -17.797 1 89.62 395 GLU A CA 1
ATOM 3151 C C . GLU A 1 395 ? -9.453 -17.125 -18.625 1 89.62 395 GLU A C 1
ATOM 3153 O O . GLU A 1 395 ? -10.383 -16.594 -19.234 1 89.62 395 GLU A O 1
ATOM 3158 N N . ALA A 1 396 ? -9.195 -18.391 -18.641 1 93.75 396 ALA A N 1
ATOM 3159 C CA . ALA A 1 396 ? -10.039 -19.312 -19.391 1 93.75 396 ALA A CA 1
ATOM 3160 C C . ALA A 1 396 ? -11.289 -19.672 -18.594 1 93.75 396 ALA A C 1
ATOM 3162 O O . ALA A 1 396 ? -12.164 -20.375 -19.094 1 93.75 396 ALA A O 1
ATOM 3163 N N . GLN A 1 397 ? -11.32 -19.234 -17.328 1 95.12 397 GLN A N 1
ATOM 3164 C CA . GLN A 1 397 ? -12.406 -19.594 -16.422 1 95.12 397 GLN A CA 1
ATOM 3165 C C . GLN A 1 397 ? -12.555 -21.094 -16.297 1 95.12 397 GLN A C 1
ATOM 3167 O O . GLN A 1 397 ? -13.664 -21.625 -16.422 1 95.12 397 GLN A O 1
ATOM 3172 N N . LEU A 1 398 ? -11.5 -21.75 -16.172 1 97.44 398 LEU A N 1
ATOM 3173 C CA . LEU A 1 398 ? -11.438 -23.188 -16.031 1 97.44 398 LEU A CA 1
ATOM 3174 C C . LEU A 1 398 ? -11.102 -23.594 -14.594 1 97.44 398 LEU A C 1
ATOM 3176 O O . LEU A 1 398 ? -10.008 -23.281 -14.102 1 97.44 398 LEU A O 1
ATOM 3180 N N . PRO A 1 399 ? -11.977 -24.297 -13.922 1 97.62 399 PRO A N 1
ATOM 3181 C CA . PRO A 1 399 ? -11.695 -24.734 -12.555 1 97.62 399 PRO A CA 1
ATOM 3182 C C . PRO A 1 399 ? -10.406 -25.547 -12.445 1 97.62 399 PRO A C 1
ATOM 3184 O O . PRO A 1 399 ? -10.062 -26.297 -13.367 1 97.62 399 PRO A O 1
ATOM 3187 N N . ILE A 1 400 ? -9.781 -25.531 -11.242 1 98.12 400 ILE A N 1
ATOM 3188 C CA . ILE A 1 400 ? -8.438 -26.094 -11.117 1 98.12 400 ILE A CA 1
ATOM 3189 C C . ILE A 1 400 ? -8.414 -27.125 -9.977 1 98.12 400 ILE A C 1
ATOM 3191 O O . ILE A 1 400 ? -9.016 -26.891 -8.922 1 98.12 400 ILE A O 1
ATOM 3195 N N . VAL A 1 401 ? -7.824 -28.188 -10.172 1 98.56 401 VAL A N 1
ATOM 3196 C CA . VAL A 1 401 ? -7.426 -29.141 -9.141 1 98.56 401 VAL A CA 1
ATOM 3197 C C . VAL A 1 401 ? -5.91 -29.141 -8.992 1 98.56 401 VAL A C 1
ATOM 3199 O O . VAL A 1 401 ? -5.184 -29.5 -9.922 1 98.56 401 VAL A O 1
ATOM 3202 N N . GLY A 1 402 ? -5.465 -28.766 -7.824 1 97.44 402 GLY A N 1
ATOM 3203 C CA . GLY A 1 402 ? -4.047 -28.484 -7.672 1 97.44 402 GLY A CA 1
ATOM 3204 C C . GLY A 1 402 ? -3.305 -29.531 -6.863 1 97.44 402 GLY A C 1
ATOM 3205 O O . GLY A 1 402 ? -3.758 -29.922 -5.789 1 97.44 402 GLY A O 1
ATOM 3206 N N . ILE A 1 403 ? -2.156 -29.984 -7.379 1 96.31 403 ILE A N 1
ATOM 3207 C CA . ILE A 1 403 ? -1.179 -30.828 -6.703 1 96.31 403 ILE A CA 1
ATOM 3208 C C . ILE A 1 403 ? 0.208 -30.203 -6.809 1 96.31 403 ILE A C 1
ATOM 3210 O O . ILE A 1 403 ? 0.875 -30.312 -7.84 1 96.31 403 ILE A O 1
ATOM 3214 N N . PRO A 1 404 ? 0.679 -29.625 -5.719 1 94.06 404 PRO A N 1
ATOM 3215 C CA . PRO A 1 404 ? 1.959 -28.906 -5.785 1 94.06 404 PRO A CA 1
ATOM 3216 C C . PRO A 1 404 ? 3.16 -29.844 -5.68 1 94.06 404 PRO A C 1
ATOM 3218 O O . PRO A 1 404 ? 3.078 -30.891 -5.031 1 94.06 404 PRO A O 1
ATOM 3221 N N . PHE A 1 405 ? 4.297 -29.438 -6.23 1 91.69 405 PHE A N 1
ATOM 3222 C CA . PHE A 1 405 ? 5.469 -30.312 -6.215 1 91.69 405 PHE A CA 1
ATOM 3223 C C . PHE A 1 405 ? 6.672 -29.578 -5.625 1 91.69 405 PHE A C 1
ATOM 3225 O O . PHE A 1 405 ? 7.52 -30.203 -4.977 1 91.69 405 PHE A O 1
ATOM 3232 N N . PHE A 1 406 ? 6.809 -28.297 -5.867 1 86.19 406 PHE A N 1
ATOM 3233 C CA . PHE A 1 406 ? 7.953 -27.641 -5.242 1 86.19 406 PHE A CA 1
ATOM 3234 C C . PHE A 1 406 ? 7.723 -26.141 -5.129 1 86.19 406 PHE A C 1
ATOM 3236 O O . PHE A 1 406 ? 6.727 -25.625 -5.637 1 86.19 406 PHE A O 1
ATOM 3243 N N . ALA A 1 407 ? 8.562 -25.5 -4.34 1 84.5 407 ALA A N 1
ATOM 3244 C CA . ALA A 1 407 ? 8.648 -24.047 -4.145 1 84.5 407 ALA A CA 1
ATOM 3245 C C . ALA A 1 407 ? 7.348 -23.5 -3.572 1 84.5 407 ALA A C 1
ATOM 3247 O O . ALA A 1 407 ? 6.883 -23.938 -2.521 1 84.5 407 ALA A O 1
ATOM 3248 N N . ASP A 1 408 ? 6.785 -22.516 -4.289 1 86.81 408 ASP A N 1
ATOM 3249 C CA . ASP A 1 408 ? 5.637 -21.812 -3.725 1 86.81 408 ASP A CA 1
ATOM 3250 C C . ASP A 1 408 ? 4.324 -22.391 -4.25 1 86.81 408 ASP A C 1
ATOM 3252 O O . ASP A 1 408 ? 3.256 -21.812 -4.02 1 86.81 408 ASP A O 1
ATOM 3256 N N . GLN A 1 409 ? 4.363 -23.469 -4.848 1 91.31 409 GLN A N 1
ATOM 3257 C CA . GLN A 1 409 ? 3.186 -24.031 -5.496 1 91.31 409 GLN A CA 1
ATOM 3258 C C . GLN A 1 409 ? 2.113 -24.391 -4.473 1 91.31 409 GLN A C 1
ATOM 3260 O O . GLN A 1 409 ? 0.919 -24.25 -4.738 1 91.31 409 GLN A O 1
ATOM 3265 N N . ALA A 1 410 ? 2.586 -24.875 -3.324 1 91.25 410 ALA A N 1
ATOM 3266 C CA . ALA A 1 410 ? 1.621 -25.203 -2.277 1 91.25 410 ALA A CA 1
ATOM 3267 C C . ALA A 1 410 ? 0.845 -23.969 -1.839 1 91.25 410 ALA A C 1
ATOM 3269 O O . ALA A 1 410 ? -0.345 -24.047 -1.525 1 91.25 410 ALA A O 1
ATOM 3270 N N . ASP A 1 411 ? 1.513 -22.875 -1.778 1 90.5 411 ASP A N 1
ATOM 3271 C CA . ASP A 1 411 ? 0.846 -21.625 -1.429 1 90.5 411 ASP A CA 1
ATOM 3272 C C . ASP A 1 411 ? -0.219 -21.266 -2.463 1 90.5 411 ASP A C 1
ATOM 3274 O O . ASP A 1 411 ? -1.335 -20.875 -2.104 1 90.5 411 ASP A O 1
ATOM 3278 N N . VAL A 1 412 ? 0.121 -21.422 -3.703 1 92.25 412 VAL A N 1
ATOM 3279 C CA . VAL A 1 412 ? -0.796 -21.078 -4.785 1 92.25 412 VAL A CA 1
ATOM 3280 C C . VAL A 1 412 ? -2.002 -22.016 -4.754 1 92.25 412 VAL A C 1
ATOM 3282 O O . VAL A 1 412 ? -3.139 -21.578 -4.953 1 92.25 412 VAL A O 1
ATOM 3285 N N . CYS A 1 413 ? -1.727 -23.25 -4.5 1 94.44 413 CYS A N 1
ATOM 3286 C CA . CYS A 1 413 ? -2.82 -24.219 -4.379 1 94.44 413 CYS A CA 1
ATOM 3287 C C . CYS A 1 413 ? -3.76 -23.828 -3.242 1 94.44 413 CYS A C 1
ATOM 3289 O O . CYS A 1 413 ? -4.98 -23.922 -3.379 1 94.44 413 CYS A O 1
ATOM 3291 N N . GLN A 1 414 ? -3.164 -23.422 -2.191 1 92.31 414 GLN A N 1
ATOM 3292 C CA . GLN A 1 414 ? -3.963 -23.016 -1.041 1 92.31 414 GLN A CA 1
ATOM 3293 C C . GLN A 1 414 ? -4.805 -21.797 -1.363 1 92.31 414 GLN A C 1
ATOM 3295 O O . GLN A 1 414 ? -5.973 -21.719 -0.978 1 92.31 414 GLN A O 1
ATOM 3300 N N . ARG A 1 415 ? -4.266 -20.875 -2.076 1 90.94 415 ARG A N 1
ATOM 3301 C CA . ARG A 1 415 ? -4.988 -19.672 -2.467 1 90.94 415 ARG A CA 1
ATOM 3302 C C . ARG A 1 415 ? -6.145 -20 -3.4 1 90.94 415 ARG A C 1
ATOM 3304 O O . ARG A 1 415 ? -7.215 -19.391 -3.311 1 90.94 415 ARG A O 1
ATOM 3311 N N . LEU A 1 416 ? -5.902 -20.922 -4.309 1 92.88 416 LEU A N 1
ATOM 3312 C CA . LEU A 1 416 ? -6.961 -21.312 -5.23 1 92.88 416 LEU A CA 1
ATOM 3313 C C . LEU A 1 416 ? -8.156 -21.875 -4.477 1 92.88 416 LEU A C 1
ATOM 3315 O O . LEU A 1 416 ? -9.305 -21.609 -4.836 1 92.88 416 LEU A O 1
ATOM 3319 N N . GLU A 1 417 ? -7.867 -22.656 -3.527 1 94.06 417 GLU A N 1
ATOM 3320 C CA . GLU A 1 417 ? -8.93 -23.234 -2.705 1 94.06 417 GLU A CA 1
ATOM 3321 C C . GLU A 1 417 ? -9.664 -22.141 -1.923 1 94.06 417 GLU A C 1
ATOM 3323 O O . GLU A 1 417 ? -10.898 -22.156 -1.863 1 94.06 417 GLU A O 1
ATOM 3328 N N . GLU A 1 418 ? -8.953 -21.25 -1.385 1 89.5 418 GLU A N 1
ATOM 3329 C CA . GLU A 1 418 ? -9.547 -20.188 -0.583 1 89.5 418 GLU A CA 1
ATOM 3330 C C . GLU A 1 418 ? -10.367 -19.234 -1.448 1 89.5 418 GLU A C 1
ATOM 3332 O O . GLU A 1 418 ? -11.391 -18.719 -1.004 1 89.5 418 GLU A O 1
ATOM 3337 N N . ALA A 1 419 ? -9.906 -19.016 -2.654 1 89.88 419 ALA A N 1
ATOM 3338 C CA . ALA A 1 419 ? -10.617 -18.141 -3.584 1 89.88 419 ALA A CA 1
ATOM 3339 C C . ALA A 1 419 ? -11.852 -18.844 -4.152 1 89.88 419 ALA A C 1
ATOM 3341 O O . ALA A 1 419 ? -12.711 -18.188 -4.758 1 89.88 419 ALA A O 1
ATOM 3342 N N . GLY A 1 420 ? -11.938 -20.172 -3.975 1 93.75 420 GLY A N 1
ATOM 3343 C CA . GLY A 1 420 ? -13.078 -20.953 -4.434 1 93.75 420 GLY A CA 1
ATOM 3344 C C . GLY A 1 420 ? -13.031 -21.25 -5.918 1 93.75 420 GLY A C 1
ATOM 3345 O O . GLY A 1 420 ? -14.07 -21.484 -6.547 1 93.75 420 GLY A O 1
ATOM 3346 N N . VAL A 1 421 ? -11.883 -21.203 -6.488 1 95.88 421 VAL A N 1
ATOM 3347 C CA . VAL A 1 421 ? -11.797 -21.406 -7.934 1 95.88 421 VAL A CA 1
ATOM 3348 C C . VAL A 1 421 ? -11.203 -22.781 -8.227 1 95.88 421 VAL A C 1
ATOM 3350 O O . VAL A 1 421 ? -10.961 -23.109 -9.391 1 95.88 421 VAL A O 1
ATOM 3353 N N . GLY A 1 422 ? -11.008 -23.531 -7.254 1 97 422 GLY A N 1
ATOM 3354 C CA . GLY A 1 422 ? -10.453 -24.875 -7.387 1 97 422 GLY A CA 1
ATOM 3355 C C . GLY A 1 422 ? -10.336 -25.609 -6.062 1 97 422 GLY A C 1
ATOM 3356 O O . GLY A 1 422 ? -10.875 -25.156 -5.051 1 97 422 GLY A O 1
ATOM 3357 N N . LYS A 1 423 ? -9.68 -26.734 -6.152 1 97.56 423 LYS A N 1
ATOM 3358 C CA . LYS A 1 423 ? -9.477 -27.547 -4.961 1 97.56 423 LYS A CA 1
ATOM 3359 C C . LYS A 1 423 ? -8.008 -27.953 -4.812 1 97.56 423 LYS A C 1
ATOM 3361 O O . LYS A 1 423 ? -7.344 -28.266 -5.797 1 97.56 423 LYS A O 1
ATOM 3366 N N . TYR A 1 424 ? -7.535 -27.875 -3.615 1 96.44 424 TYR A N 1
ATOM 3367 C CA . TYR A 1 424 ? -6.203 -28.328 -3.223 1 96.44 424 TYR A CA 1
ATOM 3368 C C . TYR A 1 424 ? -6.23 -29.781 -2.775 1 96.44 424 TYR A C 1
ATOM 3370 O O . TYR A 1 424 ? -6.828 -30.109 -1.745 1 96.44 424 TYR A O 1
ATOM 3378 N N . VAL A 1 425 ? -5.652 -30.656 -3.512 1 96.5 425 VAL A N 1
ATOM 3379 C CA . VAL A 1 425 ? -5.727 -32.094 -3.27 1 96.5 425 VAL A CA 1
ATOM 3380 C C . VAL A 1 425 ? -4.945 -32.438 -2.006 1 96.5 425 VAL A C 1
ATOM 3382 O O . VAL A 1 425 ? -5.355 -33.312 -1.239 1 96.5 425 VAL A O 1
ATOM 3385 N N . GLY A 1 426 ? -3.77 -31.734 -1.83 1 89.69 426 GLY A N 1
ATOM 3386 C CA . GLY A 1 426 ? -2.943 -32.031 -0.672 1 89.69 426 GLY A CA 1
ATOM 3387 C C . GLY A 1 426 ? -1.473 -32.188 -1.011 1 89.69 426 GLY A C 1
ATOM 3388 O O . GLY A 1 426 ? -1.041 -31.812 -2.102 1 89.69 426 GLY A O 1
ATOM 3389 N N . HIS A 1 427 ? -0.811 -32.781 -0.077 1 90.56 427 HIS A N 1
ATOM 3390 C CA . HIS A 1 427 ? 0.64 -32.906 -0.191 1 90.56 427 HIS A CA 1
ATOM 3391 C C . HIS A 1 427 ? 1.041 -34 -1.165 1 90.56 427 HIS A C 1
ATOM 3393 O O . HIS A 1 427 ? 0.437 -35.062 -1.174 1 90.56 427 HIS A O 1
ATOM 3399 N N . LYS A 1 428 ? 2.074 -33.781 -1.922 1 92.12 428 LYS A N 1
ATOM 3400 C CA . LYS A 1 428 ? 2.516 -34.688 -2.996 1 92.12 428 LYS A CA 1
ATOM 3401 C C . LYS A 1 428 ? 2.861 -36.062 -2.461 1 92.12 428 LYS A C 1
ATOM 3403 O O . LYS A 1 428 ? 2.76 -37.062 -3.182 1 92.12 428 LYS A O 1
ATOM 3408 N N . ALA A 1 429 ? 3.25 -36.125 -1.205 1 90.44 429 ALA A N 1
ATOM 3409 C CA . ALA A 1 429 ? 3.727 -37.375 -0.642 1 90.44 429 ALA A CA 1
ATOM 3410 C C . ALA A 1 429 ? 2.568 -38.219 -0.095 1 90.44 429 ALA A C 1
ATOM 3412 O O . ALA A 1 429 ? 2.709 -39.406 0.125 1 90.44 429 ALA A O 1
ATOM 3413 N N . THR A 1 430 ? 1.379 -37.562 0.058 1 92 430 THR A N 1
ATOM 3414 C CA . THR A 1 430 ? 0.42 -38.312 0.877 1 92 430 THR A CA 1
ATOM 3415 C C . THR A 1 430 ? -0.937 -38.375 0.184 1 92 430 THR A C 1
ATOM 3417 O O . THR A 1 430 ? -1.828 -39.094 0.628 1 92 430 THR A O 1
ATOM 3420 N N . PHE A 1 431 ? -1.147 -37.719 -0.896 1 95.12 431 PHE A N 1
ATOM 3421 C CA . PHE A 1 431 ? -2.479 -37.75 -1.49 1 95.12 431 PHE A CA 1
ATOM 3422 C C . PHE A 1 431 ? -2.852 -39.125 -1.96 1 95.12 431 PHE A C 1
ATOM 3424 O O . PHE A 1 431 ? -1.978 -39.938 -2.275 1 95.12 431 PHE A O 1
ATOM 3431 N N . THR A 1 432 ? -4.164 -39.375 -1.991 1 97 432 THR A N 1
ATOM 3432 C CA . THR A 1 432 ? -4.699 -40.688 -2.404 1 97 432 THR A CA 1
ATOM 3433 C C . THR A 1 432 ? -5.539 -40.531 -3.672 1 97 432 THR A C 1
ATOM 3435 O O . THR A 1 432 ? -5.801 -39.438 -4.129 1 97 432 THR A O 1
ATOM 3438 N N . VAL A 1 433 ? -5.891 -41.75 -4.199 1 97.75 433 VAL A N 1
ATOM 3439 C CA . VAL A 1 433 ? -6.773 -41.781 -5.359 1 97.75 433 VAL A CA 1
ATOM 3440 C C . VAL A 1 433 ? -8.102 -41.094 -5.02 1 97.75 433 VAL A C 1
ATOM 3442 O O . VAL A 1 433 ? -8.641 -40.312 -5.812 1 97.75 433 VAL A O 1
ATOM 3445 N N . GLU A 1 434 ? -8.578 -41.312 -3.826 1 97.62 434 GLU A N 1
ATOM 3446 C CA . GLU A 1 434 ? -9.852 -40.75 -3.375 1 97.62 434 GLU A CA 1
ATOM 3447 C C . GLU A 1 434 ? -9.781 -39.25 -3.256 1 97.62 434 GLU A C 1
ATOM 3449 O O . GLU A 1 434 ? -10.758 -38.562 -3.549 1 97.62 434 GLU A O 1
ATOM 3454 N N . ASP A 1 435 ? -8.672 -38.75 -2.795 1 97.81 435 ASP A N 1
ATOM 3455 C CA . ASP A 1 435 ? -8.492 -37.312 -2.691 1 97.81 435 ASP A CA 1
ATOM 3456 C C . ASP A 1 435 ? -8.648 -36.625 -4.055 1 97.81 435 ASP A C 1
ATOM 3458 O O . ASP A 1 435 ? -9.305 -35.594 -4.172 1 97.81 435 ASP A O 1
ATOM 3462 N N . ILE A 1 436 ? -8.055 -37.188 -5.055 1 98.25 436 ILE A N 1
ATOM 3463 C CA . ILE A 1 436 ? -8.102 -36.656 -6.41 1 98.25 436 ILE A CA 1
ATOM 3464 C C . ILE A 1 436 ? -9.523 -36.719 -6.949 1 98.25 436 ILE A C 1
ATOM 3466 O O . ILE A 1 436 ? -10.039 -35.75 -7.496 1 98.25 436 ILE A O 1
ATOM 3470 N N . LEU A 1 437 ? -10.148 -37.875 -6.746 1 98.06 437 LEU A N 1
ATOM 3471 C CA . LEU A 1 437 ? -11.516 -38.062 -7.215 1 98.06 437 LEU A CA 1
ATOM 3472 C C . LEU A 1 437 ? -12.461 -37.062 -6.57 1 98.06 437 LEU A C 1
ATOM 3474 O O . LEU A 1 437 ? -13.289 -36.469 -7.25 1 98.06 437 LEU A O 1
ATOM 3478 N N . HIS A 1 438 ? -12.297 -36.906 -5.324 1 97.56 438 HIS A N 1
ATOM 3479 C CA . HIS A 1 438 ? -13.141 -35.969 -4.598 1 97.56 438 HIS A CA 1
ATOM 3480 C C . HIS A 1 438 ? -12.945 -34.531 -5.094 1 97.56 438 HIS A C 1
ATOM 3482 O O . HIS A 1 438 ? -13.914 -33.781 -5.23 1 97.56 438 HIS A O 1
ATOM 3488 N N . ALA A 1 439 ? -11.703 -34.156 -5.289 1 98.19 439 ALA A N 1
ATOM 3489 C CA . ALA A 1 439 ? -11.398 -32.812 -5.762 1 98.19 439 ALA A CA 1
ATOM 3490 C C . ALA A 1 439 ? -12 -32.562 -7.141 1 98.19 439 ALA A C 1
ATOM 3492 O O . ALA A 1 439 ? -12.617 -31.516 -7.375 1 98.19 439 ALA A O 1
ATOM 3493 N N . ILE A 1 440 ? -11.883 -33.562 -8.062 1 98.31 440 ILE A N 1
ATOM 3494 C CA . ILE A 1 440 ? -12.406 -33.406 -9.414 1 98.31 440 ILE A CA 1
ATOM 3495 C C . ILE A 1 440 ? -13.938 -33.344 -9.367 1 98.31 440 ILE A C 1
ATOM 3497 O O . ILE A 1 440 ? -14.539 -32.469 -10.008 1 98.31 440 ILE A O 1
ATOM 3501 N N . GLN A 1 441 ? -14.531 -34.156 -8.617 1 97.5 441 GLN A N 1
ATOM 3502 C CA . GLN A 1 441 ? -15.984 -34.188 -8.516 1 97.5 441 GLN A CA 1
ATOM 3503 C C . GLN A 1 441 ? -16.516 -32.875 -7.934 1 97.5 441 GLN A C 1
ATOM 3505 O O . GLN A 1 441 ? -17.531 -32.344 -8.398 1 97.5 441 GLN A O 1
ATOM 3510 N N . TRP A 1 442 ? -15.859 -32.438 -6.938 1 97.25 442 TRP A N 1
ATOM 3511 C CA . TRP A 1 442 ? -16.297 -31.172 -6.32 1 97.25 442 TRP A CA 1
ATOM 3512 C C . TRP A 1 442 ? -16.297 -30.031 -7.336 1 97.25 442 TRP A C 1
ATOM 3514 O O . TRP A 1 442 ? -17.266 -29.281 -7.426 1 97.25 442 TRP A O 1
ATOM 3524 N N . VAL A 1 443 ? -15.211 -29.922 -8.078 1 97.25 443 VAL A N 1
ATOM 3525 C CA . VAL A 1 443 ? -15.078 -28.812 -9.016 1 97.25 443 VAL A CA 1
ATOM 3526 C C . VAL A 1 443 ? -16.141 -28.938 -10.117 1 97.25 443 VAL A C 1
ATOM 3528 O O . VAL A 1 443 ? -16.672 -27.922 -10.578 1 97.25 443 VAL A O 1
ATOM 3531 N N . ILE A 1 444 ? -16.438 -30.125 -10.5 1 96.75 444 ILE A N 1
ATOM 3532 C CA . ILE A 1 444 ? -17.422 -30.344 -11.539 1 96.75 444 ILE A CA 1
ATOM 3533 C C . ILE A 1 444 ? -18.828 -30.031 -11 1 96.75 444 ILE A C 1
ATOM 3535 O O . ILE A 1 444 ? -19.609 -29.344 -11.664 1 96.75 444 ILE A O 1
ATOM 3539 N N . GLU A 1 445 ? -19.062 -30.453 -9.852 1 96.69 445 GLU A N 1
ATOM 3540 C CA . GLU A 1 445 ? -20.375 -30.234 -9.227 1 96.69 445 GLU A CA 1
ATOM 3541 C C . GLU A 1 445 ? -20.609 -28.75 -8.969 1 96.69 445 GLU A C 1
ATOM 3543 O O . GLU A 1 445 ? -21.75 -28.281 -9.047 1 96.69 445 GLU A O 1
ATOM 3548 N N . HIS A 1 446 ? -19.609 -28.047 -8.695 1 96.94 446 HIS A N 1
ATOM 3549 C CA . HIS A 1 446 ? -19.734 -26.641 -8.328 1 96.94 446 HIS A CA 1
ATOM 3550 C C . HIS A 1 446 ? -19.219 -25.734 -9.438 1 96.94 446 HIS A C 1
ATOM 3552 O O . HIS A 1 446 ? -18.812 -24.594 -9.18 1 96.94 446 HIS A O 1
ATOM 3558 N N . SER A 1 447 ? -19.172 -26.203 -10.602 1 95.12 447 SER A N 1
ATOM 3559 C CA . SER A 1 447 ? -18.547 -25.531 -11.734 1 95.12 447 SER A CA 1
ATOM 3560 C C . SER A 1 447 ? -19.125 -24.141 -11.93 1 95.12 447 SER A C 1
ATOM 3562 O O . SER A 1 447 ? -18.375 -23.188 -12.188 1 95.12 447 SER A O 1
ATOM 3564 N N . ASP A 1 448 ? -20.422 -23.938 -11.781 1 95.19 448 ASP A N 1
ATOM 3565 C CA . ASP A 1 448 ? -21.047 -22.625 -12 1 95.19 448 ASP A CA 1
ATOM 3566 C C . ASP A 1 448 ? -20.578 -21.625 -10.961 1 95.19 448 ASP A C 1
ATOM 3568 O O . ASP A 1 448 ? -20.234 -20.484 -11.297 1 95.19 448 ASP A O 1
ATOM 3572 N N . GLN A 1 449 ? -20.578 -22.031 -9.781 1 95.75 449 GLN A N 1
ATOM 3573 C CA . GLN A 1 449 ? -20.125 -21.156 -8.703 1 95.75 449 GLN A CA 1
ATOM 3574 C C . GLN A 1 449 ? -18.641 -20.812 -8.867 1 95.75 449 GLN A C 1
ATOM 3576 O O . GLN A 1 449 ? -18.25 -19.672 -8.641 1 95.75 449 GLN A O 1
ATOM 3581 N N . VAL A 1 450 ? -17.875 -21.812 -9.266 1 96.56 450 VAL A N 1
ATOM 3582 C CA . VAL A 1 450 ? -16.453 -21.625 -9.461 1 96.56 450 VAL A CA 1
ATOM 3583 C C . VAL A 1 450 ? -16.203 -20.609 -10.586 1 96.56 450 VAL A C 1
ATOM 3585 O O . VAL A 1 450 ? -15.398 -19.688 -10.438 1 96.56 450 VAL A O 1
ATOM 3588 N N . LYS A 1 451 ? -16.891 -20.719 -11.594 1 95.81 451 LYS A N 1
ATOM 3589 C CA . LYS A 1 451 ? -16.734 -19.828 -12.734 1 95.81 451 LYS A CA 1
ATOM 3590 C C . LYS A 1 451 ? -17.172 -18.406 -12.391 1 95.81 451 LYS A C 1
ATOM 3592 O O . LYS A 1 451 ? -16.562 -17.438 -12.859 1 95.81 451 LYS A O 1
ATOM 3597 N N . ASP A 1 452 ? -18.188 -18.281 -11.625 1 94.31 452 ASP A N 1
ATOM 3598 C CA . ASP A 1 452 ? -18.625 -16.953 -11.172 1 94.31 452 ASP A CA 1
ATOM 3599 C C . ASP A 1 452 ? -17.531 -16.266 -10.375 1 94.31 452 ASP A C 1
ATOM 3601 O O . ASP A 1 452 ? -17.312 -15.055 -10.531 1 94.31 452 ASP A O 1
ATOM 3605 N N . LYS A 1 453 ? -16.906 -17.016 -9.555 1 92.5 453 LYS A N 1
ATOM 3606 C CA . LYS A 1 453 ? -15.805 -16.453 -8.781 1 92.5 453 LYS A CA 1
ATOM 3607 C C . LYS A 1 453 ? -14.641 -16.078 -9.695 1 92.5 453 LYS A C 1
ATOM 3609 O O . LYS A 1 453 ? -13.984 -15.047 -9.469 1 92.5 453 LYS A O 1
ATOM 3614 N N . MET A 1 454 ? -14.406 -16.891 -10.664 1 94.19 454 MET A N 1
ATOM 3615 C CA . MET A 1 454 ? -13.336 -16.594 -11.609 1 94.19 454 MET A CA 1
ATOM 3616 C C . MET A 1 454 ? -13.633 -15.32 -12.398 1 94.19 454 MET A C 1
ATOM 3618 O O . MET A 1 454 ? -12.742 -14.5 -12.633 1 94.19 454 MET A O 1
ATOM 3622 N N . LYS A 1 455 ? -14.828 -15.117 -12.75 1 92.75 455 LYS A N 1
ATOM 3623 C CA . LYS A 1 455 ? -15.234 -13.914 -13.461 1 92.75 455 LYS A CA 1
ATOM 3624 C C . LYS A 1 455 ? -14.984 -12.664 -12.625 1 92.75 455 LYS A C 1
ATOM 3626 O O . LYS A 1 455 ? -14.531 -11.641 -13.141 1 92.75 455 LYS A O 1
ATOM 3631 N N . ARG A 1 456 ? -15.258 -12.82 -11.453 1 87.75 456 ARG A N 1
ATOM 3632 C CA . ARG A 1 456 ? -15.031 -11.703 -10.547 1 87.75 456 ARG A CA 1
ATOM 3633 C C . ARG A 1 456 ? -13.539 -11.383 -10.438 1 87.75 456 ARG A C 1
ATOM 3635 O O . ARG A 1 456 ? -13.156 -10.211 -10.438 1 87.75 456 ARG A O 1
ATOM 3642 N N . LEU A 1 457 ? -12.781 -12.398 -10.297 1 89.12 457 LEU A N 1
ATOM 3643 C CA . LEU A 1 457 ? -11.336 -12.195 -10.211 1 89.12 457 LEU A CA 1
ATOM 3644 C C . LEU A 1 457 ? -10.805 -11.555 -11.492 1 89.12 457 LEU A C 1
ATOM 3646 O O . LEU A 1 457 ? -9.93 -10.688 -11.438 1 89.12 457 LEU A O 1
ATOM 3650 N N . ILE A 1 458 ? -11.328 -11.93 -12.562 1 90.94 458 ILE A N 1
ATOM 3651 C CA . ILE A 1 458 ? -10.914 -11.367 -13.844 1 90.94 458 ILE A CA 1
ATOM 3652 C C . ILE A 1 458 ? -11.32 -9.898 -13.914 1 90.94 458 ILE A C 1
ATOM 3654 O O . ILE A 1 458 ? -10.562 -9.062 -14.422 1 90.94 458 ILE A O 1
ATOM 3658 N N . HIS A 1 459 ? -12.477 -9.641 -13.406 1 88.25 459 HIS A N 1
ATOM 3659 C CA . HIS A 1 459 ? -12.93 -8.258 -13.352 1 88.25 459 HIS A CA 1
ATOM 3660 C C . HIS A 1 459 ? -11.969 -7.395 -12.547 1 88.25 459 HIS A C 1
ATOM 3662 O O . HIS A 1 459 ? -11.609 -6.293 -12.969 1 88.25 459 HIS A O 1
ATOM 3668 N N . ILE A 1 460 ? -11.57 -7.883 -11.445 1 85.75 460 ILE A N 1
ATOM 3669 C CA . ILE A 1 460 ? -10.617 -7.172 -10.594 1 85.75 460 ILE A CA 1
ATOM 3670 C C . ILE A 1 460 ? -9.281 -7.027 -11.32 1 85.75 460 ILE A C 1
ATOM 3672 O O . ILE A 1 460 ? -8.664 -5.961 -11.281 1 85.75 460 ILE A O 1
ATOM 3676 N N . SER A 1 461 ? -8.859 -8.078 -11.938 1 89.44 461 SER A N 1
ATOM 3677 C CA . SER A 1 461 ? -7.609 -8.031 -12.695 1 89.44 461 SER A CA 1
ATOM 3678 C C . SER A 1 461 ? -7.672 -6.973 -13.797 1 89.44 461 SER A C 1
ATOM 3680 O O . SER A 1 461 ? -6.715 -6.215 -13.984 1 89.44 461 SER A O 1
ATOM 3682 N N . ASN A 1 462 ? -8.758 -6.926 -14.492 1 88.69 462 ASN A N 1
ATOM 3683 C CA . ASN A 1 462 ? -8.922 -5.938 -15.555 1 88.69 462 ASN A CA 1
ATOM 3684 C C . ASN A 1 462 ? -8.906 -4.516 -15 1 88.69 462 ASN A C 1
ATOM 3686 O O . ASN A 1 462 ? -8.367 -3.605 -15.633 1 88.69 462 ASN A O 1
ATOM 3690 N N . PHE A 1 463 ? -9.492 -4.414 -13.883 1 87.62 463 PHE A N 1
ATOM 3691 C CA . PHE A 1 463 ? -9.477 -3.121 -13.219 1 87.62 463 PHE A CA 1
ATOM 3692 C C . PHE A 1 463 ? -8.039 -2.686 -12.922 1 87.62 463 PHE A C 1
ATOM 3694 O O . PHE A 1 463 ? -7.711 -1.504 -13.039 1 87.62 463 PHE A O 1
ATOM 3701 N N . LEU A 1 464 ? -7.195 -3.615 -12.547 1 89.5 464 LEU A N 1
ATOM 3702 C CA . LEU A 1 464 ? -5.805 -3.318 -12.219 1 89.5 464 LEU A CA 1
ATOM 3703 C C . LEU A 1 464 ? -5.004 -3.014 -13.484 1 89.5 464 LEU A C 1
ATOM 3705 O O . LEU A 1 464 ? -3.916 -2.438 -13.406 1 89.5 464 LEU A O 1
ATOM 3709 N N . GLY A 1 465 ? -5.371 -3.459 -14.641 1 91 465 GLY A N 1
ATOM 3710 C CA . GLY A 1 465 ? -4.93 -2.893 -15.906 1 91 465 GLY A CA 1
ATOM 3711 C C . GLY A 1 465 ? -3.885 -3.736 -16.609 1 91 465 GLY A C 1
ATOM 3712 O O . GLY A 1 465 ? -3.508 -3.449 -17.75 1 91 465 GLY A O 1
ATOM 3713 N N . GLY A 1 466 ? -3.258 -4.746 -15.992 1 92.44 466 GLY A N 1
ATOM 3714 C CA . GLY A 1 466 ? -2.352 -5.691 -16.625 1 92.44 466 GLY A CA 1
ATOM 3715 C C . GLY A 1 466 ? -1.078 -5.051 -17.141 1 92.44 466 GLY A C 1
ATOM 3716 O O . GLY A 1 466 ? -0.509 -4.176 -16.484 1 92.44 466 GLY A O 1
ATOM 3717 N N . ALA A 1 467 ? -0.662 -5.461 -18.328 1 94.19 467 ALA A N 1
ATOM 3718 C CA . ALA A 1 467 ? 0.603 -5.027 -18.922 1 94.19 467 ALA A CA 1
ATOM 3719 C C . ALA A 1 467 ? 0.556 -3.547 -19.281 1 94.19 467 ALA A C 1
ATOM 3721 O O . ALA A 1 467 ? 1.551 -2.832 -19.141 1 94.19 467 ALA A O 1
ATOM 3722 N N . GLU A 1 468 ? -0.53 -3.064 -19.75 1 94.06 468 GLU A N 1
ATOM 3723 C CA . GLU A 1 468 ? -0.66 -1.655 -20.109 1 94.06 468 GLU A CA 1
ATOM 3724 C C . GLU A 1 468 ? -0.462 -0.756 -18.891 1 94.06 468 GLU A C 1
ATOM 3726 O O . GLU A 1 468 ? 0.196 0.282 -18.984 1 94.06 468 GLU A O 1
ATOM 3731 N N . LYS A 1 469 ? -1.068 -1.18 -17.828 1 95.12 469 LYS A N 1
ATOM 3732 C CA . LYS A 1 469 ? -0.895 -0.426 -16.594 1 95.12 469 LYS A CA 1
ATOM 3733 C C . LYS A 1 469 ? 0.561 -0.447 -16.141 1 95.12 469 LYS A C 1
ATOM 3735 O O . LYS A 1 469 ? 1.066 0.547 -15.609 1 95.12 469 LYS A O 1
ATOM 3740 N N . ALA A 1 470 ? 1.194 -1.581 -16.266 1 96 470 ALA A N 1
ATOM 3741 C CA . ALA A 1 470 ? 2.611 -1.671 -15.922 1 96 470 ALA A CA 1
ATOM 3742 C C . ALA A 1 470 ? 3.424 -0.62 -16.672 1 96 470 ALA A C 1
ATOM 3744 O O . ALA A 1 470 ? 4.234 0.089 -16.062 1 96 470 ALA A O 1
ATOM 3745 N N . VAL A 1 471 ? 3.213 -0.49 -17.938 1 96.44 471 VAL A N 1
ATOM 3746 C CA . VAL A 1 471 ? 3.934 0.482 -18.766 1 96.44 471 VAL A CA 1
ATOM 3747 C C . VAL A 1 471 ? 3.578 1.898 -18.312 1 96.44 471 VAL A C 1
ATOM 3749 O O . VAL A 1 471 ? 4.453 2.762 -18.219 1 96.44 471 VAL A O 1
ATOM 3752 N N . ASP A 1 472 ? 2.268 2.141 -18.031 1 95.19 472 ASP A N 1
ATOM 3753 C CA . ASP A 1 472 ? 1.841 3.439 -17.516 1 95.19 472 ASP A CA 1
ATOM 3754 C C . ASP A 1 472 ? 2.639 3.832 -16.281 1 95.19 472 ASP A C 1
ATOM 3756 O O . ASP A 1 472 ? 3.104 4.969 -16.156 1 95.19 472 ASP A O 1
ATOM 3760 N N . ILE A 1 473 ? 2.752 2.906 -15.375 1 94.06 473 ILE A N 1
ATOM 3761 C CA . ILE A 1 473 ? 3.443 3.148 -14.109 1 94.06 473 ILE A CA 1
ATOM 3762 C C . ILE A 1 473 ? 4.91 3.475 -14.383 1 94.06 473 ILE A C 1
ATOM 3764 O O . ILE A 1 473 ? 5.438 4.461 -13.859 1 94.06 473 ILE A O 1
ATOM 3768 N N . ILE A 1 474 ? 5.527 2.699 -15.219 1 94.62 474 ILE A N 1
ATOM 3769 C CA . ILE A 1 474 ? 6.949 2.869 -15.484 1 94.62 474 ILE A CA 1
ATOM 3770 C C . ILE A 1 474 ? 7.184 4.184 -16.219 1 94.62 474 ILE A C 1
ATOM 3772 O O . ILE A 1 474 ? 8.07 4.961 -15.859 1 94.62 474 ILE A O 1
ATOM 3776 N N . GLU A 1 475 ? 6.371 4.516 -17.25 1 92.5 475 GLU A N 1
ATOM 3777 C CA . GLU A 1 475 ? 6.492 5.758 -18.016 1 92.5 475 GLU A CA 1
ATOM 3778 C C . GLU A 1 475 ? 6.328 6.973 -17.109 1 92.5 475 GLU A C 1
ATOM 3780 O O . GLU A 1 475 ? 7.125 7.91 -17.172 1 92.5 475 GLU A O 1
ATOM 3785 N N . SER A 1 476 ? 5.273 6.895 -16.359 1 89.81 476 SER A N 1
ATOM 3786 C CA . SER A 1 476 ? 4.973 8.031 -15.5 1 89.81 476 SER A CA 1
ATOM 3787 C C . SER A 1 476 ? 6.078 8.258 -14.477 1 89.81 476 SER A C 1
ATOM 3789 O O . SER A 1 476 ? 6.5 9.391 -14.242 1 89.81 476 SER A O 1
ATOM 3791 N N . ARG A 1 477 ? 6.547 7.238 -13.875 1 89.31 477 ARG A N 1
ATOM 3792 C CA . ARG A 1 477 ? 7.609 7.348 -12.883 1 89.31 477 ARG A CA 1
ATOM 3793 C C . ARG A 1 477 ? 8.93 7.754 -13.539 1 89.31 477 ARG A C 1
ATOM 3795 O O . ARG A 1 477 ? 9.719 8.492 -12.945 1 89.31 477 ARG A O 1
ATOM 3802 N N . TYR A 1 478 ? 9.172 7.223 -14.75 1 89.81 478 TYR A N 1
ATOM 3803 C CA . TYR A 1 478 ? 10.367 7.605 -15.492 1 89.81 478 TYR A CA 1
ATOM 3804 C C . TYR A 1 478 ? 10.367 9.094 -15.797 1 89.81 478 TYR A C 1
ATOM 3806 O O . TYR A 1 478 ? 11.352 9.789 -15.531 1 89.81 478 TYR A O 1
ATOM 3814 N N . PHE A 1 479 ? 9.25 9.617 -16.266 1 84.44 479 PHE A N 1
ATOM 3815 C CA . PHE A 1 479 ? 9.117 11.016 -16.656 1 84.44 479 PHE A CA 1
ATOM 3816 C C . PHE A 1 479 ? 9.258 11.922 -15.438 1 84.44 479 PHE A C 1
ATOM 3818 O O . PHE A 1 479 ? 9.766 13.039 -15.547 1 84.44 479 PHE A O 1
ATOM 3825 N N . ASN A 1 480 ? 8.852 11.422 -14.32 1 81.44 480 ASN A N 1
ATOM 3826 C CA . ASN A 1 480 ? 8.883 12.25 -13.117 1 81.44 480 ASN A CA 1
ATOM 3827 C C . ASN A 1 480 ? 10.109 11.953 -12.258 1 81.44 480 ASN A C 1
ATOM 3829 O O . ASN A 1 480 ? 10.188 12.391 -11.109 1 81.44 480 ASN A O 1
ATOM 3833 N N . GLN A 1 481 ? 11.023 11.109 -12.742 1 82.69 481 GLN A N 1
ATOM 3834 C CA . GLN A 1 481 ? 12.297 10.797 -12.102 1 82.69 481 GLN A CA 1
ATOM 3835 C C . GLN A 1 481 ? 12.086 10.109 -10.758 1 82.69 481 GLN A C 1
ATOM 3837 O O . GLN A 1 481 ? 12.727 10.453 -9.766 1 82.69 481 GLN A O 1
ATOM 3842 N N . LEU A 1 482 ? 11.148 9.148 -10.797 1 81.31 482 LEU A N 1
ATOM 3843 C CA . LEU A 1 482 ? 10.781 8.453 -9.57 1 81.31 482 LEU A CA 1
ATOM 3844 C C . LEU A 1 482 ? 11.156 6.98 -9.648 1 81.31 482 LEU A C 1
ATOM 3846 O O . LEU A 1 482 ? 10.742 6.184 -8.797 1 81.31 482 LEU A O 1
ATOM 3850 N N . LEU A 1 483 ? 11.938 6.602 -10.633 1 86.19 483 LEU A N 1
ATOM 3851 C CA . LEU A 1 483 ? 12.297 5.191 -10.766 1 86.19 483 LEU A CA 1
ATOM 3852 C C . LEU A 1 483 ? 13.578 4.883 -10 1 86.19 483 LEU A C 1
ATOM 3854 O O . LEU A 1 483 ? 13.844 3.727 -9.672 1 86.19 483 LEU A O 1
ATOM 3858 N N . ARG A 1 484 ? 14.305 5.902 -9.867 1 77.81 484 ARG A N 1
ATOM 3859 C CA . ARG A 1 484 ? 15.562 5.652 -9.18 1 77.81 484 ARG A CA 1
ATOM 3860 C C . ARG A 1 484 ? 15.336 5.418 -7.688 1 77.81 484 ARG A C 1
ATOM 3862 O O . ARG A 1 484 ? 14.281 5.777 -7.152 1 77.81 484 ARG A O 1
ATOM 3869 N N . ARG A 1 485 ? 16.203 4.586 -7.184 1 61.81 485 ARG A N 1
ATOM 3870 C CA . ARG A 1 485 ? 16.094 4.234 -5.773 1 61.81 485 ARG A CA 1
ATOM 3871 C C . ARG A 1 485 ? 16 5.48 -4.902 1 61.81 485 ARG A C 1
ATOM 3873 O O . ARG A 1 485 ? 17.016 6.098 -4.57 1 61.81 485 ARG A O 1
ATOM 3880 N N . ASN A 1 486 ? 14.812 6.172 -5.176 1 55.91 486 ASN A N 1
ATOM 3881 C CA . ASN A 1 486 ? 14.633 7.352 -4.34 1 55.91 486 ASN A CA 1
ATOM 3882 C C . ASN A 1 486 ? 14.266 6.977 -2.906 1 55.91 486 ASN A C 1
ATOM 3884 O O . ASN A 1 486 ? 13.109 6.648 -2.621 1 55.91 486 ASN A O 1
ATOM 3888 N N . GLU A 1 487 ? 15.328 6.52 -2.141 1 54.25 487 GLU A N 1
ATOM 3889 C CA . GLU A 1 487 ? 15.234 5.902 -0.821 1 54.25 487 GLU A CA 1
ATOM 3890 C C . GLU A 1 487 ? 14.344 6.723 0.112 1 54.25 487 GLU A C 1
ATOM 3892 O O . GLU A 1 487 ? 13.664 6.172 0.978 1 54.25 487 GLU A O 1
ATOM 3897 N N . SER A 1 488 ? 14.258 8.023 -0.13 1 54.84 488 SER A N 1
ATOM 3898 C CA . SER A 1 488 ? 13.648 8.797 0.945 1 54.84 488 SER A CA 1
ATOM 3899 C C . SER A 1 488 ? 12.172 9.047 0.678 1 54.84 488 SER A C 1
ATOM 3901 O O . SER A 1 488 ? 11.406 9.328 1.604 1 54.84 488 SER A O 1
ATOM 3903 N N . PHE A 1 489 ? 11.758 8.625 -0.526 1 65.69 489 PHE A N 1
ATOM 3904 C CA . PHE A 1 489 ? 10.414 9.125 -0.796 1 65.69 489 PHE A CA 1
ATOM 3905 C C . PHE A 1 489 ? 9.391 8 -0.736 1 65.69 489 PHE A C 1
ATOM 3907 O O . PHE A 1 489 ? 8.297 8.172 -0.198 1 65.69 489 PHE A O 1
ATOM 3914 N N . GLU A 1 490 ? 9.805 6.902 -1.186 1 72.31 490 GLU A N 1
ATOM 3915 C CA . GLU A 1 490 ? 8.781 5.863 -1.291 1 72.31 490 GLU A CA 1
ATOM 3916 C C . GLU A 1 490 ? 9.203 4.602 -0.547 1 72.31 490 GLU A C 1
ATOM 3918 O O . GLU A 1 490 ? 8.406 3.67 -0.395 1 72.31 490 GLU A O 1
ATOM 3923 N N . ARG A 1 491 ? 10.305 4.637 -0.008 1 72.56 491 ARG A N 1
ATOM 3924 C CA . ARG A 1 491 ? 10.773 3.449 0.703 1 72.56 491 ARG A CA 1
ATOM 3925 C C . ARG A 1 491 ? 10.211 3.406 2.121 1 72.56 491 ARG A C 1
ATOM 3927 O O . ARG A 1 491 ? 10.406 4.344 2.898 1 72.56 491 ARG A O 1
ATOM 3934 N N . CYS A 1 492 ? 9.547 2.346 2.381 1 74.88 492 CYS A N 1
ATOM 3935 C CA . CYS A 1 492 ? 8.93 2.186 3.691 1 74.88 492 CYS A CA 1
ATOM 3936 C C . CYS A 1 492 ? 9.977 2.172 4.793 1 74.88 492 CYS A C 1
ATOM 3938 O O . CYS A 1 492 ? 11.086 1.673 4.594 1 74.88 492 CYS A O 1
ATOM 3940 N N . VAL A 1 493 ? 9.641 2.668 5.879 1 65.5 493 VAL A N 1
ATOM 3941 C CA . VAL A 1 493 ? 10.523 2.793 7.031 1 65.5 493 VAL A CA 1
ATOM 3942 C C . VAL A 1 493 ? 11.008 1.41 7.461 1 65.5 493 VAL A C 1
ATOM 3944 O O . VAL A 1 493 ? 12.102 1.275 8.023 1 65.5 493 VAL A O 1
ATOM 3947 N N . ILE A 1 494 ? 10.234 0.436 7.07 1 61.56 494 ILE A N 1
ATOM 3948 C CA . ILE A 1 494 ? 10.594 -0.928 7.449 1 61.56 494 ILE A CA 1
ATOM 3949 C C . ILE A 1 494 ? 11.906 -1.324 6.777 1 61.56 494 ILE A C 1
ATOM 3951 O O . ILE A 1 494 ? 12.617 -2.199 7.27 1 61.56 494 ILE A O 1
ATOM 3955 N N . PHE A 1 495 ? 12.203 -0.679 5.586 1 57.66 495 PHE A N 1
ATOM 3956 C CA . PHE A 1 495 ? 13.422 -0.991 4.848 1 57.66 495 PHE A CA 1
ATOM 3957 C C . PHE A 1 495 ? 14.594 -0.168 5.367 1 57.66 495 PHE A C 1
ATOM 3959 O O . PHE A 1 495 ? 15.75 -0.417 5 1 57.66 495 PHE A O 1
ATOM 3966 N N . ASN A 1 496 ? 14.328 1.005 5.875 1 52.84 496 ASN A N 1
ATOM 3967 C CA . ASN A 1 496 ? 15.359 1.983 6.211 1 52.84 496 ASN A CA 1
ATOM 3968 C C . ASN A 1 496 ? 16.328 1.438 7.246 1 52.84 496 ASN A C 1
ATOM 3970 O O . ASN A 1 496 ? 16.141 1.62 8.445 1 52.84 496 ASN A O 1
ATOM 3974 N N . GLU A 1 497 ? 17.109 0.205 6.848 1 46.78 497 GLU A N 1
ATOM 3975 C CA . GLU A 1 497 ? 18.266 -0.241 7.605 1 46.78 497 GLU A CA 1
ATOM 3976 C C . GLU A 1 497 ? 19.391 0.792 7.551 1 46.78 497 GLU A C 1
ATOM 3978 O O . GLU A 1 497 ? 19.562 1.482 6.543 1 46.78 497 GLU A O 1
ATOM 3983 N N . ASP A 1 498 ? 19.766 1.308 8.461 1 42.09 498 ASP A N 1
ATOM 3984 C CA . ASP A 1 498 ? 20.984 2.107 8.492 1 42.09 498 ASP A CA 1
ATOM 3985 C C . ASP A 1 498 ? 22.016 1.579 7.504 1 42.09 498 ASP A C 1
ATOM 3987 O O . ASP A 1 498 ? 22.344 0.391 7.516 1 42.09 498 ASP A O 1
ATOM 3991 N N . MET A 1 499 ? 22.109 2.086 6.32 1 37.75 499 MET A N 1
ATOM 3992 C CA . MET A 1 499 ? 23.219 1.837 5.398 1 37.75 499 MET A CA 1
ATOM 3993 C C . MET A 1 499 ? 24.516 1.653 6.16 1 37.75 499 MET A C 1
ATOM 3995 O O . MET A 1 499 ? 25.562 1.41 5.559 1 37.75 499 MET A O 1
ATOM 3999 N N . GLU A 1 500 ? 24.812 2.418 7.23 1 35.69 500 GLU A N 1
ATOM 4000 C CA . GLU A 1 500 ? 26.188 2.098 7.633 1 35.69 500 GLU A CA 1
ATOM 4001 C C . GLU A 1 500 ? 26.344 0.602 7.887 1 35.69 500 GLU A C 1
ATOM 4003 O O . GLU A 1 500 ? 25.594 0.014 8.664 1 35.69 500 GLU A O 1
ATOM 4008 N N . LEU A 1 501 ? 26.859 -0.085 6.852 1 34.22 501 LEU A N 1
ATOM 4009 C CA . LEU A 1 501 ? 27.469 -1.405 6.91 1 34.22 501 LEU A CA 1
ATOM 4010 C C . LEU A 1 501 ? 28.031 -1.683 8.305 1 34.22 501 LEU A C 1
ATOM 4012 O O . LEU A 1 501 ? 29.234 -1.568 8.531 1 34.22 501 LEU A O 1
ATOM 4016 N N . GLU A 1 502 ? 27.719 -0.981 9.438 1 32.91 502 GLU A N 1
ATOM 4017 C CA . GLU A 1 502 ? 28.516 -1.562 10.523 1 32.91 502 GLU A CA 1
ATOM 4018 C C . GLU A 1 502 ? 28.359 -3.08 10.562 1 32.91 502 GLU A C 1
ATOM 4020 O O . GLU A 1 502 ? 27.266 -3.607 10.328 1 32.91 502 GLU A O 1
ATOM 4025 N N . THR A 1 503 ? 29.469 -3.766 10.32 1 31.83 503 THR A N 1
ATOM 4026 C CA . THR A 1 503 ? 29.844 -5.172 10.414 1 31.83 503 THR A CA 1
ATOM 4027 C C . THR A 1 503 ? 29.016 -5.887 11.484 1 31.83 503 THR A C 1
ATOM 4029 O O . THR A 1 503 ? 29.203 -7.086 11.711 1 31.83 503 THR A O 1
ATOM 4032 N N . HIS A 1 504 ? 28.828 -5.074 12.703 1 31.06 504 HIS A N 1
ATOM 4033 C CA . HIS A 1 504 ? 28.562 -6 13.797 1 31.06 504 HIS A CA 1
ATOM 4034 C C . HIS A 1 504 ? 27.203 -6.668 13.641 1 31.06 504 HIS A C 1
ATOM 4036 O O . HIS A 1 504 ? 26.25 -6.059 13.125 1 31.06 504 HIS A O 1
ATOM 4042 N N . PRO A 1 505 ? 27.219 -7.953 13.852 1 32.69 505 PRO A N 1
ATOM 4043 C CA . PRO A 1 505 ? 26.094 -8.875 13.672 1 32.69 505 PRO A CA 1
ATOM 4044 C C . PRO A 1 505 ? 24.766 -8.305 14.211 1 32.69 505 PRO A C 1
ATOM 4046 O O . PRO A 1 505 ? 23.75 -8.344 13.508 1 32.69 505 PRO A O 1
ATOM 4049 N N . VAL A 1 506 ? 24.656 -8.383 15.688 1 36.19 506 VAL A N 1
ATOM 4050 C CA . VAL A 1 506 ? 23.438 -8.164 16.484 1 36.19 506 VAL A CA 1
ATOM 4051 C C . VAL A 1 506 ? 23.141 -6.672 16.547 1 36.19 506 VAL A C 1
ATOM 4053 O O . VAL A 1 506 ? 23.922 -5.887 17.078 1 36.19 506 VAL A O 1
ATOM 4056 N N . ARG A 1 507 ? 22.578 -6.055 15.797 1 35.94 507 ARG A N 1
ATOM 4057 C CA . ARG A 1 507 ? 22.406 -4.617 15.617 1 35.94 507 ARG A CA 1
ATOM 4058 C C . ARG A 1 507 ? 21.859 -3.963 16.875 1 35.94 507 ARG A C 1
ATOM 4060 O O . ARG A 1 507 ? 20.906 -4.473 17.484 1 35.94 507 ARG A O 1
ATOM 4067 N N . MET A 1 508 ? 22.578 -3.127 17.688 1 31.62 508 MET A N 1
ATOM 4068 C CA . MET A 1 508 ? 22.5 -2.406 18.953 1 31.62 508 MET A CA 1
ATOM 4069 C C . MET A 1 508 ? 21.141 -1.704 19.094 1 31.62 508 MET A C 1
ATOM 4071 O O . MET A 1 508 ? 20.594 -1.627 20.203 1 31.62 508 MET A O 1
ATOM 4075 N N . ALA A 1 509 ? 20.672 -1.021 18.109 1 32.88 509 ALA A N 1
ATOM 4076 C CA . ALA A 1 509 ? 19.531 -0.129 18.281 1 32.88 509 ALA A CA 1
ATOM 4077 C C . ALA A 1 509 ? 18.297 -0.911 18.688 1 32.88 509 ALA A C 1
ATOM 4079 O O . ALA A 1 509 ? 17.438 -0.395 19.422 1 32.88 509 ALA A O 1
ATOM 4080 N N . GLN A 1 510 ? 18.062 -2.086 18.141 1 34.69 510 GLN A N 1
ATOM 4081 C CA . GLN A 1 510 ? 16.969 -2.932 18.594 1 34.69 510 GLN A CA 1
ATOM 4082 C C . GLN A 1 510 ? 17.25 -3.533 19.969 1 34.69 510 GLN A C 1
ATOM 4084 O O . GLN A 1 510 ? 16.359 -4.117 20.594 1 34.69 510 GLN A O 1
ATOM 4089 N N . ILE A 1 511 ? 18.5 -3.344 20.359 1 36.59 511 ILE A N 1
ATOM 4090 C CA . ILE A 1 511 ? 18.938 -3.881 21.641 1 36.59 511 ILE A CA 1
ATOM 4091 C C . ILE A 1 511 ? 18.391 -3.018 22.766 1 36.59 511 ILE A C 1
ATOM 4093 O O . ILE A 1 511 ? 18 -3.531 23.828 1 36.59 511 ILE A O 1
ATOM 4097 N N . ASP A 1 512 ? 18.312 -1.719 22.609 1 33.66 512 ASP A N 1
ATOM 4098 C CA . ASP A 1 512 ? 17.891 -0.857 23.719 1 33.66 512 ASP A CA 1
ATOM 4099 C C . ASP A 1 512 ? 16.422 -1.073 24.062 1 33.66 512 ASP A C 1
ATOM 4101 O O . ASP A 1 512 ? 16.062 -1.21 25.234 1 33.66 512 ASP A O 1
ATOM 4105 N N . ILE A 1 513 ? 15.477 -1 23.062 1 38.91 513 ILE A N 1
ATOM 4106 C CA . ILE A 1 513 ? 14.07 -1.252 23.359 1 38.91 513 ILE A CA 1
ATOM 4107 C C . ILE A 1 513 ? 13.891 -2.699 23.828 1 38.91 513 ILE A C 1
ATOM 4109 O O . ILE A 1 513 ? 13.156 -2.971 24.766 1 38.91 513 ILE A O 1
ATOM 4113 N N . LEU A 1 514 ? 14.695 -3.506 23.25 1 40.56 514 LEU A N 1
ATOM 4114 C CA . LEU A 1 514 ? 14.75 -4.898 23.688 1 40.56 514 LEU A CA 1
ATOM 4115 C C . LEU A 1 514 ? 15.258 -5.004 25.109 1 40.56 514 LEU A C 1
ATOM 4117 O O . LEU A 1 514 ? 14.727 -5.785 25.906 1 40.56 514 LEU A O 1
ATOM 4121 N N . PHE A 1 515 ? 16.188 -4.098 25.406 1 39.38 515 PHE A N 1
ATOM 4122 C CA . PHE A 1 515 ? 16.734 -4.004 26.75 1 39.38 515 PHE A CA 1
ATOM 4123 C C . PHE A 1 515 ? 15.703 -3.422 27.719 1 39.38 515 PHE A C 1
ATOM 4125 O O . PHE A 1 515 ? 15.539 -3.926 28.828 1 39.38 515 PHE A O 1
ATOM 4132 N N . LEU A 1 516 ? 15.016 -2.43 27.391 1 38.53 516 LEU A N 1
ATOM 4133 C CA . LEU A 1 516 ? 13.953 -1.87 28.219 1 38.53 516 LEU A CA 1
ATOM 4134 C C . LEU A 1 516 ? 12.789 -2.848 28.359 1 38.53 516 LEU A C 1
ATOM 4136 O O . LEU A 1 516 ? 12.258 -3.037 29.453 1 38.53 516 LEU A O 1
ATOM 4140 N N . ARG A 1 517 ? 12.422 -3.506 27.281 1 40.47 517 ARG A N 1
ATOM 4141 C CA . ARG A 1 517 ? 11.438 -4.582 27.375 1 40.47 517 ARG A CA 1
ATOM 4142 C C . ARG A 1 517 ? 11.969 -5.738 28.219 1 40.47 517 ARG A C 1
ATOM 4144 O O . ARG A 1 517 ? 11.234 -6.312 29.016 1 40.47 517 ARG A O 1
ATOM 4151 N N . PHE A 1 518 ? 13.219 -5.895 28.062 1 43.88 518 PHE A N 1
ATOM 4152 C CA . PHE A 1 518 ? 13.922 -6.852 28.906 1 43.88 518 PHE A CA 1
ATOM 4153 C C . PHE A 1 518 ? 13.852 -6.434 30.375 1 43.88 518 PHE A C 1
ATOM 4155 O O . PHE A 1 518 ? 13.531 -7.246 31.234 1 43.88 518 PHE A O 1
ATOM 4162 N N . LEU A 1 519 ? 14.086 -5.215 30.656 1 41.22 519 LEU A N 1
ATOM 4163 C CA . LEU A 1 519 ? 14.062 -4.664 32 1 41.22 519 LEU A CA 1
ATOM 4164 C C . LEU A 1 519 ? 12.656 -4.723 32.594 1 41.22 519 LEU A C 1
ATOM 4166 O O . LEU A 1 519 ? 12.477 -4.98 33.781 1 41.22 519 LEU A O 1
ATOM 4170 N N . VAL A 1 520 ? 11.656 -4.426 31.812 1 41.06 520 VAL A N 1
ATOM 4171 C CA . VAL A 1 520 ? 10.281 -4.406 32.281 1 41.06 520 VAL A CA 1
ATOM 4172 C C . VAL A 1 520 ? 9.703 -5.816 32.25 1 41.06 520 VAL A C 1
ATOM 4174 O O . VAL A 1 520 ? 9.031 -6.242 33.219 1 41.06 520 VAL A O 1
ATOM 4177 N N . LEU A 1 521 ? 10.094 -6.543 31.188 1 43.84 521 LEU A N 1
ATOM 4178 C CA . LEU A 1 521 ? 9.406 -7.82 31.031 1 43.84 521 LEU A CA 1
ATOM 4179 C C . LEU A 1 521 ? 10.141 -8.93 31.766 1 43.84 521 LEU A C 1
ATOM 4181 O O . LEU A 1 521 ? 9.508 -9.867 32.281 1 43.84 521 LEU A O 1
ATOM 4185 N N . VAL A 1 522 ? 11.398 -8.766 32 1 45.91 522 VAL A N 1
ATOM 4186 C CA . VAL A 1 522 ? 12.188 -9.789 32.688 1 45.91 522 VAL A CA 1
ATOM 4187 C C . VAL A 1 522 ? 11.75 -9.883 34.156 1 45.91 522 VAL A C 1
ATOM 4189 O O . VAL A 1 522 ? 11.5 -10.984 34.656 1 45.91 522 VAL A O 1
ATOM 4192 N N . PRO A 1 523 ? 11.602 -8.789 34.812 1 43.97 523 PRO A N 1
ATOM 4193 C CA . PRO A 1 523 ? 11.023 -8.945 36.156 1 43.97 523 PRO A CA 1
ATOM 4194 C C . PRO A 1 523 ? 9.641 -9.594 36.125 1 43.97 523 PRO A C 1
ATOM 4196 O O . PRO A 1 523 ? 9.312 -10.406 37 1 43.97 523 PRO A O 1
ATOM 4199 N N . LEU A 1 524 ? 8.906 -9.422 35.125 1 44.06 524 LEU A N 1
ATOM 4200 C CA . LEU A 1 524 ? 7.57 -10 35 1 44.06 524 LEU A CA 1
ATOM 4201 C C . LEU A 1 524 ? 7.656 -11.492 34.688 1 44.06 524 LEU A C 1
ATOM 4203 O O . LEU A 1 524 ? 6.914 -12.297 35.25 1 44.06 524 LEU A O 1
ATOM 4207 N N . TRP A 1 525 ? 8.586 -11.844 33.844 1 46.12 525 TRP A N 1
ATOM 4208 C CA . TRP A 1 525 ? 8.773 -13.25 33.531 1 46.12 525 TRP A CA 1
ATOM 4209 C C . TRP A 1 525 ? 9.336 -14.008 34.719 1 46.12 525 TRP A C 1
ATOM 4211 O O . TRP A 1 525 ? 8.969 -15.156 34.969 1 46.12 525 TRP A O 1
ATOM 4221 N N . PHE A 1 526 ? 10.039 -13.352 35.531 1 47.56 526 PHE A N 1
ATOM 4222 C CA . PHE A 1 526 ? 10.508 -13.93 36.781 1 47.56 526 PHE A CA 1
ATOM 4223 C C . PHE A 1 526 ? 9.328 -14.266 37.688 1 47.56 526 PHE A C 1
ATOM 4225 O O . PHE A 1 526 ? 9.305 -15.328 38.312 1 47.56 526 PHE A O 1
ATOM 4232 N N . VAL A 1 527 ? 8.398 -13.516 37.688 1 46.72 527 VAL A N 1
ATOM 4233 C CA . VAL A 1 527 ? 7.195 -13.734 38.5 1 46.72 527 VAL A CA 1
ATOM 4234 C C . VAL A 1 527 ? 6.379 -14.883 37.906 1 46.72 527 VAL A C 1
ATOM 4236 O O . VAL A 1 527 ? 5.941 -15.781 38.625 1 46.72 527 VAL A O 1
ATOM 4239 N N . VAL A 1 528 ? 6.371 -14.922 36.625 1 46.28 528 VAL A N 1
ATOM 4240 C CA . VAL A 1 528 ? 5.605 -15.961 35.969 1 46.28 528 VAL A CA 1
ATOM 4241 C C . VAL A 1 528 ? 6.309 -17.312 36.125 1 46.28 528 VAL A C 1
ATOM 4243 O O . VAL A 1 528 ? 5.672 -18.312 36.469 1 46.28 528 VAL A O 1
ATOM 4246 N N . PHE A 1 529 ? 7.566 -17.234 35.938 1 47.66 529 PHE A N 1
ATOM 4247 C CA . PHE A 1 529 ? 8.312 -18.484 36.094 1 47.66 529 PHE A CA 1
ATOM 4248 C C . PHE A 1 529 ? 8.289 -18.953 37.531 1 47.66 529 PHE A C 1
ATOM 4250 O O . PHE A 1 529 ? 8.148 -20.156 37.781 1 47.66 529 PHE A O 1
ATOM 4257 N N . ASN A 1 530 ? 8.258 -18.062 38.406 1 48.94 530 ASN A N 1
ATOM 4258 C CA . ASN A 1 530 ? 8.125 -18.422 39.812 1 48.94 530 ASN A CA 1
ATOM 4259 C C . ASN A 1 530 ? 6.73 -18.969 40.125 1 48.94 530 ASN A C 1
ATOM 4261 O O . ASN A 1 530 ? 6.59 -19.922 40.875 1 48.94 530 ASN A O 1
ATOM 4265 N N . CYS A 1 531 ? 5.812 -18.484 39.406 1 48.97 531 CYS A N 1
ATOM 4266 C CA . CYS A 1 531 ? 4.457 -18.984 39.562 1 48.97 531 CYS A CA 1
ATOM 4267 C C . CYS A 1 531 ? 4.305 -20.359 38.938 1 48.97 531 CYS A C 1
ATOM 4269 O O . CYS A 1 531 ? 3.721 -21.266 39.531 1 48.97 531 CYS A O 1
ATOM 4271 N N . ILE A 1 532 ? 4.883 -20.5 37.812 1 50.06 532 ILE A N 1
ATOM 4272 C CA . ILE A 1 532 ? 4.828 -21.781 37.156 1 50.06 532 ILE A CA 1
ATOM 4273 C C . ILE A 1 532 ? 5.617 -22.812 37.969 1 50.06 532 ILE A C 1
ATOM 4275 O O . ILE A 1 532 ? 5.156 -23.953 38.156 1 50.06 532 ILE A O 1
ATOM 4279 N N . ARG A 1 533 ? 6.66 -22.438 38.406 1 51.75 533 ARG A N 1
ATOM 4280 C CA . ARG A 1 533 ? 7.449 -23.312 39.281 1 51.75 533 ARG A CA 1
ATOM 4281 C C . ARG A 1 533 ? 6.66 -23.719 40.531 1 51.75 533 ARG A C 1
ATOM 4283 O O . ARG A 1 533 ? 6.656 -24.891 40.906 1 51.75 533 ARG A O 1
ATOM 4290 N N . LYS A 1 534 ? 5.961 -22.844 41.062 1 52.81 534 LYS A N 1
ATOM 4291 C CA . LYS A 1 534 ? 5.125 -23.141 42.219 1 52.81 534 LYS A CA 1
ATOM 4292 C C . LYS A 1 534 ? 3.951 -24.031 41.844 1 52.81 534 LYS A C 1
ATOM 4294 O O . LYS A 1 534 ? 3.605 -24.969 42.562 1 52.81 534 LYS A O 1
ATOM 4299 N N . MET A 1 535 ? 3.494 -23.766 40.656 1 52.03 535 MET A N 1
ATOM 4300 C CA . MET A 1 535 ? 2.398 -24.594 40.188 1 52.03 535 MET A CA 1
ATOM 4301 C C . MET A 1 535 ? 2.891 -26 39.844 1 52.03 535 MET A C 1
ATOM 4303 O O . MET A 1 535 ? 2.236 -26.984 40.188 1 52.03 535 MET A O 1
ATOM 4307 N N . LEU A 1 536 ? 4.004 -26.031 39.219 1 52.03 536 LEU A N 1
ATOM 4308 C CA . LEU A 1 536 ? 4.582 -27.328 38.938 1 52.03 536 LEU A CA 1
ATOM 4309 C C . LEU A 1 536 ? 4.969 -28.047 40.25 1 52.03 536 LEU A C 1
ATOM 4311 O O . LEU A 1 536 ? 4.777 -29.266 40.375 1 52.03 536 LEU A O 1
ATOM 4315 N N . PHE A 1 537 ? 5.422 -27.297 41.125 1 53.84 537 PHE A N 1
ATOM 4316 C CA . PHE A 1 537 ? 5.688 -27.859 42.469 1 53.84 537 PHE A CA 1
ATOM 4317 C C . PHE A 1 537 ? 4.398 -28.328 43.125 1 53.84 537 PHE A C 1
ATOM 4319 O O . PHE A 1 537 ? 4.363 -29.406 43.719 1 53.84 537 PHE A O 1
ATOM 4326 N N . CYS A 1 538 ? 3.375 -27.562 42.938 1 53.12 538 CYS A N 1
ATOM 4327 C CA . CYS A 1 538 ? 2.082 -27.969 43.5 1 53.12 538 CYS A CA 1
ATOM 4328 C C . CYS A 1 538 ? 1.54 -29.172 42.75 1 53.12 538 CYS A C 1
ATOM 4330 O O . CYS A 1 538 ? 1.012 -30.109 43.344 1 53.12 538 CYS A O 1
ATOM 4332 N N . PHE A 1 539 ? 1.745 -29.156 41.469 1 53.59 539 PHE A N 1
ATOM 4333 C CA . PHE A 1 539 ? 1.322 -30.312 40.688 1 53.59 539 PHE A CA 1
ATOM 4334 C C . PHE A 1 539 ? 2.176 -31.531 41.031 1 53.59 539 PHE A C 1
ATOM 4336 O O . PHE A 1 539 ? 1.662 -32.656 41.125 1 53.59 539 PHE A O 1
ATOM 4343 N N . GLY A 1 540 ? 3.385 -31.281 41.188 1 52.16 540 GLY A N 1
ATOM 4344 C CA . GLY A 1 540 ? 4.25 -32.344 41.656 1 52.16 540 GLY A CA 1
ATOM 4345 C C . GLY A 1 540 ? 3.867 -32.844 43.031 1 52.16 540 GLY A C 1
ATOM 4346 O O . GLY A 1 540 ? 3.887 -34.031 43.312 1 52.16 540 GLY A O 1
ATOM 4347 N N . ARG A 1 541 ? 3.465 -31.922 43.844 1 53.78 541 ARG A N 1
ATOM 4348 C CA . ARG A 1 541 ? 2.984 -32.312 45.188 1 53.78 541 ARG A CA 1
ATOM 4349 C C . ARG A 1 541 ? 1.671 -33.094 45.094 1 53.78 541 ARG A C 1
ATOM 4351 O O . ARG A 1 541 ? 1.463 -34.062 45.812 1 53.78 541 ARG A O 1
ATOM 4358 N N . ILE A 1 542 ? 0.874 -32.594 44.188 1 53.09 542 ILE A N 1
ATOM 4359 C CA . ILE A 1 542 ? -0.398 -33.281 44 1 53.09 542 ILE A CA 1
ATOM 4360 C C . ILE A 1 542 ? -0.15 -34.688 43.438 1 53.09 542 ILE A C 1
ATOM 4362 O O . ILE A 1 542 ? -0.755 -35.656 43.875 1 53.09 542 ILE A O 1
ATOM 4366 N N . MET A 1 543 ? 0.77 -34.75 42.562 1 51.56 543 MET A N 1
ATOM 4367 C CA . MET A 1 543 ? 1.093 -36.062 42 1 51.56 543 MET A CA 1
ATOM 4368 C C . MET A 1 543 ? 1.792 -36.938 43.062 1 51.56 543 MET A C 1
ATOM 4370 O O . MET A 1 543 ? 1.619 -38.156 43.062 1 51.56 543 MET A O 1
ATOM 4374 N N . ARG A 1 544 ? 2.59 -36.344 43.844 1 50.69 544 ARG A N 1
ATOM 4375 C CA . ARG A 1 544 ? 3.221 -37.094 44.906 1 50.69 544 ARG A CA 1
ATOM 4376 C C . ARG A 1 544 ? 2.207 -37.469 46 1 50.69 544 ARG A C 1
ATOM 4378 O O . ARG A 1 544 ? 2.295 -38.531 46.594 1 50.69 544 ARG A O 1
ATOM 4385 N N . PHE A 1 545 ? 1.31 -36.531 46.344 1 49.28 545 PHE A N 1
ATOM 4386 C CA . PHE A 1 545 ? 0.286 -36.844 47.312 1 49.28 545 PHE A CA 1
ATOM 4387 C C . PHE A 1 545 ? -0.583 -38 46.844 1 49.28 545 PHE A C 1
ATOM 4389 O O . PHE A 1 545 ? -1.041 -38.812 47.656 1 49.28 545 PHE A O 1
ATOM 4396 N N . ASN A 1 546 ? -0.809 -38.062 45.531 1 46.53 546 ASN A N 1
ATOM 4397 C CA . ASN A 1 546 ? -1.618 -39.188 45.094 1 46.53 546 ASN A CA 1
ATOM 4398 C C . ASN A 1 546 ? -0.861 -40.5 45.219 1 46.53 546 ASN A C 1
ATOM 4400 O O . ASN A 1 546 ? -1.442 -41.562 45.031 1 46.53 546 ASN A O 1
ATOM 4404 N N . ARG A 1 547 ? 0.436 -40.406 45.281 1 48.47 547 ARG A N 1
ATOM 4405 C CA . ARG A 1 547 ? 1.162 -41.656 45.438 1 48.47 547 ARG A CA 1
ATOM 4406 C C . ARG A 1 547 ? 1.034 -42.188 46.875 1 48.47 547 ARG A C 1
ATOM 4408 O O . ARG A 1 547 ? 1.226 -43.375 47.125 1 48.47 547 ARG A O 1
ATOM 4415 N N . ASN A 1 548 ? 1.074 -41.281 47.781 1 43.94 548 ASN A N 1
ATOM 4416 C CA . ASN A 1 548 ? 1.047 -41.7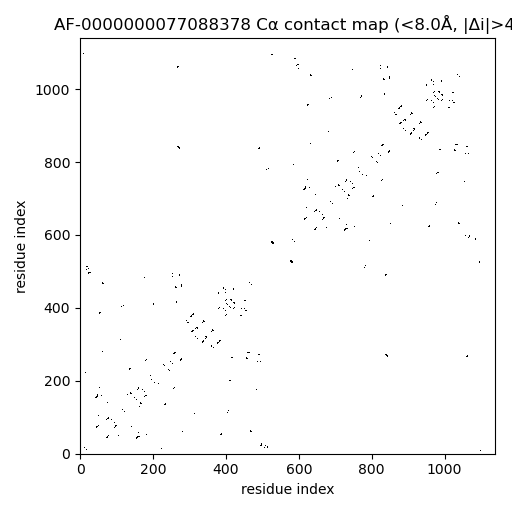81 49.156 1 43.94 548 ASN A CA 1
ATOM 4417 C C . ASN A 1 548 ? -0.368 -42.156 49.594 1 43.94 548 ASN A C 1
ATOM 4419 O O . ASN A 1 548 ? -0.685 -42.156 50.781 1 43.94 548 ASN A O 1
ATOM 4423 N N . LEU A 1 549 ? -1.274 -42.031 48.531 1 41.12 549 LEU A N 1
ATOM 4424 C CA . LEU A 1 549 ? -2.547 -42.562 49 1 41.12 549 LEU A CA 1
ATOM 4425 C C . LEU A 1 549 ? -2.422 -44.062 49.312 1 41.12 549 LEU A C 1
ATOM 4427 O O . LEU A 1 549 ? -1.9 -44.844 48.5 1 41.12 549 LEU A O 1
ATOM 4431 N N . PRO A 1 550 ? -2.365 -44.406 50.531 1 40.12 550 PRO A N 1
ATOM 4432 C CA . PRO A 1 550 ? -2.219 -45.812 50.938 1 40.12 550 PRO A CA 1
ATOM 4433 C C . PRO A 1 550 ? -3.113 -46.75 50.156 1 40.12 550 PRO A C 1
ATOM 4435 O O . PRO A 1 550 ? -4.188 -46.344 49.688 1 40.12 550 PRO A O 1
ATOM 4438 N N . PRO A 1 551 ? -2.502 -47.656 49.406 1 37.12 551 PRO A N 1
ATOM 4439 C CA . PRO A 1 551 ? -3.33 -48.594 48.625 1 37.12 551 PRO A CA 1
ATOM 4440 C C . PRO A 1 551 ? -4.594 -49.031 49.375 1 37.12 551 PRO A C 1
ATOM 4442 O O . PRO A 1 551 ? -4.559 -49.188 50.625 1 37.12 551 PRO A O 1
ATOM 4445 N N . LYS A 1 552 ? -5.66 -48.438 48.906 1 38.88 552 LYS A N 1
ATOM 4446 C CA . LYS A 1 552 ? -6.953 -48.844 49.438 1 38.88 552 LYS A CA 1
ATOM 4447 C C . LYS A 1 552 ? -6.969 -50.344 49.781 1 38.88 552 LYS A C 1
ATOM 4449 O O . LYS A 1 552 ? -6.711 -51.188 48.906 1 38.88 552 LYS A O 1
ATOM 4454 N N . LYS A 1 553 ? -6.555 -50.656 51 1 37.31 553 LYS A N 1
ATOM 4455 C CA . LYS A 1 553 ? -6.719 -52.031 51.438 1 37.31 553 LYS A CA 1
ATOM 4456 C C . LYS A 1 553 ? -8.078 -52.594 51.031 1 37.31 553 LYS A C 1
ATOM 4458 O O . LYS A 1 553 ? -9.117 -52.031 51.406 1 37.31 553 LYS A O 1
ATOM 4463 N N . VAL A 1 554 ? -8.195 -53 49.781 1 35.62 554 VAL A N 1
ATOM 4464 C CA . VAL A 1 554 ? -9.383 -53.719 49.344 1 35.62 554 VAL A CA 1
ATOM 4465 C C . VAL A 1 554 ? -9.781 -54.75 50.406 1 35.62 554 VAL A C 1
ATOM 4467 O O . VAL A 1 554 ? -8.969 -55.594 50.812 1 35.62 554 VAL A O 1
ATOM 4470 N N . PRO A 1 555 ? -10.672 -54.281 51.281 1 33.03 555 PRO A N 1
ATOM 4471 C CA . PRO A 1 555 ? -11.078 -55.25 52.312 1 33.03 555 PRO A CA 1
ATOM 4472 C C . PRO A 1 555 ? -11.328 -56.656 51.75 1 33.03 555 PRO A C 1
ATOM 4474 O O . PRO A 1 555 ? -11.898 -56.781 50.656 1 33.03 555 PRO A O 1
ATOM 4477 N N . HIS A 1 556 ? -10.297 -57.469 51.844 1 33.91 556 HIS A N 1
ATOM 4478 C CA . HIS A 1 556 ? -10.406 -58.906 51.531 1 33.91 556 HIS A CA 1
ATOM 4479 C C . HIS A 1 556 ? -11.68 -59.5 52.125 1 33.91 556 HIS A C 1
ATOM 4481 O O . HIS A 1 556 ? -11.844 -59.531 53.344 1 33.91 556 HIS A O 1
ATOM 4487 N N . PHE A 1 557 ? -12.859 -59.031 51.562 1 32.78 557 PHE A N 1
ATOM 4488 C CA . PHE A 1 557 ? -14.078 -59.688 52 1 32.78 557 PHE A CA 1
ATOM 4489 C C . PHE A 1 557 ? -13.914 -61.219 51.938 1 32.78 557 PHE A C 1
ATOM 4491 O O . PHE A 1 557 ? -13.68 -61.781 50.875 1 32.78 557 PHE A O 1
ATOM 4498 N N . SER A 1 558 ? -13.125 -61.656 52.938 1 30.66 558 SER A N 1
ATOM 4499 C CA . SER A 1 558 ? -13.07 -63.125 53.125 1 30.66 558 SER A CA 1
ATOM 4500 C C . SER A 1 558 ? -14.469 -63.719 53.094 1 30.66 558 SER A C 1
ATOM 4502 O O . SER A 1 558 ? -15.289 -63.469 53.969 1 30.66 558 SER A O 1
ATOM 4504 N N . VAL A 1 559 ? -15.086 -63.656 51.844 1 32.06 559 VAL A N 1
ATOM 4505 C CA . VAL A 1 559 ? -16.344 -64.375 51.688 1 32.06 559 VAL A CA 1
ATOM 4506 C C . VAL A 1 559 ? -16.219 -65.75 52.25 1 32.06 559 VAL A C 1
ATOM 4508 O O . VAL A 1 559 ? -15.344 -66.562 51.844 1 32.06 559 VAL A O 1
ATOM 4511 N N . SER A 1 560 ? -16.484 -65.875 53.5 1 31.91 560 SER A N 1
ATOM 4512 C CA . SER A 1 560 ? -16.609 -67.125 54.25 1 31.91 560 SER A CA 1
ATOM 4513 C C . SER A 1 560 ? -17.375 -68.188 53.438 1 31.91 560 SER A C 1
ATOM 4515 O O . SER A 1 560 ? -18.344 -67.812 52.75 1 31.91 560 SER A O 1
ATOM 4517 N N . PRO A 1 561 ? -16.672 -69.312 53.219 1 31.59 561 PRO A N 1
ATOM 4518 C CA . PRO A 1 561 ? -17.125 -70.438 52.469 1 31.59 561 PRO A CA 1
ATOM 4519 C C . PRO A 1 561 ? -18.531 -70.875 52.844 1 31.59 561 PRO A C 1
ATOM 4521 O O . PRO A 1 561 ? -18.797 -71.125 54.031 1 31.59 561 PRO A O 1
ATOM 4524 N N . ARG A 1 562 ? -19.484 -70.25 52.25 1 31.25 562 ARG A N 1
ATOM 4525 C CA . ARG A 1 562 ? -20.844 -70.688 52.594 1 31.25 562 ARG A CA 1
ATOM 4526 C C . ARG A 1 562 ? -20.906 -72.188 52.656 1 31.25 562 ARG A C 1
ATOM 4528 O O . ARG A 1 562 ? -20.438 -72.875 51.781 1 31.25 562 ARG A O 1
ATOM 4535 N N . PRO A 1 563 ? -21.266 -72.688 53.812 1 28.47 563 PRO A N 1
ATOM 4536 C CA . PRO A 1 563 ? -21.391 -74.125 54.188 1 28.47 563 PRO A CA 1
ATOM 4537 C C . PRO A 1 563 ? -22.266 -74.938 53.219 1 28.47 563 PRO A C 1
ATOM 4539 O O . PRO A 1 563 ? -23.141 -74.375 52.562 1 28.47 563 PRO A O 1
ATOM 4542 N N . THR A 1 564 ? -21.812 -76.062 52.594 1 29.14 564 THR A N 1
ATOM 4543 C CA . THR A 1 564 ? -22.453 -77.125 51.812 1 29.14 564 THR A CA 1
ATOM 4544 C C . THR A 1 564 ? -23.766 -77.562 52.469 1 29.14 564 THR A C 1
ATOM 4546 O O . THR A 1 564 ? -24.5 -78.375 51.906 1 29.14 564 THR A O 1
ATOM 4549 N N . GLN A 1 565 ? -24.016 -77.5 53.719 1 24.97 565 GLN A N 1
ATOM 4550 C CA . GLN A 1 565 ? -24.844 -78.438 54.438 1 24.97 565 GLN A CA 1
ATOM 4551 C C . GLN A 1 565 ? -26.25 -78.562 53.844 1 24.97 565 GLN A C 1
ATOM 4553 O O . GLN A 1 565 ? -26.719 -77.562 53.25 1 24.97 565 GLN A O 1
ATOM 4558 N N . ARG A 1 566 ? -27.422 -79.438 54.531 1 25.33 566 ARG A N 1
ATOM 4559 C CA . ARG A 1 566 ? -28.078 -80.688 54.781 1 25.33 566 ARG A CA 1
ATOM 4560 C C . ARG A 1 566 ? -29.547 -80.688 54.406 1 25.33 566 ARG A C 1
ATOM 4562 O O . ARG A 1 566 ? -30.203 -79.625 54.531 1 25.33 566 ARG A O 1
ATOM 4569 N N . GLU A 1 567 ? -30.156 -81.5 53.719 1 28.41 567 GLU A N 1
ATOM 4570 C CA . GLU A 1 567 ? -31.344 -82.125 53.125 1 28.41 567 GLU A CA 1
ATOM 4571 C C . GLU A 1 567 ? -32.469 -82.25 54.156 1 28.41 567 GLU A C 1
ATOM 4573 O O . GLU A 1 567 ? -33.562 -82.688 53.844 1 28.41 567 GLU A O 1
ATOM 4578 N N . LYS A 1 568 ? -32.625 -82.312 55.812 1 22.11 568 LYS A N 1
ATOM 4579 C CA . LYS A 1 568 ? -32.344 -82.562 57.219 1 22.11 568 LYS A CA 1
ATOM 4580 C C . LYS A 1 568 ? -33.219 -81.688 58.125 1 22.11 568 LYS A C 1
ATOM 4582 O O . LYS A 1 568 ? -32.719 -81 59 1 22.11 568 LYS A O 1
ATOM 4587 N N . ASP A 1 569 ? -33.312 -81.125 59.094 1 21.88 569 ASP A N 1
ATOM 4588 C CA . ASP A 1 569 ? -34.125 -81.5 60.281 1 21.88 569 ASP A CA 1
ATOM 4589 C C . ASP A 1 569 ? -35.625 -81.5 59.938 1 21.88 569 ASP A C 1
ATOM 4591 O O . ASP A 1 569 ? -36.062 -80.75 59.062 1 21.88 569 ASP A O 1
ATOM 4595 N N . ASP A 1 570 ? -36.312 -81.938 60.969 1 22.53 570 ASP A N 1
ATOM 4596 C CA . ASP A 1 570 ? -37.438 -82.125 61.906 1 22.53 570 ASP A CA 1
ATOM 4597 C C . ASP A 1 570 ? -38.188 -80.812 62.094 1 22.53 570 ASP A C 1
ATOM 4599 O O . ASP A 1 570 ? -37.562 -79.75 62.344 1 22.53 570 ASP A O 1
ATOM 4603 N N . MET B 1 1 ? 11.18 -10.734 49.5 1 36.44 1 MET B N 1
ATOM 4604 C CA . MET B 1 1 ? 10.336 -10.117 48.5 1 36.44 1 MET B CA 1
ATOM 4605 C C . MET B 1 1 ? 8.992 -10.836 48.406 1 36.44 1 MET B C 1
ATOM 4607 O O . MET B 1 1 ? 8.938 -12.055 48.281 1 36.44 1 MET B O 1
ATOM 4611 N N . ASN B 1 2 ? 7.918 -10.203 48.812 1 43.69 2 ASN B N 1
ATOM 4612 C CA . ASN B 1 2 ? 6.594 -10.719 49.125 1 43.69 2 ASN B CA 1
ATOM 4613 C C . ASN B 1 2 ? 5.918 -11.359 47.938 1 43.69 2 ASN B C 1
ATOM 4615 O O . ASN B 1 2 ? 6.07 -10.875 46.812 1 43.69 2 ASN B O 1
ATOM 4619 N N . ALA B 1 3 ? 5.535 -12.625 48.031 1 46.16 3 ALA B N 1
ATOM 4620 C CA . ALA B 1 3 ? 4.816 -13.508 47.125 1 46.16 3 ALA B CA 1
ATOM 4621 C C . ALA B 1 3 ? 3.725 -12.758 46.375 1 46.16 3 ALA B C 1
ATOM 4623 O O . ALA B 1 3 ? 3.482 -13.016 45.188 1 46.16 3 ALA B O 1
ATOM 4624 N N . VAL B 1 4 ? 3.268 -11.703 46.969 1 47.84 4 VAL B N 1
ATOM 4625 C CA . VAL B 1 4 ? 2.16 -10.914 46.438 1 47.84 4 VAL B CA 1
ATOM 4626 C C . VAL B 1 4 ? 2.654 -10.039 45.281 1 47.84 4 VAL B C 1
ATOM 4628 O O . VAL B 1 4 ? 2.002 -9.945 44.25 1 47.84 4 VAL B O 1
ATOM 4631 N N . VAL B 1 5 ? 3.812 -9.547 45.375 1 47.12 5 VAL B N 1
ATOM 4632 C CA . VAL B 1 5 ? 4.355 -8.609 44.406 1 47.12 5 VAL B CA 1
ATOM 4633 C C . VAL B 1 5 ? 4.785 -9.375 43.156 1 47.12 5 VAL B C 1
ATOM 4635 O O . VAL B 1 5 ? 4.504 -8.953 42.031 1 47.12 5 VAL B O 1
ATOM 4638 N N . ILE B 1 6 ? 5.207 -10.555 43.375 1 46.59 6 ILE B N 1
ATOM 4639 C CA . ILE B 1 6 ? 5.629 -11.414 42.281 1 46.59 6 ILE B CA 1
ATOM 4640 C C . ILE B 1 6 ? 4.406 -11.875 41.5 1 46.59 6 ILE B C 1
ATOM 4642 O O . ILE B 1 6 ? 4.414 -11.867 40.25 1 46.59 6 ILE B O 1
ATOM 4646 N N . THR B 1 7 ? 3.279 -12.078 42.219 1 43.56 7 THR B N 1
ATOM 4647 C CA . THR B 1 7 ? 2.016 -12.453 41.594 1 43.56 7 THR B CA 1
ATOM 4648 C C . THR B 1 7 ? 1.466 -11.312 40.75 1 43.56 7 THR B C 1
ATOM 4650 O O . THR B 1 7 ? 1.011 -11.539 39.625 1 43.56 7 THR B O 1
ATOM 4653 N N . LYS B 1 8 ? 1.53 -10.172 41.25 1 45.91 8 LYS B N 1
ATOM 4654 C CA . LYS B 1 8 ? 0.991 -9.016 40.562 1 45.91 8 LYS B CA 1
ATOM 4655 C C . LYS B 1 8 ? 1.799 -8.727 39.281 1 45.91 8 LYS B C 1
ATOM 4657 O O . LYS B 1 8 ? 1.23 -8.422 38.25 1 45.91 8 LYS B O 1
ATOM 4662 N N . ILE B 1 9 ? 3.029 -8.953 39.375 1 47.28 9 ILE B N 1
ATOM 4663 C CA . ILE B 1 9 ? 3.916 -8.68 38.25 1 47.28 9 ILE B CA 1
ATOM 4664 C C . ILE B 1 9 ? 3.715 -9.734 37.156 1 47.28 9 ILE B C 1
ATOM 4666 O O . ILE B 1 9 ? 3.613 -9.406 35.969 1 47.28 9 ILE B O 1
ATOM 4670 N N . CYS B 1 10 ? 3.496 -10.922 37.656 1 45.12 10 CYS B N 1
ATOM 4671 C CA . CYS B 1 10 ? 3.229 -12.031 36.75 1 45.12 10 CYS B CA 1
ATOM 4672 C C . CYS B 1 10 ? 1.904 -11.828 36.031 1 45.12 10 CYS B C 1
ATOM 4674 O O . CYS B 1 10 ? 1.821 -12.016 34.812 1 45.12 10 CYS B O 1
ATOM 4676 N N . VAL B 1 11 ? 0.92 -11.352 36.781 1 45.62 11 VAL B N 1
ATOM 4677 C CA . VAL B 1 11 ? -0.387 -11.047 36.219 1 45.62 11 VAL B CA 1
ATOM 4678 C C . VAL B 1 11 ? -0.251 -9.938 35.188 1 45.62 11 VAL B C 1
ATOM 4680 O O . VAL B 1 11 ? -0.818 -10.031 34.094 1 45.62 11 VAL B O 1
ATOM 4683 N N . PHE B 1 12 ? 0.459 -8.969 35.469 1 44.69 12 PHE B N 1
ATOM 4684 C CA . PHE B 1 12 ? 0.631 -7.828 34.594 1 44.69 12 PHE B CA 1
ATOM 4685 C C . PHE B 1 12 ? 1.361 -8.234 33.312 1 44.69 12 PHE B C 1
ATOM 4687 O O . PHE B 1 12 ? 0.95 -7.871 32.219 1 44.69 12 PHE B O 1
ATOM 4694 N N . PHE B 1 13 ? 2.396 -8.992 33.5 1 43.75 13 PHE B N 1
ATOM 4695 C CA . PHE B 1 13 ? 3.184 -9.453 32.344 1 43.75 13 PHE B CA 1
ATOM 4696 C C . PHE B 1 13 ? 2.35 -10.336 31.438 1 43.75 13 PHE B C 1
ATOM 4698 O O . PHE B 1 13 ? 2.406 -10.203 30.219 1 43.75 13 PHE B O 1
ATOM 4705 N N . VAL B 1 14 ? 1.647 -11.172 32.125 1 43.34 14 VAL B N 1
ATOM 4706 C CA . VAL B 1 14 ? 0.727 -12.031 31.391 1 43.34 14 VAL B CA 1
ATOM 4707 C C . VAL B 1 14 ? -0.276 -11.172 30.625 1 43.34 14 VAL B C 1
ATOM 4709 O O . VAL B 1 14 ? -0.57 -11.445 29.453 1 43.34 14 VAL B O 1
ATOM 4712 N N . PHE B 1 15 ? -0.567 -10.133 31.266 1 42.38 15 PHE B N 1
ATOM 4713 C CA . PHE B 1 15 ? -1.524 -9.234 30.641 1 42.38 15 PHE B CA 1
ATOM 4714 C C . PHE B 1 15 ? -0.896 -8.516 29.453 1 42.38 15 PHE B C 1
ATOM 4716 O O . PHE B 1 15 ? -1.509 -8.406 28.391 1 42.38 15 PHE B O 1
ATOM 4723 N N . THR B 1 16 ? 0.276 -8.086 29.672 1 41.22 16 THR B N 1
ATOM 4724 C CA . THR B 1 16 ? 0.926 -7.309 28.625 1 41.22 16 THR B CA 1
ATOM 4725 C C . THR B 1 16 ? 1.277 -8.195 27.422 1 41.22 16 THR B C 1
ATOM 4727 O O . THR B 1 16 ? 1.063 -7.805 26.281 1 41.22 16 THR B O 1
ATOM 4730 N N . LEU B 1 17 ? 1.932 -9.344 27.797 1 40.41 17 LEU B N 1
ATOM 4731 C CA . LEU B 1 17 ? 2.283 -10.289 26.75 1 40.41 17 LEU B CA 1
ATOM 4732 C C . LEU B 1 17 ? 1.048 -10.703 25.953 1 40.41 17 LEU B C 1
ATOM 4734 O O . LEU B 1 17 ? 1.089 -10.773 24.719 1 40.41 17 LEU B O 1
ATOM 4738 N N . ASN B 1 18 ? 0.113 -10.984 26.75 1 37.53 18 ASN B N 1
ATOM 4739 C CA . ASN B 1 18 ? -1.179 -11.266 26.141 1 37.53 18 ASN B CA 1
ATOM 4740 C C . ASN B 1 18 ? -1.604 -10.141 25.188 1 37.53 18 ASN B C 1
ATOM 4742 O O . ASN B 1 18 ? -2.137 -10.398 24.109 1 37.53 18 ASN B O 1
ATOM 4746 N N . PHE B 1 19 ? -1.245 -9.062 25.688 1 38.72 19 PHE B N 1
ATOM 4747 C CA . PHE B 1 19 ? -1.648 -7.902 24.906 1 38.72 19 PHE B CA 1
ATOM 4748 C C . PHE B 1 19 ? -0.879 -7.836 23.594 1 38.72 19 PHE B C 1
ATOM 4750 O O . PHE B 1 19 ? -1.448 -7.508 22.547 1 38.72 19 PHE B O 1
ATOM 4757 N N . MET B 1 20 ? 0.378 -8.055 23.719 1 36.62 20 MET B N 1
ATOM 4758 C CA . MET B 1 20 ? 1.209 -7.91 22.531 1 36.62 20 MET B CA 1
ATOM 4759 C C . MET B 1 20 ? 0.875 -8.992 21.5 1 36.62 20 MET B C 1
ATOM 4761 O O . MET B 1 20 ? 0.936 -8.742 20.297 1 36.62 20 MET B O 1
ATOM 4765 N N . LEU B 1 21 ? 0.808 -10.18 22 1 36.16 21 LEU B N 1
ATOM 4766 C CA . LEU B 1 21 ? 0.569 -11.312 21.109 1 36.16 21 LEU B CA 1
ATOM 4767 C C . LEU B 1 21 ? -0.872 -11.32 20.609 1 36.16 21 LEU B C 1
ATOM 4769 O O . LEU B 1 21 ? -1.228 -12.117 19.734 1 36.16 21 LEU B O 1
ATOM 4773 N N . ILE B 1 22 ? -1.653 -10.602 21.281 1 36.88 22 ILE B N 1
ATOM 4774 C CA . ILE B 1 22 ? -3.082 -10.555 20.984 1 36.88 22 ILE B CA 1
ATOM 4775 C C . ILE B 1 22 ? -3.307 -9.828 19.656 1 36.88 22 ILE B C 1
ATOM 4777 O O . ILE B 1 22 ? -3.312 -8.594 19.609 1 36.88 22 ILE B O 1
ATOM 4781 N N . GLY B 1 23 ? -2.367 -10.141 18.75 1 33.38 23 GLY B N 1
ATOM 4782 C CA . GLY B 1 23 ? -2.861 -9.453 17.562 1 33.38 23 GLY B CA 1
ATOM 4783 C C . GLY B 1 23 ? -4.117 -10.086 16.984 1 33.38 23 GLY B C 1
ATOM 4784 O O . GLY B 1 23 ? -4.414 -11.25 17.266 1 33.38 23 GLY B O 1
ATOM 4785 N N . PRO B 1 24 ? -5 -9.586 16.531 1 30.27 24 PRO B N 1
ATOM 4786 C CA . PRO B 1 24 ? -6.312 -10.039 16.078 1 30.27 24 PRO B CA 1
ATOM 4787 C C . PRO B 1 24 ? -6.223 -11.078 14.961 1 30.27 24 PRO B C 1
ATOM 4789 O O . PRO B 1 24 ? -5.293 -11.039 14.148 1 30.27 24 PRO B O 1
ATOM 4792 N N . ILE B 1 25 ? -6.52 -12.398 15.328 1 29.06 25 ILE B N 1
ATOM 4793 C CA . ILE B 1 25 ? -6.711 -13.406 14.281 1 29.06 25 ILE B CA 1
ATOM 4794 C C . ILE B 1 25 ? -7.867 -12.992 13.375 1 29.06 25 ILE B C 1
ATOM 4796 O O . ILE B 1 25 ? -8.977 -12.727 13.852 1 29.06 25 ILE B O 1
ATOM 4800 N N . SER B 1 26 ? -7.77 -12.594 12.227 1 28.08 26 SER B N 1
ATOM 4801 C CA . SER B 1 26 ? -8.68 -12.039 11.227 1 28.08 26 SER B CA 1
ATOM 4802 C C . SER B 1 26 ? -9.445 -13.141 10.508 1 28.08 26 SER B C 1
ATOM 4804 O O . SER B 1 26 ? -8.852 -14.094 10 1 28.08 26 SER B O 1
ATOM 4806 N N . THR B 1 27 ? -10.508 -13.734 11.172 1 27.97 27 THR B N 1
ATOM 4807 C CA . THR B 1 27 ? -11.297 -14.578 10.281 1 27.97 27 THR B CA 1
ATOM 4808 C C . THR B 1 27 ? -11.984 -13.742 9.211 1 27.97 27 THR B C 1
ATOM 4810 O O . THR B 1 27 ? -12.688 -12.781 9.523 1 27.97 27 THR B O 1
ATOM 4813 N N . VAL B 1 28 ? -11.547 -13.562 8.141 1 29.45 28 VAL B N 1
ATOM 4814 C CA . VAL B 1 28 ? -12.062 -12.883 6.961 1 29.45 28 VAL B CA 1
ATOM 4815 C C . VAL B 1 28 ? -13.266 -13.648 6.41 1 29.45 28 VAL B C 1
ATOM 4817 O O . VAL B 1 28 ? -13.148 -14.812 6.031 1 29.45 28 VAL B O 1
ATOM 4820 N N . THR B 1 29 ? -14.445 -13.508 7.094 1 28.02 29 THR B N 1
ATOM 4821 C CA . THR B 1 29 ? -15.523 -13.977 6.23 1 28.02 29 THR B CA 1
ATOM 4822 C C . THR B 1 29 ? -15.688 -13.055 5.027 1 28.02 29 THR B C 1
ATOM 4824 O O . THR B 1 29 ? -15.766 -11.836 5.176 1 28.02 29 THR B O 1
ATOM 4827 N N . GLY B 1 30 ? -15.195 -13.312 3.963 1 29.06 30 GLY B N 1
ATOM 4828 C CA . GLY B 1 30 ? -15.414 -12.633 2.697 1 29.06 30 GLY B CA 1
ATOM 4829 C C . GLY B 1 30 ? -16.859 -12.266 2.457 1 29.06 30 GLY B C 1
ATOM 4830 O O . GLY B 1 30 ? -17.75 -13.117 2.568 1 29.06 30 GLY B O 1
ATOM 4831 N N . SER B 1 31 ? -17.312 -11.203 3.021 1 31.72 31 SER B N 1
ATOM 4832 C CA . SER B 1 31 ? -18.656 -10.859 2.572 1 31.72 31 SER B CA 1
ATOM 4833 C C . SER B 1 31 ? -18.734 -10.82 1.051 1 31.72 31 SER B C 1
ATOM 4835 O O . SER B 1 31 ? -17.781 -10.43 0.381 1 31.72 31 SER B O 1
ATOM 4837 N N . LEU B 1 32 ? -19.594 -11.641 0.543 1 34.56 32 LEU B N 1
ATOM 4838 C CA . LEU B 1 32 ? -19.938 -11.742 -0.871 1 34.56 32 LEU B CA 1
ATOM 4839 C C . LEU B 1 32 ? -20.281 -10.367 -1.443 1 34.56 32 LEU B C 1
ATOM 4841 O O . LEU B 1 32 ? -20.797 -9.508 -0.729 1 34.56 32 LEU B O 1
ATOM 4845 N N . PRO B 1 33 ? -19.672 -10.047 -2.59 1 38.5 33 PRO B N 1
ATOM 4846 C CA . PRO B 1 33 ? -19.969 -8.844 -3.369 1 38.5 33 PRO B CA 1
ATOM 4847 C C . PRO B 1 33 ? -21.469 -8.562 -3.49 1 38.5 33 PRO B C 1
ATOM 4849 O O . PRO B 1 33 ? -22.266 -9.5 -3.568 1 38.5 33 PRO B O 1
ATOM 4852 N N . ASP B 1 34 ? -21.859 -7.422 -3.076 1 42.41 34 ASP B N 1
ATOM 4853 C CA . ASP B 1 34 ? -23.219 -6.941 -3.352 1 42.41 34 ASP B CA 1
ATOM 4854 C C . ASP B 1 34 ? -23.531 -7.008 -4.844 1 42.41 34 ASP B C 1
ATOM 4856 O O . ASP B 1 34 ? -22.625 -6.996 -5.676 1 42.41 34 ASP B O 1
ATOM 4860 N N . PRO B 1 35 ? -24.75 -7.289 -5.105 1 43.97 35 PRO B N 1
ATOM 4861 C CA . PRO B 1 35 ? -25.188 -7.293 -6.504 1 43.97 35 PRO B CA 1
ATOM 4862 C C . PRO B 1 35 ? -24.797 -6.023 -7.25 1 43.97 35 PRO B C 1
ATOM 4864 O O . PRO B 1 35 ? -24.734 -4.945 -6.652 1 43.97 35 PRO B O 1
ATOM 4867 N N . VAL B 1 36 ? -24.125 -6.152 -8.422 1 44.78 36 VAL B N 1
ATOM 4868 C CA . VAL B 1 36 ? -23.703 -5.133 -9.375 1 44.78 36 VAL B CA 1
ATOM 4869 C C . VAL B 1 36 ? -24.859 -4.188 -9.672 1 44.78 36 VAL B C 1
ATOM 4871 O O . VAL B 1 36 ? -25.875 -4.602 -10.234 1 44.78 36 VAL B O 1
ATOM 4874 N N . VAL B 1 37 ? -25.203 -3.184 -8.922 1 47.97 37 VAL B N 1
ATOM 4875 C CA . VAL B 1 37 ? -26.141 -2.162 -9.383 1 47.97 37 VAL B CA 1
ATOM 4876 C C . VAL B 1 37 ? -25.469 -1.308 -10.461 1 47.97 37 VAL B C 1
ATOM 4878 O O . VAL B 1 37 ? -24.312 -0.911 -10.32 1 47.97 37 VAL B O 1
ATOM 4881 N N . PRO B 1 38 ? -26.062 -1.24 -11.688 1 50.09 38 PRO B N 1
ATOM 4882 C CA . PRO B 1 38 ? -25.5 -0.448 -12.789 1 50.09 38 PRO B CA 1
ATOM 4883 C C . PRO B 1 38 ? -25.141 0.974 -12.367 1 50.09 38 PRO B C 1
ATOM 4885 O O . PRO B 1 38 ? -25.953 1.669 -11.758 1 50.09 38 PRO B O 1
ATOM 4888 N N . ASN B 1 39 ? -23.844 1.345 -12.273 1 59.5 39 ASN B N 1
ATOM 4889 C CA . ASN B 1 39 ? -23.328 2.674 -11.961 1 59.5 39 ASN B CA 1
ATOM 4890 C C . ASN B 1 39 ? -23.734 3.691 -13.031 1 59.5 39 ASN B C 1
ATOM 4892 O O . ASN B 1 39 ? -23.484 3.482 -14.219 1 59.5 39 ASN B O 1
ATOM 4896 N N . VAL B 1 40 ? -24.859 4.508 -12.844 1 66.5 40 VAL B N 1
ATOM 4897 C CA . VAL B 1 40 ? -25.344 5.559 -13.727 1 66.5 40 VAL B CA 1
ATOM 4898 C C . VAL B 1 40 ? -24.469 6.801 -13.586 1 66.5 40 VAL B C 1
ATOM 4900 O O . VAL B 1 40 ? -24 7.105 -12.492 1 66.5 40 VAL B O 1
ATOM 4903 N N . SER B 1 41 ? -23.766 7.23 -14.695 1 72.69 41 SER B N 1
ATOM 4904 C CA . SER B 1 41 ? -23.203 8.57 -14.789 1 72.69 41 SER B CA 1
ATOM 4905 C C . SER B 1 41 ? -24.25 9.594 -15.203 1 72.69 41 SER B C 1
ATOM 4907 O O . SER B 1 41 ? -25.141 9.281 -16 1 72.69 41 SER B O 1
ATOM 4909 N N . PRO B 1 42 ? -24.375 10.891 -14.391 1 90.75 42 PRO B N 1
ATOM 4910 C CA . PRO B 1 42 ? -23.453 11.438 -13.391 1 90.75 42 PRO B CA 1
ATOM 4911 C C . PRO B 1 42 ? -23.734 10.914 -11.984 1 90.75 42 PRO B C 1
ATOM 4913 O O . PRO B 1 42 ? -24.875 10.57 -11.664 1 90.75 42 PRO B O 1
ATOM 4916 N N . MET B 1 43 ? -22.719 10.906 -11.203 1 94.75 43 MET B N 1
ATOM 4917 C CA . MET B 1 43 ? -22.844 10.516 -9.797 1 94.75 43 MET B CA 1
ATOM 4918 C C . MET B 1 43 ? -23.406 11.656 -8.961 1 94.75 43 MET B C 1
ATOM 4920 O O . MET B 1 43 ? -23.328 12.82 -9.359 1 94.75 43 MET B O 1
ATOM 4924 N N . HIS B 1 44 ? -24.047 11.344 -7.918 1 97.25 44 HIS B N 1
ATOM 4925 C CA . HIS B 1 44 ? -24.422 12.305 -6.887 1 97.25 44 HIS B CA 1
ATOM 4926 C C . HIS B 1 44 ? -23.641 12.055 -5.594 1 97.25 44 HIS B C 1
ATOM 4928 O O . HIS B 1 44 ? -23.922 11.094 -4.879 1 97.25 44 HIS B O 1
ATOM 4934 N N . VAL B 1 45 ? -22.766 12.961 -5.297 1 97.88 45 VAL B N 1
ATOM 4935 C CA . VAL B 1 45 ? -21.844 12.797 -4.172 1 97.88 45 VAL B CA 1
ATOM 4936 C C . VAL B 1 45 ? -22.297 13.664 -3.002 1 97.88 45 VAL B C 1
ATOM 4938 O O . VAL B 1 45 ? -22.516 14.867 -3.162 1 97.88 45 VAL B O 1
ATOM 4941 N N . GLY B 1 46 ? -22.547 13.047 -1.873 1 98.44 46 GLY B N 1
ATOM 4942 C CA . GLY B 1 46 ? -22.719 13.797 -0.639 1 98.44 46 GLY B CA 1
ATOM 4943 C C . GLY B 1 46 ? -21.438 13.992 0.14 1 98.44 46 GLY B C 1
ATOM 4944 O O . GLY B 1 46 ? -20.656 13.055 0.303 1 98.44 46 GLY B O 1
ATOM 4945 N N . ILE B 1 47 ? -21.203 15.195 0.647 1 98.12 47 ILE B N 1
ATOM 4946 C CA . ILE B 1 47 ? -20 15.477 1.433 1 98.12 47 ILE B CA 1
ATOM 4947 C C . ILE B 1 47 ? -20.406 15.961 2.826 1 98.12 47 ILE B C 1
ATOM 4949 O O . ILE B 1 47 ? -21.203 16.891 2.963 1 98.12 47 ILE B O 1
ATOM 4953 N N . MET B 1 48 ? -19.859 15.312 3.818 1 97.44 48 MET B N 1
ATOM 4954 C CA . MET B 1 48 ? -20.141 15.68 5.203 1 97.44 48 MET B CA 1
ATOM 4955 C C . MET B 1 48 ? -18.859 16.062 5.938 1 97.44 48 MET B C 1
ATOM 4957 O O . MET B 1 48 ? -17.844 15.391 5.793 1 97.44 48 MET B O 1
ATOM 4961 N N . CYS B 1 49 ? -18.938 17.141 6.723 1 94.81 49 CYS B N 1
ATOM 4962 C CA . CYS B 1 49 ? -17.75 17.594 7.43 1 94.81 49 CYS B CA 1
ATOM 4963 C C . CYS B 1 49 ? -18.125 18.297 8.727 1 94.81 49 CYS B C 1
ATOM 4965 O O . CYS B 1 49 ? -19.094 19.047 8.773 1 94.81 49 CYS B O 1
ATOM 4967 N N . ILE B 1 50 ? -17.344 18.062 9.75 1 94.38 50 ILE B N 1
ATOM 4968 C CA . ILE B 1 50 ? -17.469 18.812 11 1 94.38 50 ILE B CA 1
ATOM 4969 C C . ILE B 1 50 ? -17.062 20.266 10.758 1 94.38 50 ILE B C 1
ATOM 4971 O O . ILE B 1 50 ? -16.422 20.578 9.758 1 94.38 50 ILE B O 1
ATOM 4975 N N . PRO B 1 51 ? -17.469 21.156 11.625 1 94.19 51 PRO B N 1
ATOM 4976 C CA . PRO B 1 51 ? -17.219 22.578 11.375 1 94.19 51 PRO B CA 1
ATOM 4977 C C . PRO B 1 51 ? -15.797 23 11.727 1 94.19 51 PRO B C 1
ATOM 4979 O O . PRO B 1 51 ? -15.609 23.984 12.438 1 94.19 51 PRO B O 1
ATOM 4982 N N . LEU B 1 52 ? -14.844 22.344 11.203 1 91.56 52 LEU B N 1
ATOM 4983 C CA . LEU B 1 52 ? -13.43 22.688 11.281 1 91.56 52 LEU B CA 1
ATOM 4984 C C . LEU B 1 52 ? -12.852 22.922 9.891 1 91.56 52 LEU B C 1
ATOM 4986 O O . LEU B 1 52 ? -12.875 22.031 9.047 1 91.56 52 LEU B O 1
ATOM 4990 N N . TYR B 1 53 ? -12.359 24.062 9.719 1 87.12 53 TYR B N 1
ATOM 4991 C CA . TYR B 1 53 ? -11.945 24.5 8.398 1 87.12 53 TYR B CA 1
ATOM 4992 C C . TYR B 1 53 ? -10.859 23.609 7.824 1 87.12 53 TYR B C 1
ATOM 4994 O O . TYR B 1 53 ? -10.844 23.312 6.629 1 87.12 53 TYR B O 1
ATOM 5002 N N . GLY B 1 54 ? -9.922 23.203 8.625 1 85.75 54 GLY B N 1
ATOM 5003 C CA . GLY B 1 54 ? -8.844 22.328 8.172 1 85.75 54 GLY B CA 1
ATOM 5004 C C . GLY B 1 54 ? -9.344 21.016 7.613 1 85.75 54 GLY B C 1
ATOM 5005 O O . GLY B 1 54 ? -8.688 20.406 6.754 1 85.75 54 GLY B O 1
ATOM 5006 N N . HIS B 1 55 ? -10.477 20.531 8.039 1 89.88 55 HIS B N 1
ATOM 5007 C CA . HIS B 1 55 ? -11.086 19.312 7.547 1 89.88 55 HIS B CA 1
ATOM 5008 C C . HIS B 1 55 ? -11.969 19.578 6.332 1 89.88 55 HIS B C 1
ATOM 5010 O O . HIS B 1 55 ? -12.133 18.719 5.473 1 89.88 55 HIS B O 1
ATOM 5016 N N . TRP B 1 56 ? -12.445 20.766 6.309 1 90.25 56 TRP B N 1
ATOM 5017 C CA . TRP B 1 56 ? -13.398 21.172 5.277 1 90.25 56 TRP B CA 1
ATOM 5018 C C . TRP B 1 56 ? -12.68 21.453 3.959 1 90.25 56 TRP B C 1
ATOM 5020 O O . TRP B 1 56 ? -13.148 21.047 2.893 1 90.25 56 TRP B O 1
ATOM 5030 N N . ARG B 1 57 ? -11.586 22.016 3.977 1 87.5 57 ARG B N 1
ATOM 5031 C CA . ARG B 1 57 ? -10.906 22.516 2.787 1 87.5 57 ARG B CA 1
ATOM 5032 C C . ARG B 1 57 ? -10.547 21.375 1.843 1 87.5 57 ARG B C 1
ATOM 5034 O O . ARG B 1 57 ? -10.797 21.453 0.639 1 87.5 57 ARG B O 1
ATOM 5041 N N . PRO B 1 58 ? -9.953 20.281 2.352 1 90.06 58 PRO B N 1
ATOM 5042 C CA . PRO B 1 58 ? -9.648 19.172 1.446 1 90.06 58 PRO B CA 1
ATOM 5043 C C . PRO B 1 58 ? -10.898 18.562 0.817 1 90.06 58 PRO B C 1
ATOM 5045 O O . PRO B 1 58 ? -10.891 18.219 -0.366 1 90.06 58 PRO B O 1
ATOM 5048 N N . LEU B 1 59 ? -11.93 18.484 1.567 1 93.38 59 LEU B N 1
ATOM 5049 C CA . LEU B 1 59 ? -13.172 17.906 1.056 1 93.38 59 LEU B CA 1
ATOM 5050 C C . LEU B 1 59 ? -13.789 18.812 -0.014 1 93.38 59 LEU B C 1
ATOM 5052 O O . LEU B 1 59 ? -14.305 18.312 -1.019 1 93.38 59 LEU B O 1
ATOM 5056 N N . ARG B 1 60 ? -13.688 20.047 0.26 1 92 60 ARG B N 1
ATOM 5057 C CA . ARG B 1 60 ? -14.211 21 -0.717 1 92 60 ARG B CA 1
ATOM 5058 C C . ARG B 1 60 ? -13.453 20.891 -2.039 1 92 60 ARG B C 1
ATOM 5060 O O . ARG B 1 60 ? -14.062 20.953 -3.111 1 92 60 ARG B O 1
ATOM 5067 N N . SER B 1 61 ? -12.164 20.75 -1.974 1 91.81 61 SER B N 1
ATOM 5068 C CA . SER B 1 61 ? -11.352 20.609 -3.176 1 91.81 61 SER B CA 1
ATOM 5069 C C . SER B 1 61 ? -11.789 19.391 -4 1 91.81 61 SER B C 1
ATOM 5071 O O . SER B 1 61 ? -11.906 19.484 -5.227 1 91.81 61 SER B O 1
ATOM 5073 N N . ILE B 1 62 ? -12.062 18.312 -3.365 1 95.31 62 ILE B N 1
ATOM 5074 C CA . ILE B 1 62 ? -12.508 17.109 -4.059 1 95.31 62 ILE B CA 1
ATOM 5075 C C . ILE B 1 62 ? -13.906 17.328 -4.637 1 95.31 62 ILE B C 1
ATOM 5077 O O . ILE B 1 62 ? -14.18 16.953 -5.777 1 95.31 62 ILE B O 1
ATOM 5081 N N . GLY B 1 63 ? -14.797 17.984 -3.834 1 94.94 63 GLY B N 1
ATOM 5082 C CA . GLY B 1 63 ? -16.141 18.312 -4.312 1 94.94 63 GLY B CA 1
ATOM 5083 C C . GLY B 1 63 ? -16.125 19.172 -5.562 1 94.94 63 GLY B C 1
ATOM 5084 O O . GLY B 1 63 ? -16.906 18.922 -6.492 1 94.94 63 GLY B O 1
ATOM 5085 N N . GLU B 1 64 ? -15.273 20.094 -5.582 1 92.81 64 GLU B N 1
ATOM 5086 C CA . GLU B 1 64 ? -15.18 20.969 -6.746 1 92.81 64 GLU B CA 1
ATOM 5087 C C . GLU B 1 64 ? -14.695 20.203 -7.973 1 92.81 64 GLU B C 1
ATOM 5089 O O . GLU B 1 64 ? -15.125 20.484 -9.094 1 92.81 64 GLU B O 1
ATOM 5094 N N . ALA B 1 65 ? -13.773 19.312 -7.77 1 93.56 65 ALA B N 1
ATOM 5095 C CA . ALA B 1 65 ? -13.305 18.484 -8.875 1 93.56 65 ALA B CA 1
ATOM 5096 C C . ALA B 1 65 ? -14.438 17.609 -9.422 1 93.56 65 ALA B C 1
ATOM 5098 O O . ALA B 1 65 ? -14.523 17.391 -10.633 1 93.56 65 ALA B O 1
ATOM 5099 N N . PHE B 1 66 ? -15.336 17.125 -8.547 1 95.25 66 PHE B N 1
ATOM 5100 C CA . PHE B 1 66 ? -16.5 16.359 -8.977 1 95.25 66 PHE B CA 1
ATOM 5101 C C . PHE B 1 66 ? -17.422 17.219 -9.828 1 95.25 66 PHE B C 1
ATOM 5103 O O . PHE B 1 66 ? -17.875 16.797 -10.898 1 95.25 66 PHE B O 1
ATOM 5110 N N . THR B 1 67 ? -17.672 18.406 -9.359 1 93.31 67 THR B N 1
ATOM 5111 C CA . THR B 1 67 ? -18.594 19.297 -10.062 1 93.31 67 THR B CA 1
ATOM 5112 C C . THR B 1 67 ? -18.016 19.703 -11.414 1 93.31 67 THR B C 1
ATOM 5114 O O . THR B 1 67 ? -18.75 19.797 -12.398 1 93.31 67 THR B O 1
ATOM 5117 N N . ALA B 1 68 ? -16.734 19.906 -11.461 1 89.94 68 ALA B N 1
ATOM 5118 C CA . ALA B 1 68 ? -16.078 20.281 -12.711 1 89.94 68 ALA B CA 1
ATOM 5119 C C . ALA B 1 68 ? -16.219 19.172 -13.758 1 89.94 68 ALA B C 1
ATOM 5121 O O . ALA B 1 68 ? -16.219 19.453 -14.961 1 89.94 68 ALA B O 1
ATOM 5122 N N . ARG B 1 69 ? -16.375 18 -13.312 1 91.69 69 ARG B N 1
ATOM 5123 C CA . ARG B 1 69 ? -16.484 16.859 -14.219 1 91.69 69 ARG B CA 1
ATOM 5124 C C . ARG B 1 69 ? -17.953 16.562 -14.531 1 91.69 69 ARG B C 1
ATOM 5126 O O . ARG B 1 69 ? -18.25 15.539 -15.164 1 91.69 69 ARG B O 1
ATOM 5133 N N . GLY B 1 70 ? -18.844 17.312 -14 1 91.88 70 GLY B N 1
ATOM 5134 C CA . GLY B 1 70 ? -20.25 17.188 -14.367 1 91.88 70 GLY B CA 1
ATOM 5135 C C . GLY B 1 70 ? -21.062 16.375 -13.375 1 91.88 70 GLY B C 1
ATOM 5136 O O . GLY B 1 70 ? -22.234 16.094 -13.602 1 91.88 70 GLY B O 1
ATOM 5137 N N . HIS B 1 71 ? -20.5 16.016 -12.242 1 95.62 71 HIS B N 1
ATOM 5138 C CA . HIS B 1 71 ? -21.234 15.289 -11.211 1 95.62 71 HIS B CA 1
ATOM 5139 C C . HIS B 1 71 ? -22.031 16.25 -10.32 1 95.62 71 HIS B C 1
ATOM 5141 O O . HIS B 1 71 ? -21.797 17.453 -10.328 1 95.62 71 HIS B O 1
ATOM 5147 N N . HIS B 1 72 ? -23.016 15.727 -9.656 1 96.19 72 HIS B N 1
ATOM 5148 C CA . HIS B 1 72 ? -23.75 16.469 -8.641 1 96.19 72 HIS B CA 1
ATOM 5149 C C . HIS B 1 72 ? -23.094 16.328 -7.27 1 96.19 72 HIS B C 1
ATOM 5151 O O . HIS B 1 72 ? -22.625 15.242 -6.91 1 96.19 72 HIS B O 1
ATOM 5157 N N . VAL B 1 73 ? -23 17.453 -6.566 1 97.31 73 VAL B N 1
ATOM 5158 C CA . VAL B 1 73 ? -22.406 17.406 -5.234 1 97.31 73 VAL B CA 1
ATOM 5159 C C . VAL B 1 73 ? -23.312 18.125 -4.238 1 97.31 73 VAL B C 1
ATOM 5161 O O . VAL B 1 73 ? -23.75 19.25 -4.496 1 97.31 73 VAL B O 1
ATOM 5164 N N . THR B 1 74 ? -23.656 17.5 -3.178 1 98.06 74 THR B N 1
ATOM 5165 C CA . THR B 1 74 ? -24.375 18.141 -2.08 1 98.06 74 THR B CA 1
ATOM 5166 C C . THR B 1 74 ? -23.531 18.156 -0.816 1 98.06 74 THR B C 1
ATOM 5168 O O . THR B 1 74 ? -23.047 17.125 -0.36 1 98.06 74 THR B O 1
ATOM 5171 N N . TYR B 1 75 ? -23.391 19.344 -0.243 1 97.44 75 TYR B N 1
ATOM 5172 C CA . TYR B 1 75 ? -22.609 19.531 0.974 1 97.44 75 TYR B CA 1
ATOM 5173 C C . TYR B 1 75 ? -23.516 19.594 2.199 1 97.44 75 TYR B C 1
ATOM 5175 O O . TYR B 1 75 ? -24.516 20.312 2.205 1 97.44 75 TYR B O 1
ATOM 5183 N N . PHE B 1 76 ? -23.234 18.766 3.162 1 97.94 76 PHE B N 1
ATOM 5184 C CA . PHE B 1 76 ? -23.875 18.828 4.477 1 97.94 76 PHE B CA 1
ATOM 5185 C C . PHE B 1 76 ? -22.953 19.531 5.477 1 97.94 76 PHE B C 1
ATOM 5187 O O . PHE B 1 76 ? -21.984 18.938 5.957 1 97.94 76 PHE B O 1
ATOM 5194 N N . ILE B 1 77 ? -23.297 20.75 5.82 1 94.88 77 ILE B N 1
ATOM 5195 C CA . ILE B 1 77 ? -22.344 21.562 6.555 1 94.88 77 ILE B CA 1
ATOM 5196 C C . ILE B 1 77 ? -23.047 22.234 7.738 1 94.88 77 ILE B C 1
ATOM 5198 O O . ILE B 1 77 ? -24.219 22.578 7.66 1 94.88 77 ILE B O 1
ATOM 5202 N N . GLU B 1 78 ? -22.344 22.406 8.797 1 95.81 78 GLU B N 1
ATOM 5203 C CA . GLU B 1 78 ? -22.891 23.016 10.008 1 95.81 78 GLU B CA 1
ATOM 5204 C C . GLU B 1 78 ? -22.656 24.516 10.039 1 95.81 78 GLU B C 1
ATOM 5206 O O . GLU B 1 78 ? -23.344 25.25 10.758 1 95.81 78 GLU B O 1
ATOM 5211 N N . ASN B 1 79 ? -21.656 25.031 9.266 1 93.94 79 ASN B N 1
ATOM 5212 C CA . ASN B 1 79 ? -21.344 26.453 9.18 1 93.94 79 ASN B CA 1
ATOM 5213 C C . ASN B 1 79 ? -22.047 27.109 7.996 1 93.94 79 ASN B C 1
ATOM 5215 O O . ASN B 1 79 ? -21.641 26.938 6.848 1 93.94 79 ASN B O 1
ATOM 5219 N N . PRO B 1 80 ? -23.016 27.906 8.234 1 94.06 80 PRO B N 1
ATOM 5220 C CA . PRO B 1 80 ? -23.797 28.5 7.141 1 94.06 80 PRO B CA 1
ATOM 5221 C C . PRO B 1 80 ? -22.938 29.359 6.211 1 94.06 80 PRO B C 1
ATOM 5223 O O . PRO B 1 80 ? -23.219 29.453 5.016 1 94.06 80 PRO B O 1
ATOM 5226 N N . LEU B 1 81 ? -21.875 29.953 6.723 1 90.44 81 LEU B N 1
ATOM 5227 C CA . LEU B 1 81 ? -21.031 30.812 5.906 1 90.44 81 LEU B CA 1
ATOM 5228 C C . LEU B 1 81 ? -20.328 30.016 4.816 1 90.44 81 LEU B C 1
ATOM 5230 O O . LEU B 1 81 ? -20.109 30.516 3.709 1 90.44 81 LEU B O 1
ATOM 5234 N N . TRP B 1 82 ? -20.016 28.812 5.16 1 91.69 82 TRP B N 1
ATOM 5235 C CA . TRP B 1 82 ? -19.391 27.953 4.168 1 91.69 82 TRP B CA 1
ATOM 5236 C C . TRP B 1 82 ? -20.375 27.594 3.053 1 91.69 82 TRP B C 1
ATOM 5238 O O . TRP B 1 82 ? -20 27.562 1.877 1 91.69 82 TRP B O 1
ATOM 5248 N N . CYS B 1 83 ? -21.594 27.344 3.42 1 92.81 83 CYS B N 1
ATOM 5249 C CA . CYS B 1 83 ? -22.625 27.031 2.439 1 92.81 83 CYS B CA 1
ATOM 5250 C C . CYS B 1 83 ? -22.859 28.203 1.501 1 92.81 83 CYS B C 1
ATOM 5252 O O . CYS B 1 83 ? -23.016 28.016 0.292 1 92.81 83 CYS B O 1
ATOM 5254 N N . GLU B 1 84 ? -22.875 29.344 2.059 1 91.19 84 GLU B N 1
ATOM 5255 C CA . GLU B 1 84 ? -23.062 30.547 1.252 1 91.19 84 GLU B CA 1
ATOM 5256 C C . GLU B 1 84 ? -21.938 30.703 0.226 1 91.19 84 GLU B C 1
ATOM 5258 O O . GLU B 1 84 ? -22.203 31.031 -0.933 1 91.19 84 GLU B O 1
ATOM 5263 N N . GLU B 1 85 ? -20.797 30.484 0.696 1 86.31 85 GLU B N 1
ATOM 5264 C CA . GLU B 1 85 ? -19.641 30.609 -0.192 1 86.31 85 GLU B CA 1
ATOM 5265 C C . GLU B 1 85 ? -19.703 29.578 -1.325 1 86.31 85 GLU B C 1
ATOM 5267 O O . GLU B 1 85 ? -19.422 29.906 -2.479 1 86.31 85 GLU B O 1
ATOM 5272 N N . ILE B 1 86 ? -20.078 28.391 -1.002 1 89.25 86 ILE B N 1
ATOM 5273 C CA . ILE B 1 86 ? -20.188 27.297 -1.975 1 89.25 86 ILE B CA 1
ATOM 5274 C C . ILE B 1 86 ? -21.25 27.641 -3.008 1 89.25 86 ILE B C 1
ATOM 5276 O O . ILE B 1 86 ? -21.047 27.453 -4.207 1 89.25 86 ILE B O 1
ATOM 5280 N N . MET B 1 87 ? -22.344 28.125 -2.557 1 89.62 87 MET B N 1
ATOM 5281 C CA . MET B 1 87 ? -23.484 28.375 -3.43 1 89.62 87 MET B CA 1
ATOM 5282 C C . MET B 1 87 ? -23.219 29.594 -4.32 1 89.62 87 MET B C 1
ATOM 5284 O O . MET B 1 87 ? -23.734 29.656 -5.438 1 89.62 87 MET B O 1
ATOM 5288 N N . ARG B 1 88 ? -22.453 30.422 -3.863 1 84.81 88 ARG B N 1
ATOM 5289 C CA . ARG B 1 88 ? -22.109 31.609 -4.656 1 84.81 88 ARG B CA 1
ATOM 5290 C C . ARG B 1 88 ? -21.234 31.219 -5.84 1 84.81 88 ARG B C 1
ATOM 5292 O O . ARG B 1 88 ? -21.359 31.781 -6.93 1 84.81 88 ARG B O 1
ATOM 5299 N N . ARG B 1 89 ? -20.391 30.297 -5.641 1 76.44 89 ARG B N 1
ATOM 5300 C CA . ARG B 1 89 ? -19.391 29.953 -6.637 1 76.44 89 ARG B CA 1
ATOM 5301 C C . ARG B 1 89 ? -19.781 28.703 -7.398 1 76.44 89 ARG B C 1
ATOM 5303 O O . ARG B 1 89 ? -19.203 28.391 -8.453 1 76.44 89 ARG B O 1
ATOM 5310 N N . GLY B 1 90 ? -20.641 28.031 -6.801 1 67 90 GLY B N 1
ATOM 5311 C CA . GLY B 1 90 ? -20.922 26.688 -7.305 1 67 90 GLY B CA 1
ATOM 5312 C C . GLY B 1 90 ? -21.719 26.703 -8.594 1 67 90 GLY B C 1
ATOM 5313 O O . GLY B 1 90 ? -22.359 27.703 -8.938 1 67 90 GLY B O 1
ATOM 5314 N N . GLU B 1 91 ? -21.469 25.625 -9.258 1 72.31 91 GLU B N 1
ATOM 5315 C CA . GLU B 1 91 ? -22.188 25.344 -10.492 1 72.31 91 GLU B CA 1
ATOM 5316 C C . GLU B 1 91 ? -23.609 24.844 -10.211 1 72.31 91 GLU B C 1
ATOM 5318 O O . GLU B 1 91 ? -23.969 24.641 -9.055 1 72.31 91 GLU B O 1
ATOM 5323 N N . ASN B 1 92 ? -24.375 24.766 -11.172 1 76.88 92 ASN B N 1
ATOM 5324 C CA . ASN B 1 92 ? -25.766 24.328 -11.07 1 76.88 92 ASN B CA 1
ATOM 5325 C C . ASN B 1 92 ? -25.875 22.938 -10.461 1 76.88 92 ASN B C 1
ATOM 5327 O O . ASN B 1 92 ? -26.922 22.562 -9.914 1 76.88 92 ASN B O 1
ATOM 5331 N N . THR B 1 93 ? -24.812 22.25 -10.398 1 89.94 93 THR B N 1
ATOM 5332 C CA . THR B 1 93 ? -24.859 20.875 -9.914 1 89.94 93 THR B CA 1
ATOM 5333 C C . THR B 1 93 ? -24.391 20.797 -8.461 1 89.94 93 THR B C 1
ATOM 5335 O O . THR B 1 93 ? -24.234 19.703 -7.91 1 89.94 93 THR B O 1
ATOM 5338 N N . THR B 1 94 ? -24.266 21.953 -7.805 1 94.19 94 THR B N 1
ATOM 5339 C CA . THR B 1 94 ? -23.812 22 -6.418 1 94.19 94 THR B CA 1
ATOM 5340 C C . THR B 1 94 ? -24.969 22.406 -5.5 1 94.19 94 THR B C 1
ATOM 5342 O O . THR B 1 94 ? -25.734 23.328 -5.816 1 94.19 94 THR B O 1
ATOM 5345 N N . HIS B 1 95 ? -25.156 21.688 -4.48 1 95.56 95 HIS B N 1
ATOM 5346 C CA . HIS B 1 95 ? -26.156 22 -3.459 1 95.56 95 HIS B CA 1
ATOM 5347 C C . HIS B 1 95 ? -25.547 21.969 -2.062 1 95.56 95 HIS B C 1
ATOM 5349 O O . HIS B 1 95 ? -24.5 21.328 -1.85 1 95.56 95 HIS B O 1
ATOM 5355 N N . CYS B 1 96 ? -26.156 22.688 -1.153 1 96.75 96 CYS B N 1
ATOM 5356 C CA . CYS B 1 96 ? -25.672 22.75 0.221 1 96.75 96 CYS B CA 1
ATOM 5357 C C . CYS B 1 96 ? -26.828 22.688 1.21 1 96.75 96 CYS B C 1
ATOM 5359 O O . CYS B 1 96 ? -27.844 23.375 1.042 1 96.75 96 CYS B O 1
ATOM 5361 N N . ILE B 1 97 ? -26.766 21.812 2.137 1 97.75 97 ILE B N 1
ATOM 5362 C CA . ILE B 1 97 ? -27.734 21.688 3.213 1 97.75 97 ILE B CA 1
ATOM 5363 C C . ILE B 1 97 ? -27.109 22.078 4.543 1 97.75 97 ILE B C 1
ATOM 5365 O O . ILE B 1 97 ? -26.078 21.516 4.938 1 97.75 97 ILE B O 1
ATOM 5369 N N . ILE B 1 98 ? -27.688 23.031 5.242 1 97.38 98 ILE B N 1
ATOM 5370 C CA . ILE B 1 98 ? -27.188 23.5 6.527 1 97.38 98 ILE B CA 1
ATOM 5371 C C . ILE B 1 98 ? -27.703 22.594 7.645 1 97.38 98 ILE B C 1
ATOM 5373 O O . ILE B 1 98 ? -28.922 22.453 7.832 1 97.38 98 ILE B O 1
ATOM 5377 N N . ILE B 1 99 ? -26.812 21.953 8.328 1 97.88 99 ILE B N 1
ATOM 5378 C CA . ILE B 1 99 ? -27.141 21.109 9.477 1 97.88 99 ILE B CA 1
ATOM 5379 C C . ILE B 1 99 ? -27.109 21.938 10.758 1 97.88 99 ILE B C 1
ATOM 5381 O O . ILE B 1 99 ? -26.203 22.75 10.969 1 97.88 99 ILE B O 1
ATOM 5385 N N . PRO B 1 100 ? -28.062 21.75 11.602 1 96.5 100 PRO B N 1
ATOM 5386 C CA . PRO B 1 100 ? -28.062 22.484 12.867 1 96.5 100 PRO B CA 1
ATOM 5387 C C . PRO B 1 100 ? -26.812 22.203 13.711 1 96.5 100 PRO B C 1
ATOM 5389 O O . PRO B 1 100 ? -26.359 21.062 13.789 1 96.5 100 PRO B O 1
ATOM 5392 N N . SER B 1 101 ? -26.266 23.266 14.242 1 94.5 101 SER B N 1
ATOM 5393 C CA . SER B 1 101 ? -25.094 23.141 15.109 1 94.5 101 SER B CA 1
ATOM 5394 C C . SER B 1 101 ? -25.5 22.969 16.562 1 94.5 101 SER B C 1
ATOM 5396 O O . SER B 1 101 ? -26.375 23.672 17.062 1 94.5 101 SER B O 1
ATOM 5398 N N . HIS B 1 102 ? -24.922 22.047 17.281 1 94.94 102 HIS B N 1
ATOM 5399 C CA . HIS B 1 102 ? -25.172 21.828 18.703 1 94.94 102 HIS B CA 1
ATOM 5400 C C . HIS B 1 102 ? -23.969 22.25 19.547 1 94.94 102 HIS B C 1
ATOM 5402 O O . HIS B 1 102 ? -23.75 21.719 20.641 1 94.94 102 HIS B O 1
ATOM 5408 N N . GLY B 1 103 ? -23.094 23.016 18.953 1 92.75 103 GLY B N 1
ATOM 5409 C CA . GLY B 1 103 ? -22.016 23.656 19.672 1 92.75 103 GLY B CA 1
ATOM 5410 C C . GLY B 1 103 ? -20.766 22.812 19.734 1 92.75 103 GLY B C 1
ATOM 5411 O O . GLY B 1 103 ? -19.75 23.219 20.328 1 92.75 103 GLY B O 1
ATOM 5412 N N . VAL B 1 104 ? -20.797 21.656 19.219 1 94.75 104 VAL B N 1
ATOM 5413 C CA . VAL B 1 104 ? -19.625 20.781 19.219 1 94.75 104 VAL B CA 1
ATOM 5414 C C . VAL B 1 104 ? -18.594 21.266 18.203 1 94.75 104 VAL B C 1
ATOM 5416 O O . VAL B 1 104 ? -18.969 21.656 17.094 1 94.75 104 VAL B O 1
ATOM 5419 N N . PHE B 1 105 ? -17.297 21.312 18.547 1 92.56 105 PHE B N 1
ATOM 5420 C CA . PHE B 1 105 ? -16.172 21.781 17.766 1 92.56 105 PHE B CA 1
ATOM 5421 C C . PHE B 1 105 ? -16.297 23.281 17.484 1 92.56 105 PHE B C 1
ATOM 5423 O O . PHE B 1 105 ? -15.719 23.781 16.516 1 92.56 105 PHE B O 1
ATOM 5430 N N . ARG B 1 106 ? -17.062 23.938 18.266 1 90.44 106 ARG B N 1
ATOM 5431 C CA . ARG B 1 106 ? -17.219 25.375 18.078 1 90.44 106 ARG B CA 1
ATOM 5432 C C . ARG B 1 106 ? -17.047 26.141 19.391 1 90.44 106 ARG B C 1
ATOM 5434 O O . ARG B 1 106 ? -17.062 27.359 19.406 1 90.44 106 ARG B O 1
ATOM 5441 N N . ASP B 1 107 ? -16.953 25.375 20.391 1 88.94 107 ASP B N 1
ATOM 5442 C CA . ASP B 1 107 ? -16.781 25.984 21.703 1 88.94 107 ASP B CA 1
ATOM 5443 C C . ASP B 1 107 ? -15.367 26.531 21.891 1 88.94 107 ASP B C 1
ATOM 5445 O O . ASP B 1 107 ? -14.406 25.766 21.969 1 88.94 107 ASP B O 1
ATOM 5449 N N . PRO B 1 108 ? -15.297 27.844 21.969 1 86.56 108 PRO B N 1
ATOM 5450 C CA . PRO B 1 108 ? -13.961 28.422 22.141 1 86.56 108 PRO B CA 1
ATOM 5451 C C . PRO B 1 108 ? -13.258 27.922 23.406 1 86.56 108 PRO B C 1
ATOM 5453 O O . PRO B 1 108 ? -12.031 27.766 23.422 1 86.56 108 PRO B O 1
ATOM 5456 N N . ALA B 1 109 ? -14.055 27.594 24.406 1 88.94 109 ALA B N 1
ATOM 5457 C CA . ALA B 1 109 ? -13.469 27.125 25.656 1 88.94 109 ALA B CA 1
ATOM 5458 C C . ALA B 1 109 ? -12.789 25.781 25.469 1 88.94 109 ALA B C 1
ATOM 5460 O O . ALA B 1 109 ? -11.75 25.5 26.078 1 88.94 109 ALA B O 1
ATOM 5461 N N . PHE B 1 110 ? -13.391 25.016 24.719 1 91.31 110 PHE B N 1
ATOM 5462 C CA . PHE B 1 110 ? -12.82 23.719 24.438 1 91.31 110 PHE B CA 1
ATOM 5463 C C . PHE B 1 110 ? -11.43 23.844 23.828 1 91.31 110 PHE B C 1
ATOM 5465 O O . PHE B 1 110 ? -10.484 23.203 24.297 1 91.31 110 PHE B O 1
ATOM 5472 N N . PHE B 1 111 ? -11.234 24.672 22.844 1 90.62 111 PHE B N 1
ATOM 5473 C CA . PHE B 1 111 ? -9.969 24.797 22.141 1 90.62 111 PHE B CA 1
ATOM 5474 C C . PHE B 1 111 ? -8.953 25.562 22.969 1 90.62 111 PHE B C 1
ATOM 5476 O O . PHE B 1 111 ? -7.75 25.328 22.875 1 90.62 111 PHE B O 1
ATOM 5483 N N . GLU B 1 112 ? -9.469 26.5 23.766 1 89.25 112 GLU B N 1
ATOM 5484 C CA . GLU B 1 112 ? -8.578 27.172 24.703 1 89.25 112 GLU B CA 1
ATOM 5485 C C . GLU B 1 112 ? -7.953 26.172 25.672 1 89.25 112 GLU B C 1
ATOM 5487 O O . GLU B 1 112 ? -6.746 26.203 25.922 1 89.25 112 GLU B O 1
ATOM 5492 N N . GLU B 1 113 ? -8.766 25.312 26.156 1 90.62 113 GLU B N 1
ATOM 5493 C CA . GLU B 1 113 ? -8.273 24.281 27.062 1 90.62 113 GLU B CA 1
ATOM 5494 C C . GLU B 1 113 ? -7.262 23.375 26.375 1 90.62 113 GLU B C 1
ATOM 5496 O O . GLU B 1 113 ? -6.23 23.016 26.953 1 90.62 113 GLU B O 1
ATOM 5501 N N . MET B 1 114 ? -7.555 23.062 25.188 1 90 114 MET B N 1
ATOM 5502 C CA . MET B 1 114 ? -6.645 22.219 24.422 1 90 114 MET B CA 1
ATOM 5503 C C . MET B 1 114 ? -5.312 22.922 24.188 1 90 114 MET B C 1
ATOM 5505 O O . MET B 1 114 ? -4.25 22.312 24.281 1 90 114 MET B O 1
ATOM 5509 N N . SER B 1 115 ? -5.398 24.141 23.906 1 89.88 115 SER B N 1
ATOM 5510 C CA . SER B 1 115 ? -4.211 24.938 23.625 1 89.88 115 SER B CA 1
ATOM 5511 C C . SER B 1 115 ? -3.303 25.031 24.844 1 89.88 115 SER B C 1
ATOM 5513 O O . SER B 1 115 ? -2.08 25.125 24.703 1 89.88 115 SER B O 1
ATOM 5515 N N . LEU B 1 116 ? -3.939 24.969 25.969 1 87.75 116 LEU B N 1
ATOM 5516 C CA . LEU B 1 116 ? -3.186 25.203 27.188 1 87.75 116 LEU B CA 1
ATOM 5517 C C . LEU B 1 116 ? -2.738 23.891 27.812 1 87.75 116 LEU B C 1
ATOM 5519 O O . LEU B 1 116 ? -1.882 23.875 28.703 1 87.75 116 LEU B O 1
ATOM 5523 N N . GLU B 1 117 ? -3.273 22.781 27.344 1 88.38 117 GLU B N 1
ATOM 5524 C CA . GLU B 1 117 ? -2.916 21.453 27.859 1 88.38 117 GLU B CA 1
ATOM 5525 C C . GLU B 1 117 ? -1.52 21.047 27.391 1 88.38 117 GLU B C 1
ATOM 5527 O O . GLU B 1 117 ? -1.275 20.875 26.203 1 88.38 117 GLU B O 1
ATOM 5532 N N . PRO B 1 118 ? -0.63 20.859 28.297 1 83.19 118 PRO B N 1
ATOM 5533 C CA . PRO B 1 118 ? 0.76 20.594 27.906 1 83.19 118 PRO B CA 1
ATOM 5534 C C . PRO B 1 118 ? 0.974 19.172 27.391 1 83.19 118 PRO B C 1
ATOM 5536 O O . PRO B 1 118 ? 1.986 18.891 26.75 1 83.19 118 PRO B O 1
ATOM 5539 N N . TYR B 1 119 ? 0.066 18.297 27.703 1 80.31 119 TYR B N 1
ATOM 5540 C CA . TYR B 1 119 ? 0.252 16.891 27.312 1 80.31 119 TYR B CA 1
ATOM 5541 C C . TYR B 1 119 ? -0.529 16.578 26.047 1 80.31 119 TYR B C 1
ATOM 5543 O O . TYR B 1 119 ? -1.759 16.484 26.078 1 80.31 119 TYR B O 1
ATOM 5551 N N . PRO B 1 120 ? 0.168 16.266 24.969 1 76.12 120 PRO B N 1
ATOM 5552 C CA . PRO B 1 120 ? -0.485 16.047 23.672 1 76.12 120 PRO B CA 1
ATOM 5553 C C . PRO B 1 120 ? -1.469 14.875 23.703 1 76.12 120 PRO B C 1
ATOM 5555 O O . PRO B 1 120 ? -2.508 14.922 23.047 1 76.12 120 PRO B O 1
ATOM 5558 N N . HIS B 1 121 ? -1.218 13.828 24.438 1 75.06 121 HIS B N 1
ATOM 5559 C CA . HIS B 1 121 ? -2.096 12.664 24.469 1 75.06 121 HIS B CA 1
ATOM 5560 C C . HIS B 1 121 ? -3.457 13.016 25.047 1 75.06 121 HIS B C 1
ATOM 5562 O O . HIS B 1 121 ? -4.48 12.477 24.625 1 75.06 121 HIS B O 1
ATOM 5568 N N . LYS B 1 122 ? -3.441 13.953 26.016 1 81.12 122 LYS B N 1
ATOM 5569 C CA . LYS B 1 122 ? -4.707 14.391 26.609 1 81.12 122 LYS B CA 1
ATOM 5570 C C . LYS B 1 122 ? -5.543 15.172 25.609 1 81.12 122 LYS B C 1
ATOM 5572 O O . LYS B 1 122 ? -6.773 15.094 25.625 1 81.12 122 LYS B O 1
ATOM 5577 N N . THR B 1 123 ? -4.82 15.891 24.812 1 85.5 123 THR B N 1
ATOM 5578 C CA . THR B 1 123 ? -5.543 16.656 23.812 1 85.5 123 THR B CA 1
ATOM 5579 C C . THR B 1 123 ? -6.156 15.727 22.766 1 85.5 123 THR B C 1
ATOM 5581 O O . THR B 1 123 ? -7.25 15.984 22.266 1 85.5 123 THR B O 1
ATOM 5584 N N . LEU B 1 124 ? -5.504 14.672 22.438 1 81.12 124 LEU B N 1
ATOM 5585 C CA . LEU B 1 124 ? -6.031 13.695 21.484 1 81.12 124 LEU B CA 1
ATOM 5586 C C . LEU B 1 124 ? -7.266 13 22.047 1 81.12 124 LEU B C 1
ATOM 5588 O O . LEU B 1 124 ? -8.25 12.805 21.328 1 81.12 124 LEU B O 1
ATOM 5592 N N . TYR B 1 125 ? -7.211 12.68 23.328 1 81.75 125 TYR B N 1
ATOM 5593 C CA . TYR B 1 125 ? -8.352 12.047 23.984 1 81.75 125 TYR B CA 1
ATOM 5594 C C . TYR B 1 125 ? -9.539 13 24.047 1 81.75 125 TYR B C 1
ATOM 5596 O O . TYR B 1 125 ? -10.688 12.578 23.875 1 81.75 125 TYR B O 1
ATOM 5604 N N . ALA B 1 126 ? -9.188 14.211 24.391 1 87.12 126 ALA B N 1
ATOM 5605 C CA . ALA B 1 126 ? -10.25 15.211 24.438 1 87.12 126 ALA B CA 1
ATOM 5606 C C . ALA B 1 126 ? -10.906 15.375 23.062 1 87.12 126 ALA B C 1
ATOM 5608 O O . ALA B 1 126 ? -12.125 15.531 22.969 1 87.12 126 ALA B O 1
ATOM 5609 N N . PHE B 1 127 ? -10.117 15.375 22.109 1 87.5 127 PHE B N 1
ATOM 5610 C CA . PHE B 1 127 ? -10.633 15.477 20.75 1 87.5 127 PHE B CA 1
ATOM 5611 C C . PHE B 1 127 ? -11.516 14.281 20.406 1 87.5 127 PHE B C 1
ATOM 5613 O O . PHE B 1 127 ? -12.555 14.43 19.75 1 87.5 127 PHE B O 1
ATOM 5620 N N . LEU B 1 128 ? -11.125 13.117 20.766 1 85.69 128 LEU B N 1
ATOM 5621 C CA . LEU B 1 128 ? -11.922 11.914 20.547 1 85.69 128 LEU B CA 1
ATOM 5622 C C . LEU B 1 128 ? -13.273 12.023 21.266 1 85.69 128 LEU B C 1
ATOM 5624 O O . LEU B 1 128 ? -14.305 11.656 20.703 1 85.69 128 LEU B O 1
ATOM 5628 N N . GLU B 1 129 ? -13.195 12.508 22.484 1 88.56 129 GLU B N 1
ATOM 5629 C CA . GLU B 1 129 ? -14.438 12.695 23.234 1 88.56 129 GLU B CA 1
ATOM 5630 C C . GLU B 1 129 ? -15.359 13.688 22.531 1 88.56 129 GLU B C 1
ATOM 5632 O O . GLU B 1 129 ? -16.578 13.492 22.5 1 88.56 129 GLU B O 1
ATOM 5637 N N . GLU B 1 130 ? -14.75 14.711 22.047 1 92.69 130 GLU B N 1
ATOM 5638 C CA . GLU B 1 130 ? -15.523 15.695 21.297 1 92.69 130 GLU B CA 1
ATOM 5639 C C . GLU B 1 130 ? -16.109 15.078 20.031 1 92.69 130 GLU B C 1
ATOM 5641 O O . GLU B 1 130 ? -17.219 15.43 19.625 1 92.69 130 GLU B O 1
ATOM 5646 N N . THR B 1 131 ? -15.43 14.172 19.406 1 92.56 131 THR B N 1
ATOM 5647 C CA . THR B 1 131 ? -15.906 13.461 18.219 1 92.56 131 THR B CA 1
ATOM 5648 C C . THR B 1 131 ? -17.094 12.57 18.578 1 92.56 131 THR B C 1
ATOM 5650 O O . THR B 1 131 ? -18.078 12.508 17.828 1 92.56 131 THR B O 1
ATOM 5653 N N . ILE B 1 132 ? -17 11.906 19.703 1 92.38 132 ILE B N 1
ATOM 5654 C CA . ILE B 1 132 ? -18.109 11.086 20.188 1 92.38 132 ILE B CA 1
ATOM 5655 C C . ILE B 1 132 ? -19.328 11.961 20.438 1 92.38 132 ILE B C 1
ATOM 5657 O O . ILE B 1 132 ? -20.453 11.609 20.047 1 92.38 132 ILE B O 1
ATOM 5661 N N . ARG B 1 133 ? -19.047 13.062 21.094 1 94.31 133 ARG B N 1
ATOM 5662 C CA . ARG B 1 133 ? -20.125 14 21.391 1 94.31 133 ARG B CA 1
ATOM 5663 C C . ARG B 1 133 ? -20.781 14.5 20.109 1 94.31 133 ARG B C 1
ATOM 5665 O O . ARG B 1 133 ? -22.016 14.586 20.016 1 94.31 133 ARG B O 1
ATOM 5672 N N . HIS B 1 134 ? -20 14.797 19.172 1 96.38 134 HIS B N 1
ATOM 5673 C CA . HIS B 1 134 ? -20.531 15.242 17.891 1 96.38 134 HIS B CA 1
ATOM 5674 C C . HIS B 1 134 ? -21.422 14.18 17.266 1 96.38 134 HIS B C 1
ATOM 5676 O O . HIS B 1 134 ? -22.531 14.484 16.812 1 96.38 134 HIS B O 1
ATOM 5682 N N . HIS B 1 135 ? -20.953 12.977 17.203 1 96.44 135 HIS B N 1
ATOM 5683 C CA . HIS B 1 135 ? -21.734 11.875 16.656 1 96.44 135 HIS B CA 1
ATOM 5684 C C . HIS B 1 135 ? -23.062 11.719 17.391 1 96.44 135 HIS B C 1
ATOM 5686 O O . HIS B 1 135 ? -24.109 11.547 16.766 1 96.44 135 HIS B O 1
ATOM 5692 N N . THR B 1 136 ? -23 11.844 18.703 1 95.31 136 THR B N 1
ATOM 5693 C CA . THR B 1 136 ? -24.156 11.641 19.547 1 95.31 136 THR B CA 1
ATOM 5694 C C . THR B 1 136 ? -25.219 12.719 19.281 1 95.31 136 THR B C 1
ATOM 5696 O O . THR B 1 136 ? -26.406 12.406 19.141 1 95.31 136 THR B O 1
ATOM 5699 N N . LEU B 1 137 ? -24.766 13.875 19.141 1 96.25 137 LEU B N 1
ATOM 5700 C CA . LEU B 1 137 ? -25.703 14.992 19.094 1 96.25 137 LEU B CA 1
ATOM 5701 C C . LEU B 1 137 ? -26.172 15.258 17.672 1 96.25 137 LEU B C 1
ATOM 5703 O O . LEU B 1 137 ? -27.281 15.75 17.453 1 96.25 137 LEU B O 1
ATOM 5707 N N . HIS B 1 138 ? -25.359 14.891 16.688 1 97.56 138 HIS B N 1
ATOM 5708 C CA . HIS B 1 138 ? -25.641 15.375 15.344 1 97.56 138 HIS B CA 1
ATOM 5709 C C . HIS B 1 138 ? -26.094 14.242 14.43 1 97.56 138 HIS B C 1
ATOM 5711 O O . HIS B 1 138 ? -26.594 14.484 13.328 1 97.56 138 HIS B O 1
ATOM 5717 N N . LEU B 1 139 ? -25.922 12.984 14.758 1 98 139 LEU B N 1
ATOM 5718 C CA . LEU B 1 139 ? -26.234 11.875 13.867 1 98 139 LEU B CA 1
ATOM 5719 C C . LEU B 1 139 ? -27.672 11.977 13.359 1 98 139 LEU B C 1
ATOM 5721 O O . LEU B 1 139 ? -27.922 11.812 12.164 1 98 139 LEU B O 1
ATOM 5725 N N . GLY B 1 140 ? -28.609 12.258 14.234 1 97.56 140 GLY B N 1
ATOM 5726 C CA . GLY B 1 140 ? -30 12.352 13.844 1 97.56 140 GLY B CA 1
ATOM 5727 C C . GLY B 1 140 ? -30.266 13.406 12.781 1 97.56 140 GLY B C 1
ATOM 5728 O O . GLY B 1 140 ? -30.984 13.156 11.812 1 97.56 140 GLY B O 1
ATOM 5729 N N . ASP B 1 141 ? -29.672 14.562 12.93 1 98.19 141 ASP B N 1
ATOM 5730 C CA . ASP B 1 141 ? -29.859 15.664 11.992 1 98.19 141 ASP B CA 1
ATOM 5731 C C . ASP B 1 141 ? -29.266 15.328 10.625 1 98.19 141 ASP B C 1
ATOM 5733 O O . ASP B 1 141 ? -29.906 15.555 9.594 1 98.19 141 ASP B O 1
ATOM 5737 N N . TYR B 1 142 ? -28.047 14.82 10.625 1 98.38 142 TYR B N 1
ATOM 5738 C CA . TYR B 1 142 ? -27.406 14.438 9.375 1 98.38 142 TYR B CA 1
ATOM 5739 C C . TYR B 1 142 ? -28.219 13.352 8.664 1 98.38 142 TYR B C 1
ATOM 5741 O O . TYR B 1 142 ? -28.406 13.406 7.449 1 98.38 142 TYR B O 1
ATOM 5749 N N . LEU B 1 143 ? -28.656 12.367 9.43 1 98.38 143 LEU B N 1
ATOM 5750 C CA . LEU B 1 143 ? -29.391 11.242 8.867 1 98.38 143 LEU B CA 1
ATOM 5751 C C . LEU B 1 143 ? -30.719 11.711 8.258 1 98.38 143 LEU B C 1
ATOM 5753 O O . LEU B 1 143 ? -31.062 11.305 7.148 1 98.38 143 LEU B O 1
ATOM 5757 N N . GLN B 1 144 ? -31.406 12.508 8.961 1 98.19 144 GLN B N 1
ATOM 5758 C CA . GLN B 1 144 ? -32.688 13.016 8.469 1 98.19 144 GLN B CA 1
ATOM 5759 C C . GLN B 1 144 ? -32.5 13.805 7.172 1 98.19 144 GLN B C 1
ATOM 5761 O O . GLN B 1 144 ? -33.219 13.594 6.203 1 98.19 144 GLN B O 1
ATOM 5766 N N . ALA B 1 145 ? -31.531 14.703 7.168 1 98.44 145 ALA B N 1
ATOM 5767 C CA . ALA B 1 145 ? -31.266 15.508 5.977 1 98.44 145 ALA B CA 1
ATOM 5768 C C . ALA B 1 145 ? -30.875 14.617 4.801 1 98.44 145 ALA B C 1
ATOM 5770 O O . ALA B 1 145 ? -31.344 14.82 3.678 1 98.44 145 ALA B O 1
ATOM 5771 N N . ALA B 1 146 ? -30.031 13.68 5.043 1 98.5 146 ALA B N 1
ATOM 5772 C CA . ALA B 1 146 ? -29.547 12.797 3.99 1 98.5 146 ALA B CA 1
ATOM 5773 C C . ALA B 1 146 ? -30.672 11.922 3.441 1 98.5 146 ALA B C 1
ATOM 5775 O O . ALA B 1 146 ? -30.75 11.695 2.232 1 98.5 146 ALA B O 1
ATOM 5776 N N . ARG B 1 147 ? -31.516 11.391 4.312 1 98.19 147 ARG B N 1
ATOM 5777 C CA . ARG B 1 147 ? -32.625 10.562 3.887 1 98.19 147 ARG B CA 1
ATOM 5778 C C . ARG B 1 147 ? -33.594 11.352 2.998 1 98.19 147 ARG B C 1
ATOM 5780 O O . ARG B 1 147 ? -34.062 10.836 1.979 1 98.19 147 ARG B O 1
ATOM 5787 N N . LYS B 1 148 ? -33.844 12.492 3.459 1 97.94 148 LYS B N 1
ATOM 5788 C CA . LYS B 1 148 ? -34.75 13.344 2.676 1 97.94 148 LYS B CA 1
ATOM 5789 C C . LYS B 1 148 ? -34.188 13.602 1.282 1 97.94 148 LYS B C 1
ATOM 5791 O O . LYS B 1 148 ? -34.875 13.477 0.283 1 97.94 148 LYS B O 1
ATOM 5796 N N . LEU B 1 149 ? -32.938 13.953 1.206 1 97.94 149 LEU B N 1
ATOM 5797 C CA . LEU B 1 149 ? -32.281 14.195 -0.08 1 97.94 149 LEU B CA 1
ATOM 5798 C C . LEU B 1 149 ? -32.25 12.922 -0.916 1 97.94 149 LEU B C 1
ATOM 5800 O O . LEU B 1 149 ? -32.562 12.945 -2.105 1 97.94 149 LEU B O 1
ATOM 5804 N N . HIS B 1 150 ? -31.812 11.844 -0.325 1 97.44 150 HIS B N 1
ATOM 5805 C CA . HIS B 1 150 ? -31.609 10.57 -1.009 1 97.44 150 HIS B CA 1
ATOM 5806 C C . HIS B 1 150 ? -32.938 10.062 -1.608 1 97.44 150 HIS B C 1
ATOM 5808 O O . HIS B 1 150 ? -32.906 9.398 -2.645 1 97.44 150 HIS B O 1
ATOM 5814 N N . ALA B 1 151 ? -34.062 10.359 -1.048 1 96.56 151 ALA B N 1
ATOM 5815 C CA . ALA B 1 151 ? -35.375 9.93 -1.519 1 96.56 151 ALA B CA 1
ATOM 5816 C C . ALA B 1 151 ? -35.75 10.625 -2.832 1 96.56 151 ALA B C 1
ATOM 5818 O O . ALA B 1 151 ? -36.375 10.023 -3.695 1 96.56 151 ALA B O 1
ATOM 5819 N N . THR B 1 152 ? -35.312 11.812 -3.023 1 95.25 152 THR B N 1
ATOM 5820 C CA . THR B 1 152 ? -35.688 12.57 -4.215 1 95.25 152 THR B CA 1
ATOM 5821 C C . THR B 1 152 ? -34.562 12.57 -5.227 1 95.25 152 THR B C 1
ATOM 5823 O O . THR B 1 152 ? -34.781 12.5 -6.438 1 95.25 152 THR B O 1
ATOM 5826 N N . HIS B 1 153 ? -33.375 12.75 -4.699 1 95.38 153 HIS B N 1
ATOM 5827 C CA . HIS B 1 153 ? -32.156 12.727 -5.492 1 95.38 153 HIS B CA 1
ATOM 5828 C C . HIS B 1 153 ? -31.156 11.727 -4.918 1 95.38 153 HIS B C 1
ATOM 5830 O O . HIS B 1 153 ? -30.234 12.117 -4.207 1 95.38 153 HIS B O 1
ATOM 5836 N N . PRO B 1 154 ? -31.219 10.539 -5.309 1 95.81 154 PRO B N 1
ATOM 5837 C CA . PRO B 1 154 ? -30.438 9.477 -4.68 1 95.81 154 PRO B CA 1
ATOM 5838 C C . PRO B 1 154 ? -28.922 9.734 -4.727 1 95.81 154 PRO B C 1
ATOM 5840 O O . PRO B 1 154 ? -28.391 10.102 -5.781 1 95.81 154 PRO B O 1
ATOM 5843 N N . LEU B 1 155 ? -28.297 9.539 -3.605 1 96.94 155 LEU B N 1
ATOM 5844 C CA . LEU B 1 155 ? -26.844 9.672 -3.486 1 96.94 155 LEU B CA 1
ATOM 5845 C C . LEU B 1 155 ? -26.156 8.406 -3.971 1 96.94 155 LEU B C 1
ATOM 5847 O O . LEU B 1 155 ? -26.578 7.293 -3.646 1 96.94 155 LEU B O 1
ATOM 5851 N N . SER B 1 156 ? -25.109 8.633 -4.742 1 95.75 156 SER B N 1
ATOM 5852 C CA . SER B 1 156 ? -24.281 7.512 -5.176 1 95.75 156 SER B CA 1
ATOM 5853 C C . SER B 1 156 ? -23.297 7.098 -4.09 1 95.75 156 SER B C 1
ATOM 5855 O O . SER B 1 156 ? -23.062 5.906 -3.875 1 95.75 156 SER B O 1
ATOM 5857 N N . ILE B 1 157 ? -22.656 8.062 -3.473 1 96 157 ILE B N 1
ATOM 5858 C CA . ILE B 1 157 ? -21.672 7.828 -2.422 1 96 157 ILE B CA 1
ATOM 5859 C C . ILE B 1 157 ? -21.719 8.961 -1.403 1 96 157 ILE B C 1
ATOM 5861 O O . ILE B 1 157 ? -22.281 10.023 -1.675 1 96 157 ILE B O 1
ATOM 5865 N N . LEU B 1 158 ? -21.156 8.672 -0.273 1 97.19 158 LEU B N 1
ATOM 5866 C CA . LEU B 1 158 ? -20.875 9.719 0.702 1 97.19 158 LEU B CA 1
ATOM 5867 C C . LEU B 1 158 ? -19.359 9.867 0.903 1 97.19 158 LEU B C 1
ATOM 5869 O O . LEU B 1 158 ? -18.641 8.875 1.007 1 97.19 158 LEU B O 1
ATOM 5873 N N . LEU B 1 159 ? -18.906 11.07 0.841 1 97.25 159 LEU B N 1
ATOM 5874 C CA . LEU B 1 159 ? -17.531 11.43 1.133 1 97.25 159 LEU B CA 1
ATOM 5875 C C . LEU B 1 159 ? -17.422 12.164 2.467 1 97.25 159 LEU B C 1
ATOM 5877 O O . LEU B 1 159 ? -18.078 13.18 2.674 1 97.25 159 LEU B O 1
ATOM 5881 N N . SER B 1 160 ? -16.641 11.586 3.342 1 94.31 160 SER B N 1
ATOM 5882 C CA . SER B 1 160 ? -16.516 12.172 4.672 1 94.31 160 SER B CA 1
ATOM 5883 C C . SER B 1 160 ? -15.062 12.125 5.152 1 94.31 160 SER B C 1
ATOM 5885 O O . SER B 1 160 ? -14.25 11.367 4.617 1 94.31 160 SER B O 1
ATOM 5887 N N . ASP B 1 161 ? -14.703 12.969 6.008 1 89.19 161 ASP B N 1
ATOM 5888 C CA . ASP B 1 161 ? -13.375 12.875 6.594 1 89.19 161 ASP B CA 1
ATOM 5889 C C . ASP B 1 161 ? -13.367 11.953 7.809 1 89.19 161 ASP B C 1
ATOM 5891 O O . ASP B 1 161 ? -14.422 11.672 8.383 1 89.19 161 ASP B O 1
ATOM 5895 N N . VAL B 1 162 ? -12.273 11.578 8.289 1 86.56 162 VAL B N 1
ATOM 5896 C CA . VAL B 1 162 ? -12.102 10.547 9.297 1 86.56 162 VAL B CA 1
ATOM 5897 C C . VAL B 1 162 ? -12.672 11.023 10.633 1 86.56 162 VAL B C 1
ATOM 5899 O O . VAL B 1 162 ? -13.164 10.211 11.422 1 86.56 162 VAL B O 1
ATOM 5902 N N . ASN B 1 163 ? -12.719 12.328 10.836 1 89.69 163 ASN B N 1
ATOM 5903 C CA . ASN B 1 163 ? -13.211 12.867 12.102 1 89.69 163 ASN B CA 1
ATOM 5904 C C . ASN B 1 163 ? -14.719 13.133 12.039 1 89.69 163 ASN B C 1
ATOM 5906 O O . ASN B 1 163 ? -15.344 13.391 13.07 1 89.69 163 ASN B O 1
ATOM 5910 N N . THR B 1 164 ? -15.234 13.109 10.906 1 94 164 THR B N 1
ATOM 5911 C CA . THR B 1 164 ? -16.672 13.203 10.734 1 94 164 THR B CA 1
ATOM 5912 C C . THR B 1 164 ? -17.312 11.82 10.75 1 94 164 THR B C 1
ATOM 5914 O O . THR B 1 164 ? -17.859 11.375 9.734 1 94 164 THR B O 1
ATOM 5917 N N . VAL B 1 165 ? -17.406 11.273 11.867 1 94.44 165 VAL B N 1
ATOM 5918 C CA . VAL B 1 165 ? -17.781 9.875 12.039 1 94.44 165 VAL B CA 1
ATOM 5919 C C . VAL B 1 165 ? -19.234 9.672 11.625 1 94.44 165 VAL B C 1
ATOM 5921 O O . VAL B 1 165 ? -19.609 8.602 11.164 1 94.44 165 VAL B O 1
ATOM 5924 N N . VAL B 1 166 ? -20.016 10.727 11.711 1 96.81 166 VAL B N 1
ATOM 5925 C CA . VAL B 1 166 ? -21.422 10.648 11.352 1 96.81 166 VAL B CA 1
ATOM 5926 C C . VAL B 1 166 ? -21.562 10.219 9.891 1 96.81 166 VAL B C 1
ATOM 5928 O O . VAL B 1 166 ? -22.531 9.547 9.523 1 96.81 166 VAL B O 1
ATOM 5931 N N . GLY B 1 167 ? -20.594 10.641 9.023 1 96.62 167 GLY B N 1
ATOM 5932 C CA . GLY B 1 167 ? -20.656 10.289 7.617 1 96.62 167 GLY B CA 1
ATOM 5933 C C . GLY B 1 167 ? -20.719 8.789 7.379 1 96.62 167 GLY B C 1
ATOM 5934 O O . GLY B 1 167 ? -21.562 8.328 6.598 1 96.62 167 GLY B O 1
ATOM 5935 N N . GLY B 1 168 ? -19.844 8.008 8.047 1 94.56 168 GLY B N 1
ATOM 5936 C CA . GLY B 1 168 ? -19.875 6.559 7.934 1 94.56 168 GLY B CA 1
ATOM 5937 C C . GLY B 1 168 ? -21.188 5.953 8.422 1 94.56 168 GLY B C 1
ATOM 5938 O O . GLY B 1 168 ? -21.703 5.008 7.816 1 94.56 168 GLY B O 1
ATOM 5939 N N . SER B 1 169 ? -21.75 6.48 9.484 1 96.81 169 SER B N 1
ATOM 5940 C CA . SER B 1 169 ? -23 5.984 10.031 1 96.81 169 SER B CA 1
ATOM 5941 C C . SER B 1 169 ? -24.156 6.254 9.078 1 96.81 169 SER B C 1
ATOM 5943 O O . SER B 1 169 ? -25 5.387 8.852 1 96.81 169 SER B O 1
ATOM 5945 N N . VAL B 1 170 ? -24.172 7.43 8.523 1 97.88 170 VAL B N 1
ATOM 5946 C CA . VAL B 1 170 ? -25.219 7.801 7.59 1 97.88 170 VAL B CA 1
ATOM 5947 C C . VAL B 1 170 ? -25.141 6.922 6.344 1 97.88 170 VAL B C 1
ATOM 5949 O O . VAL B 1 170 ? -26.172 6.43 5.855 1 97.88 170 VAL B O 1
ATOM 5952 N N . ALA B 1 171 ? -23.953 6.738 5.832 1 96.12 171 ALA B N 1
ATOM 5953 C CA . ALA B 1 171 ? -23.766 5.887 4.66 1 96.12 171 ALA B CA 1
ATOM 5954 C C . ALA B 1 171 ? -24.281 4.477 4.918 1 96.12 171 ALA B C 1
ATOM 5956 O O . ALA B 1 171 ? -24.922 3.869 4.055 1 96.12 171 ALA B O 1
ATOM 5957 N N . ARG B 1 172 ? -23.984 3.986 6.102 1 93.62 172 ARG B N 1
ATOM 5958 C CA . ARG B 1 172 ? -24.453 2.656 6.484 1 93.62 172 ARG B CA 1
ATOM 5959 C C . ARG B 1 172 ? -25.969 2.604 6.551 1 93.62 172 ARG B C 1
ATOM 5961 O O . ARG B 1 172 ? -26.594 1.625 6.117 1 93.62 172 ARG B O 1
ATOM 5968 N N . ALA B 1 173 ? -26.547 3.568 7.078 1 96.38 173 ALA B N 1
ATOM 5969 C CA . ALA B 1 173 ? -28 3.639 7.195 1 96.38 173 ALA B CA 1
ATOM 5970 C C . ALA B 1 173 ? -28.656 3.674 5.82 1 96.38 173 ALA B C 1
ATOM 5972 O O . ALA B 1 173 ? -29.719 3.068 5.617 1 96.38 173 ALA B O 1
ATOM 5973 N N . LEU B 1 174 ? -28.078 4.379 4.898 1 96.06 174 LEU B N 1
ATOM 5974 C CA . LEU B 1 174 ? -28.641 4.535 3.557 1 96.06 174 LEU B CA 1
ATOM 5975 C C . LEU B 1 174 ? -28.234 3.375 2.66 1 96.06 174 LEU B C 1
ATOM 5977 O O . LEU B 1 174 ? -28.719 3.252 1.532 1 96.06 174 LEU B O 1
ATOM 5981 N N . ASP B 1 175 ? -27.281 2.596 3.08 1 92.56 175 ASP B N 1
ATOM 5982 C CA . ASP B 1 175 ? -26.719 1.477 2.322 1 92.56 175 ASP B CA 1
ATOM 5983 C C . ASP B 1 175 ? -26.062 1.96 1.033 1 92.56 175 ASP B C 1
ATOM 5985 O O . ASP B 1 175 ? -26.391 1.475 -0.054 1 92.56 175 ASP B O 1
ATOM 5989 N N . ILE B 1 176 ? -25.297 2.939 1.116 1 93.25 176 ILE B N 1
ATOM 5990 C CA . ILE B 1 176 ? -24.469 3.422 0.016 1 93.25 176 ILE B CA 1
ATOM 5991 C C . ILE B 1 176 ? -23 3.438 0.44 1 93.25 176 ILE B C 1
ATOM 5993 O O . ILE B 1 176 ? -22.688 3.445 1.634 1 93.25 176 ILE B O 1
ATOM 5997 N N . PRO B 1 177 ? -22.047 3.408 -0.542 1 92.88 177 PRO B N 1
ATOM 5998 C CA . PRO B 1 177 ? -20.625 3.393 -0.18 1 92.88 177 PRO B CA 1
ATOM 5999 C C . PRO B 1 177 ? -20.172 4.695 0.474 1 92.88 177 PRO B C 1
ATOM 6001 O O . PRO B 1 177 ? -20.703 5.766 0.161 1 92.88 177 PRO B O 1
ATOM 6004 N N . CYS B 1 178 ? -19.25 4.535 1.352 1 94.12 178 CYS B N 1
ATOM 6005 C CA . CYS B 1 178 ? -18.609 5.68 1.975 1 94.12 178 CYS B CA 1
ATOM 6006 C C . CYS B 1 178 ? -17.125 5.746 1.588 1 94.12 178 CYS B C 1
ATOM 6008 O O . CYS B 1 178 ? -16.453 4.723 1.552 1 94.12 178 CYS B O 1
ATOM 6010 N N . VAL B 1 179 ? -16.703 6.84 1.183 1 95.25 179 VAL B N 1
ATOM 6011 C CA . VAL B 1 179 ? -15.289 7.105 0.951 1 95.25 179 VAL B CA 1
ATOM 6012 C C . VAL B 1 179 ? -14.75 8.023 2.045 1 95.25 179 VAL B C 1
ATOM 6014 O O . VAL B 1 179 ? -15.383 9.016 2.404 1 95.25 179 VAL B O 1
ATOM 6017 N N . LEU B 1 180 ? -13.625 7.66 2.52 1 92.88 180 LEU B N 1
ATOM 6018 C CA . LEU B 1 180 ? -13.039 8.422 3.619 1 92.88 180 LEU B CA 1
ATOM 6019 C C . LEU B 1 180 ? -11.867 9.273 3.137 1 92.88 180 LEU B C 1
ATOM 6021 O O . LEU B 1 180 ? -11.055 8.812 2.33 1 92.88 180 LEU B O 1
ATOM 6025 N N . SER B 1 181 ? -11.828 10.469 3.561 1 91.56 181 SER B N 1
ATOM 6026 C CA . SER B 1 181 ? -10.656 11.328 3.396 1 91.56 181 SER B CA 1
ATOM 6027 C C . SER B 1 181 ? -9.961 11.578 4.73 1 91.56 181 SER B C 1
ATOM 6029 O O . SER B 1 181 ? -10.602 11.984 5.703 1 91.56 181 SER B O 1
ATOM 6031 N N . ILE B 1 182 ? -8.664 11.281 4.73 1 87.06 182 ILE B N 1
ATOM 6032 C CA . ILE B 1 182 ? -7.938 11.539 5.969 1 87.06 182 ILE B CA 1
ATOM 6033 C C . ILE B 1 182 ? -7.305 12.93 5.918 1 87.06 182 ILE B C 1
ATOM 6035 O O . ILE B 1 182 ? -6.852 13.375 4.859 1 87.06 182 ILE B O 1
ATOM 6039 N N . ALA B 1 183 ? -7.484 13.82 6.73 1 68.31 183 ALA B N 1
ATOM 6040 C CA . ALA B 1 183 ? -6.992 15.195 6.695 1 68.31 183 ALA B CA 1
ATOM 6041 C C . ALA B 1 183 ? -5.512 15.258 7.066 1 68.31 183 ALA B C 1
ATOM 6043 O O . ALA B 1 183 ? -4.809 16.188 6.684 1 68.31 183 ALA B O 1
ATOM 6044 N N . LEU B 1 184 ? -5.043 14.32 7.855 1 63.06 184 LEU B N 1
ATOM 6045 C CA . LEU B 1 184 ? -3.822 14.508 8.633 1 63.06 184 LEU B CA 1
ATOM 6046 C C . LEU B 1 184 ? -2.648 13.781 7.984 1 63.06 184 LEU B C 1
ATOM 6048 O O . LEU B 1 184 ? -2.844 12.852 7.199 1 63.06 184 LEU B O 1
ATOM 6052 N N . THR B 1 185 ? -1.478 14.414 8.07 1 59.31 185 THR B N 1
ATOM 6053 C CA . THR B 1 185 ? -0.247 13.648 7.898 1 59.31 185 THR B CA 1
ATOM 6054 C C . THR B 1 185 ? -0.388 12.258 8.508 1 59.31 185 THR B C 1
ATOM 6056 O O . THR B 1 185 ? -0.928 12.109 9.609 1 59.31 185 THR B O 1
ATOM 6059 N N . ALA B 1 186 ? -0.654 11.344 7.621 1 56.44 186 ALA B N 1
ATOM 6060 C CA . ALA B 1 186 ? -1.183 9.984 7.551 1 56.44 186 ALA B CA 1
ATOM 6061 C C . ALA B 1 186 ? -0.616 9.117 8.672 1 56.44 186 ALA B C 1
ATOM 6063 O O . ALA B 1 186 ? 0.463 8.531 8.523 1 56.44 186 ALA B O 1
ATOM 6064 N N . PHE B 1 187 ? -0.913 9.562 10 1 61.81 187 PHE B N 1
ATOM 6065 C CA . PHE B 1 187 ? -0.631 8.461 10.914 1 61.81 187 PHE B CA 1
ATOM 6066 C C . PHE B 1 187 ? -1.652 7.34 10.742 1 61.81 187 PHE B C 1
ATOM 6068 O O . PHE B 1 187 ? -2.766 7.426 11.266 1 61.81 187 PHE B O 1
ATOM 6075 N N . ILE B 1 188 ? -1.416 6.574 9.789 1 65.38 188 ILE B N 1
ATOM 6076 C CA . ILE B 1 188 ? -2.273 5.41 9.602 1 65.38 188 ILE B CA 1
ATOM 6077 C C . ILE B 1 188 ? -1.697 4.215 10.359 1 65.38 188 ILE B C 1
ATOM 6079 O O . ILE B 1 188 ? -0.606 3.738 10.039 1 65.38 188 ILE B O 1
ATOM 6083 N N . TYR B 1 189 ? -2.307 4.023 11.531 1 62.78 189 TYR B N 1
ATOM 6084 C CA . TYR B 1 189 ? -1.86 2.859 12.289 1 62.78 189 TYR B CA 1
ATOM 6085 C C . TYR B 1 189 ? -2.523 1.587 11.773 1 62.78 189 TYR B C 1
ATOM 6087 O O . TYR B 1 189 ? -3.732 1.401 11.938 1 62.78 189 TYR B O 1
ATOM 6095 N N . LEU B 1 190 ? -1.592 1.006 10.898 1 62.69 190 LEU B N 1
ATOM 6096 C CA . LEU B 1 190 ? -2.066 -0.313 10.5 1 62.69 190 LEU B CA 1
ATOM 6097 C C . LEU B 1 190 ? -1.574 -1.386 11.461 1 62.69 190 LEU B C 1
ATOM 6099 O O . LEU B 1 190 ? -0.421 -1.815 11.383 1 62.69 190 LEU B O 1
ATOM 6103 N N . GLY B 1 191 ? -2.117 -1.45 12.703 1 56.81 191 GLY B N 1
ATOM 6104 C CA . GLY B 1 191 ? -1.734 -2.469 13.664 1 56.81 191 GLY B CA 1
ATOM 6105 C C . GLY B 1 191 ? -0.709 -1.983 14.672 1 56.81 191 GLY B C 1
ATOM 6106 O O . GLY B 1 191 ? -0.336 -0.809 14.664 1 56.81 191 GLY B O 1
ATOM 6107 N N . LEU B 1 192 ? -0.284 -2.844 15.516 1 53.62 192 LEU B N 1
ATOM 6108 C CA . LEU B 1 192 ? 0.708 -2.525 16.531 1 53.62 192 LEU B CA 1
ATOM 6109 C C . LEU B 1 192 ? 2.117 -2.561 15.953 1 53.62 192 LEU B C 1
ATOM 6111 O O . LEU B 1 192 ? 2.598 -3.621 15.547 1 53.62 192 LEU B O 1
ATOM 6115 N N . ASN B 1 193 ? 2.543 -1.371 15.609 1 57.34 193 ASN B N 1
ATOM 6116 C CA . ASN B 1 193 ? 3.922 -1.336 15.125 1 57.34 193 ASN B CA 1
ATOM 6117 C C . ASN B 1 193 ? 4.758 -0.316 15.898 1 57.34 193 ASN B C 1
ATOM 6119 O O . ASN B 1 193 ? 4.23 0.692 16.375 1 57.34 193 ASN B O 1
ATOM 6123 N N . ASN B 1 194 ? 5.898 -0.68 16.203 1 56.06 194 ASN B N 1
ATOM 6124 C CA . ASN B 1 194 ? 6.785 0.227 16.922 1 56.06 194 ASN B CA 1
ATOM 6125 C C . ASN B 1 194 ? 7.746 0.939 15.977 1 56.06 194 ASN B C 1
ATOM 6127 O O . ASN B 1 194 ? 8.766 1.479 16.406 1 56.06 194 ASN B O 1
ATOM 6131 N N . ARG B 1 195 ? 7.375 0.914 14.781 1 64.75 195 ARG B N 1
ATOM 6132 C CA . ARG B 1 195 ? 8.305 1.492 13.812 1 64.75 195 ARG B CA 1
ATOM 6133 C C . ARG B 1 195 ? 7.863 2.895 13.406 1 64.75 195 ARG B C 1
ATOM 6135 O O . ARG B 1 195 ? 8.68 3.699 12.953 1 64.75 195 ARG B O 1
ATOM 6142 N N . ILE B 1 196 ? 6.637 3.164 13.57 1 72.62 196 ILE B N 1
ATOM 6143 C CA . ILE B 1 196 ? 6.102 4.473 13.219 1 72.62 196 ILE B CA 1
ATOM 6144 C C . ILE B 1 196 ? 5.652 5.203 14.484 1 72.62 196 ILE B C 1
ATOM 6146 O O . ILE B 1 196 ? 4.98 4.621 15.336 1 72.62 196 ILE B O 1
ATOM 6150 N N . PRO B 1 197 ? 6.094 6.438 14.617 1 79.44 197 PRO B N 1
ATOM 6151 C CA . PRO B 1 197 ? 5.672 7.184 15.805 1 79.44 197 PRO B CA 1
ATOM 6152 C C . PRO B 1 197 ? 4.156 7.312 15.906 1 79.44 197 PRO B C 1
ATOM 6154 O O . PRO B 1 197 ? 3.475 7.484 14.891 1 79.44 197 PRO B O 1
ATOM 6157 N N . PRO B 1 198 ? 3.695 7.223 17.141 1 76.62 198 PRO B N 1
ATOM 6158 C CA . PRO B 1 198 ? 2.25 7.398 17.297 1 76.62 198 PRO B CA 1
ATOM 6159 C C . PRO B 1 198 ? 1.801 8.844 17.078 1 76.62 198 PRO B C 1
ATOM 6161 O O . PRO B 1 198 ? 2.594 9.773 17.25 1 76.62 198 PRO B O 1
ATOM 6164 N N . MET B 1 199 ? 0.565 8.945 16.828 1 81.19 199 MET B N 1
ATOM 6165 C CA . MET B 1 199 ? -0.007 10.266 16.609 1 81.19 199 MET B CA 1
ATOM 6166 C C . MET B 1 199 ? 0.094 11.125 17.875 1 81.19 199 MET B C 1
ATOM 6168 O O . MET B 1 199 ? -0.232 10.664 18.969 1 81.19 199 MET B O 1
ATOM 6172 N N . GLY B 1 200 ? 0.543 12.336 17.719 1 81.56 200 GLY B N 1
ATOM 6173 C CA . GLY B 1 200 ? 0.581 13.297 18.812 1 81.56 200 GLY B CA 1
ATOM 6174 C C . GLY B 1 200 ? 1.879 13.258 19.594 1 81.56 200 GLY B C 1
ATOM 6175 O O . GLY B 1 200 ? 2.107 14.102 20.469 1 81.56 200 GLY B O 1
ATOM 6176 N N . SER B 1 201 ? 2.768 12.367 19.297 1 81.81 201 SER B N 1
ATOM 6177 C CA . SER B 1 201 ? 3.986 12.219 20.078 1 81.81 201 SER B CA 1
ATOM 6178 C C . SER B 1 201 ? 5.012 13.289 19.719 1 81.81 201 SER B C 1
ATOM 6180 O O . SER B 1 201 ? 5.844 13.656 20.547 1 81.81 201 SER B O 1
ATOM 6182 N N . GLY B 1 202 ? 4.949 13.758 18.5 1 86.94 202 GLY B N 1
ATOM 6183 C CA . GLY B 1 202 ? 5.977 14.664 18.016 1 86.94 202 GLY B CA 1
ATOM 6184 C C . GLY B 1 202 ? 7.328 14 17.844 1 86.94 202 GLY B C 1
ATOM 6185 O O . GLY B 1 202 ? 8.344 14.68 17.688 1 86.94 202 GLY B O 1
ATOM 6186 N N . PHE B 1 203 ? 7.344 12.641 17.844 1 86.31 203 PHE B N 1
ATOM 6187 C CA . PHE B 1 203 ? 8.594 11.906 17.719 1 86.31 203 PHE B CA 1
ATOM 6188 C C . PHE B 1 203 ? 9.086 11.914 16.281 1 86.31 203 PHE B C 1
ATOM 6190 O O . PHE B 1 203 ? 8.281 12.008 15.344 1 86.31 203 PHE B O 1
ATOM 6197 N N . PRO B 1 204 ? 10.367 11.875 16.156 1 86.69 204 PRO B N 1
ATOM 6198 C CA . PRO B 1 204 ? 10.914 11.758 14.797 1 86.69 204 PRO B CA 1
ATOM 6199 C C . PRO B 1 204 ? 10.602 10.414 14.148 1 86.69 204 PRO B C 1
ATOM 6201 O O . PRO B 1 204 ? 10.281 9.445 14.844 1 86.69 204 PRO B O 1
ATOM 6204 N N . ALA B 1 205 ? 10.586 10.477 12.805 1 79.62 205 ALA B N 1
ATOM 6205 C CA . ALA B 1 205 ? 10.375 9.242 12.055 1 79.62 205 ALA B CA 1
ATOM 6206 C C . ALA B 1 205 ? 11.312 8.141 12.523 1 79.62 205 ALA B C 1
ATOM 6208 O O . ALA B 1 205 ? 10.922 6.973 12.609 1 79.62 205 ALA B O 1
ATOM 6209 N N . ARG B 1 206 ? 12.5 8.602 12.805 1 77.62 206 ARG B N 1
ATOM 6210 C CA . ARG B 1 206 ? 13.477 7.691 13.391 1 77.62 206 ARG B CA 1
ATOM 6211 C C . ARG B 1 206 ? 13.523 7.848 14.906 1 77.62 206 ARG B C 1
ATOM 6213 O O . ARG B 1 206 ? 14.328 8.625 15.43 1 77.62 206 ARG B O 1
ATOM 6220 N N . MET B 1 207 ? 12.852 7.047 15.508 1 75.75 207 MET B N 1
ATOM 6221 C CA . MET B 1 207 ? 12.758 7.117 16.969 1 75.75 207 MET B CA 1
ATOM 6222 C C . MET B 1 207 ? 13.961 6.453 17.609 1 75.75 207 MET B C 1
ATOM 6224 O O . MET B 1 207 ? 14.461 5.438 17.125 1 75.75 207 MET B O 1
ATOM 6228 N N . ASN B 1 208 ? 14.43 7.004 18.672 1 69.81 208 ASN B N 1
ATOM 6229 C CA . ASN B 1 208 ? 15.453 6.328 19.453 1 69.81 208 ASN B CA 1
ATOM 6230 C C . ASN B 1 208 ? 14.844 5.254 20.359 1 69.81 208 ASN B C 1
ATOM 6232 O O . ASN B 1 208 ? 13.625 5.082 20.391 1 69.81 208 ASN B O 1
ATOM 6236 N N . SER B 1 209 ? 15.695 4.559 21.141 1 62.5 209 SER B N 1
ATOM 6237 C CA . SER B 1 209 ? 15.227 3.418 21.922 1 62.5 209 SER B CA 1
ATOM 6238 C C . SER B 1 209 ? 14.258 3.859 23.016 1 62.5 209 SER B C 1
ATOM 6240 O O . SER B 1 209 ? 13.281 3.168 23.297 1 62.5 209 SER B O 1
ATOM 6242 N N . ALA B 1 210 ? 14.562 4.914 23.625 1 69.06 210 ALA B N 1
ATOM 6243 C CA . ALA B 1 210 ? 13.688 5.418 24.672 1 69.06 210 ALA B CA 1
ATOM 6244 C C . ALA B 1 210 ? 12.32 5.809 24.109 1 69.06 210 ALA B C 1
ATOM 6246 O O . ALA B 1 210 ? 11.289 5.52 24.719 1 69.06 210 ALA B O 1
ATOM 6247 N N . GLN B 1 211 ? 12.305 6.453 23 1 75.75 211 GLN B N 1
ATOM 6248 C CA . GLN B 1 211 ? 11.07 6.844 22.328 1 75.75 211 GLN B CA 1
ATOM 6249 C C . GLN B 1 211 ? 10.258 5.621 21.906 1 75.75 211 GLN B C 1
ATOM 6251 O O . GLN B 1 211 ? 9.039 5.598 22.062 1 75.75 211 GLN B O 1
ATOM 6256 N N . ARG B 1 212 ? 10.914 4.684 21.375 1 70.06 212 ARG B N 1
ATOM 6257 C CA . ARG B 1 212 ? 10.242 3.449 20.984 1 70.06 212 ARG B CA 1
ATOM 6258 C C . ARG B 1 212 ? 9.609 2.758 22.172 1 70.06 212 ARG B C 1
ATOM 6260 O O . ARG B 1 212 ? 8.516 2.203 22.078 1 70.06 212 ARG B O 1
ATOM 6267 N N . LEU B 1 213 ? 10.383 2.766 23.281 1 62.69 213 LEU B N 1
ATOM 6268 C CA . LEU B 1 213 ? 9.852 2.174 24.5 1 62.69 213 LEU B CA 1
ATOM 6269 C C . LEU B 1 213 ? 8.609 2.92 24.969 1 62.69 213 LEU B C 1
ATOM 6271 O O . LEU B 1 213 ? 7.613 2.299 25.359 1 62.69 213 LEU B O 1
ATOM 6275 N N . GLN B 1 214 ? 8.711 4.168 24.969 1 70.69 214 GLN B N 1
ATOM 6276 C CA . GLN B 1 214 ? 7.562 4.984 25.359 1 70.69 214 GLN B CA 1
ATOM 6277 C C . GLN B 1 214 ? 6.359 4.699 24.469 1 70.69 214 GLN B C 1
ATOM 6279 O O . GLN B 1 214 ? 5.23 4.621 24.938 1 70.69 214 GLN B O 1
ATOM 6284 N N . GLU B 1 215 ? 6.637 4.602 23.234 1 67.25 215 GLU B N 1
ATOM 6285 C CA . GLU B 1 215 ? 5.59 4.277 22.266 1 67.25 215 GLU B CA 1
ATOM 6286 C C . GLU B 1 215 ? 4.961 2.92 22.578 1 67.25 215 GLU B C 1
ATOM 6288 O O . GLU B 1 215 ? 3.738 2.775 22.547 1 67.25 215 GLU B O 1
ATOM 6293 N N . PHE B 1 216 ? 5.762 2.061 22.812 1 59.44 216 PHE B N 1
ATOM 6294 C CA . PHE B 1 216 ? 5.277 0.719 23.125 1 59.44 216 PHE B CA 1
ATOM 6295 C C . PHE B 1 216 ? 4.363 0.737 24.344 1 59.44 216 PHE B C 1
ATOM 6297 O O . PHE B 1 216 ? 3.303 0.11 24.344 1 59.44 216 PHE B O 1
ATOM 6304 N N . ILE B 1 217 ? 4.809 1.396 25.266 1 60.31 217 ILE B N 1
ATOM 6305 C CA . ILE B 1 217 ? 4.031 1.484 26.484 1 60.31 217 ILE B CA 1
ATOM 6306 C C . ILE B 1 217 ? 2.701 2.182 26.219 1 60.31 217 ILE B C 1
ATOM 6308 O O . ILE B 1 217 ? 1.644 1.704 26.625 1 60.31 217 ILE B O 1
ATOM 6312 N N . SER B 1 218 ? 2.805 3.279 25.547 1 67 218 SER B N 1
ATOM 6313 C CA . SER B 1 218 ? 1.606 4.051 25.234 1 67 218 SER B CA 1
ATOM 6314 C C . SER B 1 218 ? 0.628 3.242 24.391 1 67 218 SER B C 1
ATOM 6316 O O . SER B 1 218 ? -0.577 3.248 24.641 1 67 218 SER B O 1
ATOM 6318 N N . MET B 1 219 ? 1.121 2.578 23.391 1 62.12 219 MET B N 1
ATOM 6319 C CA . MET B 1 219 ? 0.276 1.78 22.5 1 62.12 219 MET B CA 1
ATOM 6320 C C . MET B 1 219 ? -0.329 0.598 23.25 1 62.12 219 MET B C 1
ATOM 6322 O O . MET B 1 219 ? -1.494 0.256 23.047 1 62.12 219 MET B O 1
ATOM 6326 N N . SER B 1 220 ? 0.481 0.062 24.078 1 55.12 220 SER B N 1
ATOM 6327 C CA . SER B 1 220 ? -0.013 -1.055 24.875 1 55.12 220 SER B CA 1
ATOM 6328 C C . SER B 1 220 ? -1.16 -0.621 25.781 1 55.12 220 SER B C 1
ATOM 6330 O O . SER B 1 220 ? -2.123 -1.365 25.969 1 55.12 220 SER B O 1
ATOM 6332 N N . LEU B 1 221 ? -1.038 0.513 26.281 1 58.19 221 LEU B N 1
ATOM 6333 C CA . LEU B 1 221 ? -2.104 1.04 27.125 1 58.19 221 LEU B CA 1
ATOM 6334 C C . LEU B 1 221 ? -3.355 1.33 26.312 1 58.19 221 LEU B C 1
ATOM 6336 O O . LEU B 1 221 ? -4.473 1.057 26.75 1 58.19 221 LEU B O 1
ATOM 6340 N N . PHE B 1 222 ? -3.135 1.873 25.188 1 61.31 222 PHE B N 1
ATOM 6341 C CA . PHE B 1 222 ? -4.25 2.189 24.297 1 61.31 222 PHE B CA 1
ATOM 6342 C C . PHE B 1 222 ? -4.953 0.917 23.844 1 61.31 222 PHE B C 1
ATOM 6344 O O . PHE B 1 222 ? -6.184 0.836 23.875 1 61.31 222 PHE B O 1
ATOM 6351 N N . PHE B 1 223 ? -4.188 -0.049 23.406 1 55.12 223 PHE B N 1
ATOM 6352 C CA . PHE B 1 223 ? -4.777 -1.271 22.875 1 55.12 223 PHE B CA 1
ATOM 6353 C C . PHE B 1 223 ? -5.273 -2.17 24 1 55.12 223 PHE B C 1
ATOM 6355 O O . PHE B 1 223 ? -6.188 -2.971 23.797 1 55.12 223 PHE B O 1
ATOM 6362 N N . GLY B 1 224 ? -4.688 -2.006 25.141 1 52.25 224 GLY B N 1
ATOM 6363 C CA . GLY B 1 224 ? -5.133 -2.77 26.297 1 52.25 224 GLY B CA 1
ATOM 6364 C C . GLY B 1 224 ? -6.441 -2.27 26.875 1 52.25 224 GLY B C 1
ATOM 6365 O O . GLY B 1 224 ? -7.207 -3.043 27.453 1 52.25 224 GLY B O 1
ATOM 6366 N N . SER B 1 225 ? -6.703 -1.026 26.734 1 60.97 225 SER B N 1
ATOM 6367 C CA . SER B 1 225 ? -7.945 -0.42 27.203 1 60.97 225 SER B CA 1
ATOM 6368 C C . SER B 1 225 ? -8.461 0.615 26.203 1 60.97 225 SER B C 1
ATOM 6370 O O . SER B 1 225 ? -8.461 1.814 26.5 1 60.97 225 SER B O 1
ATOM 6372 N N . PRO B 1 226 ? -8.844 -0.023 25.047 1 61.94 226 PRO B N 1
ATOM 6373 C CA . PRO B 1 226 ? -9.344 0.947 24.062 1 61.94 226 PRO B CA 1
ATOM 6374 C C . PRO B 1 226 ? -10.594 1.688 24.562 1 61.94 226 PRO B C 1
ATOM 6376 O O . PRO B 1 226 ? -11.375 1.141 25.344 1 61.94 226 PRO B O 1
ATOM 6379 N N . PRO B 1 227 ? -10.656 3.004 24.109 1 70.38 227 PRO B N 1
ATOM 6380 C CA . PRO B 1 227 ? -11.898 3.699 24.469 1 70.38 227 PRO B CA 1
ATOM 6381 C C . PRO B 1 227 ? -13.148 2.949 24 1 70.38 227 PRO B C 1
ATOM 6383 O O . PRO B 1 227 ? -13.109 2.24 23 1 70.38 227 PRO B O 1
ATOM 6386 N N . SER B 1 228 ? -14.148 3.033 24.781 1 76.38 228 SER B N 1
ATOM 6387 C CA . SER B 1 228 ? -15.391 2.342 24.469 1 76.38 228 SER B CA 1
ATOM 6388 C C . SER B 1 228 ? -16.062 2.938 23.25 1 76.38 228 SER B C 1
ATOM 6390 O O . SER B 1 228 ? -16.047 4.152 23.047 1 76.38 228 SER B O 1
ATOM 6392 N N . LEU B 1 229 ? -16.594 2.068 22.406 1 85.56 229 LEU B N 1
ATOM 6393 C CA . LEU B 1 229 ? -17.359 2.498 21.234 1 85.56 229 LEU B CA 1
ATOM 6394 C C . LEU B 1 229 ? -18.812 2.73 21.594 1 85.56 229 LEU B C 1
ATOM 6396 O O . LEU B 1 229 ? -19.641 2.998 20.719 1 85.56 229 LEU B O 1
ATOM 6400 N N . ASP B 1 230 ? -19.125 2.68 22.891 1 86.19 230 ASP B N 1
ATOM 6401 C CA . ASP B 1 230 ? -20.5 2.729 23.375 1 86.19 230 ASP B CA 1
ATOM 6402 C C . ASP B 1 230 ? -21.156 4.059 23 1 86.19 230 ASP B C 1
ATOM 6404 O O . ASP B 1 230 ? -22.328 4.09 22.641 1 86.19 230 ASP B O 1
ATOM 6408 N N . GLY B 1 231 ? -20.391 5.074 23.109 1 86.88 231 GLY B N 1
ATOM 6409 C CA . GLY B 1 231 ? -20.953 6.367 22.766 1 86.88 231 GLY B CA 1
ATOM 6410 C C . GLY B 1 231 ? -21.453 6.43 21.328 1 86.88 231 GLY B C 1
ATOM 6411 O O . GLY B 1 231 ? -22.531 6.973 21.062 1 86.88 231 GLY B O 1
ATOM 6412 N N . PHE B 1 232 ? -20.766 5.844 20.391 1 92.62 232 PHE B N 1
ATOM 6413 C CA . PHE B 1 232 ? -21.172 5.781 19 1 92.62 232 PHE B CA 1
ATOM 6414 C C . PHE B 1 232 ? -22.328 4.809 18.812 1 92.62 232 PHE B C 1
ATOM 6416 O O . PHE B 1 232 ? -23.328 5.137 18.172 1 92.62 232 PHE B O 1
ATOM 6423 N N . ASN B 1 233 ? -22.234 3.629 19.422 1 93.19 233 ASN B N 1
ATOM 6424 C CA . ASN B 1 233 ? -23.141 2.523 19.141 1 93.19 233 ASN B CA 1
ATOM 6425 C C . ASN B 1 233 ? -24.516 2.768 19.766 1 93.19 233 ASN B C 1
ATOM 6427 O O . ASN B 1 233 ? -25.531 2.344 19.219 1 93.19 233 ASN B O 1
ATOM 6431 N N . THR B 1 234 ? -24.5 3.42 20.922 1 93.56 234 THR B N 1
ATOM 6432 C CA . THR B 1 234 ? -25.797 3.766 21.516 1 93.56 234 THR B CA 1
ATOM 6433 C C . THR B 1 234 ? -26.641 4.562 20.531 1 93.56 234 THR B C 1
ATOM 6435 O O . THR B 1 234 ? -27.828 4.277 20.359 1 93.56 234 THR B O 1
ATOM 6438 N N . GLN B 1 235 ? -26.062 5.523 19.938 1 94.88 235 GLN B N 1
ATOM 6439 C CA . GLN B 1 235 ? -26.781 6.352 18.984 1 94.88 235 GLN B CA 1
ATOM 6440 C C . GLN B 1 235 ? -27.094 5.578 17.703 1 94.88 235 GLN B C 1
ATOM 6442 O O . GLN B 1 235 ? -28.172 5.73 17.125 1 94.88 235 GLN B O 1
ATOM 6447 N N . ARG B 1 236 ? -26.156 4.793 17.234 1 96.06 236 ARG B N 1
ATOM 6448 C CA . ARG B 1 236 ? -26.375 3.982 16.031 1 96.06 236 ARG B CA 1
ATOM 6449 C C . ARG B 1 236 ? -27.562 3.037 16.234 1 96.06 236 ARG B C 1
ATOM 6451 O O . ARG B 1 236 ? -28.422 2.924 15.367 1 96.06 236 ARG B O 1
ATOM 6458 N N . ILE B 1 237 ? -27.672 2.441 17.391 1 95.62 237 ILE B N 1
ATOM 6459 C CA . ILE B 1 237 ? -28.766 1.537 17.703 1 95.62 237 ILE B CA 1
ATOM 6460 C C . ILE B 1 237 ? -30.078 2.309 17.703 1 95.62 237 ILE B C 1
ATOM 6462 O O . ILE B 1 237 ? -31.094 1.833 17.172 1 95.62 237 ILE B O 1
ATOM 6466 N N . ARG B 1 238 ? -30.047 3.445 18.281 1 96.12 238 ARG B N 1
ATOM 6467 C CA . ARG B 1 238 ? -31.234 4.297 18.344 1 96.12 238 ARG B CA 1
ATOM 6468 C C . ARG B 1 238 ? -31.797 4.547 16.938 1 96.12 238 ARG B C 1
ATOM 6470 O O . ARG B 1 238 ? -33 4.637 16.766 1 96.12 238 ARG B O 1
ATOM 6477 N N . TYR B 1 239 ? -30.953 4.668 15.961 1 96.56 239 TYR B N 1
ATOM 6478 C CA . TYR B 1 239 ? -31.391 4.977 14.609 1 96.56 239 TYR B CA 1
ATOM 6479 C C . TYR B 1 239 ? -31.375 3.73 13.734 1 96.56 239 TYR B C 1
ATOM 6481 O O . TYR B 1 239 ? -31.344 3.83 12.5 1 96.56 239 TYR B O 1
ATOM 6489 N N . ASN B 1 240 ? -31.188 2.564 14.273 1 96.06 240 ASN B N 1
ATOM 6490 C CA . ASN B 1 240 ? -31.234 1.266 13.609 1 96.06 240 ASN B CA 1
ATOM 6491 C C . ASN B 1 240 ? -30.062 1.086 12.648 1 96.06 240 ASN B C 1
ATOM 6493 O O . ASN B 1 240 ? -30.234 0.606 11.523 1 96.06 240 ASN B O 1
ATOM 6497 N N . ILE B 1 241 ? -29.016 1.607 13.031 1 96.38 241 ILE B N 1
ATOM 6498 C CA . ILE B 1 241 ? -27.766 1.39 12.312 1 96.38 241 ILE B CA 1
ATOM 6499 C C . ILE B 1 241 ? -26.953 0.306 13.016 1 96.38 241 ILE B C 1
ATOM 6501 O O . ILE B 1 241 ? -26.781 0.335 14.234 1 96.38 241 ILE B O 1
ATOM 6505 N N . PRO B 1 242 ? -26.438 -0.678 12.227 1 91.81 242 PRO B N 1
ATOM 6506 C CA . PRO B 1 242 ? -25.625 -1.712 12.875 1 91.81 242 PRO B CA 1
ATOM 6507 C C . PRO B 1 242 ? -24.453 -1.132 13.68 1 91.81 242 PRO B C 1
ATOM 6509 O O . PRO B 1 242 ? -23.812 -0.172 13.25 1 91.81 242 PRO B O 1
ATOM 6512 N N . PRO B 1 243 ? -24.266 -1.63 14.852 1 91.5 243 PRO B N 1
ATOM 6513 C CA . PRO B 1 243 ? -23.188 -1.114 15.695 1 91.5 243 PRO B CA 1
ATOM 6514 C C . PRO B 1 243 ? -21.797 -1.337 15.078 1 91.5 243 PRO B C 1
ATOM 6516 O O . PRO B 1 243 ? -21.609 -2.271 14.297 1 91.5 243 PRO B O 1
ATOM 6519 N N . LEU B 1 244 ? -20.922 -0.478 15.422 1 87.12 244 LEU B N 1
ATOM 6520 C CA . LEU B 1 244 ? -19.531 -0.621 15.031 1 87.12 244 LEU B CA 1
ATOM 6521 C C . LEU B 1 244 ? -18.891 -1.818 15.727 1 87.12 244 LEU B C 1
ATOM 6523 O O . LEU B 1 244 ? -19.125 -2.055 16.906 1 87.12 244 LEU B O 1
ATOM 6527 N N . ARG B 1 245 ? -18.094 -2.441 15.031 1 79.25 245 ARG B N 1
ATOM 6528 C CA . ARG B 1 245 ? -17.484 -3.672 15.523 1 79.25 245 ARG B CA 1
ATOM 6529 C C . ARG B 1 245 ? -16.141 -3.389 16.188 1 79.25 245 ARG B C 1
ATOM 6531 O O . ARG B 1 245 ? -15.672 -4.176 17.016 1 79.25 245 ARG B O 1
ATOM 6538 N N . GLY B 1 246 ? -15.461 -2.369 15.742 1 77.19 246 GLY B N 1
ATOM 6539 C CA . GLY B 1 246 ? -14.148 -2.014 16.25 1 77.19 246 GLY B CA 1
ATOM 6540 C C . GLY B 1 246 ? -13.688 -0.636 15.82 1 77.19 246 GLY B C 1
ATOM 6541 O O . GLY B 1 246 ? -14.422 0.075 15.125 1 77.19 246 GLY B O 1
ATOM 6542 N N . TRP B 1 247 ? -12.484 -0.323 16.203 1 76.75 247 TRP B N 1
ATOM 6543 C CA . TRP B 1 247 ? -11.945 1.013 15.969 1 76.75 247 TRP B CA 1
ATOM 6544 C C . TRP B 1 247 ? -11.555 1.188 14.5 1 76.75 247 TRP B C 1
ATOM 6546 O O . TRP B 1 247 ? -11.625 2.293 13.961 1 76.75 247 TRP B O 1
ATOM 6556 N N . HIS B 1 248 ? -11.188 0.088 13.836 1 77.94 248 HIS B N 1
ATOM 6557 C CA . HIS B 1 248 ? -10.852 0.189 12.422 1 77.94 248 HIS B CA 1
ATOM 6558 C C . HIS B 1 248 ? -12.086 0.51 11.586 1 77.94 248 HIS B C 1
ATOM 6560 O O . HIS B 1 248 ? -12.008 1.259 10.609 1 77.94 248 HIS B O 1
ATOM 6566 N N . GLU B 1 249 ? -13.195 -0.12 12.047 1 81.62 249 GLU B N 1
ATOM 6567 C CA . GLU B 1 249 ? -14.445 0.204 11.367 1 81.62 249 GLU B CA 1
ATOM 6568 C C . GLU B 1 249 ? -14.883 1.635 11.664 1 81.62 249 GLU B C 1
ATOM 6570 O O . GLU B 1 249 ? -15.367 2.342 10.781 1 81.62 249 GLU B O 1
ATOM 6575 N N . MET B 1 250 ? -14.688 1.976 12.938 1 83.69 250 MET B N 1
ATOM 6576 C CA . MET B 1 250 ? -15.016 3.344 13.32 1 83.69 250 MET B CA 1
ATOM 6577 C C . MET B 1 250 ? -14.203 4.352 12.516 1 83.69 250 MET B C 1
ATOM 6579 O O . MET B 1 250 ? -14.727 5.387 12.102 1 83.69 250 MET B O 1
ATOM 6583 N N . GLY B 1 251 ? -12.961 4.031 12.273 1 82.69 251 GLY B N 1
ATOM 6584 C CA . GLY B 1 251 ? -12.086 4.91 11.516 1 82.69 251 GLY B CA 1
ATOM 6585 C C . GLY B 1 251 ? -12.367 4.883 10.023 1 82.69 251 GLY B C 1
ATOM 6586 O O . GLY B 1 251 ? -11.828 5.699 9.273 1 82.69 251 GLY B O 1
ATOM 6587 N N . GLY B 1 252 ? -13.25 3.951 9.586 1 83.5 252 GLY B N 1
ATOM 6588 C CA . GLY B 1 252 ? -13.562 3.84 8.172 1 83.5 252 GLY B CA 1
ATOM 6589 C C . GLY B 1 252 ? -12.469 3.166 7.363 1 83.5 252 GLY B C 1
ATOM 6590 O O . GLY B 1 252 ? -12.383 3.35 6.148 1 83.5 252 GLY B O 1
ATOM 6591 N N . PHE B 1 253 ? -11.633 2.395 7.945 1 82.31 253 PHE B N 1
ATOM 6592 C CA . PHE B 1 253 ? -10.438 1.86 7.297 1 82.31 253 PHE B CA 1
ATOM 6593 C C . PHE B 1 253 ? -10.797 0.699 6.379 1 82.31 253 PHE B C 1
ATOM 6595 O O . PHE B 1 253 ? -9.969 0.254 5.582 1 82.31 253 PHE B O 1
ATOM 6602 N N . TYR B 1 254 ? -12.078 0.305 6.441 1 82.31 254 TYR B N 1
ATOM 6603 C CA . TYR B 1 254 ? -12.516 -0.764 5.547 1 82.31 254 TYR B CA 1
ATOM 6604 C C . TYR B 1 254 ? -13 -0.2 4.219 1 82.31 254 TYR B C 1
ATOM 6606 O O . TYR B 1 254 ? -13.156 -0.94 3.244 1 82.31 254 TYR B O 1
ATOM 6614 N N . ASP B 1 255 ? -13.211 1.085 4.152 1 88 255 ASP B N 1
ATOM 6615 C CA . ASP B 1 255 ? -13.688 1.762 2.949 1 88 255 ASP B CA 1
ATOM 6616 C C . ASP B 1 255 ? -12.516 2.23 2.088 1 88 255 ASP B C 1
ATOM 6618 O O . ASP B 1 255 ? -11.359 1.944 2.395 1 88 255 ASP B O 1
ATOM 6622 N N . THR B 1 256 ? -12.867 2.77 0.958 1 91.25 256 THR B N 1
ATOM 6623 C CA . THR B 1 256 ? -11.844 3.459 0.181 1 91.25 256 THR B CA 1
ATOM 6624 C C . THR B 1 256 ? -11.359 4.707 0.912 1 91.25 256 THR B C 1
ATOM 6626 O O . THR B 1 256 ? -12.164 5.547 1.32 1 91.25 256 THR B O 1
ATOM 6629 N N . VAL B 1 257 ? -10.07 4.77 1.116 1 91.75 257 VAL B N 1
ATOM 6630 C CA . VAL B 1 257 ? -9.5 5.855 1.911 1 91.75 257 VAL B CA 1
ATOM 6631 C C . VAL B 1 257 ? -8.594 6.719 1.038 1 91.75 257 VAL B C 1
ATOM 6633 O O . VAL B 1 257 ? -7.66 6.211 0.413 1 91.75 257 VAL B O 1
ATOM 6636 N N . LEU B 1 258 ? -8.891 7.973 0.945 1 93.5 258 LEU B N 1
ATOM 6637 C CA . LEU B 1 258 ? -8.031 8.953 0.289 1 93.5 258 LEU B CA 1
ATOM 6638 C C . LEU B 1 258 ? -7.102 9.617 1.295 1 93.5 258 LEU B C 1
ATOM 6640 O O . LEU B 1 258 ? -7.551 10.094 2.34 1 93.5 258 LEU B O 1
ATOM 6644 N N . ILE B 1 259 ? -5.848 9.633 0.965 1 90.56 259 ILE B N 1
ATOM 6645 C CA . ILE B 1 259 ? -4.855 10.156 1.895 1 90.56 259 ILE B CA 1
ATOM 6646 C C . ILE B 1 259 ? -4.098 11.312 1.237 1 90.56 259 ILE B C 1
ATOM 6648 O O . ILE B 1 259 ? -3.236 11.086 0.384 1 90.56 259 ILE B O 1
ATOM 6652 N N . PRO B 1 260 ? -4.305 12.508 1.667 1 89.19 260 PRO B N 1
ATOM 6653 C CA . PRO B 1 260 ? -3.553 13.641 1.116 1 89.19 260 PRO B CA 1
ATOM 6654 C C . PRO B 1 260 ? -2.135 13.734 1.673 1 89.19 260 PRO B C 1
ATOM 6656 O O . PRO B 1 260 ? -1.806 14.688 2.383 1 89.19 260 PRO B O 1
ATOM 6659 N N . ILE B 1 261 ? -1.289 12.805 1.27 1 85.44 261 ILE B N 1
ATOM 6660 C CA . ILE B 1 261 ? 0.08 12.742 1.771 1 85.44 261 ILE B CA 1
ATOM 6661 C C . ILE B 1 261 ? 1.061 12.953 0.618 1 85.44 261 ILE B C 1
ATOM 6663 O O . ILE B 1 261 ? 0.717 12.727 -0.545 1 85.44 261 ILE B O 1
ATOM 6667 N N . VAL B 1 262 ? 2.117 13.492 1.02 1 84.5 262 VAL B N 1
ATOM 6668 C CA . VAL B 1 262 ? 3.254 13.602 0.113 1 84.5 262 VAL B CA 1
ATOM 6669 C C . VAL B 1 262 ? 4.441 12.828 0.679 1 84.5 262 VAL B C 1
ATOM 6671 O O . VAL B 1 262 ? 4.941 13.148 1.762 1 84.5 262 VAL B O 1
ATOM 6674 N N . TRP B 1 263 ? 4.805 11.82 -0.061 1 81.06 263 TRP B N 1
ATOM 6675 C CA . TRP B 1 263 ? 5.965 11.062 0.403 1 81.06 263 TRP B CA 1
ATOM 6676 C C . TRP B 1 263 ? 7.219 11.93 0.402 1 81.06 263 TRP B C 1
ATOM 6678 O O . TRP B 1 263 ? 7.457 12.688 -0.542 1 81.06 263 TRP B O 1
ATOM 6688 N N . GLY B 1 264 ? 8.047 11.844 1.393 1 78.75 264 GLY B N 1
ATOM 6689 C CA . GLY B 1 264 ? 9.156 12.75 1.647 1 78.75 264 GLY B CA 1
ATOM 6690 C C . GLY B 1 264 ? 8.875 13.734 2.768 1 78.75 264 GLY B C 1
ATOM 6691 O O . GLY B 1 264 ? 9.797 14.172 3.463 1 78.75 264 GLY B O 1
ATOM 6692 N N . PHE B 1 265 ? 7.621 14.164 2.723 1 85.88 265 PHE B N 1
ATOM 6693 C CA . PHE B 1 265 ? 7.172 14.945 3.871 1 85.88 265 PHE B CA 1
ATOM 6694 C C . PHE B 1 265 ? 6.645 14.031 4.973 1 85.88 265 PHE B C 1
ATOM 6696 O O . PHE B 1 265 ? 7.094 14.102 6.117 1 85.88 265 PHE B O 1
ATOM 6703 N N . ASP B 1 266 ? 5.77 13.172 4.562 1 84.19 266 ASP B N 1
ATOM 6704 C CA . ASP B 1 266 ? 5.27 12.172 5.496 1 84.19 266 ASP B CA 1
ATOM 6705 C C . ASP B 1 266 ? 6.199 10.961 5.551 1 84.19 266 ASP B C 1
ATOM 6707 O O . ASP B 1 266 ? 7.094 10.82 4.715 1 84.19 266 ASP B O 1
ATOM 6711 N N . ILE B 1 267 ? 5.93 10.109 6.5 1 81.25 267 ILE B N 1
ATOM 6712 C CA . ILE B 1 267 ? 6.73 8.906 6.668 1 81.25 267 ILE B CA 1
ATOM 6713 C C . ILE B 1 267 ? 6.242 7.824 5.703 1 81.25 267 ILE B C 1
ATOM 6715 O O . ILE B 1 267 ? 5.098 7.375 5.797 1 81.25 267 ILE B O 1
ATOM 6719 N N . PRO B 1 268 ? 7.113 7.504 4.738 1 80.12 268 PRO B N 1
ATOM 6720 C CA . PRO B 1 268 ? 6.699 6.387 3.885 1 80.12 268 PRO B CA 1
ATOM 6721 C C . PRO B 1 268 ? 6.434 5.109 4.672 1 80.12 268 PRO B C 1
ATOM 6723 O O . PRO B 1 268 ? 7.277 4.68 5.465 1 80.12 268 PRO B O 1
ATOM 6726 N N . ARG B 1 269 ? 5.277 4.543 4.453 1 79.19 269 ARG B N 1
ATOM 6727 C CA . ARG B 1 269 ? 4.887 3.361 5.215 1 79.19 269 ARG B CA 1
ATOM 6728 C C . ARG B 1 269 ? 4.02 2.43 4.375 1 79.19 269 ARG B C 1
ATOM 6730 O O . ARG B 1 269 ? 3.549 2.812 3.303 1 79.19 269 ARG B O 1
ATOM 6737 N N . GLU B 1 270 ? 3.848 1.268 4.918 1 81 270 GLU B N 1
ATOM 6738 C CA . GLU B 1 270 ? 2.99 0.299 4.242 1 81 270 GLU B CA 1
ATOM 6739 C C . GLU B 1 270 ? 1.523 0.711 4.32 1 81 270 GLU B C 1
ATOM 6741 O O . GLU B 1 270 ? 1.061 1.184 5.363 1 81 270 GLU B O 1
ATOM 6746 N N . LEU B 1 271 ? 0.881 0.529 3.205 1 84.25 271 LEU B N 1
ATOM 6747 C CA . LEU B 1 271 ? -0.543 0.841 3.154 1 84.25 271 LEU B CA 1
ATOM 6748 C C . LEU B 1 271 ? -1.336 -0.333 2.588 1 84.25 271 LEU B C 1
ATOM 6750 O O . LEU B 1 271 ? -0.812 -1.113 1.788 1 84.25 271 LEU B O 1
ATOM 6754 N N . CYS B 1 272 ? -2.547 -0.439 3.053 1 84 272 CYS B N 1
ATOM 6755 C CA . CYS B 1 272 ? -3.453 -1.415 2.455 1 84 272 CYS B CA 1
ATOM 6756 C C . CYS B 1 272 ? -3.904 -0.964 1.07 1 84 272 CYS B C 1
ATOM 6758 O O . CYS B 1 272 ? -3.881 0.229 0.763 1 84 272 CYS B O 1
ATOM 6760 N N . PRO B 1 273 ? -4.387 -1.859 0.27 1 83 273 PRO B N 1
ATOM 6761 C CA . PRO B 1 273 ? -4.742 -1.547 -1.116 1 83 273 PRO B CA 1
ATOM 6762 C C . PRO B 1 273 ? -5.879 -0.532 -1.219 1 83 273 PRO B C 1
ATOM 6764 O O . PRO B 1 273 ? -6.012 0.149 -2.238 1 83 273 PRO B O 1
ATOM 6767 N N . ASN B 1 274 ? -6.723 -0.431 -0.221 1 87.75 274 ASN B N 1
ATOM 6768 C CA . ASN B 1 274 ? -7.848 0.498 -0.28 1 87.75 274 ASN B CA 1
ATOM 6769 C C . ASN B 1 274 ? -7.445 1.895 0.186 1 87.75 274 ASN B C 1
ATOM 6771 O O . ASN B 1 274 ? -8.289 2.791 0.273 1 87.75 274 ASN B O 1
ATOM 6775 N N . PHE B 1 275 ? -6.172 2.109 0.521 1 89.19 275 PHE B N 1
ATOM 6776 C CA . PHE B 1 275 ? -5.633 3.416 0.875 1 89.19 275 PHE B CA 1
ATOM 6777 C C . PHE B 1 275 ? -4.934 4.055 -0.318 1 89.19 275 PHE B C 1
ATOM 6779 O O . PHE B 1 275 ? -4.012 3.467 -0.889 1 89.19 275 PHE B O 1
ATOM 6786 N N . HIS B 1 276 ? -5.285 5.25 -0.654 1 91.12 276 HIS B N 1
ATOM 6787 C CA . HIS B 1 276 ? -4.781 5.863 -1.877 1 91.12 276 HIS B CA 1
ATOM 6788 C C . HIS B 1 276 ? -4.176 7.234 -1.598 1 91.12 276 HIS B C 1
ATOM 6790 O O . HIS B 1 276 ? -4.902 8.195 -1.328 1 91.12 276 HIS B O 1
ATOM 6796 N N . PRO B 1 277 ? -2.855 7.348 -1.677 1 89.88 277 PRO B N 1
ATOM 6797 C CA . PRO B 1 277 ? -2.258 8.68 -1.607 1 89.88 277 PRO B CA 1
ATOM 6798 C C . PRO B 1 277 ? -2.631 9.555 -2.803 1 89.88 277 PRO B C 1
ATOM 6800 O O . PRO B 1 277 ? -2.566 9.102 -3.947 1 89.88 277 PRO B O 1
ATOM 6803 N N . VAL B 1 278 ? -2.992 10.82 -2.598 1 92.75 278 VAL B N 1
ATOM 6804 C CA . VAL B 1 278 ? -3.459 11.648 -3.705 1 92.75 278 VAL B CA 1
ATOM 6805 C C . VAL B 1 278 ? -2.686 12.969 -3.73 1 92.75 278 VAL B C 1
ATOM 6807 O O . VAL B 1 278 ? -2.883 13.789 -4.625 1 92.75 278 VAL B O 1
ATOM 6810 N N . GLY B 1 279 ? -1.744 13.195 -2.76 1 90.12 279 GLY B N 1
ATOM 6811 C CA . GLY B 1 279 ? -1.009 14.453 -2.717 1 90.12 279 GLY B CA 1
ATOM 6812 C C . GLY B 1 279 ? -1.781 15.578 -2.053 1 90.12 279 GLY B C 1
ATOM 6813 O O . GLY B 1 279 ? -2.783 15.328 -1.376 1 90.12 279 GLY B O 1
ATOM 6814 N N . LEU B 1 280 ? -1.326 16.766 -2.246 1 89.75 280 LEU B N 1
ATOM 6815 C CA . LEU B 1 280 ? -1.948 17.938 -1.642 1 89.75 280 LEU B CA 1
ATOM 6816 C C . LEU B 1 280 ? -3.27 18.266 -2.328 1 89.75 280 LEU B C 1
ATOM 6818 O O . LEU B 1 280 ? -3.387 18.156 -3.549 1 89.75 280 LEU B O 1
ATOM 6822 N N . LEU B 1 281 ? -4.211 18.531 -1.544 1 89.75 281 LEU B N 1
ATOM 6823 C CA . LEU B 1 281 ? -5.523 18.938 -2.041 1 89.75 281 LEU B CA 1
ATOM 6824 C C . LEU B 1 281 ? -5.688 20.453 -1.976 1 89.75 281 LEU B C 1
ATOM 6826 O O . LEU B 1 281 ? -6.082 20.984 -0.94 1 89.75 281 LEU B O 1
ATOM 6830 N N . SER B 1 282 ? -5.211 21.062 -3.078 1 77.94 282 SER B N 1
ATOM 6831 C CA . SER B 1 282 ? -5.141 22.516 -3.141 1 77.94 282 SER B CA 1
ATOM 6832 C C . SER B 1 282 ? -6.418 23.109 -3.723 1 77.94 282 SER B C 1
ATOM 6834 O O . SER B 1 282 ? -7.16 22.422 -4.43 1 77.94 282 SER B O 1
ATOM 6836 N N . PHE B 1 283 ? -6.551 24.344 -3.436 1 73.5 283 PHE B N 1
ATOM 6837 C CA . PHE B 1 283 ? -7.648 25.094 -4.039 1 73.5 283 PHE B CA 1
ATOM 6838 C C . PHE B 1 283 ? -7.359 25.391 -5.508 1 73.5 283 PHE B C 1
ATOM 6840 O O . PHE B 1 283 ? -6.195 25.484 -5.906 1 73.5 283 PHE B O 1
ATOM 6847 N N . LYS B 1 284 ? -8.453 25.531 -6.082 1 78 284 LYS B N 1
ATOM 6848 C CA . LYS B 1 284 ? -8.344 26.062 -7.438 1 78 284 LYS B CA 1
ATOM 6849 C C . LYS B 1 284 ? -7.93 27.531 -7.414 1 78 284 LYS B C 1
ATOM 6851 O O . LYS B 1 284 ? -8.391 28.297 -6.566 1 78 284 LYS B O 1
ATOM 6856 N N . GLU B 1 285 ? -7.148 27.844 -8.32 1 79.06 285 GLU B N 1
ATOM 6857 C CA . GLU B 1 285 ? -6.578 29.188 -8.383 1 79.06 285 GLU B CA 1
ATOM 6858 C C . GLU B 1 285 ? -7.672 30.25 -8.477 1 79.06 285 GLU B C 1
ATOM 6860 O O . GLU B 1 285 ? -7.594 31.297 -7.82 1 79.06 285 GLU B O 1
ATOM 6865 N N . ASN B 1 286 ? -8.688 29.953 -9.18 1 77.69 286 ASN B N 1
ATOM 6866 C CA . ASN B 1 286 ? -9.742 30.922 -9.414 1 77.69 286 ASN B CA 1
ATOM 6867 C C . ASN B 1 286 ? -10.633 31.094 -8.18 1 77.69 286 ASN B C 1
ATOM 6869 O O . ASN B 1 286 ? -11.445 32 -8.125 1 77.69 286 ASN B O 1
ATOM 6873 N N . HIS B 1 287 ? -10.422 30.359 -7.184 1 79.38 287 HIS B N 1
ATOM 6874 C CA . HIS B 1 287 ? -11.25 30.438 -5.988 1 79.38 287 HIS B CA 1
ATOM 6875 C C . HIS B 1 287 ? -10.5 31.078 -4.828 1 79.38 287 HIS B C 1
ATOM 6877 O O . HIS B 1 287 ? -11.047 31.234 -3.736 1 79.38 287 HIS B O 1
ATOM 6883 N N . ILE B 1 288 ? -9.32 31.516 -5.086 1 83.62 288 ILE B N 1
ATOM 6884 C CA . ILE B 1 288 ? -8.523 32.219 -4.074 1 83.62 288 ILE B CA 1
ATOM 6885 C C . ILE B 1 288 ? -8.859 33.688 -4.07 1 83.62 288 ILE B C 1
ATOM 6887 O O . ILE B 1 288 ? -8.711 34.375 -5.09 1 83.62 288 ILE B O 1
ATOM 6891 N N . PRO B 1 289 ? -9.352 34.156 -2.957 1 84.94 289 PRO B N 1
ATOM 6892 C CA . PRO B 1 289 ? -9.656 35.594 -2.908 1 84.94 289 PRO B CA 1
ATOM 6893 C C . PRO B 1 289 ? -8.406 36.469 -3.002 1 84.94 289 PRO B C 1
ATOM 6895 O O . PRO B 1 289 ? -7.309 36.031 -2.648 1 84.94 289 PRO B O 1
ATOM 6898 N N . SER B 1 290 ? -8.648 37.656 -3.404 1 91.12 290 SER B N 1
ATOM 6899 C CA . SER B 1 290 ? -7.535 38.594 -3.467 1 91.12 290 SER B CA 1
ATOM 6900 C C . SER B 1 290 ? -7.18 39.125 -2.08 1 91.12 290 SER B C 1
ATOM 6902 O O . SER B 1 290 ? -8.039 39.188 -1.199 1 91.12 290 SER B O 1
ATOM 6904 N N . MET B 1 291 ? -5.945 39.469 -1.96 1 94.75 291 MET B N 1
ATOM 6905 C CA . MET B 1 291 ? -5.477 40.062 -0.71 1 94.75 291 MET B CA 1
ATOM 6906 C C . MET B 1 291 ? -6.027 41.469 -0.536 1 94.75 291 MET B C 1
ATOM 6908 O O . MET B 1 291 ? -6.266 42.156 -1.52 1 94.75 291 MET B O 1
ATOM 6912 N N . GLU B 1 292 ? -6.18 41.906 0.729 1 95.5 292 GLU B N 1
ATOM 6913 C CA . GLU B 1 292 ? -6.598 43.281 1.026 1 95.5 292 GLU B CA 1
ATOM 6914 C C . GLU B 1 292 ? -5.594 44.281 0.479 1 95.5 292 GLU B C 1
ATOM 6916 O O . GLU B 1 292 ? -4.383 44.094 0.555 1 95.5 292 GLU B O 1
ATOM 6921 N N . LYS B 1 293 ? -6.145 45.438 -0.009 1 95.94 293 LYS B N 1
ATOM 6922 C CA . LYS B 1 293 ? -5.297 46.438 -0.626 1 95.94 293 LYS B CA 1
ATOM 6923 C C . LYS B 1 293 ? -4.316 47.031 0.384 1 95.94 293 LYS B C 1
ATOM 6925 O O . LYS B 1 293 ? -3.145 47.25 0.065 1 95.94 293 LYS B O 1
ATOM 6930 N N . GLU B 1 294 ? -4.777 47.281 1.551 1 96.69 294 GLU B N 1
ATOM 6931 C CA . GLU B 1 294 ? -3.93 47.844 2.596 1 96.69 294 GLU B CA 1
ATOM 6932 C C . GLU B 1 294 ? -2.764 46.906 2.93 1 96.69 294 GLU B C 1
ATOM 6934 O O . GLU B 1 294 ? -1.633 47.375 3.107 1 96.69 294 GLU B O 1
ATOM 6939 N N . LEU B 1 295 ? -3.064 45.688 3.043 1 97.5 295 LEU B N 1
ATOM 6940 C CA . LEU B 1 295 ? -2.041 44.719 3.359 1 97.5 295 LEU B CA 1
ATOM 6941 C C . LEU B 1 295 ? -1.047 44.562 2.211 1 97.5 295 LEU B C 1
ATOM 6943 O O . LEU B 1 295 ? 0.157 44.438 2.439 1 97.5 295 LEU B O 1
ATOM 6947 N N . SER B 1 296 ? -1.532 44.562 0.995 1 97 296 SER B N 1
ATOM 6948 C CA . SER B 1 296 ? -0.668 44.5 -0.178 1 97 296 SER B CA 1
ATOM 6949 C C . SER B 1 296 ? 0.321 45.656 -0.212 1 97 296 SER B C 1
ATOM 6951 O O . SER B 1 296 ? 1.508 45.469 -0.48 1 97 296 SER B O 1
ATOM 6953 N N . THR B 1 297 ? -0.191 46.844 0.053 1 96.94 297 THR B N 1
ATOM 6954 C CA . THR B 1 297 ? 0.661 48.031 0.089 1 96.94 297 THR B CA 1
ATOM 6955 C C . THR B 1 297 ? 1.704 47.906 1.197 1 96.94 297 THR B C 1
ATOM 6957 O O . THR B 1 297 ? 2.879 48.219 0.986 1 96.94 297 THR B O 1
ATOM 6960 N N . PHE B 1 298 ? 1.222 47.531 2.299 1 97.88 298 PHE B N 1
ATOM 6961 C CA . PHE B 1 298 ? 2.115 47.344 3.436 1 97.88 298 PHE B CA 1
ATOM 6962 C C . PHE B 1 298 ? 3.248 46.375 3.08 1 97.88 298 PHE B C 1
ATOM 6964 O O . PHE B 1 298 ? 4.418 46.688 3.311 1 97.88 298 PHE B O 1
ATOM 6971 N N . LEU B 1 299 ? 2.957 45.219 2.484 1 97.81 299 LEU B N 1
ATOM 6972 C CA . LEU B 1 299 ? 3.93 44.188 2.156 1 97.81 299 LEU B CA 1
ATOM 6973 C C . LEU B 1 299 ? 4.898 44.656 1.081 1 97.81 299 LEU B C 1
ATOM 6975 O O . LEU B 1 299 ? 6.074 44.281 1.092 1 97.81 299 LEU B O 1
ATOM 6979 N N . GLN B 1 300 ? 4.438 45.469 0.182 1 96.56 300 GLN B N 1
ATOM 6980 C CA . GLN B 1 300 ? 5.289 46 -0.873 1 96.56 300 GLN B CA 1
ATOM 6981 C C . GLN B 1 300 ? 6.391 46.875 -0.292 1 96.56 300 GLN B C 1
ATOM 6983 O O . GLN B 1 300 ? 7.488 46.969 -0.849 1 96.56 300 GLN B O 1
ATOM 6988 N N . HIS B 1 301 ? 6.082 47.469 0.785 1 96.19 301 HIS B N 1
ATOM 6989 C CA . HIS B 1 301 ? 7.039 48.375 1.405 1 96.19 301 HIS B CA 1
ATOM 6990 C C . HIS B 1 301 ? 8.023 47.625 2.295 1 96.19 301 HIS B C 1
ATOM 6992 O O . HIS B 1 301 ? 8.992 48.188 2.785 1 96.19 301 HIS B O 1
ATOM 6998 N N . CYS B 1 302 ? 7.754 46.375 2.57 1 97.44 302 CYS B N 1
ATOM 6999 C CA . CYS B 1 302 ? 8.625 45.562 3.41 1 97.44 302 CYS B CA 1
ATOM 7000 C C . CYS B 1 302 ? 9.797 45.031 2.609 1 97.44 302 CYS B C 1
ATOM 7002 O O . CYS B 1 302 ? 9.961 43.812 2.484 1 97.44 302 CYS B O 1
ATOM 7004 N N . THR B 1 303 ? 10.734 45.812 2.164 1 95.56 303 THR B N 1
ATOM 7005 C CA . THR B 1 303 ? 11.781 45.5 1.209 1 95.56 303 THR B CA 1
ATOM 7006 C C . THR B 1 303 ? 12.859 44.625 1.867 1 95.56 303 THR B C 1
ATOM 7008 O O . THR B 1 303 ? 13.578 43.906 1.187 1 95.56 303 THR B O 1
ATOM 7011 N N . MET B 1 304 ? 12.961 44.719 3.168 1 95.62 304 MET B N 1
ATOM 7012 C CA . MET B 1 304 ? 13.938 43.875 3.867 1 95.62 304 MET B CA 1
ATOM 7013 C C . MET B 1 304 ? 13.398 42.469 4.105 1 95.62 304 MET B C 1
ATOM 7015 O O . MET B 1 304 ? 14.141 41.594 4.496 1 95.62 304 MET B O 1
ATOM 7019 N N . GLY B 1 305 ? 12.117 42.312 3.908 1 97.31 305 GLY B N 1
ATOM 7020 C CA . GLY B 1 305 ? 11.477 41.031 4.125 1 97.31 305 GLY B CA 1
ATOM 7021 C C . GLY B 1 305 ? 10.367 41.094 5.164 1 97.31 305 GLY B C 1
ATOM 7022 O O . GLY B 1 305 ? 10.266 42.062 5.922 1 97.31 305 GLY B O 1
ATOM 7023 N N . ALA B 1 306 ? 9.539 40.062 5.188 1 98.56 306 ALA B N 1
ATOM 7024 C CA . ALA B 1 306 ? 8.414 40.031 6.117 1 98.56 306 ALA B CA 1
ATOM 7025 C C . ALA B 1 306 ? 8.219 38.625 6.68 1 98.56 306 ALA B C 1
ATOM 7027 O O . ALA B 1 306 ? 8.648 37.656 6.07 1 98.56 306 ALA B O 1
ATOM 7028 N N . ILE B 1 307 ? 7.621 38.594 7.855 1 98.62 307 ILE B N 1
ATOM 7029 C CA . ILE B 1 307 ? 7.281 37.344 8.547 1 98.62 307 ILE B CA 1
ATOM 7030 C C . ILE B 1 307 ? 5.773 37.281 8.781 1 98.62 307 ILE B C 1
ATOM 7032 O O . ILE B 1 307 ? 5.168 38.25 9.25 1 98.62 307 ILE B O 1
ATOM 7036 N N . TYR B 1 308 ? 5.184 36.219 8.406 1 98.62 308 TYR B N 1
ATOM 7037 C CA . TYR B 1 308 ? 3.76 35.969 8.609 1 98.62 308 TYR B CA 1
ATOM 7038 C C . TYR B 1 308 ? 3.52 35.062 9.812 1 98.62 308 TYR B C 1
ATOM 7040 O O . TYR B 1 308 ? 3.961 33.906 9.828 1 98.62 308 TYR B O 1
ATOM 7048 N N . VAL B 1 309 ? 2.846 35.562 10.836 1 98.25 309 VAL B N 1
ATOM 7049 C CA . VAL B 1 309 ? 2.537 34.812 12.047 1 98.25 309 VAL B CA 1
ATOM 7050 C C . VAL B 1 309 ? 1.049 34.469 12.078 1 98.25 309 VAL B C 1
ATOM 7052 O O . VAL B 1 309 ? 0.202 35.375 12.141 1 98.25 309 VAL B O 1
ATOM 7055 N N . ASN B 1 310 ? 0.763 33.25 12.016 1 96.81 310 ASN B N 1
ATOM 7056 C CA . ASN B 1 310 ? -0.615 32.781 12.016 1 96.81 310 ASN B CA 1
ATOM 7057 C C . ASN B 1 310 ? -0.729 31.406 12.688 1 96.81 310 ASN B C 1
ATOM 7059 O O . ASN B 1 310 ? -0.236 30.406 12.156 1 96.81 310 ASN B O 1
ATOM 7063 N N . PHE B 1 311 ? -1.427 31.312 13.812 1 94.44 311 PHE B N 1
ATOM 7064 C CA . PHE B 1 311 ? -1.572 30.062 14.539 1 94.44 311 PHE B CA 1
ATOM 7065 C C . PHE B 1 311 ? -2.986 29.516 14.398 1 94.44 311 PHE B C 1
ATOM 7067 O O . PHE B 1 311 ? -3.463 28.781 15.266 1 94.44 311 PHE B O 1
ATOM 7074 N N . GLY B 1 312 ? -3.621 29.922 13.352 1 88.31 312 GLY B N 1
ATOM 7075 C CA . GLY B 1 312 ? -4.961 29.438 13.086 1 88.31 312 GLY B CA 1
ATOM 7076 C C . GLY B 1 312 ? -6.02 30.094 13.953 1 88.31 312 GLY B C 1
ATOM 7077 O O . GLY B 1 312 ? -5.703 30.906 14.82 1 88.31 312 GLY B O 1
ATOM 7078 N N . THR B 1 313 ? -7.301 29.703 13.805 1 82.44 313 THR B N 1
ATOM 7079 C CA . THR B 1 313 ? -8.43 30.297 14.508 1 82.44 313 THR B CA 1
ATOM 7080 C C . THR B 1 313 ? -8.68 29.594 15.836 1 82.44 313 THR B C 1
ATOM 7082 O O . THR B 1 313 ? -9.297 30.156 16.75 1 82.44 313 THR B O 1
ATOM 7085 N N . LEU B 1 314 ? -8.125 28.438 16 1 86.25 314 LEU B N 1
ATOM 7086 C CA . LEU B 1 314 ? -8.508 27.609 17.141 1 86.25 314 LEU B CA 1
ATOM 7087 C C . LEU B 1 314 ? -7.512 27.766 18.281 1 86.25 314 LEU B C 1
ATOM 7089 O O . LEU B 1 314 ? -7.891 27.719 19.453 1 86.25 314 LEU B O 1
ATOM 7093 N N . ALA B 1 315 ? -6.324 28.031 17.984 1 88.5 315 ALA B N 1
ATOM 7094 C CA . ALA B 1 315 ? -5.281 28.078 19 1 88.5 315 ALA B CA 1
ATOM 7095 C C . ALA B 1 315 ? -5.383 29.359 19.828 1 88.5 315 ALA B C 1
ATOM 7097 O O . ALA B 1 315 ? -5.715 30.422 19.312 1 88.5 315 ALA B O 1
ATOM 7098 N N . SER B 1 316 ? -5.145 29.172 21.094 1 89.25 316 SER B N 1
ATOM 7099 C CA . SER B 1 316 ? -5.059 30.281 22.031 1 89.25 316 SER B CA 1
ATOM 7100 C C . SER B 1 316 ? -3.705 30.312 22.734 1 89.25 316 SER B C 1
ATOM 7102 O O . SER B 1 316 ? -3.354 29.375 23.453 1 89.25 316 SER B O 1
ATOM 7104 N N . LEU B 1 317 ? -3.094 31.422 22.562 1 93 317 LEU B N 1
ATOM 7105 C CA . LEU B 1 317 ? -1.78 31.562 23.188 1 93 317 LEU B CA 1
ATOM 7106 C C . LEU B 1 317 ? -1.898 32.156 24.578 1 93 317 LEU B C 1
ATOM 7108 O O . LEU B 1 317 ? -2.736 33.031 24.797 1 93 317 LEU B O 1
ATOM 7112 N N . ASN B 1 318 ? -1.088 31.688 25.438 1 91.56 318 ASN B N 1
ATOM 7113 C CA . ASN B 1 318 ? -1.039 32.344 26.734 1 91.56 318 ASN B CA 1
ATOM 7114 C C . ASN B 1 318 ? -0.115 33.562 26.719 1 91.56 318 ASN B C 1
ATOM 7116 O O . ASN B 1 318 ? 0.535 33.844 25.703 1 91.56 318 ASN B O 1
ATOM 7120 N N . SER B 1 319 ? -0.028 34.25 27.812 1 93.94 319 SER B N 1
ATOM 7121 C CA . SER B 1 319 ? 0.685 35.531 27.891 1 93.94 319 SER B CA 1
ATOM 7122 C C . SER B 1 319 ? 2.176 35.344 27.625 1 93.94 319 SER B C 1
ATOM 7124 O O . SER B 1 319 ? 2.797 36.156 26.938 1 93.94 319 SER B O 1
ATOM 7126 N N . ARG B 1 320 ? 2.748 34.312 28.172 1 94.75 320 ARG B N 1
ATOM 7127 C CA . ARG B 1 320 ? 4.172 34.062 27.984 1 94.75 320 ARG B CA 1
ATOM 7128 C C . ARG B 1 320 ? 4.5 33.812 26.516 1 94.75 320 ARG B C 1
ATOM 7130 O O . ARG B 1 320 ? 5.484 34.312 26 1 94.75 320 ARG B O 1
ATOM 7137 N N . GLN B 1 321 ? 3.736 33 25.938 1 95.44 321 GLN B N 1
ATOM 7138 C CA . GLN B 1 321 ? 3.955 32.625 24.531 1 95.44 321 GLN B CA 1
ATOM 7139 C C . GLN B 1 321 ? 3.891 33.875 23.625 1 95.44 321 GLN B C 1
ATOM 7141 O O . GLN B 1 321 ? 4.766 34.062 22.781 1 95.44 321 GLN B O 1
ATOM 7146 N N . VAL B 1 322 ? 2.852 34.719 23.828 1 96.38 322 VAL B N 1
ATOM 7147 C CA . VAL B 1 322 ? 2.713 35.938 23.047 1 96.38 322 VAL B CA 1
ATOM 7148 C C . VAL B 1 322 ? 3.916 36.844 23.297 1 96.38 322 VAL B C 1
ATOM 7150 O O . VAL B 1 322 ? 4.5 37.375 22.359 1 96.38 322 VAL B O 1
ATOM 7153 N N . ASP B 1 323 ? 4.266 36.969 24.516 1 96.25 323 ASP B N 1
ATOM 7154 C CA . ASP B 1 323 ? 5.387 37.812 24.891 1 96.25 323 ASP B CA 1
ATOM 7155 C C . ASP B 1 323 ? 6.684 37.344 24.234 1 96.25 323 ASP B C 1
ATOM 7157 O O . ASP B 1 323 ? 7.422 38.156 23.672 1 96.25 323 ASP B O 1
ATOM 7161 N N . TYR B 1 324 ? 6.957 36.062 24.312 1 97 324 TYR B N 1
ATOM 7162 C CA . TYR B 1 324 ? 8.211 35.531 23.797 1 97 324 TYR B CA 1
ATOM 7163 C C . TYR B 1 324 ? 8.273 35.656 22.281 1 97 324 TYR B C 1
ATOM 7165 O O . TYR B 1 324 ? 9.328 35.969 21.719 1 97 324 TYR B O 1
ATOM 7173 N N . ILE B 1 325 ? 7.191 35.406 21.594 1 97.69 325 ILE B N 1
ATOM 7174 C CA . ILE B 1 325 ? 7.156 35.531 20.141 1 97.69 325 ILE B CA 1
ATOM 7175 C C . ILE B 1 325 ? 7.379 37 19.766 1 97.69 325 ILE B C 1
ATOM 7177 O O . ILE B 1 325 ? 8.195 37.312 18.875 1 97.69 325 ILE B O 1
ATOM 7181 N N . ALA B 1 326 ? 6.727 37.906 20.469 1 97.75 326 ALA B N 1
ATOM 7182 C CA . ALA B 1 326 ? 6.852 39.344 20.203 1 97.75 326 ALA B CA 1
ATOM 7183 C C . ALA B 1 326 ? 8.289 39.812 20.406 1 97.75 326 ALA B C 1
ATOM 7185 O O . ALA B 1 326 ? 8.828 40.562 19.594 1 97.75 326 ALA B O 1
ATOM 7186 N N . ARG B 1 327 ? 8.836 39.375 21.453 1 96.75 327 ARG B N 1
ATOM 7187 C CA . ARG B 1 327 ? 10.203 39.781 21.781 1 96.75 327 ARG B CA 1
ATOM 7188 C C . ARG B 1 327 ? 11.18 39.281 20.719 1 96.75 327 ARG B C 1
ATOM 7190 O O . ARG B 1 327 ? 12.148 39.969 20.391 1 96.75 327 ARG B O 1
ATOM 7197 N N . ALA B 1 328 ? 10.984 38.094 20.281 1 97.69 328 ALA B N 1
ATOM 7198 C CA . ALA B 1 328 ? 11.836 37.562 19.219 1 97.69 328 ALA B CA 1
ATOM 7199 C C . ALA B 1 328 ? 11.688 38.406 17.938 1 97.69 328 ALA B C 1
ATOM 7201 O O . ALA B 1 328 ? 12.688 38.75 17.312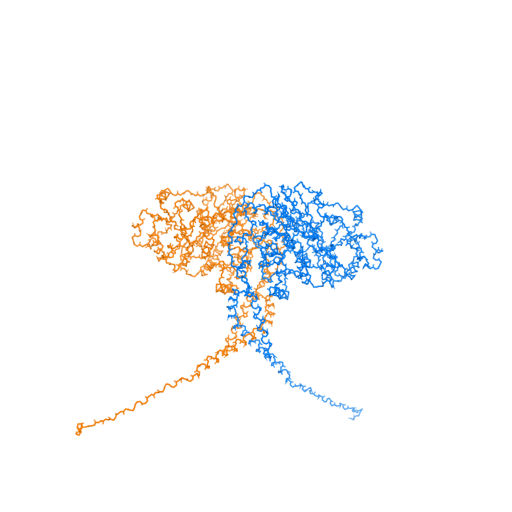 1 97.69 328 ALA B O 1
ATOM 7202 N N . LEU B 1 329 ? 10.5 38.75 17.594 1 97.56 329 LEU B N 1
ATOM 7203 C CA . LEU B 1 329 ? 10.211 39.438 16.344 1 97.56 329 LEU B CA 1
ATOM 7204 C C . LEU B 1 329 ? 10.758 40.875 16.391 1 97.56 329 LEU B C 1
ATOM 7206 O O . LEU B 1 329 ? 11.227 41.375 15.375 1 97.56 329 LEU B O 1
ATOM 7210 N N . GLU B 1 330 ? 10.75 41.469 17.5 1 95.69 330 GLU B N 1
ATOM 7211 C CA . GLU B 1 330 ? 11.211 42.844 17.656 1 95.69 330 GLU B CA 1
ATOM 7212 C C . GLU B 1 330 ? 12.711 42.969 17.406 1 95.69 330 GLU B C 1
ATOM 7214 O O . GLU B 1 330 ? 13.219 44.031 17.094 1 95.69 330 GLU B O 1
ATOM 7219 N N . GLN B 1 331 ? 13.328 41.906 17.562 1 95.69 331 GLN B N 1
ATOM 7220 C CA . GLN B 1 331 ? 14.781 41.906 17.422 1 95.69 331 GLN B CA 1
ATOM 7221 C C . GLN B 1 331 ? 15.195 41.75 15.969 1 95.69 331 GLN B C 1
ATOM 7223 O O . GLN B 1 331 ? 16.375 41.875 15.641 1 95.69 331 GLN B O 1
ATOM 7228 N N . LEU B 1 332 ? 14.336 41.531 15.086 1 96.5 332 LEU B N 1
ATOM 7229 C CA . LEU B 1 332 ? 14.617 41.281 13.68 1 96.5 332 LEU B CA 1
ATOM 7230 C C . LEU B 1 332 ? 14.25 42.5 12.828 1 96.5 332 LEU B C 1
ATOM 7232 O O . LEU B 1 332 ? 13.328 43.25 13.172 1 96.5 332 LEU B O 1
ATOM 7236 N N . PRO B 1 333 ? 14.898 42.688 11.734 1 95.56 333 PRO B N 1
ATOM 7237 C CA . PRO B 1 333 ? 14.664 43.875 10.914 1 95.56 333 PRO B CA 1
ATOM 7238 C C . PRO B 1 333 ? 13.492 43.719 9.945 1 95.56 333 PRO B C 1
ATOM 7240 O O . PRO B 1 333 ? 13.312 44.531 9.039 1 95.56 333 PRO B O 1
ATOM 7243 N N . TYR B 1 334 ? 12.672 42.75 10.086 1 97.62 334 TYR B N 1
ATOM 7244 C CA . TYR B 1 334 ? 11.648 42.375 9.109 1 97.62 334 TYR B CA 1
ATOM 7245 C C . TYR B 1 334 ? 10.281 42.906 9.539 1 97.62 334 TYR B C 1
ATOM 7247 O O . TYR B 1 334 ? 10.039 43.125 10.727 1 97.62 334 TYR B O 1
ATOM 7255 N N . CYS B 1 335 ? 9.414 43.094 8.57 1 98.31 335 CYS B N 1
ATOM 7256 C CA . CYS B 1 335 ? 8.016 43.375 8.859 1 98.31 335 CYS B CA 1
ATOM 7257 C C . CYS B 1 335 ? 7.316 42.156 9.422 1 98.31 335 CYS B C 1
ATOM 7259 O O . CYS B 1 335 ? 7.77 41.031 9.211 1 98.31 335 CYS B O 1
ATOM 7261 N N . VAL B 1 336 ? 6.246 42.438 10.164 1 98.44 336 VAL B N 1
ATOM 7262 C CA . VAL B 1 336 ? 5.504 41.344 10.758 1 98.44 336 VAL B CA 1
ATOM 7263 C C . VAL B 1 336 ? 4.023 41.469 10.422 1 98.44 336 VAL B C 1
ATOM 7265 O O . VAL B 1 336 ? 3.412 42.5 10.664 1 98.44 336 VAL B O 1
ATOM 7268 N N . ILE B 1 337 ? 3.508 40.5 9.797 1 98.38 337 ILE B N 1
ATOM 7269 C CA . ILE B 1 337 ? 2.068 40.312 9.633 1 98.38 337 ILE B CA 1
ATOM 7270 C C . ILE B 1 337 ? 1.559 39.281 10.633 1 98.38 337 ILE B C 1
ATOM 7272 O O . ILE B 1 337 ? 1.944 38.125 10.57 1 98.38 337 ILE B O 1
ATOM 7276 N N . TRP B 1 338 ? 0.654 39.656 11.523 1 97.69 338 TRP B N 1
ATOM 7277 C CA . TRP B 1 338 ? 0.262 38.781 12.625 1 97.69 338 TRP B CA 1
ATOM 7278 C C . TRP B 1 338 ? -1.255 38.656 12.703 1 97.69 338 TRP B C 1
ATOM 7280 O O . TRP B 1 338 ? -1.955 39.625 12.969 1 97.69 338 TRP B O 1
ATOM 7290 N N . LYS B 1 339 ? -1.729 37.438 12.406 1 96.75 339 LYS B N 1
ATOM 7291 C CA . LYS B 1 339 ? -3.131 37.156 12.688 1 96.75 339 LYS B CA 1
ATOM 7292 C C . LYS B 1 339 ? -3.35 36.875 14.172 1 96.75 339 LYS B C 1
ATOM 7294 O O . LYS B 1 339 ? -2.902 35.844 14.688 1 96.75 339 LYS B O 1
ATOM 7299 N N . MET B 1 340 ? -4.059 37.75 14.828 1 93.25 340 MET B N 1
ATOM 7300 C CA . MET B 1 340 ? -4.246 37.656 16.266 1 93.25 340 MET B CA 1
ATOM 7301 C C . MET B 1 340 ? -5.648 38.094 16.672 1 93.25 340 MET B C 1
ATOM 7303 O O . MET B 1 340 ? -6.152 39.094 16.156 1 93.25 340 MET B O 1
ATOM 7307 N N . LYS B 1 341 ? -6.164 37.312 17.578 1 88.31 341 LYS B N 1
ATOM 7308 C CA . LYS B 1 341 ? -7.438 37.719 18.156 1 88.31 341 LYS B CA 1
ATOM 7309 C C . LYS B 1 341 ? -7.27 39 19 1 88.31 341 LYS B C 1
ATOM 7311 O O . LYS B 1 341 ? -6.234 39.188 19.641 1 88.31 341 LYS B O 1
ATOM 7316 N N . ASP B 1 342 ? -8.305 39.75 19.031 1 88 342 ASP B N 1
ATOM 7317 C CA . ASP B 1 342 ? -8.242 41 19.75 1 88 342 ASP B CA 1
ATOM 7318 C C . ASP B 1 342 ? -7.961 40.781 21.234 1 88 342 ASP B C 1
ATOM 7320 O O . ASP B 1 342 ? -7.234 41.562 21.844 1 88 342 ASP B O 1
ATOM 7324 N N . GLU B 1 343 ? -8.492 39.719 21.766 1 85.44 343 GLU B N 1
ATOM 7325 C CA . GLU B 1 343 ? -8.344 39.406 23.203 1 85.44 343 GLU B CA 1
ATOM 7326 C C . GLU B 1 343 ? -6.895 39.094 23.547 1 85.44 343 GLU B C 1
ATOM 7328 O O . GLU B 1 343 ? -6.473 39.25 24.688 1 85.44 343 GLU B O 1
ATOM 7333 N N . GLN B 1 344 ? -6.145 38.75 22.625 1 88.5 344 GLN B N 1
ATOM 7334 C CA . GLN B 1 344 ? -4.77 38.312 22.875 1 88.5 344 GLN B CA 1
ATOM 7335 C C . GLN B 1 344 ? -3.807 39.5 22.781 1 88.5 344 GLN B C 1
ATOM 7337 O O . GLN B 1 344 ? -2.66 39.406 23.219 1 88.5 344 GLN B O 1
ATOM 7342 N N . LYS B 1 345 ? -4.207 40.594 22.25 1 90.75 345 LYS B N 1
ATOM 7343 C CA . LYS B 1 345 ? -3.371 41.781 22.078 1 90.75 345 LYS B CA 1
ATOM 7344 C C . LYS B 1 345 ? -2.896 42.344 23.406 1 90.75 345 LYS B C 1
ATOM 7346 O O . LYS B 1 345 ? -1.835 42.938 23.5 1 90.75 345 LYS B O 1
ATOM 7351 N N . LYS B 1 346 ? -3.697 42.031 24.406 1 90.25 346 LYS B N 1
ATOM 7352 C CA . LYS B 1 346 ? -3.359 42.5 25.75 1 90.25 346 LYS B CA 1
ATOM 7353 C C . LYS B 1 346 ? -2.09 41.844 26.266 1 90.25 346 LYS B C 1
ATOM 7355 O O . LYS B 1 346 ? -1.444 42.344 27.188 1 90.25 346 LYS B O 1
ATOM 7360 N N . HIS B 1 347 ? -1.748 40.75 25.656 1 91.56 347 HIS B N 1
ATOM 7361 C CA . HIS B 1 347 ? -0.595 40 26.141 1 91.56 347 HIS B CA 1
ATOM 7362 C C . HIS B 1 347 ? 0.688 40.469 25.453 1 91.56 347 HIS B C 1
ATOM 7364 O O . HIS B 1 347 ? 1.778 40 25.797 1 91.56 347 HIS B O 1
ATOM 7370 N N . LEU B 1 348 ? 0.608 41.375 24.562 1 94.38 348 LEU B N 1
ATOM 7371 C CA . LEU B 1 348 ? 1.795 41.906 23.906 1 94.38 348 LEU B CA 1
ATOM 7372 C C . LEU B 1 348 ? 2.613 42.75 24.875 1 94.38 348 LEU B C 1
ATOM 7374 O O . LEU B 1 348 ? 2.051 43.469 25.719 1 94.38 348 LEU B O 1
ATOM 7378 N N . PRO B 1 349 ? 3.932 42.688 24.75 1 93.06 349 PRO B N 1
ATOM 7379 C CA . PRO B 1 349 ? 4.766 43.469 25.656 1 93.06 349 PRO B CA 1
ATOM 7380 C C . PRO B 1 349 ? 4.496 44.969 25.547 1 93.06 349 PRO B C 1
ATOM 7382 O O . PRO B 1 349 ? 4.145 45.469 24.469 1 93.06 349 PRO B O 1
ATOM 7385 N N . LYS B 1 350 ? 4.793 45.594 26.625 1 91 350 LYS B N 1
ATOM 7386 C CA . LYS B 1 350 ? 4.656 47.031 26.641 1 91 350 LYS B CA 1
ATOM 7387 C C . LYS B 1 350 ? 5.594 47.688 25.625 1 91 350 LYS B C 1
ATOM 7389 O O . LYS B 1 350 ? 6.773 47.344 25.547 1 91 350 LYS B O 1
ATOM 7394 N N . GLY B 1 351 ? 5.043 48.594 24.828 1 91.81 351 GLY B N 1
ATOM 7395 C CA . GLY B 1 351 ? 5.855 49.344 23.875 1 91.81 351 GLY B CA 1
ATOM 7396 C C . GLY B 1 351 ? 6.023 48.625 22.547 1 91.81 351 GLY B C 1
ATOM 7397 O O . GLY B 1 351 ? 6.609 49.156 21.609 1 91.81 351 GLY B O 1
ATOM 7398 N N . PHE B 1 352 ? 5.488 47.375 22.484 1 92.94 352 PHE B N 1
ATOM 7399 C CA . PHE B 1 352 ? 5.637 46.594 21.266 1 92.94 352 PHE B CA 1
ATOM 7400 C C . PHE B 1 352 ? 5.086 47.344 20.062 1 92.94 352 PHE B C 1
ATOM 7402 O O . PHE B 1 352 ? 5.742 47.438 19.016 1 92.94 352 PHE B O 1
ATOM 7409 N N . PHE B 1 353 ? 3.963 47.938 20.188 1 90.88 353 PHE B N 1
ATOM 7410 C CA . PHE B 1 353 ? 3.316 48.688 19.109 1 90.88 353 PHE B CA 1
ATOM 7411 C C . PHE B 1 353 ? 4.16 49.906 18.703 1 90.88 353 PHE B C 1
ATOM 7413 O O . PHE B 1 353 ? 4.238 50.25 17.516 1 90.88 353 PHE B O 1
ATOM 7420 N N . GLY B 1 354 ? 4.699 50.531 19.688 1 90 354 GLY B N 1
ATOM 7421 C CA . GLY B 1 354 ? 5.543 51.688 19.406 1 90 354 GLY B CA 1
ATOM 7422 C C . GLY B 1 354 ? 6.812 51.312 18.656 1 90 354 GLY B C 1
ATOM 7423 O O . GLY B 1 354 ? 7.176 51.969 17.688 1 90 354 GLY B O 1
ATOM 7424 N N . LYS B 1 355 ? 7.398 50.312 19.078 1 91.31 355 LYS B N 1
ATOM 7425 C CA . LYS B 1 355 ? 8.664 49.875 18.484 1 91.31 355 LYS B CA 1
ATOM 7426 C C . LYS B 1 355 ? 8.461 49.344 17.062 1 91.31 355 LYS B C 1
ATOM 7428 O O . LYS B 1 355 ? 9.336 49.531 16.219 1 91.31 355 LYS B O 1
ATOM 7433 N N . MET B 1 356 ? 7.266 48.75 16.828 1 93.81 356 MET B N 1
ATOM 7434 C CA . MET B 1 356 ? 7.016 48.094 15.547 1 93.81 356 MET B CA 1
ATOM 7435 C C . MET B 1 356 ? 6.047 48.906 14.695 1 93.81 356 MET B C 1
ATOM 7437 O O . MET B 1 356 ? 5.441 48.375 13.758 1 93.81 356 MET B O 1
ATOM 7441 N N . LYS B 1 357 ? 5.75 50.031 14.984 1 89.62 357 LYS B N 1
ATOM 7442 C CA . LYS B 1 357 ? 4.707 50.906 14.422 1 89.62 357 LYS B CA 1
ATOM 7443 C C . LYS B 1 357 ? 4.742 50.875 12.898 1 89.62 357 LYS B C 1
ATOM 7445 O O . LYS B 1 357 ? 3.703 50.688 12.258 1 89.62 357 LYS B O 1
ATOM 7450 N N . GLU B 1 358 ? 5.887 50.938 12.242 1 91.56 358 GLU B N 1
ATOM 7451 C CA . GLU B 1 358 ? 5.984 51 10.781 1 91.56 358 GLU B CA 1
ATOM 7452 C C . GLU B 1 358 ? 6.168 49.625 10.172 1 91.56 358 GLU B C 1
ATOM 7454 O O . GLU B 1 358 ? 6.09 49.469 8.953 1 91.56 358 GLU B O 1
ATOM 7459 N N . THR B 1 359 ? 6.258 48.594 10.984 1 96.38 359 THR B N 1
ATOM 7460 C CA . THR B 1 359 ? 6.648 47.312 10.445 1 96.38 359 THR B CA 1
ATOM 7461 C C . THR B 1 359 ? 5.684 46.219 10.914 1 96.38 359 THR B C 1
ATOM 7463 O O . THR B 1 359 ? 5.918 45.031 10.68 1 96.38 359 THR B O 1
ATOM 7466 N N . LEU B 1 360 ? 4.598 46.625 11.547 1 97.31 360 LEU B N 1
ATOM 7467 C CA . LEU B 1 360 ? 3.66 45.656 12.086 1 97.31 360 LEU B CA 1
ATOM 7468 C C . LEU B 1 360 ? 2.279 45.844 11.469 1 97.31 360 LEU B C 1
ATOM 7470 O O . LEU B 1 360 ? 1.76 46.938 11.398 1 97.31 360 LEU B O 1
ATOM 7474 N N . PHE B 1 361 ? 1.712 44.781 10.984 1 97.25 361 PHE B N 1
ATOM 7475 C CA . PHE B 1 361 ? 0.333 44.688 10.523 1 97.25 361 PHE B CA 1
ATOM 7476 C C . PHE B 1 361 ? -0.421 43.594 11.258 1 97.25 361 PHE B C 1
ATOM 7478 O O . PHE B 1 361 ? -0.176 42.406 11.023 1 97.25 361 PHE B O 1
ATOM 7485 N N . ILE B 1 362 ? -1.351 43.875 12.156 1 95.62 362 ILE B N 1
ATOM 7486 C CA . ILE B 1 362 ? -2.037 42.906 13 1 95.62 362 ILE B CA 1
ATOM 7487 C C . ILE B 1 362 ? -3.541 43 12.758 1 95.62 362 ILE B C 1
ATOM 7489 O O . ILE B 1 362 ? -4.125 44.062 12.766 1 95.62 362 ILE B O 1
ATOM 7493 N N . ARG B 1 363 ? -4.125 41.844 12.477 1 94.62 363 ARG B N 1
ATOM 7494 C CA . ARG B 1 363 ? -5.57 41.719 12.328 1 94.62 363 ARG B CA 1
ATOM 7495 C C . ARG B 1 363 ? -6.051 40.344 12.82 1 94.62 363 ARG B C 1
ATOM 7497 O O . ARG B 1 363 ? -5.258 39.406 12.953 1 94.62 363 ARG B O 1
ATOM 7504 N N . SER B 1 364 ? -7.316 40.312 13.133 1 92.75 364 SER B N 1
ATOM 7505 C CA . SER B 1 364 ? -7.891 39.062 13.594 1 92.75 364 SER B CA 1
ATOM 7506 C C . SER B 1 364 ? -8.273 38.156 12.422 1 92.75 364 SER B C 1
ATOM 7508 O O . SER B 1 364 ? -8.508 36.938 12.609 1 92.75 364 SER B O 1
ATOM 7510 N N . TYR B 1 365 ? -8.328 38.75 11.281 1 91.25 365 TYR B N 1
ATOM 7511 C CA . TYR B 1 365 ? -8.758 38 10.102 1 91.25 365 TYR B CA 1
ATOM 7512 C C . TYR B 1 365 ? -8.086 38.531 8.844 1 91.25 365 TYR B C 1
ATOM 7514 O O . TYR B 1 365 ? -7.883 39.719 8.703 1 91.25 365 TYR B O 1
ATOM 7522 N N . PHE B 1 366 ? -7.664 37.656 7.98 1 93.69 366 PHE B N 1
ATOM 7523 C CA . PHE B 1 366 ? -7.156 37.969 6.652 1 93.69 366 PHE B CA 1
ATOM 7524 C C . PHE B 1 366 ? -7.973 37.281 5.574 1 93.69 366 PHE B C 1
ATOM 7526 O O . PHE B 1 366 ? -8.352 36.094 5.73 1 93.69 366 PHE B O 1
ATOM 7533 N N . LEU B 1 367 ? -8.18 37.875 4.492 1 89.44 367 LEU B N 1
ATOM 7534 C CA . LEU B 1 367 ? -9.031 37.344 3.424 1 89.44 367 LEU B CA 1
ATOM 7535 C C . LEU B 1 367 ? -8.352 36.219 2.678 1 89.44 367 LEU B C 1
ATOM 7537 O O . LEU B 1 367 ? -9.016 35.281 2.223 1 89.44 367 LEU B O 1
ATOM 7541 N N . SER B 1 368 ? -7.027 36.344 2.5 1 91.62 368 SER B N 1
ATOM 7542 C CA . SER B 1 368 ? -6.352 35.375 1.642 1 91.62 368 SER B CA 1
ATOM 7543 C C . SER B 1 368 ? -4.992 35 2.209 1 91.62 368 SER B C 1
ATOM 7545 O O . SER B 1 368 ? -3.957 35.469 1.737 1 91.62 368 SER B O 1
ATOM 7547 N N . PRO B 1 369 ? -5.035 34.031 3.078 1 92.06 369 PRO B N 1
ATOM 7548 C CA . PRO B 1 369 ? -3.76 33.562 3.629 1 92.06 369 PRO B CA 1
ATOM 7549 C C . PRO B 1 369 ? -2.793 33.094 2.551 1 92.06 369 PRO B C 1
ATOM 7551 O O . PRO B 1 369 ? -1.59 33.344 2.631 1 92.06 369 PRO B O 1
ATOM 7554 N N . ILE B 1 370 ? -3.24 32.5 1.546 1 91.5 370 ILE B N 1
ATOM 7555 C CA . ILE B 1 370 ? -2.379 31.938 0.506 1 91.5 370 ILE B CA 1
ATOM 7556 C C . ILE B 1 370 ? -1.709 33.094 -0.265 1 91.5 370 ILE B C 1
ATOM 7558 O O . ILE B 1 370 ? -0.531 33 -0.62 1 91.5 370 ILE B O 1
ATOM 7562 N N . GLU B 1 371 ? -2.436 34.125 -0.524 1 94 371 GLU B N 1
ATOM 7563 C CA . GLU B 1 371 ? -1.85 35.281 -1.233 1 94 371 GLU B CA 1
ATOM 7564 C C . GLU B 1 371 ? -0.781 35.969 -0.389 1 94 371 GLU B C 1
ATOM 7566 O O . GLU B 1 371 ? 0.209 36.469 -0.921 1 94 371 GLU B O 1
ATOM 7571 N N . ILE B 1 372 ? -1.062 35.969 0.869 1 97.06 372 ILE B N 1
ATOM 7572 C CA . ILE B 1 372 ? -0.032 36.5 1.757 1 97.06 372 ILE B CA 1
ATOM 7573 C C . ILE B 1 372 ? 1.238 35.656 1.627 1 97.06 372 ILE B C 1
ATOM 7575 O O . ILE B 1 372 ? 2.328 36.188 1.428 1 97.06 372 ILE B O 1
ATOM 7579 N N . MET B 1 373 ? 1.073 34.375 1.677 1 96.56 373 MET B N 1
ATOM 7580 C CA . MET B 1 373 ? 2.201 33.469 1.676 1 96.56 373 MET B CA 1
ATOM 7581 C C . MET B 1 373 ? 2.943 33.5 0.345 1 96.56 373 MET B C 1
ATOM 7583 O O . MET B 1 373 ? 4.152 33.281 0.294 1 96.56 373 MET B O 1
ATOM 7587 N N . ARG B 1 374 ? 2.285 33.875 -0.686 1 95.12 374 ARG B N 1
ATOM 7588 C CA . ARG B 1 374 ? 2.865 33.875 -2.025 1 95.12 374 ARG B CA 1
ATOM 7589 C C . ARG B 1 374 ? 3.605 35.156 -2.301 1 95.12 374 ARG B C 1
ATOM 7591 O O . ARG B 1 374 ? 4.336 35.281 -3.287 1 95.12 374 ARG B O 1
ATOM 7598 N N . HIS B 1 375 ? 3.408 36.125 -1.48 1 96.88 375 HIS B N 1
ATOM 7599 C CA . HIS B 1 375 ? 4.012 37.438 -1.743 1 96.88 375 HIS B CA 1
ATOM 7600 C C . HIS B 1 375 ? 5.531 37.344 -1.775 1 96.88 375 HIS B C 1
ATOM 7602 O O . HIS B 1 375 ? 6.133 36.656 -0.954 1 96.88 375 HIS B O 1
ATOM 7608 N N . THR B 1 376 ? 6.176 38.031 -2.648 1 95.88 376 THR B N 1
ATOM 7609 C CA . THR B 1 376 ? 7.598 37.906 -2.934 1 95.88 376 THR B CA 1
ATOM 7610 C C . THR B 1 376 ? 8.43 38.344 -1.735 1 95.88 376 THR B C 1
ATOM 7612 O O . THR B 1 376 ? 9.547 37.875 -1.53 1 95.88 376 THR B O 1
ATOM 7615 N N . ASN B 1 377 ? 7.867 39.281 -0.926 1 97.5 377 ASN B N 1
ATOM 7616 C CA . ASN B 1 377 ? 8.641 39.812 0.195 1 97.5 377 ASN B CA 1
ATOM 7617 C C . ASN B 1 377 ? 8.461 38.969 1.447 1 97.5 377 ASN B C 1
ATOM 7619 O O . ASN B 1 377 ? 9.125 39.188 2.461 1 97.5 377 ASN B O 1
ATOM 7623 N N . LEU B 1 378 ? 7.602 38 1.423 1 97.81 378 LEU B N 1
ATOM 7624 C CA . LEU B 1 378 ? 7.406 37.125 2.576 1 97.81 378 LEU B CA 1
ATOM 7625 C C . LEU B 1 378 ? 8.5 36.094 2.646 1 97.81 378 LEU B C 1
ATOM 7627 O O . LEU B 1 378 ? 8.758 35.375 1.666 1 97.81 378 LEU B O 1
ATOM 7631 N N . MET B 1 379 ? 9.062 35.938 3.826 1 97.62 379 MET B N 1
ATOM 7632 C CA . MET B 1 379 ? 10.234 35.062 3.936 1 97.62 379 MET B CA 1
ATOM 7633 C C . MET B 1 379 ? 9.93 33.844 4.789 1 97.62 379 MET B C 1
ATOM 7635 O O . MET B 1 379 ? 10.492 32.781 4.562 1 97.62 379 MET B O 1
ATOM 7639 N N . VAL B 1 380 ? 9.117 34.062 5.789 1 98.19 380 VAL B N 1
ATOM 7640 C CA . VAL B 1 380 ? 8.922 33 6.777 1 98.19 380 VAL B CA 1
ATOM 7641 C C . VAL B 1 380 ? 7.449 32.969 7.191 1 98.19 380 VAL B C 1
ATOM 7643 O O . VAL B 1 380 ? 6.785 34 7.285 1 98.19 380 VAL B O 1
ATOM 7646 N N . PHE B 1 381 ? 6.977 31.828 7.41 1 98.5 381 PHE B N 1
ATOM 7647 C CA . PHE B 1 381 ? 5.656 31.578 7.98 1 98.5 381 PHE B CA 1
ATOM 7648 C C . PHE B 1 381 ? 5.77 30.938 9.352 1 98.5 381 PHE B C 1
ATOM 7650 O O . PHE B 1 381 ? 6.227 29.797 9.469 1 98.5 381 PHE B O 1
ATOM 7657 N N . ILE B 1 382 ? 5.418 31.609 10.383 1 98.38 382 ILE B N 1
ATOM 7658 C CA . ILE B 1 382 ? 5.332 31.031 11.719 1 98.38 382 ILE B CA 1
ATOM 7659 C C . ILE B 1 382 ? 3.947 30.422 11.938 1 98.38 382 ILE B C 1
ATOM 7661 O O . ILE B 1 382 ? 2.943 31.141 11.93 1 98.38 382 ILE B O 1
ATOM 7665 N N . SER B 1 383 ? 3.896 29.109 12.164 1 96.75 383 SER B N 1
ATOM 7666 C CA . SER B 1 383 ? 2.643 28.359 12.109 1 96.75 383 SER B CA 1
ATOM 7667 C C . SER B 1 383 ? 2.525 27.391 13.289 1 96.75 383 SER B C 1
ATOM 7669 O O . SER B 1 383 ? 3.523 27.062 13.93 1 96.75 383 SER B O 1
ATOM 7671 N N . HIS B 1 384 ? 1.333 27.047 13.617 1 95 384 HIS B N 1
ATOM 7672 C CA . HIS B 1 384 ? 1.077 25.984 14.594 1 95 384 HIS B CA 1
ATOM 7673 C C . HIS B 1 384 ? 1.254 24.609 13.969 1 95 384 HIS B C 1
ATOM 7675 O O . HIS B 1 384 ? 1.064 23.578 14.633 1 95 384 HIS B O 1
ATOM 7681 N N . CYS B 1 385 ? 1.529 24.516 12.703 1 93.38 385 CYS B N 1
ATOM 7682 C CA . CYS B 1 385 ? 1.759 23.281 11.977 1 93.38 385 CYS B CA 1
ATOM 7683 C C . CYS B 1 385 ? 0.45 22.531 11.742 1 93.38 385 CYS B C 1
ATOM 7685 O O . CYS B 1 385 ? 0.395 21.312 11.875 1 93.38 385 CYS B O 1
ATOM 7687 N N . GLY B 1 386 ? -0.559 23.281 11.469 1 91.12 386 GLY B N 1
ATOM 7688 C CA . GLY B 1 386 ? -1.752 22.641 10.945 1 91.12 386 GLY B CA 1
ATOM 7689 C C . GLY B 1 386 ? -1.57 22.094 9.539 1 91.12 386 GLY B C 1
ATOM 7690 O O . GLY B 1 386 ? -0.913 22.719 8.711 1 91.12 386 GLY B O 1
ATOM 7691 N N . ASP B 1 387 ? -2.145 21.016 9.258 1 87.38 387 ASP B N 1
ATOM 7692 C CA . ASP B 1 387 ? -1.946 20.328 7.98 1 87.38 387 ASP B CA 1
ATOM 7693 C C . ASP B 1 387 ? -2.264 21.266 6.809 1 87.38 387 ASP B C 1
ATOM 7695 O O . ASP B 1 387 ? -1.479 21.359 5.863 1 87.38 387 ASP B O 1
ATOM 7699 N N . THR B 1 388 ? -3.371 21.922 6.875 1 85.12 388 THR B N 1
ATOM 7700 C CA . THR B 1 388 ? -3.814 22.766 5.777 1 85.12 388 THR B CA 1
ATOM 7701 C C . THR B 1 388 ? -2.863 23.953 5.582 1 85.12 388 THR B C 1
ATOM 7703 O O . THR B 1 388 ? -2.518 24.297 4.453 1 85.12 388 THR B O 1
ATOM 7706 N N . SER B 1 389 ? -2.479 24.547 6.656 1 90.19 389 SER B N 1
ATOM 7707 C CA . SER B 1 389 ? -1.572 25.688 6.562 1 90.19 389 SER B CA 1
ATOM 7708 C C . SER B 1 389 ? -0.206 25.266 6.031 1 90.19 389 SER B C 1
ATOM 7710 O O . SER B 1 389 ? 0.421 26 5.266 1 90.19 389 SER B O 1
ATOM 7712 N N . VAL B 1 390 ? 0.215 24.203 6.488 1 91.44 390 VAL B N 1
ATOM 7713 C CA . VAL B 1 390 ? 1.499 23.688 6.016 1 91.44 390 VAL B CA 1
ATOM 7714 C C . VAL B 1 390 ? 1.414 23.375 4.523 1 91.44 390 VAL B C 1
ATOM 7716 O O . VAL B 1 390 ? 2.342 23.672 3.768 1 91.44 390 VAL B O 1
ATOM 7719 N N . HIS B 1 391 ? 0.347 22.766 4.125 1 88.25 391 HIS B N 1
ATOM 7720 C CA . HIS B 1 391 ? 0.15 22.5 2.709 1 88.25 391 HIS B CA 1
ATOM 7721 C C . HIS B 1 391 ? 0.149 23.781 1.889 1 88.25 391 HIS B C 1
ATOM 7723 O O . HIS B 1 391 ? 0.747 23.828 0.811 1 88.25 391 HIS B O 1
ATOM 7729 N N . GLU B 1 392 ? -0.49 24.766 2.385 1 90.06 392 GLU B N 1
ATOM 7730 C CA . GLU B 1 392 ? -0.512 26.062 1.707 1 90.06 392 GLU B CA 1
ATOM 7731 C C . GLU B 1 392 ? 0.887 26.672 1.62 1 90.06 392 GLU B C 1
ATOM 7733 O O . GLU B 1 392 ? 1.263 27.234 0.592 1 90.06 392 GLU B O 1
ATOM 7738 N N . ALA B 1 393 ? 1.556 26.547 2.658 1 94.62 393 ALA B N 1
ATOM 7739 C CA . ALA B 1 393 ? 2.92 27.078 2.68 1 94.62 393 ALA B CA 1
ATOM 7740 C C . ALA B 1 393 ? 3.805 26.328 1.679 1 94.62 393 ALA B C 1
ATOM 7742 O O . ALA B 1 393 ? 4.633 26.938 1.002 1 94.62 393 ALA B O 1
ATOM 7743 N N . LEU B 1 394 ? 3.648 25.016 1.636 1 92.69 394 LEU B N 1
ATOM 7744 C CA . LEU B 1 394 ? 4.395 24.234 0.66 1 92.69 394 LEU B CA 1
ATOM 7745 C C . LEU B 1 394 ? 4.078 24.688 -0.761 1 92.69 394 LEU B C 1
ATOM 7747 O O . LEU B 1 394 ? 4.988 24.891 -1.57 1 92.69 394 LEU B O 1
ATOM 7751 N N . GLU B 1 395 ? 2.865 24.891 -1.016 1 89.69 395 GLU B N 1
ATOM 7752 C CA . GLU B 1 395 ? 2.449 25.344 -2.338 1 89.69 395 GLU B CA 1
ATOM 7753 C C . GLU B 1 395 ? 3.047 26.703 -2.662 1 89.69 395 GLU B C 1
ATOM 7755 O O . GLU B 1 395 ? 3.41 26.984 -3.809 1 89.69 395 GLU B O 1
ATOM 7760 N N . ALA B 1 396 ? 3.098 27.516 -1.672 1 93.75 396 ALA B N 1
ATOM 7761 C CA . ALA B 1 396 ? 3.643 28.859 -1.84 1 93.75 396 ALA B CA 1
ATOM 7762 C C . ALA B 1 396 ? 5.168 28.844 -1.783 1 93.75 396 ALA B C 1
ATOM 7764 O O . ALA B 1 396 ? 5.812 29.875 -1.994 1 93.75 396 ALA B O 1
ATOM 7765 N N . GLN B 1 397 ? 5.73 27.672 -1.448 1 95.19 397 GLN B N 1
ATOM 7766 C CA . GLN B 1 397 ? 7.172 27.516 -1.271 1 95.19 397 GLN B CA 1
ATOM 7767 C C . GLN B 1 397 ? 7.703 28.5 -0.228 1 95.19 397 GLN B C 1
ATOM 7769 O O . GLN B 1 397 ? 8.68 29.203 -0.475 1 95.19 397 GLN B O 1
ATOM 7774 N N . LEU B 1 398 ? 7.02 28.609 0.821 1 97.44 398 LEU B N 1
ATOM 7775 C CA . LEU B 1 398 ? 7.367 29.484 1.929 1 97.44 398 LEU B CA 1
ATOM 7776 C C . LEU B 1 398 ? 7.879 28.688 3.121 1 97.44 398 LEU B C 1
ATOM 7778 O O . LEU B 1 398 ? 7.141 27.891 3.705 1 97.44 398 LEU B O 1
ATOM 7782 N N . PRO B 1 399 ? 9.109 28.906 3.531 1 97.62 399 PRO B N 1
ATOM 7783 C CA . PRO B 1 399 ? 9.6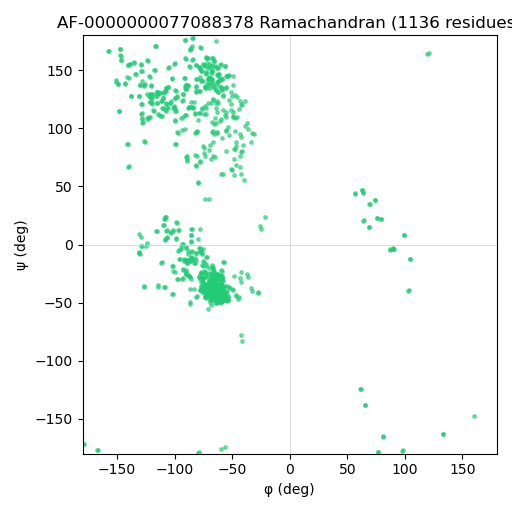48 28.188 4.688 1 97.62 399 PRO B CA 1
ATOM 7784 C C . PRO B 1 399 ? 8.805 28.375 5.945 1 97.62 399 PRO B C 1
ATOM 7786 O O . PRO B 1 399 ? 8.227 29.438 6.152 1 97.62 399 PRO B O 1
ATOM 7789 N N . ILE B 1 400 ? 8.875 27.375 6.875 1 98.12 400 ILE B N 1
ATOM 7790 C CA . ILE B 1 400 ? 7.938 27.375 7.996 1 98.12 400 ILE B CA 1
ATOM 7791 C C . ILE B 1 400 ? 8.711 27.281 9.312 1 98.12 400 ILE B C 1
ATOM 7793 O O . ILE B 1 400 ? 9.688 26.531 9.414 1 98.12 400 ILE B O 1
ATOM 7797 N N . VAL B 1 401 ? 8.359 28 10.242 1 98.56 401 VAL B N 1
ATOM 7798 C CA . VAL B 1 401 ? 8.75 27.844 11.633 1 98.56 401 VAL B CA 1
ATOM 7799 C C . VAL B 1 401 ? 7.551 27.406 12.461 1 98.56 401 VAL B C 1
ATOM 7801 O O . VAL B 1 401 ? 6.566 28.125 12.594 1 98.56 401 VAL B O 1
ATOM 7804 N N . GLY B 1 402 ? 7.672 26.219 13.039 1 97.44 402 GLY B N 1
ATOM 7805 C CA . GLY B 1 402 ? 6.492 25.594 13.617 1 97.44 402 GLY B CA 1
ATOM 7806 C C . GLY B 1 402 ? 6.504 25.594 15.133 1 97.44 402 GLY B C 1
ATOM 7807 O O . GLY B 1 402 ? 7.504 25.219 15.75 1 97.44 402 GLY B O 1
ATOM 7808 N N . ILE B 1 403 ? 5.398 26 15.75 1 96.31 403 ILE B N 1
ATOM 7809 C CA . ILE B 1 403 ? 5.102 25.891 17.172 1 96.31 403 ILE B CA 1
ATOM 7810 C C . ILE B 1 403 ? 3.744 25.219 17.359 1 96.31 403 ILE B C 1
ATOM 7812 O O . ILE B 1 403 ? 2.699 25.859 17.25 1 96.31 403 ILE B O 1
ATOM 7816 N N . PRO B 1 404 ? 3.748 23.953 17.766 1 94.06 404 PRO B N 1
ATOM 7817 C CA . PRO B 1 404 ? 2.484 23.219 17.875 1 94.06 404 PRO B CA 1
ATOM 7818 C C . PRO B 1 404 ? 1.737 23.516 19.172 1 94.06 404 PRO B C 1
ATOM 7820 O O . PRO B 1 404 ? 2.363 23.797 20.188 1 94.06 404 PRO B O 1
ATOM 7823 N N . PHE B 1 405 ? 0.425 23.359 19.156 1 91.75 405 PHE B N 1
ATOM 7824 C CA . PHE B 1 405 ? -0.356 23.672 20.344 1 91.75 405 PHE B CA 1
ATOM 7825 C C . PHE B 1 405 ? -1.229 22.484 20.75 1 91.75 405 PHE B C 1
ATOM 7827 O O . PHE B 1 405 ? -1.474 22.266 21.938 1 91.75 405 PHE B O 1
ATOM 7834 N N . PHE B 1 406 ? -1.759 21.75 19.797 1 86.25 406 PHE B N 1
ATOM 7835 C CA . PHE B 1 406 ? -2.549 20.609 20.234 1 86.25 406 PHE B CA 1
ATOM 7836 C C . PHE B 1 406 ? -2.635 19.547 19.141 1 86.25 406 PHE B C 1
ATOM 7838 O O . PHE B 1 406 ? -2.168 19.781 18.016 1 86.25 406 PHE B O 1
ATOM 7845 N N . ALA B 1 407 ? -3.09 18.359 19.516 1 84.5 407 ALA B N 1
ATOM 7846 C CA . ALA B 1 407 ? -3.385 17.219 18.656 1 84.5 407 ALA B CA 1
ATOM 7847 C C . ALA B 1 407 ? -2.133 16.75 17.922 1 84.5 407 ALA B C 1
ATOM 7849 O O . ALA B 1 407 ? -1.118 16.438 18.547 1 84.5 407 ALA B O 1
ATOM 7850 N N . ASP B 1 408 ? -2.232 16.703 16.578 1 86.88 408 ASP B N 1
ATOM 7851 C CA . ASP B 1 408 ? -1.149 16.094 15.82 1 86.88 408 ASP B CA 1
ATOM 7852 C C . ASP B 1 408 ? -0.182 17.156 15.297 1 86.88 408 ASP B C 1
ATOM 7854 O O . ASP B 1 408 ? 0.705 16.859 14.492 1 86.88 408 ASP B O 1
ATOM 7858 N N . GLN B 1 409 ? -0.273 18.312 15.758 1 91.31 409 GLN B N 1
ATOM 7859 C CA . GLN B 1 409 ? 0.52 19.422 15.234 1 91.31 409 GLN B CA 1
ATOM 7860 C C . GLN B 1 409 ? 2.008 19.188 15.484 1 91.31 409 GLN B C 1
ATOM 7862 O O . GLN B 1 409 ? 2.846 19.547 14.656 1 91.31 409 GLN B O 1
ATOM 7867 N N . ALA B 1 410 ? 2.289 18.625 16.656 1 91.38 410 ALA B N 1
ATOM 7868 C CA . ALA B 1 410 ? 3.691 18.344 16.953 1 91.38 410 ALA B CA 1
ATOM 7869 C C . ALA B 1 410 ? 4.281 17.359 15.93 1 91.38 410 ALA B C 1
ATOM 7871 O O . ALA B 1 410 ? 5.453 17.469 15.57 1 91.38 410 ALA B O 1
ATOM 7872 N N . ASP B 1 411 ? 3.502 16.422 15.547 1 90.62 411 ASP B N 1
ATOM 7873 C CA . ASP B 1 411 ? 3.951 15.477 14.531 1 90.62 411 ASP B CA 1
ATOM 7874 C C . ASP B 1 411 ? 4.25 16.188 13.211 1 90.62 411 ASP B C 1
ATOM 7876 O O . ASP B 1 411 ? 5.273 15.922 12.578 1 90.62 411 ASP B O 1
ATOM 7880 N N . VAL B 1 412 ? 3.387 17.078 12.836 1 92.31 412 VAL B N 1
ATOM 7881 C CA . VAL B 1 412 ? 3.541 17.812 11.586 1 92.31 412 VAL B CA 1
ATOM 7882 C C . VAL B 1 412 ? 4.781 18.703 11.648 1 92.31 412 VAL B C 1
ATOM 7884 O O . VAL B 1 412 ? 5.535 18.797 10.68 1 92.31 412 VAL B O 1
ATOM 7887 N N . CYS B 1 413 ? 4.957 19.297 12.781 1 94.5 413 CYS B N 1
ATOM 7888 C CA . CYS B 1 413 ? 6.148 20.125 12.969 1 94.5 413 CYS B CA 1
ATOM 7889 C C . CYS B 1 413 ? 7.414 19.281 12.836 1 94.5 413 CYS B C 1
ATOM 7891 O O . CYS B 1 413 ? 8.391 19.734 12.234 1 94.5 413 CYS B O 1
ATOM 7893 N N . GLN B 1 414 ? 7.344 18.141 13.398 1 92.25 414 GLN B N 1
ATOM 7894 C CA . GLN B 1 414 ? 8.5 17.25 13.32 1 92.25 414 GLN B CA 1
ATOM 7895 C C . GLN B 1 414 ? 8.766 16.828 11.883 1 92.25 414 GLN B C 1
ATOM 7897 O O . GLN B 1 414 ? 9.922 16.766 11.453 1 92.25 414 GLN B O 1
ATOM 7902 N N . ARG B 1 415 ? 7.75 16.578 11.133 1 91 415 ARG B N 1
ATOM 7903 C CA . ARG B 1 415 ? 7.891 16.188 9.734 1 91 415 ARG B CA 1
ATOM 7904 C C . ARG B 1 415 ? 8.477 17.328 8.906 1 91 415 ARG B C 1
ATOM 7906 O O . ARG B 1 415 ? 9.273 17.094 8 1 91 415 ARG B O 1
ATOM 7913 N N . LEU B 1 416 ? 8.016 18.531 9.172 1 92.94 416 LEU B N 1
ATOM 7914 C CA . LEU B 1 416 ? 8.531 19.672 8.43 1 92.94 416 LEU B CA 1
ATOM 7915 C C . LEU B 1 416 ? 10.039 19.812 8.633 1 92.94 416 LEU B C 1
ATOM 7917 O O . LEU B 1 416 ? 10.766 20.156 7.695 1 92.94 416 LEU B O 1
ATOM 7921 N N . GLU B 1 417 ? 10.438 19.625 9.828 1 94 417 GLU B N 1
ATOM 7922 C CA . GLU B 1 417 ? 11.867 19.688 10.133 1 94 417 GLU B CA 1
ATOM 7923 C C . GLU B 1 417 ? 12.633 18.578 9.422 1 94 417 GLU B C 1
ATOM 7925 O O . GLU B 1 417 ? 13.695 18.812 8.844 1 94 417 GLU B O 1
ATOM 7930 N N . GLU B 1 418 ? 12.109 17.422 9.43 1 89.5 418 GLU B N 1
ATOM 7931 C CA . GLU B 1 418 ? 12.766 16.266 8.82 1 89.5 418 GLU B CA 1
ATOM 7932 C C . GLU B 1 418 ? 12.812 16.406 7.301 1 89.5 418 GLU B C 1
ATOM 7934 O O . GLU B 1 418 ? 13.773 15.969 6.66 1 89.5 418 GLU B O 1
ATOM 7939 N N . ALA B 1 419 ? 11.781 16.984 6.754 1 90 419 ALA B N 1
ATOM 7940 C CA . ALA B 1 419 ? 11.719 17.203 5.312 1 90 419 ALA B CA 1
ATOM 7941 C C . ALA B 1 419 ? 12.625 18.344 4.883 1 90 419 ALA B C 1
ATOM 7943 O O . ALA B 1 419 ? 12.891 18.531 3.693 1 90 419 ALA B O 1
ATOM 7944 N N . GLY B 1 420 ? 13.086 19.156 5.859 1 93.75 420 GLY B N 1
ATOM 7945 C CA . GLY B 1 420 ? 13.984 20.266 5.59 1 93.75 420 GLY B CA 1
ATOM 7946 C C . GLY B 1 420 ? 13.281 21.5 5.055 1 93.75 420 GLY B C 1
ATOM 7947 O O . GLY B 1 420 ? 13.891 22.328 4.375 1 93.75 420 GLY B O 1
ATOM 7948 N N . VAL B 1 421 ? 12.016 21.594 5.301 1 95.94 421 VAL B N 1
ATOM 7949 C CA . VAL B 1 421 ? 11.273 22.703 4.727 1 95.94 421 VAL B CA 1
ATOM 7950 C C . VAL B 1 421 ? 10.938 23.719 5.82 1 95.94 421 VAL B C 1
ATOM 7952 O O . VAL B 1 421 ? 10.234 24.703 5.57 1 95.94 421 VAL B O 1
ATOM 7955 N N . GLY B 1 422 ? 11.43 23.516 6.953 1 97.06 422 GLY B N 1
ATOM 7956 C CA . GLY B 1 422 ? 11.203 24.406 8.086 1 97.06 422 GLY B CA 1
ATOM 7957 C C . GLY B 1 422 ? 11.922 23.953 9.344 1 97.06 422 GLY B C 1
ATOM 7958 O O . GLY B 1 422 ? 12.781 23.078 9.297 1 97.06 422 GLY B O 1
ATOM 7959 N N . LYS B 1 423 ? 11.578 24.641 10.406 1 97.56 423 LYS B N 1
ATOM 7960 C CA . LYS B 1 423 ? 12.188 24.328 11.703 1 97.56 423 LYS B CA 1
ATOM 7961 C C . LYS B 1 423 ? 11.117 24.156 12.781 1 97.56 423 LYS B C 1
ATOM 7963 O O . LYS B 1 423 ? 10.141 24.906 12.812 1 97.56 423 LYS B O 1
ATOM 7968 N N . TYR B 1 424 ? 11.297 23.172 13.586 1 96.38 424 TYR B N 1
ATOM 7969 C CA . TYR B 1 424 ? 10.477 22.906 14.758 1 96.38 424 TYR B CA 1
ATOM 7970 C C . TYR B 1 424 ? 11.047 23.594 15.992 1 96.38 424 TYR B C 1
ATOM 7972 O O . TYR B 1 424 ? 12.133 23.234 16.469 1 96.38 424 TYR B O 1
ATOM 7980 N N . VAL B 1 425 ? 10.383 24.578 16.516 1 96.5 425 VAL B N 1
ATOM 7981 C CA . VAL B 1 425 ? 10.891 25.406 17.594 1 96.5 425 VAL B CA 1
ATOM 7982 C C . VAL B 1 425 ? 10.945 24.594 18.891 1 96.5 425 VAL B C 1
ATOM 7984 O O . VAL B 1 425 ? 11.867 24.75 19.688 1 96.5 425 VAL B O 1
ATOM 7987 N N . GLY B 1 426 ? 9.883 23.719 19.062 1 89.44 426 GLY B N 1
ATOM 7988 C CA . GLY B 1 426 ? 9.836 22.938 20.281 1 89.44 426 GLY B CA 1
ATOM 7989 C C . GLY B 1 426 ? 8.469 22.938 20.938 1 89.44 426 GLY B C 1
ATOM 7990 O O . GLY B 1 426 ? 7.477 23.328 20.328 1 89.44 426 GLY B O 1
ATOM 7991 N N . HIS B 1 427 ? 8.523 22.547 22.188 1 90.56 427 HIS B N 1
ATOM 7992 C CA . HIS B 1 427 ? 7.27 22.375 22.906 1 90.56 427 HIS B CA 1
ATOM 7993 C C . HIS B 1 427 ? 6.699 23.703 23.359 1 90.56 427 HIS B C 1
ATOM 7995 O O . HIS B 1 427 ? 7.441 24.594 23.797 1 90.56 427 HIS B O 1
ATOM 8001 N N . LYS B 1 428 ? 5.41 23.859 23.344 1 92.06 428 LYS B N 1
ATOM 8002 C CA . LYS B 1 428 ? 4.703 25.109 23.609 1 92.06 428 LYS B CA 1
ATOM 8003 C C . LYS B 1 428 ? 4.988 25.609 25.031 1 92.06 428 LYS B C 1
ATOM 8005 O O . LYS B 1 428 ? 4.941 26.812 25.281 1 92.06 428 LYS B O 1
ATOM 8010 N N . ALA B 1 429 ? 5.293 24.688 25.922 1 90.5 429 ALA B N 1
ATOM 8011 C CA . ALA B 1 429 ? 5.453 25.047 27.328 1 90.5 429 ALA B CA 1
ATOM 8012 C C . ALA B 1 429 ? 6.883 25.5 27.609 1 90.5 429 ALA B C 1
ATOM 8014 O O . ALA B 1 429 ? 7.145 26.141 28.641 1 90.5 429 ALA B O 1
ATOM 8015 N N . THR B 1 430 ? 7.809 25.219 26.656 1 92.06 430 THR B N 1
ATOM 8016 C CA . THR B 1 430 ? 9.18 25.375 27.125 1 92.06 430 THR B CA 1
ATOM 8017 C C . THR B 1 430 ? 9.992 26.219 26.141 1 92.06 430 THR B C 1
ATOM 8019 O O . THR B 1 430 ? 11.117 26.609 26.438 1 92.06 430 THR B O 1
ATOM 8022 N N . PHE B 1 431 ? 9.5 26.562 25.016 1 95.12 431 PHE B N 1
ATOM 8023 C CA . PHE B 1 431 ? 10.32 27.281 24.062 1 95.12 431 PHE B CA 1
ATOM 8024 C C . PHE B 1 431 ? 10.719 28.656 24.609 1 95.12 431 PHE B C 1
ATOM 8026 O O . PHE B 1 431 ? 10 29.219 25.422 1 95.12 431 PHE B O 1
ATOM 8033 N N . THR B 1 432 ? 11.859 29.141 24.125 1 97 432 THR B N 1
ATOM 8034 C CA . THR B 1 432 ? 12.398 30.438 24.547 1 97 432 THR B CA 1
ATOM 8035 C C . THR B 1 432 ? 12.438 31.406 23.375 1 97 432 THR B C 1
ATOM 8037 O O . THR B 1 432 ? 12.18 31.016 22.219 1 97 432 THR B O 1
ATOM 8040 N N . VAL B 1 433 ? 12.742 32.656 23.75 1 97.75 433 VAL B N 1
ATOM 8041 C CA . VAL B 1 433 ? 12.914 33.688 22.719 1 97.75 433 VAL B CA 1
ATOM 8042 C C . VAL B 1 433 ? 14.047 33.312 21.781 1 97.75 433 VAL B C 1
ATOM 8044 O O . VAL B 1 433 ? 13.922 33.438 20.562 1 97.75 433 VAL B O 1
ATOM 8047 N N . GLU B 1 434 ? 15.078 32.719 22.312 1 97.62 434 GLU B N 1
ATOM 8048 C CA . GLU B 1 434 ? 16.25 32.312 21.547 1 97.62 434 GLU B CA 1
ATOM 8049 C C . GLU B 1 434 ? 15.906 31.188 20.578 1 97.62 434 GLU B C 1
ATOM 8051 O O . GLU B 1 434 ? 16.422 31.141 19.469 1 97.62 434 GLU B O 1
ATOM 8056 N N . ASP B 1 435 ? 15.094 30.281 21.016 1 97.81 435 ASP B N 1
ATOM 8057 C CA . ASP B 1 435 ? 14.672 29.172 20.156 1 97.81 435 ASP B CA 1
ATOM 8058 C C . ASP B 1 435 ? 13.969 29.703 18.906 1 97.81 435 ASP B C 1
ATOM 8060 O O . ASP B 1 435 ? 14.227 29.219 17.797 1 97.81 435 ASP B O 1
ATOM 8064 N N . ILE B 1 436 ? 13.109 30.656 19.062 1 98.25 436 ILE B N 1
ATOM 8065 C CA . ILE B 1 436 ? 12.344 31.234 17.969 1 98.25 436 ILE B CA 1
ATOM 8066 C C . ILE B 1 436 ? 13.289 31.984 17.031 1 98.25 436 ILE B C 1
ATOM 8068 O O . ILE B 1 436 ? 13.227 31.812 15.805 1 98.25 436 ILE B O 1
ATOM 8072 N N . LEU B 1 437 ? 14.18 32.781 17.625 1 98.06 437 LEU B N 1
ATOM 8073 C CA . LEU B 1 437 ? 15.133 33.531 16.828 1 98.06 437 LEU B CA 1
ATOM 8074 C C . LEU B 1 437 ? 16.031 32.625 16 1 98.06 437 LEU B C 1
ATOM 8076 O O . LEU B 1 437 ? 16.234 32.875 14.812 1 98.06 437 LEU B O 1
ATOM 8080 N N . HIS B 1 438 ? 16.469 31.609 16.625 1 97.56 438 HIS B N 1
ATOM 8081 C CA . HIS B 1 438 ? 17.328 30.656 15.938 1 97.56 438 HIS B CA 1
ATOM 8082 C C . HIS B 1 438 ? 16.594 29.984 14.781 1 97.56 438 HIS B C 1
ATOM 8084 O O . HIS B 1 438 ? 17.172 29.781 13.703 1 97.56 438 HIS B O 1
ATOM 8090 N N . ALA B 1 439 ? 15.375 29.578 15.023 1 98.19 439 ALA B N 1
ATOM 8091 C CA . ALA B 1 439 ? 14.578 28.906 13.992 1 98.19 439 ALA B CA 1
ATOM 8092 C C . ALA B 1 439 ? 14.352 29.844 12.797 1 98.19 439 ALA B C 1
ATOM 8094 O O . ALA B 1 439 ? 14.516 29.438 11.648 1 98.19 439 ALA B O 1
ATOM 8095 N N . ILE B 1 440 ? 14.016 31.125 13.07 1 98.31 440 ILE B N 1
ATOM 8096 C CA . ILE B 1 440 ? 13.758 32.094 12.016 1 98.31 440 ILE B CA 1
ATOM 8097 C C . ILE B 1 440 ? 15.039 32.375 11.234 1 98.31 440 ILE B C 1
ATOM 8099 O O . ILE B 1 440 ? 15.039 32.344 10 1 98.31 440 ILE B O 1
ATOM 8103 N N . GLN B 1 441 ? 16.094 32.531 11.883 1 97.5 441 GLN B N 1
ATOM 8104 C CA . GLN B 1 441 ? 17.375 32.812 11.242 1 97.5 441 GLN B CA 1
ATOM 8105 C C . GLN B 1 441 ? 17.828 31.641 10.375 1 97.5 441 GLN B C 1
ATOM 8107 O O . GLN B 1 441 ? 18.328 31.828 9.266 1 97.5 441 GLN B O 1
ATOM 8112 N N . TRP B 1 442 ? 17.656 30.484 10.898 1 97.31 442 TRP B N 1
ATOM 8113 C CA . TRP B 1 442 ? 18.047 29.297 10.141 1 97.31 442 TRP B CA 1
ATOM 8114 C C . TRP B 1 442 ? 17.281 29.234 8.82 1 97.31 442 TRP B C 1
ATOM 8116 O O . TRP B 1 442 ? 17.875 28.984 7.766 1 97.31 442 TRP B O 1
ATOM 8126 N N . VAL B 1 443 ? 15.984 29.438 8.891 1 97.31 443 VAL B N 1
ATOM 8127 C CA . VAL B 1 443 ? 15.156 29.297 7.699 1 97.31 443 VAL B CA 1
ATOM 8128 C C . VAL B 1 443 ? 15.531 30.375 6.688 1 97.31 443 VAL B C 1
ATOM 8130 O O . VAL B 1 443 ? 15.531 30.141 5.48 1 97.31 443 VAL B O 1
ATOM 8133 N N . ILE B 1 444 ? 15.852 31.531 7.164 1 96.75 444 ILE B N 1
ATOM 8134 C CA . ILE B 1 444 ? 16.219 32.625 6.285 1 96.75 444 ILE B CA 1
ATOM 8135 C C . ILE B 1 444 ? 17.578 32.344 5.656 1 96.75 444 ILE B C 1
ATOM 8137 O O . ILE B 1 444 ? 17.766 32.531 4.445 1 96.75 444 ILE B O 1
ATOM 8141 N N . GLU B 1 445 ? 18.469 31.891 6.426 1 96.69 445 GLU B N 1
ATOM 8142 C CA . GLU B 1 445 ? 19.812 31.609 5.953 1 96.69 445 GLU B CA 1
ATOM 8143 C C . GLU B 1 445 ? 19.812 30.469 4.934 1 96.69 445 GLU B C 1
ATOM 8145 O O . GLU B 1 445 ? 20.625 30.453 4.008 1 96.69 445 GLU B O 1
ATOM 8150 N N . HIS B 1 446 ? 18.938 29.562 5.094 1 96.88 446 HIS B N 1
ATOM 8151 C CA . HIS B 1 446 ? 18.922 28.391 4.242 1 96.88 446 HIS B CA 1
ATOM 8152 C C . HIS B 1 446 ? 17.719 28.422 3.287 1 96.88 446 HIS B C 1
ATOM 8154 O O . HIS B 1 446 ? 17.266 27.375 2.834 1 96.88 446 HIS B O 1
ATOM 8160 N N . SER B 1 447 ? 17.203 29.531 3.043 1 95.06 447 SER B N 1
ATOM 8161 C CA . SER B 1 447 ? 15.969 29.719 2.291 1 95.06 447 SER B CA 1
ATOM 8162 C C . SER B 1 447 ? 16.047 29.031 0.932 1 95.06 447 SER B C 1
ATOM 8164 O O . SER B 1 447 ? 15.086 28.391 0.503 1 95.06 447 SER B O 1
ATOM 8166 N N . ASP B 1 448 ? 17.156 29.094 0.224 1 95.12 448 ASP B N 1
ATOM 8167 C CA . ASP B 1 448 ? 17.281 28.5 -1.104 1 95.12 448 ASP B CA 1
ATOM 8168 C C . ASP B 1 448 ? 17.172 26.984 -1.034 1 95.12 448 ASP B C 1
ATOM 8170 O O . ASP B 1 448 ? 16.469 26.359 -1.835 1 95.12 448 ASP B O 1
ATOM 8174 N N . GLN B 1 449 ? 17.859 26.453 -0.139 1 95.75 449 GLN B N 1
ATOM 8175 C CA . GLN B 1 449 ? 17.828 25 0.035 1 95.75 449 GLN B CA 1
ATOM 8176 C C . GLN B 1 449 ? 16.422 24.547 0.436 1 95.75 449 GLN B C 1
ATOM 8178 O O . GLN B 1 449 ? 15.953 23.5 -0.036 1 95.75 449 GLN B O 1
ATOM 8183 N N . VAL B 1 450 ? 15.812 25.312 1.307 1 96.56 450 VAL B N 1
ATOM 8184 C CA . VAL B 1 450 ? 14.469 25 1.781 1 96.56 450 VAL B CA 1
ATOM 8185 C C . VAL B 1 450 ? 13.484 25.031 0.613 1 96.56 450 VAL B C 1
ATOM 8187 O O . VAL B 1 450 ? 12.672 24.125 0.449 1 96.56 450 VAL B O 1
ATOM 8190 N N . LYS B 1 451 ? 13.578 25.969 -0.172 1 95.75 451 LYS B N 1
ATOM 8191 C CA . LYS B 1 451 ? 12.68 26.125 -1.311 1 95.75 451 LYS B CA 1
ATOM 8192 C C . LYS B 1 451 ? 12.898 25 -2.336 1 95.75 451 LYS B C 1
ATOM 8194 O O . LYS B 1 451 ? 11.945 24.531 -2.959 1 95.75 451 LYS B O 1
ATOM 8199 N N . ASP B 1 452 ? 14.109 24.625 -2.537 1 94.25 452 ASP B N 1
ATOM 8200 C CA . ASP B 1 452 ? 14.398 23.516 -3.439 1 94.25 452 ASP B CA 1
ATOM 8201 C C . ASP B 1 452 ? 13.719 22.219 -2.967 1 94.25 452 ASP B C 1
ATOM 8203 O O . ASP B 1 452 ? 13.188 21.469 -3.775 1 94.25 452 ASP B O 1
ATOM 8207 N N . LYS B 1 453 ? 13.773 22.031 -1.716 1 92.5 453 LYS B N 1
ATOM 8208 C CA . LYS B 1 453 ? 13.102 20.859 -1.147 1 92.5 453 LYS B CA 1
ATOM 8209 C C . LYS B 1 453 ? 11.594 20.953 -1.314 1 92.5 453 LYS B C 1
ATOM 8211 O O . LYS B 1 453 ? 10.922 19.953 -1.595 1 92.5 453 LYS B O 1
ATOM 8216 N N . MET B 1 454 ? 11.094 22.125 -1.131 1 94.25 454 MET B N 1
ATOM 8217 C CA . MET B 1 454 ? 9.656 22.344 -1.299 1 94.25 454 MET B CA 1
ATOM 8218 C C . MET B 1 454 ? 9.234 22.094 -2.742 1 94.25 454 MET B C 1
ATOM 8220 O O . MET B 1 454 ? 8.188 21.484 -2.994 1 94.25 454 MET B O 1
ATOM 8224 N N . LYS B 1 455 ? 10.023 22.469 -3.658 1 92.75 455 LYS B N 1
ATOM 8225 C CA . LYS B 1 455 ? 9.727 22.25 -5.07 1 92.75 455 LYS B CA 1
ATOM 8226 C C . LYS B 1 455 ? 9.656 20.75 -5.379 1 92.75 455 LYS B C 1
ATOM 8228 O O . LYS B 1 455 ? 8.797 20.312 -6.145 1 92.75 455 LYS B O 1
ATOM 8233 N N . ARG B 1 456 ? 10.508 20.109 -4.797 1 87.81 456 ARG B N 1
ATOM 8234 C CA . ARG B 1 456 ? 10.516 18.672 -4.996 1 87.81 456 ARG B CA 1
ATOM 8235 C C . ARG B 1 456 ? 9.258 18.031 -4.434 1 87.81 456 ARG B C 1
ATOM 8237 O O . ARG B 1 456 ? 8.672 17.141 -5.055 1 87.81 456 ARG B O 1
ATOM 8244 N N . LEU B 1 457 ? 8.906 18.438 -3.27 1 89.25 457 LEU B N 1
ATOM 8245 C CA . LEU B 1 457 ? 7.699 17.906 -2.652 1 89.25 457 LEU B CA 1
ATOM 8246 C C . LEU B 1 457 ? 6.469 18.25 -3.494 1 89.25 457 LEU B C 1
ATOM 8248 O O . LEU B 1 457 ? 5.57 17.406 -3.639 1 89.25 457 LEU B O 1
ATOM 8252 N N . ILE B 1 458 ? 6.461 19.359 -4.043 1 90.88 458 ILE B N 1
ATOM 8253 C CA . ILE B 1 458 ? 5.352 19.781 -4.895 1 90.88 458 ILE B CA 1
ATOM 8254 C C . ILE B 1 458 ? 5.32 18.922 -6.156 1 90.88 458 ILE B C 1
ATOM 8256 O O . ILE B 1 458 ? 4.246 18.531 -6.629 1 90.88 458 ILE B O 1
ATOM 8260 N N . HIS B 1 459 ? 6.488 18.656 -6.648 1 88.25 459 HIS B N 1
ATOM 8261 C CA . HIS B 1 459 ? 6.578 17.781 -7.812 1 88.25 459 HIS B CA 1
ATOM 8262 C C . HIS B 1 459 ? 5.984 16.422 -7.516 1 88.25 459 HIS B C 1
ATOM 8264 O O . HIS B 1 459 ? 5.227 15.875 -8.328 1 88.25 459 HIS B O 1
ATOM 8270 N N . ILE B 1 460 ? 6.305 15.883 -6.406 1 85.81 460 ILE B N 1
ATOM 8271 C CA . ILE B 1 460 ? 5.77 14.594 -5.988 1 85.81 460 ILE B CA 1
ATOM 8272 C C . ILE B 1 460 ? 4.258 14.695 -5.809 1 85.81 460 ILE B C 1
ATOM 8274 O O . ILE B 1 460 ? 3.514 13.797 -6.223 1 85.81 460 ILE B O 1
ATOM 8278 N N . SER B 1 461 ? 3.832 15.742 -5.184 1 89.5 461 SER B N 1
ATOM 8279 C CA . SER B 1 461 ? 2.398 15.945 -4.996 1 89.5 461 SER B CA 1
ATOM 8280 C C . SER B 1 461 ? 1.667 16 -6.332 1 89.5 461 SER B C 1
ATOM 8282 O O . SER B 1 461 ? 0.601 15.406 -6.488 1 89.5 461 SER B O 1
ATOM 8284 N N . ASN B 1 462 ? 2.219 16.719 -7.266 1 88.75 462 ASN B N 1
ATOM 8285 C CA . ASN B 1 462 ? 1.615 16.812 -8.586 1 88.75 462 ASN B CA 1
ATOM 8286 C C . ASN B 1 462 ? 1.552 15.461 -9.281 1 88.75 462 ASN B C 1
ATOM 8288 O O . ASN B 1 462 ? 0.582 15.156 -9.977 1 88.75 462 ASN B O 1
ATOM 8292 N N . PHE B 1 463 ? 2.576 14.75 -9.062 1 87.5 463 PHE B N 1
ATOM 8293 C CA . PHE B 1 463 ? 2.602 13.398 -9.609 1 87.5 463 PHE B CA 1
ATOM 8294 C C . PHE B 1 463 ? 1.448 12.57 -9.047 1 87.5 463 PHE B C 1
ATOM 8296 O O . PHE B 1 463 ? 0.852 11.766 -9.766 1 87.5 463 PHE B O 1
ATOM 8303 N N . LEU B 1 464 ? 1.132 12.75 -7.785 1 89.56 464 LEU B N 1
ATOM 8304 C CA . LEU B 1 464 ? 0.06 12 -7.137 1 89.56 464 LEU B CA 1
ATOM 8305 C C . LEU B 1 464 ? -1.306 12.492 -7.609 1 89.56 464 LEU B C 1
ATOM 8307 O O . LEU B 1 464 ? -2.311 11.797 -7.434 1 89.56 464 LEU B O 1
ATOM 8311 N N . GLY B 1 465 ? -1.468 13.68 -8.078 1 91 465 GLY B N 1
ATOM 8312 C CA . GLY B 1 465 ? -2.59 14.07 -8.914 1 91 465 GLY B CA 1
ATOM 8313 C C . GLY B 1 465 ? -3.627 14.898 -8.18 1 91 465 GLY B C 1
ATOM 8314 O O . GLY B 1 465 ? -4.57 15.406 -8.781 1 91 465 GLY B O 1
ATOM 8315 N N . GLY B 1 466 ? -3.625 15.008 -6.836 1 92.5 466 GLY B N 1
ATOM 8316 C CA . GLY B 1 466 ? -4.484 15.883 -6.055 1 92.5 466 GLY B CA 1
ATOM 8317 C C . GLY B 1 466 ? -5.953 15.516 -6.141 1 92.5 466 GLY B C 1
ATOM 8318 O O . GLY B 1 466 ? -6.301 14.328 -6.125 1 92.5 466 GLY B O 1
ATOM 8319 N N . ALA B 1 467 ? -6.805 16.531 -6.27 1 94.19 467 ALA B N 1
ATOM 8320 C CA . ALA B 1 467 ? -8.25 16.359 -6.254 1 94.19 467 ALA B CA 1
ATOM 8321 C C . ALA B 1 467 ? -8.727 15.609 -7.496 1 94.19 467 ALA B C 1
ATOM 8323 O O . ALA B 1 467 ? -9.648 14.789 -7.422 1 94.19 467 ALA B O 1
ATOM 8324 N N . GLU B 1 468 ? -8.148 15.852 -8.617 1 93.94 468 GLU B N 1
ATOM 8325 C CA . GLU B 1 468 ? -8.531 15.164 -9.852 1 93.94 468 GLU B CA 1
ATOM 8326 C C . GLU B 1 468 ? -8.297 13.664 -9.742 1 93.94 468 GLU B C 1
ATOM 8328 O O . GLU B 1 468 ? -9.125 12.867 -10.188 1 93.94 468 GLU B O 1
ATOM 8333 N N . LYS B 1 469 ? -7.172 13.352 -9.18 1 95.12 469 LYS B N 1
ATOM 8334 C CA . LYS B 1 469 ? -6.875 11.938 -8.977 1 95.12 469 LYS B CA 1
ATOM 8335 C C . LYS B 1 469 ? -7.863 11.305 -8 1 95.12 469 LYS B C 1
ATOM 8337 O O . LYS B 1 469 ? -8.25 10.148 -8.172 1 95.12 469 LYS B O 1
ATOM 8342 N N . ALA B 1 470 ? -8.203 12.016 -6.969 1 96 470 ALA B N 1
ATOM 8343 C CA . ALA B 1 470 ? -9.203 11.523 -6.027 1 96 470 ALA B CA 1
ATOM 8344 C C . ALA B 1 470 ? -10.492 11.141 -6.75 1 96 470 ALA B C 1
ATOM 8346 O O . ALA B 1 470 ? -11.031 10.055 -6.531 1 96 470 ALA B O 1
ATOM 8347 N N . VAL B 1 471 ? -10.969 11.984 -7.609 1 96.31 471 VAL B N 1
ATOM 8348 C CA . VAL B 1 471 ? -12.195 11.727 -8.352 1 96.31 471 VAL B CA 1
ATOM 8349 C C . VAL B 1 471 ? -11.992 10.531 -9.281 1 96.31 471 VAL B C 1
ATOM 8351 O O . VAL B 1 471 ? -12.875 9.672 -9.398 1 96.31 471 VAL B O 1
ATOM 8354 N N . ASP B 1 472 ? -10.812 10.461 -9.953 1 95.12 472 ASP B N 1
ATOM 8355 C CA . ASP B 1 472 ? -10.492 9.312 -10.805 1 95.12 472 ASP B CA 1
ATOM 8356 C C . ASP B 1 472 ? -10.633 8 -10.031 1 95.12 472 ASP B C 1
ATOM 8358 O O . ASP B 1 472 ? -11.227 7.043 -10.531 1 95.12 472 ASP B O 1
ATOM 8362 N N . ILE B 1 473 ? -10.078 7.988 -8.867 1 94 473 ILE B N 1
ATOM 8363 C CA . ILE B 1 473 ? -10.086 6.789 -8.031 1 94 473 ILE B CA 1
ATOM 8364 C C . ILE B 1 473 ? -11.531 6.422 -7.676 1 94 473 ILE B C 1
ATOM 8366 O O . ILE B 1 473 ? -11.938 5.27 -7.828 1 94 473 ILE B O 1
ATOM 8370 N N . ILE B 1 474 ? -12.281 7.402 -7.262 1 94.62 474 ILE B N 1
ATOM 8371 C CA . ILE B 1 474 ? -13.648 7.148 -6.816 1 94.62 474 ILE B CA 1
ATOM 8372 C C . ILE B 1 474 ? -14.5 6.707 -8 1 94.62 474 ILE B C 1
ATOM 8374 O O . ILE B 1 474 ? -15.234 5.723 -7.914 1 94.62 474 ILE B O 1
ATOM 8378 N N . GLU B 1 475 ? -14.406 7.383 -9.172 1 92.44 475 GLU B N 1
ATOM 8379 C CA . GLU B 1 475 ? -15.164 7.035 -10.367 1 92.44 475 GLU B CA 1
ATOM 8380 C C . GLU B 1 475 ? -14.852 5.613 -10.828 1 92.44 475 GLU B C 1
ATOM 8382 O O . GLU B 1 475 ? -15.766 4.836 -11.109 1 92.44 475 GLU B O 1
ATOM 8387 N N . SER B 1 476 ? -13.578 5.391 -10.906 1 89.75 476 SER B N 1
ATOM 8388 C CA . SER B 1 476 ? -13.156 4.086 -11.398 1 89.75 476 SER B CA 1
ATOM 8389 C C . SER B 1 476 ? -13.625 2.969 -10.469 1 89.75 476 SER B C 1
ATOM 8391 O O . SER B 1 476 ? -14.117 1.936 -10.938 1 89.75 476 SER B O 1
ATOM 8393 N N . ARG B 1 477 ? -13.492 3.131 -9.211 1 89.25 477 ARG B N 1
ATOM 8394 C CA . ARG B 1 477 ? -13.922 2.123 -8.242 1 89.25 477 ARG B CA 1
ATOM 8395 C C . ARG B 1 477 ? -15.438 2 -8.219 1 89.25 477 ARG B C 1
ATOM 8397 O O . ARG B 1 477 ? -15.977 0.905 -8.031 1 89.25 477 ARG B O 1
ATOM 8404 N N . TYR B 1 478 ? -16.109 3.156 -8.359 1 89.75 478 TYR B N 1
ATOM 8405 C CA . TYR B 1 478 ? -17.578 3.141 -8.422 1 89.75 478 TYR B CA 1
ATOM 8406 C C . TYR B 1 478 ? -18.062 2.34 -9.617 1 89.75 478 TYR B C 1
ATOM 8408 O O . TYR B 1 478 ? -18.906 1.457 -9.477 1 89.75 478 TYR B O 1
ATOM 8416 N N . PHE B 1 479 ? -17.469 2.561 -10.781 1 84.69 479 PHE B N 1
ATOM 8417 C CA . PHE B 1 479 ? -17.875 1.902 -12.016 1 84.69 479 PHE B CA 1
ATOM 8418 C C . PHE B 1 479 ? -17.594 0.405 -11.953 1 84.69 479 PHE B C 1
ATOM 8420 O O . PHE B 1 479 ? -18.344 -0.395 -12.531 1 84.69 479 PHE B O 1
ATOM 8427 N N . ASN B 1 480 ? -16.594 0.065 -11.219 1 81.62 480 ASN B N 1
ATOM 8428 C CA . ASN B 1 480 ? -16.203 -1.343 -11.148 1 81.62 480 ASN B CA 1
ATOM 8429 C C . ASN B 1 480 ? -16.75 -2.012 -9.891 1 81.62 480 ASN B C 1
ATOM 8431 O O . ASN B 1 480 ? -16.359 -3.133 -9.562 1 81.62 480 ASN B O 1
ATOM 8435 N N . GLN B 1 481 ? -17.562 -1.31 -9.102 1 82.56 481 GLN B N 1
ATOM 8436 C CA . GLN B 1 481 ? -18.234 -1.833 -7.922 1 82.56 481 GLN B CA 1
ATOM 8437 C C . GLN B 1 481 ? -17.234 -2.252 -6.848 1 82.56 481 GLN B C 1
ATOM 8439 O O . GLN B 1 481 ? -17.359 -3.326 -6.262 1 82.56 481 GLN B O 1
ATOM 8444 N N . LEU B 1 482 ? -16.266 -1.349 -6.66 1 80.94 482 LEU B N 1
ATOM 8445 C CA . LEU B 1 482 ? -15.195 -1.652 -5.719 1 80.94 482 LEU B CA 1
ATOM 8446 C C . LEU B 1 482 ? -15.211 -0.677 -4.547 1 80.94 482 LEU B C 1
ATOM 8448 O O . LEU B 1 482 ? -14.266 -0.637 -3.754 1 80.94 482 LEU B O 1
ATOM 8452 N N . LEU B 1 483 ? -16.266 0.11 -4.41 1 85.88 483 LEU B N 1
ATOM 8453 C CA . LEU B 1 483 ? -16.312 1.082 -3.322 1 85.88 483 LEU B CA 1
ATOM 8454 C C . LEU B 1 483 ? -16.938 0.472 -2.072 1 85.88 483 LEU B C 1
ATOM 8456 O O . LEU B 1 483 ? -16.734 0.974 -0.965 1 85.88 483 LEU B O 1
ATOM 8460 N N . ARG B 1 484 ? -17.703 -0.47 -2.346 1 77.25 484 ARG B N 1
ATOM 8461 C CA . ARG B 1 484 ? -18.359 -1.06 -1.186 1 77.25 484 ARG B CA 1
ATOM 8462 C C . ARG B 1 484 ? -17.375 -1.881 -0.356 1 77.25 484 ARG B C 1
ATOM 8464 O O . ARG B 1 484 ? -16.297 -2.24 -0.834 1 77.25 484 ARG B O 1
ATOM 8471 N N . ARG B 1 485 ? -17.656 -1.84 0.934 1 61.75 485 ARG B N 1
ATOM 8472 C CA . ARG B 1 485 ? -16.797 -2.561 1.867 1 61.75 485 ARG B CA 1
ATOM 8473 C C . ARG B 1 485 ? -16.547 -3.988 1.394 1 61.75 485 ARG B C 1
ATOM 8475 O O . ARG B 1 485 ? -17.359 -4.887 1.667 1 61.75 485 ARG B O 1
ATOM 8482 N N . ASN B 1 486 ? -15.93 -3.971 0.144 1 55.44 486 ASN B N 1
ATOM 8483 C CA . ASN B 1 486 ? -15.641 -5.316 -0.339 1 55.44 486 ASN B CA 1
ATOM 8484 C C . ASN B 1 486 ? -14.555 -5.992 0.494 1 55.44 486 ASN B C 1
ATOM 8486 O O . ASN B 1 486 ? -13.367 -5.727 0.308 1 55.44 486 ASN B O 1
ATOM 8490 N N . GLU B 1 487 ? -14.953 -6.418 1.771 1 53.41 487 GLU B N 1
ATOM 8491 C CA . GLU B 1 487 ? -14.117 -6.926 2.854 1 53.41 487 GLU B CA 1
ATOM 8492 C C . GLU B 1 487 ? -13.062 -7.898 2.326 1 53.41 487 GLU B C 1
ATOM 8494 O O . GLU B 1 487 ? -11.945 -7.941 2.838 1 53.41 487 GLU B O 1
ATOM 8499 N N . SER B 1 488 ? -13.406 -8.641 1.27 1 54.5 488 SER B N 1
ATOM 8500 C CA . SER B 1 488 ? -12.523 -9.773 1.032 1 54.5 488 SER B CA 1
ATOM 8501 C C . SER B 1 488 ? -11.461 -9.445 -0.015 1 54.5 488 SER B C 1
ATOM 8503 O O . SER B 1 488 ? -10.43 -10.109 -0.095 1 54.5 488 SER B O 1
ATOM 8505 N N . PHE B 1 489 ? -11.609 -8.227 -0.578 1 65.38 489 PHE B N 1
ATOM 8506 C CA . PHE B 1 489 ? -10.727 -8.117 -1.733 1 65.38 489 PHE B CA 1
ATOM 8507 C C . PHE B 1 489 ? -9.578 -7.156 -1.45 1 65.38 489 PHE B C 1
ATOM 8509 O O . PHE B 1 489 ? -8.43 -7.414 -1.835 1 65.38 489 PHE B O 1
ATOM 8516 N N . GLU B 1 490 ? -9.883 -6.16 -0.75 1 72.06 490 GLU B N 1
ATOM 8517 C CA . GLU B 1 490 ? -8.836 -5.152 -0.597 1 72.06 490 GLU B CA 1
ATOM 8518 C C . GLU B 1 490 ? -8.531 -4.895 0.875 1 72.06 490 GLU B C 1
ATOM 8520 O O . GLU B 1 490 ? -7.586 -4.172 1.2 1 72.06 490 GLU B O 1
ATOM 8525 N N . ARG B 1 491 ? -9.172 -5.566 1.677 1 72.25 491 ARG B N 1
ATOM 8526 C CA . ARG B 1 491 ? -8.938 -5.348 3.1 1 72.25 491 ARG B CA 1
ATOM 8527 C C . ARG B 1 491 ? -7.77 -6.188 3.598 1 72.25 491 ARG B C 1
ATOM 8529 O O . ARG B 1 491 ? -7.77 -7.41 3.445 1 72.25 491 ARG B O 1
ATOM 8536 N N . CYS B 1 492 ? -6.84 -5.504 4.133 1 74.5 492 CYS B N 1
ATOM 8537 C CA . CYS B 1 492 ? -5.641 -6.172 4.621 1 74.5 492 CYS B CA 1
ATOM 8538 C C . CYS B 1 492 ? -5.977 -7.164 5.727 1 74.5 492 CYS B C 1
ATOM 8540 O O . CYS B 1 492 ? -6.898 -6.934 6.508 1 74.5 492 CYS B O 1
ATOM 8542 N N . VAL B 1 493 ? -5.266 -8.18 5.781 1 65.38 493 VAL B N 1
ATOM 8543 C CA . VAL B 1 493 ? -5.461 -9.266 6.738 1 65.38 493 VAL B CA 1
ATOM 8544 C C . VAL B 1 493 ? -5.355 -8.727 8.164 1 65.38 493 VAL B C 1
ATOM 8546 O O . VAL B 1 493 ? -5.961 -9.273 9.086 1 65.38 493 VAL B O 1
ATOM 8549 N N . ILE B 1 494 ? -4.684 -7.613 8.242 1 61.34 494 ILE B N 1
ATOM 8550 C CA . ILE B 1 494 ? -4.5 -7.02 9.562 1 61.34 494 ILE B CA 1
ATOM 8551 C C . ILE B 1 494 ? -5.852 -6.582 10.125 1 61.34 494 ILE B C 1
ATOM 8553 O O . ILE B 1 494 ? -6.02 -6.48 11.344 1 61.34 494 ILE B O 1
ATOM 8557 N N . PHE B 1 495 ? -6.832 -6.27 9.188 1 57.66 495 PHE B N 1
ATOM 8558 C CA . PHE B 1 495 ? -8.156 -5.824 9.609 1 57.66 495 PHE B CA 1
ATOM 8559 C C . PHE B 1 495 ? -9.07 -7.012 9.875 1 57.66 495 PHE B C 1
ATOM 8561 O O . PHE B 1 495 ? -10.18 -6.848 10.383 1 57.66 495 PHE B O 1
ATOM 8568 N N . ASN B 1 496 ? -8.836 -8.109 9.219 1 52.62 496 ASN B N 1
ATOM 8569 C CA . ASN B 1 496 ? -9.742 -9.25 9.219 1 52.62 496 ASN B CA 1
ATOM 8570 C C . ASN B 1 496 ? -9.984 -9.773 10.633 1 52.62 496 ASN B C 1
ATOM 8572 O O . ASN B 1 496 ? -9.266 -10.656 11.102 1 52.62 496 ASN B O 1
ATOM 8576 N N . GLU B 1 497 ? -10.609 -8.828 11.609 1 46.75 497 GLU B N 1
ATOM 8577 C CA . GLU B 1 497 ? -11.164 -9.258 12.891 1 46.75 497 GLU B CA 1
ATOM 8578 C C . GLU B 1 497 ? -12.344 -10.203 12.688 1 46.75 497 GLU B C 1
ATOM 8580 O O . GLU B 1 497 ? -13.117 -10.055 11.742 1 46.75 497 GLU B O 1
ATOM 8585 N N . ASP B 1 498 ? -12.305 -11.258 12.992 1 41.78 498 ASP B N 1
ATOM 8586 C CA . ASP B 1 498 ? -13.484 -12.109 13.055 1 41.78 498 ASP B CA 1
ATOM 8587 C C . ASP B 1 498 ? -14.719 -11.305 13.461 1 41.78 498 ASP B C 1
ATOM 8589 O O . ASP B 1 498 ? -14.695 -10.586 14.469 1 41.78 498 ASP B O 1
ATOM 8593 N N . MET B 1 499 ? -15.539 -10.836 12.578 1 37.03 499 MET B N 1
ATOM 8594 C CA . MET B 1 499 ? -16.859 -10.289 12.852 1 37.03 499 MET B CA 1
ATOM 8595 C C . MET B 1 499 ? -17.531 -11.016 14.023 1 37.03 499 MET B C 1
ATOM 8597 O O . MET B 1 499 ? -18.656 -10.703 14.383 1 37.03 499 MET B O 1
ATOM 8601 N N . GLU B 1 500 ? -17.391 -12.336 14.211 1 35.16 500 GLU B N 1
ATOM 8602 C CA . GLU B 1 500 ? -18.281 -12.695 15.32 1 35.16 500 GLU B CA 1
ATOM 8603 C C . GLU B 1 500 ? -17.969 -11.859 16.562 1 35.16 500 GLU B C 1
ATOM 8605 O O . GLU B 1 500 ? -16.828 -11.797 17 1 35.16 500 GLU B O 1
ATOM 8610 N N . LEU B 1 501 ? -18.797 -10.805 16.703 1 34.03 501 LEU B N 1
ATOM 8611 C CA . LEU B 1 501 ? -19.016 -10.07 17.953 1 34.03 501 LEU B CA 1
ATOM 8612 C C . LEU B 1 501 ? -18.703 -10.953 19.156 1 34.03 501 LEU B C 1
ATOM 8614 O O . LEU B 1 501 ? -19.625 -11.492 19.781 1 34.03 501 LEU B O 1
ATOM 8618 N N . GLU B 1 502 ? -18.047 -12.141 19.141 1 32.22 502 GLU B N 1
ATOM 8619 C CA . GLU B 1 502 ? -18.031 -12.656 20.5 1 32.22 502 GLU B CA 1
ATOM 8620 C C . GLU B 1 502 ? -17.562 -11.594 21.484 1 32.22 502 GLU B C 1
ATOM 8622 O O . GLU B 1 502 ? -16.641 -10.836 21.203 1 32.22 502 GLU B O 1
ATOM 8627 N N . THR B 1 503 ? -18.484 -11.195 22.359 1 31.34 503 THR B N 1
ATOM 8628 C CA . THR B 1 503 ? -18.453 -10.398 23.578 1 31.34 503 THR B CA 1
ATOM 8629 C C . THR B 1 503 ? -17.094 -10.5 24.25 1 31.34 503 THR B C 1
ATOM 8631 O O . THR B 1 503 ? -16.875 -9.891 25.297 1 31.34 503 THR B O 1
ATOM 8634 N N . HIS B 1 504 ? -16.547 -11.891 24.234 1 30.23 504 HIS B N 1
ATOM 8635 C CA . HIS B 1 504 ? -15.602 -12 25.344 1 30.23 504 HIS B CA 1
ATOM 8636 C C . HIS B 1 504 ? -14.359 -11.156 25.078 1 30.23 504 HIS B C 1
ATOM 8638 O O . HIS B 1 504 ? -13.953 -10.984 23.938 1 30.23 504 HIS B O 1
ATOM 8644 N N . PRO B 1 505 ? -13.977 -10.484 26.156 1 32.22 505 PRO B N 1
ATOM 8645 C CA . PRO B 1 505 ? -12.867 -9.531 26.203 1 32.22 505 PRO B CA 1
ATOM 8646 C C . PRO B 1 505 ? -11.641 -10.016 25.422 1 32.22 505 PRO B C 1
ATOM 8648 O O . PRO B 1 505 ? -11.102 -9.273 24.594 1 32.22 505 PRO B O 1
ATOM 8651 N N . VAL B 1 506 ? -10.805 -10.93 26.219 1 35.09 506 VAL B N 1
ATOM 8652 C CA . VAL B 1 506 ? -9.445 -11.367 25.906 1 35.09 506 VAL B CA 1
ATOM 8653 C C . VAL B 1 506 ? -9.477 -12.391 24.781 1 35.09 506 VAL B C 1
ATOM 8655 O O . VAL B 1 506 ? -10.055 -13.469 24.922 1 35.09 506 VAL B O 1
ATOM 8658 N N . ARG B 1 507 ? -9.586 -12.195 23.719 1 35.53 507 ARG B N 1
ATOM 8659 C CA . ARG B 1 507 ? -9.812 -13.062 22.562 1 35.53 507 ARG B CA 1
ATOM 8660 C C . ARG B 1 507 ? -8.867 -14.266 22.578 1 35.53 507 ARG B C 1
ATOM 8662 O O . ARG B 1 507 ? -7.668 -14.117 22.812 1 35.53 507 ARG B O 1
ATOM 8669 N N . MET B 1 508 ? -9.25 -15.594 22.844 1 30.95 508 MET B N 1
ATOM 8670 C CA . MET B 1 508 ? -8.734 -16.953 23.016 1 30.95 508 MET B CA 1
ATOM 8671 C C . MET B 1 508 ? -7.703 -17.281 21.938 1 30.95 508 MET B C 1
ATOM 8673 O O . MET B 1 508 ? -6.758 -18.031 22.188 1 30.95 508 MET B O 1
ATOM 8677 N N . ALA B 1 509 ? -8 -16.938 20.688 1 32.44 509 ALA B N 1
ATOM 8678 C CA . ALA B 1 509 ? -7.16 -17.5 19.625 1 32.44 509 ALA B CA 1
ATOM 8679 C C . ALA B 1 509 ? -5.719 -17.031 19.766 1 32.44 509 ALA B C 1
ATOM 8681 O O . ALA B 1 509 ? -4.785 -17.766 19.422 1 32.44 509 ALA B O 1
ATOM 8682 N N . GLN B 1 510 ? -5.5 -15.766 20.109 1 34.59 510 GLN B N 1
ATOM 8683 C CA . GLN B 1 510 ? -4.137 -15.32 20.375 1 34.59 510 GLN B CA 1
ATOM 8684 C C . GLN B 1 510 ? -3.629 -15.867 21.703 1 34.59 510 GLN B C 1
ATOM 8686 O O . GLN B 1 510 ? -2.443 -15.742 22.031 1 34.59 510 GLN B O 1
ATOM 8691 N N . ILE B 1 511 ? -4.598 -16.438 22.422 1 36.22 511 ILE B N 1
ATOM 8692 C CA . ILE B 1 511 ? -4.266 -17.016 23.719 1 36.22 511 ILE B CA 1
ATOM 8693 C C . ILE B 1 511 ? -3.512 -18.328 23.516 1 36.22 511 ILE B C 1
ATOM 8695 O O . ILE B 1 511 ? -2.588 -18.641 24.281 1 36.22 511 ILE B O 1
ATOM 8699 N N . ASP B 1 512 ? -3.91 -19.109 22.547 1 33.78 512 ASP B N 1
ATOM 8700 C CA . ASP B 1 512 ? -3.27 -20.406 22.391 1 33.78 512 ASP B CA 1
ATOM 8701 C C . ASP B 1 512 ? -1.8 -20.266 22.016 1 33.78 512 ASP B C 1
ATOM 8703 O O . ASP B 1 512 ? -0.93 -20.922 22.594 1 33.78 512 ASP B O 1
ATOM 8707 N N . ILE B 1 513 ? -1.501 -19.422 20.938 1 38.84 513 ILE B N 1
ATOM 8708 C CA . ILE B 1 513 ? -0.098 -19.219 20.594 1 38.84 513 ILE B CA 1
ATOM 8709 C C . ILE B 1 513 ? 0.611 -18.484 21.734 1 38.84 513 ILE B C 1
ATOM 8711 O O . ILE B 1 513 ? 1.741 -18.828 22.094 1 38.84 513 ILE B O 1
ATOM 8715 N N . LEU B 1 514 ? -0.165 -17.703 22.375 1 40.34 514 LEU B N 1
ATOM 8716 C CA . LEU B 1 514 ? 0.3 -17.031 23.578 1 40.34 514 LEU B CA 1
ATOM 8717 C C . LEU B 1 514 ? 0.564 -18.047 24.688 1 40.34 514 LEU B C 1
ATOM 8719 O O . LEU B 1 514 ? 1.569 -17.953 25.391 1 40.34 514 LEU B O 1
ATOM 8723 N N . PHE B 1 515 ? -0.361 -18.984 24.75 1 39.56 515 PHE B N 1
ATOM 8724 C CA . PHE B 1 515 ? -0.238 -20.078 25.703 1 39.56 515 PHE B CA 1
ATOM 8725 C C . PHE B 1 515 ? 0.925 -20.984 25.344 1 39.56 515 PHE B C 1
ATOM 8727 O O . PHE B 1 515 ? 1.705 -21.375 26.219 1 39.56 515 PHE B O 1
ATOM 8734 N N . LEU B 1 516 ? 1.056 -21.344 24.125 1 38.34 516 LEU B N 1
ATOM 8735 C CA . LEU B 1 516 ? 2.191 -22.156 23.719 1 38.34 516 LEU B CA 1
ATOM 8736 C C . LEU B 1 516 ? 3.498 -21.391 23.859 1 38.34 516 LEU B C 1
ATOM 8738 O O . LEU B 1 516 ? 4.496 -21.938 24.344 1 38.34 516 LEU B O 1
ATOM 8742 N N . ARG B 1 517 ? 3.51 -20.109 23.516 1 40.59 517 ARG B N 1
ATOM 8743 C CA . ARG B 1 517 ? 4.656 -19.25 23.781 1 40.59 517 ARG B CA 1
ATOM 8744 C C . ARG B 1 517 ? 4.887 -19.094 25.281 1 40.59 517 ARG B C 1
ATOM 8746 O O . ARG B 1 517 ? 6.027 -19.125 25.75 1 40.59 517 ARG B O 1
ATOM 8753 N N . PHE B 1 518 ? 3.781 -19.078 25.906 1 43.72 518 PHE B N 1
ATOM 8754 C CA . PHE B 1 518 ? 3.814 -19.125 27.359 1 43.72 518 PHE B CA 1
ATOM 8755 C C . PHE B 1 518 ? 4.438 -20.422 27.859 1 43.72 518 PHE B C 1
ATOM 8757 O O . PHE B 1 518 ? 5.312 -20.406 28.719 1 43.72 518 PHE B O 1
ATOM 8764 N N . LEU B 1 519 ? 3.99 -21.484 27.344 1 41.5 519 LEU B N 1
ATOM 8765 C CA . LEU B 1 519 ? 4.477 -22.812 27.734 1 41.5 519 LEU B CA 1
ATOM 8766 C C . LEU B 1 519 ? 5.953 -22.969 27.391 1 41.5 519 LEU B C 1
ATOM 8768 O O . LEU B 1 519 ? 6.707 -23.578 28.156 1 41.5 519 LEU B O 1
ATOM 8772 N N . VAL B 1 520 ? 6.363 -22.422 26.25 1 41.41 520 VAL B N 1
ATOM 8773 C CA . VAL B 1 520 ? 7.746 -22.578 25.812 1 41.41 520 VAL B CA 1
ATOM 8774 C C . VAL B 1 520 ? 8.617 -21.484 26.422 1 41.41 520 VAL B C 1
ATOM 8776 O O . VAL B 1 520 ? 9.719 -21.75 26.891 1 41.41 520 VAL B O 1
ATOM 8779 N N . LEU B 1 521 ? 8.031 -20.25 26.5 1 44.19 521 LEU B N 1
ATOM 8780 C CA . LEU B 1 521 ? 8.891 -19.141 26.875 1 44.19 521 LEU B CA 1
ATOM 8781 C C . LEU B 1 521 ? 8.906 -18.953 28.391 1 44.19 521 LEU B C 1
ATOM 8783 O O . LEU B 1 521 ? 9.922 -18.547 28.953 1 44.19 521 LEU B O 1
ATOM 8787 N N . VAL B 1 522 ? 7.902 -19.438 29.062 1 45.69 522 VAL B N 1
ATOM 8788 C CA . VAL B 1 522 ? 7.82 -19.297 30.516 1 45.69 522 VAL B CA 1
ATOM 8789 C C . VAL B 1 522 ? 8.898 -20.141 31.188 1 45.69 522 VAL B C 1
ATOM 8791 O O . VAL B 1 522 ? 9.633 -19.672 32.062 1 45.69 522 VAL B O 1
ATOM 8794 N N . PRO B 1 523 ? 9.031 -21.359 30.781 1 44.06 523 PRO B N 1
ATOM 8795 C CA . PRO B 1 523 ? 10.164 -22.078 31.375 1 44.06 523 PRO B CA 1
ATOM 8796 C C . PRO B 1 523 ? 11.508 -21.406 31.078 1 44.06 523 PRO B C 1
ATOM 8798 O O . PRO B 1 523 ? 12.391 -21.375 31.938 1 44.06 523 PRO B O 1
ATOM 8801 N N . LEU B 1 524 ? 11.641 -20.703 30.016 1 44.38 524 LEU B N 1
ATOM 8802 C CA . LEU B 1 524 ? 12.883 -20.031 29.656 1 44.38 524 LEU B CA 1
ATOM 8803 C C . LEU B 1 524 ? 13.078 -18.75 30.469 1 44.38 524 LEU B C 1
ATOM 8805 O O . LEU B 1 524 ? 14.18 -18.484 30.938 1 44.38 524 LEU B O 1
ATOM 8809 N N . TRP B 1 525 ? 12.023 -18.031 30.688 1 45.72 525 TRP B N 1
ATOM 8810 C CA . TRP B 1 525 ? 12.102 -16.828 31.5 1 45.72 525 TRP B CA 1
ATOM 8811 C C . TRP B 1 525 ? 12.375 -17.172 32.969 1 45.72 525 TRP B C 1
ATOM 8813 O O . TRP B 1 525 ? 13.109 -16.469 33.656 1 45.72 525 TRP B O 1
ATOM 8823 N N . PHE B 1 526 ? 11.93 -18.281 33.375 1 47.22 526 PHE B N 1
ATOM 8824 C CA . PHE B 1 526 ? 12.242 -18.766 34.719 1 47.22 526 PHE B CA 1
ATOM 8825 C C . PHE B 1 526 ? 13.742 -18.984 34.875 1 47.22 526 PHE B C 1
ATOM 8827 O O . PHE B 1 526 ? 14.328 -18.641 35.906 1 47.22 526 PHE B O 1
ATOM 8834 N N . VAL B 1 527 ? 14.352 -19.391 33.906 1 46.69 527 VAL B N 1
ATOM 8835 C CA . VAL B 1 527 ? 15.797 -19.609 33.938 1 46.69 527 VAL B CA 1
ATOM 8836 C C . VAL B 1 527 ? 16.516 -18.25 33.906 1 46.69 527 VAL B C 1
ATOM 8838 O O . VAL B 1 527 ? 17.453 -18.031 34.688 1 46.69 527 VAL B O 1
ATOM 8841 N N . VAL B 1 528 ? 15.961 -17.359 33.219 1 46.56 528 VAL B N 1
ATOM 8842 C CA . VAL B 1 528 ? 16.578 -16.047 33.094 1 46.56 528 VAL B CA 1
ATOM 8843 C C . VAL B 1 528 ? 16.406 -15.281 34.406 1 46.56 528 VAL B C 1
ATOM 8845 O O . VAL B 1 528 ? 17.375 -14.711 34.938 1 46.56 528 VAL B O 1
ATOM 8848 N N . PHE B 1 529 ? 15.242 -15.367 34.875 1 47.59 529 PHE B N 1
ATOM 8849 C CA . PHE B 1 529 ? 15 -14.656 36.125 1 47.59 529 PHE B CA 1
ATOM 8850 C C . PHE B 1 529 ? 15.789 -15.289 37.281 1 47.59 529 PHE B C 1
ATOM 8852 O O . PHE B 1 529 ? 16.328 -14.578 38.125 1 47.59 529 PHE B O 1
ATOM 8859 N N . ASN B 1 530 ? 15.953 -16.5 37.25 1 48.53 530 ASN B N 1
ATOM 8860 C CA . ASN B 1 530 ? 16.797 -17.172 38.219 1 48.53 530 ASN B CA 1
ATOM 8861 C C . ASN B 1 530 ? 18.266 -16.812 38.062 1 48.53 530 ASN B C 1
ATOM 8863 O O . ASN B 1 530 ? 18.969 -16.609 39.062 1 48.53 530 ASN B O 1
ATOM 8867 N N . CYS B 1 531 ? 18.609 -16.547 36.844 1 49.25 531 CYS B N 1
ATOM 8868 C CA . CYS B 1 531 ? 19.984 -16.109 36.594 1 49.25 531 CYS B CA 1
ATOM 8869 C C . CYS B 1 531 ? 20.188 -14.664 37.031 1 49.25 531 CYS B C 1
ATOM 8871 O O . CYS B 1 531 ? 21.188 -14.336 37.688 1 49.25 531 CYS B O 1
ATOM 8873 N N . ILE B 1 532 ? 19.219 -13.875 36.75 1 49.75 532 ILE B N 1
ATOM 8874 C CA . ILE B 1 532 ? 19.312 -12.484 37.188 1 49.75 532 ILE B CA 1
ATOM 8875 C C . ILE B 1 532 ? 19.266 -12.391 38.688 1 49.75 532 ILE B C 1
ATOM 8877 O O . ILE B 1 532 ? 20.047 -11.656 39.312 1 49.75 532 ILE B O 1
ATOM 8881 N N . ARG B 1 533 ? 18.469 -13.102 39.25 1 51.25 533 ARG B N 1
ATOM 8882 C CA . ARG B 1 533 ? 18.406 -13.148 40.719 1 51.25 533 ARG B CA 1
ATOM 8883 C C . ARG B 1 533 ? 19.734 -13.602 41.312 1 51.25 533 ARG B C 1
ATOM 8885 O O . ARG B 1 533 ? 20.219 -13.016 42.281 1 51.25 533 ARG B O 1
ATOM 8892 N N . LYS B 1 534 ? 20.359 -14.516 40.688 1 52.16 534 LYS B N 1
ATOM 8893 C CA . LYS B 1 534 ? 21.656 -14.977 41.156 1 52.16 534 LYS B CA 1
ATOM 8894 C C . LYS B 1 534 ? 22.734 -13.922 40.906 1 52.16 534 LYS B C 1
ATOM 8896 O O . LYS B 1 534 ? 23.594 -13.703 41.781 1 52.16 534 LYS B O 1
ATOM 8901 N N . MET B 1 535 ? 22.547 -13.25 39.844 1 52 535 MET B N 1
ATOM 8902 C CA . MET B 1 535 ? 23.484 -12.172 39.562 1 52 535 MET B CA 1
ATOM 8903 C C . MET B 1 535 ? 23.297 -11.008 40.531 1 52 535 MET B C 1
ATOM 8905 O O . MET B 1 535 ? 24.266 -10.453 41.031 1 52 535 MET B O 1
ATOM 8909 N N . LEU B 1 536 ? 22.078 -10.695 40.719 1 51.81 536 LEU B N 1
ATOM 8910 C CA . LEU B 1 536 ? 21.812 -9.641 41.688 1 51.81 536 LEU B CA 1
ATOM 8911 C C . LEU B 1 536 ? 22.25 -10.062 43.094 1 51.81 536 LEU B C 1
ATOM 8913 O O . LEU B 1 536 ? 22.781 -9.258 43.844 1 51.81 536 LEU B O 1
ATOM 8917 N N . PHE B 1 537 ? 22.047 -11.266 43.344 1 53.38 537 PHE B N 1
ATOM 8918 C CA . PHE B 1 537 ? 22.547 -11.797 44.594 1 53.38 537 PHE B CA 1
ATOM 8919 C C . PHE B 1 537 ? 24.062 -11.742 44.656 1 53.38 537 PHE B C 1
ATOM 8921 O O . PHE B 1 537 ? 24.641 -11.367 45.688 1 53.38 537 PHE B O 1
ATOM 8928 N N . CYS B 1 538 ? 24.719 -12.055 43.562 1 52.97 538 CYS B N 1
ATOM 8929 C CA . CYS B 1 538 ? 26.172 -11.953 43.531 1 52.97 538 CYS B CA 1
ATOM 8930 C C . CYS B 1 538 ? 26.625 -10.5 43.594 1 52.97 538 CYS B C 1
ATOM 8932 O O . CYS B 1 538 ? 27.578 -10.18 44.281 1 52.97 538 CYS B O 1
ATOM 8934 N N . PHE B 1 539 ? 25.891 -9.664 42.938 1 53.16 539 PHE B N 1
ATOM 8935 C CA . PHE B 1 539 ? 26.219 -8.242 43.031 1 53.16 539 PHE B CA 1
ATOM 8936 C C . PHE B 1 539 ? 25.938 -7.715 44.406 1 53.16 539 PHE B C 1
ATOM 8938 O O . PHE B 1 539 ? 26.719 -6.922 44.938 1 53.16 539 PHE B O 1
ATOM 8945 N N . GLY B 1 540 ? 24.891 -8.148 44.938 1 51.47 540 GLY B N 1
ATOM 8946 C CA . GLY B 1 540 ? 24.641 -7.828 46.312 1 51.47 540 GLY B CA 1
ATOM 8947 C C . GLY B 1 540 ? 25.719 -8.367 47.25 1 51.47 540 GLY B C 1
ATOM 8948 O O . GLY B 1 540 ? 26.125 -7.68 48.188 1 51.47 540 GLY B O 1
ATOM 8949 N N . ARG B 1 541 ? 26.188 -9.516 46.938 1 53.28 541 ARG B N 1
ATOM 8950 C CA . ARG B 1 541 ? 27.281 -10.078 47.75 1 53.28 541 ARG B CA 1
ATOM 8951 C C . ARG B 1 541 ? 28.562 -9.289 47.531 1 53.28 541 ARG B C 1
ATOM 8953 O O . ARG B 1 541 ? 29.312 -9.055 48.5 1 53.28 541 ARG B O 1
ATOM 8960 N N . ILE B 1 542 ? 28.75 -8.898 46.312 1 52.34 542 ILE B N 1
ATOM 8961 C CA . ILE B 1 542 ? 29.953 -8.109 46.031 1 52.34 542 ILE B CA 1
ATOM 8962 C C . ILE B 1 542 ? 29.844 -6.754 46.75 1 52.34 542 ILE B C 1
ATOM 8964 O O . ILE B 1 542 ? 30.812 -6.285 47.344 1 52.34 542 ILE B O 1
ATOM 8968 N N . MET B 1 543 ? 28.672 -6.207 46.719 1 50.16 543 MET B N 1
ATOM 8969 C CA . MET B 1 543 ? 28.484 -4.93 47.406 1 50.16 543 MET B CA 1
ATOM 8970 C C . MET B 1 543 ? 28.562 -5.105 48.938 1 50.16 543 MET B C 1
ATOM 8972 O O . MET B 1 543 ? 29.031 -4.211 49.625 1 50.16 543 MET B O 1
ATOM 8976 N N . ARG B 1 544 ? 28.062 -6.145 49.375 1 49.72 544 ARG B N 1
ATOM 8977 C CA . ARG B 1 544 ? 28.156 -6.422 50.812 1 49.72 544 ARG B CA 1
ATOM 8978 C C . ARG B 1 544 ? 29.594 -6.766 51.188 1 49.72 544 ARG B C 1
ATOM 8980 O O . ARG B 1 544 ? 30.047 -6.445 52.281 1 49.72 544 ARG B O 1
ATOM 8987 N N . PHE B 1 545 ? 30.312 -7.473 50.344 1 48.25 545 PHE B N 1
ATOM 8988 C CA . PHE B 1 545 ? 31.703 -7.77 50.656 1 48.25 545 PHE B CA 1
ATOM 8989 C C . PHE B 1 545 ? 32.531 -6.488 50.75 1 48.25 545 PHE B C 1
ATOM 8991 O O . PHE B 1 545 ? 33.438 -6.395 51.562 1 48.25 545 PHE B O 1
ATOM 8998 N N . ASN B 1 546 ? 32.188 -5.492 49.938 1 45.75 546 ASN B N 1
ATOM 8999 C CA . ASN B 1 546 ? 32.938 -4.258 50.062 1 45.75 546 ASN B CA 1
ATOM 9000 C C . ASN B 1 546 ? 32.625 -3.541 51.375 1 45.75 546 ASN B C 1
ATOM 9002 O O . ASN B 1 546 ? 33.312 -2.576 51.719 1 45.75 546 ASN B O 1
ATOM 9006 N N . ARG B 1 547 ? 31.453 -3.836 51.875 1 46.38 547 ARG B N 1
ATOM 9007 C CA . ARG B 1 547 ? 31.141 -3.162 53.125 1 46.38 547 ARG B CA 1
ATOM 9008 C C . ARG B 1 547 ? 31.938 -3.758 54.281 1 46.38 547 ARG B C 1
ATOM 9010 O O . ARG B 1 547 ? 32.094 -3.131 55.344 1 46.38 547 ARG B O 1
ATOM 9017 N N . ASN B 1 548 ? 32.094 -4.973 54.219 1 42.69 548 ASN B N 1
ATOM 9018 C CA . ASN B 1 548 ? 32.781 -5.559 55.375 1 42.69 548 ASN B CA 1
ATOM 9019 C C . ASN B 1 548 ? 34.281 -5.316 55.312 1 42.69 548 ASN B C 1
ATOM 9021 O O . ASN B 1 548 ? 35.062 -6.105 55.844 1 42.69 548 ASN B O 1
ATOM 9025 N N . LEU B 1 549 ? 34.625 -4.359 54.344 1 41 549 LEU B N 1
ATOM 9026 C CA . LEU B 1 549 ? 36.031 -4.035 54.5 1 41 549 LEU B CA 1
ATOM 9027 C C . LEU B 1 549 ? 36.281 -3.33 55.844 1 41 549 LEU B C 1
ATOM 9029 O O . LEU B 1 549 ? 35.594 -2.363 56.156 1 41 549 LEU B O 1
ATOM 9033 N N . PRO B 1 550 ? 36.781 -3.912 56.812 1 39.78 550 PRO B N 1
ATOM 9034 C CA . PRO B 1 550 ? 37.031 -3.338 58.125 1 39.78 550 PRO B CA 1
ATOM 9035 C C . PRO B 1 550 ? 37.688 -1.955 58.062 1 39.78 550 PRO B C 1
ATOM 9037 O O . PRO B 1 550 ? 38.5 -1.703 57.156 1 39.78 550 PRO B O 1
ATOM 9040 N N . PRO B 1 551 ? 36.875 -0.859 58.438 1 38.41 551 PRO B N 1
ATOM 9041 C CA . PRO B 1 551 ? 37.5 0.457 58.406 1 38.41 551 PRO B CA 1
ATOM 9042 C C . PRO B 1 551 ? 38.938 0.423 58.906 1 38.41 551 PRO B C 1
ATOM 9044 O O . PRO B 1 551 ? 39.281 -0.363 59.812 1 38.41 551 PRO B O 1
ATOM 9047 N N . LYS B 1 552 ? 39.844 0.827 58.188 1 40.59 552 LYS B N 1
ATOM 9048 C CA . LYS B 1 552 ? 41.25 0.976 58.531 1 40.59 552 LYS B CA 1
ATOM 9049 C C . LYS B 1 552 ? 41.406 1.691 59.875 1 40.59 552 LYS B C 1
ATOM 9051 O O . LYS B 1 552 ? 40.875 2.789 60.062 1 40.59 552 LYS B O 1
ATOM 9056 N N . LYS B 1 553 ? 41.594 1.025 60.969 1 39.06 553 LYS B N 1
ATOM 9057 C CA . LYS B 1 553 ? 41.938 1.544 62.281 1 39.06 553 LYS B CA 1
ATOM 9058 C C . LYS B 1 553 ? 42.969 2.656 62.188 1 39.06 553 LYS B C 1
ATOM 9060 O 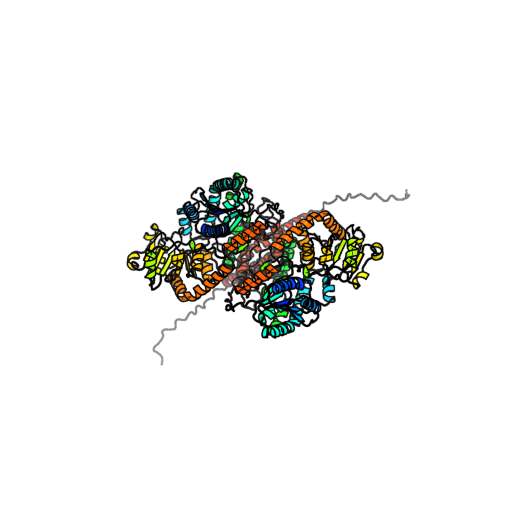O . LYS B 1 553 ? 44.094 2.43 61.719 1 39.06 553 LYS B O 1
ATOM 9065 N N . VAL B 1 554 ? 42.562 3.914 61.969 1 36.53 554 VAL B N 1
ATOM 9066 C CA . VAL B 1 554 ? 43.5 5.016 62.062 1 36.53 554 VAL B CA 1
ATOM 9067 C C . VAL B 1 554 ? 44.188 5.031 63.406 1 36.53 554 VAL B C 1
ATOM 9069 O O . VAL B 1 554 ? 43.5 4.914 64.438 1 36.53 554 VAL B O 1
ATOM 9072 N N . PRO B 1 555 ? 45.438 4.812 63.562 1 35.06 555 PRO B N 1
ATOM 9073 C CA . PRO B 1 555 ? 46.25 4.758 64.812 1 35.06 555 PRO B CA 1
ATOM 9074 C C . PRO B 1 555 ? 46.125 6.008 65.625 1 35.06 555 PRO B C 1
ATOM 9076 O O . PRO B 1 555 ? 46.344 7.121 65.188 1 35.06 555 PRO B O 1
ATOM 9079 N N . HIS B 1 556 ? 44.938 6.094 66.438 1 33.72 556 HIS B N 1
ATOM 9080 C CA . HIS B 1 556 ? 44.781 7.234 67.312 1 33.72 556 HIS B CA 1
ATOM 9081 C C . HIS B 1 556 ? 46.031 7.402 68.25 1 33.72 556 HIS B C 1
ATOM 9083 O O . HIS B 1 556 ? 46.438 6.465 68.938 1 33.72 556 HIS B O 1
ATOM 9089 N N . PHE B 1 557 ? 47 8.312 68 1 34.12 557 PHE B N 1
ATOM 9090 C CA . PHE B 1 557 ? 48.188 8.766 68.688 1 34.12 557 PHE B CA 1
ATOM 9091 C C . PHE B 1 557 ? 47.812 9.312 70.062 1 34.12 557 PHE B C 1
ATOM 9093 O O . PHE B 1 557 ? 46.938 10.172 70.188 1 34.12 557 PHE B O 1
ATOM 9100 N N . SER B 1 558 ? 47.812 8.508 71.125 1 31.02 558 SER B N 1
ATOM 9101 C CA . SER B 1 558 ? 47.625 8.695 72.562 1 31.02 558 SER B CA 1
ATOM 9102 C C . SER B 1 558 ? 48.5 9.82 73.125 1 31.02 558 SER B C 1
ATOM 9104 O O . SER B 1 558 ? 49.719 9.664 73.25 1 31.02 558 SER B O 1
ATOM 9106 N N . VAL B 1 559 ? 48.344 11.117 72.75 1 33.31 559 VAL B N 1
ATOM 9107 C CA . VAL B 1 559 ? 49.219 12.141 73.312 1 33.31 559 VAL B CA 1
ATOM 9108 C C . VAL B 1 559 ? 48.969 12.266 74.812 1 33.31 559 VAL B C 1
ATOM 9110 O O . VAL B 1 559 ? 47.844 12.398 75.25 1 33.31 559 VAL B O 1
ATOM 9113 N N . SER B 1 560 ? 49.844 11.844 75.688 1 32.09 560 SER B N 1
ATOM 9114 C CA . SER B 1 560 ? 50.094 11.812 77.125 1 32.09 560 SER B CA 1
ATOM 9115 C C . SER B 1 560 ? 50 13.211 77.75 1 32.09 560 SER B C 1
ATOM 9117 O O . SER B 1 560 ? 50.719 14.117 77.312 1 32.09 560 SER B O 1
ATOM 9119 N N . PRO B 1 561 ? 48.781 13.492 78.25 1 29.73 561 PRO B N 1
ATOM 9120 C CA . PRO B 1 561 ? 48.688 14.867 78.75 1 29.73 561 PRO B CA 1
ATOM 9121 C C . PRO B 1 561 ? 49.625 15.133 79.938 1 29.73 561 PRO B C 1
ATOM 9123 O O . PRO B 1 561 ? 49.781 14.266 80.812 1 29.73 561 PRO B O 1
ATOM 9126 N N . ARG B 1 562 ? 50.531 16.031 79.938 1 33.5 562 ARG B N 1
ATOM 9127 C CA . ARG B 1 562 ? 51.562 16.547 80.812 1 33.5 562 ARG B CA 1
ATOM 9128 C C . ARG B 1 562 ? 50.969 17.062 82.125 1 33.5 562 ARG B C 1
ATOM 9130 O O . ARG B 1 562 ? 49.906 17.672 82.125 1 33.5 562 ARG B O 1
ATOM 9137 N N . PRO B 1 563 ? 51.5 16.781 83.312 1 27.7 563 PRO B N 1
ATOM 9138 C CA . PRO B 1 563 ? 51.219 17.031 84.75 1 27.7 563 PRO B CA 1
ATOM 9139 C C . PRO B 1 563 ? 51.062 18.516 85.062 1 27.7 563 PRO B C 1
ATOM 9141 O O . PRO B 1 563 ? 51.625 19.359 84.375 1 27.7 563 PRO B O 1
ATOM 9144 N N . THR B 1 564 ? 50.062 18.891 86.125 1 27.23 564 THR B N 1
ATOM 9145 C CA . THR B 1 564 ? 49.562 20.094 86.75 1 27.23 564 THR B CA 1
ATOM 9146 C C . THR B 1 564 ? 50.594 20.688 87.75 1 27.23 564 THR B C 1
ATOM 9148 O O . THR B 1 564 ? 50.906 20.094 88.75 1 27.23 564 THR B O 1
ATOM 9151 N N . GLN B 1 565 ? 51.594 21.453 87.5 1 25.62 565 GLN B N 1
ATOM 9152 C CA . GLN B 1 565 ? 52.625 22 88.375 1 25.62 565 GLN B CA 1
ATOM 9153 C C . GLN B 1 565 ? 52.094 23.188 89.125 1 25.62 565 GLN B C 1
ATOM 9155 O O . GLN B 1 565 ? 51.719 24.203 88.562 1 25.62 565 GLN B O 1
ATOM 9160 N N . ARG B 1 566 ? 51.844 22.984 90.5 1 23.02 566 ARG B N 1
ATOM 9161 C CA . ARG B 1 566 ? 51.562 23.922 91.625 1 23.02 566 ARG B CA 1
ATOM 9162 C C . ARG B 1 566 ? 52.719 24.906 91.812 1 23.02 566 ARG B C 1
ATOM 9164 O O . ARG B 1 566 ? 53.844 24.609 91.438 1 23.02 566 ARG B O 1
ATOM 9171 N N . GLU B 1 567 ? 52.719 26.016 93.062 1 24.09 567 GLU B N 1
ATOM 9172 C CA . GLU B 1 567 ? 52.812 27.281 93.812 1 24.09 567 GLU B CA 1
ATOM 9173 C C . GLU B 1 567 ? 54.125 27.406 94.562 1 24.09 567 GLU B C 1
ATOM 9175 O O . GLU B 1 567 ? 54.562 26.438 95.188 1 24.09 567 GLU B O 1
ATOM 9180 N N . LYS B 1 568 ? 54.75 28.797 94 1 30.25 568 LYS B N 1
ATOM 9181 C CA . LYS B 1 568 ? 53.906 29.203 92.875 1 30.25 568 LYS B CA 1
ATOM 9182 C C . LYS B 1 568 ? 53.156 28.016 92.312 1 30.25 568 LYS B C 1
ATOM 9184 O O . LYS B 1 568 ? 53.656 27.375 91.375 1 30.25 568 LYS B O 1
ATOM 9189 N N . ASP B 1 569 ? 53.094 27 93.5 1 25.2 569 ASP B N 1
ATOM 9190 C CA . ASP B 1 569 ? 53.5 27.172 94.875 1 25.2 569 ASP B CA 1
ATOM 9191 C C . ASP B 1 569 ? 55.031 27.234 95 1 25.2 569 ASP B C 1
ATOM 9193 O O . ASP B 1 569 ? 55.562 27.875 95.938 1 25.2 569 ASP B O 1
ATOM 9197 N N . ASP B 1 570 ? 56.219 26.516 94.688 1 22.12 570 ASP B N 1
ATOM 9198 C CA . ASP B 1 570 ? 57.375 26.547 95.562 1 22.12 570 ASP B CA 1
ATOM 9199 C C . ASP B 1 570 ? 58.219 27.781 95.312 1 22.12 570 ASP B C 1
ATOM 9201 O O . ASP B 1 570 ? 58.531 28.094 94.188 1 22.12 570 ASP B O 1
#

Solvent-accessible surface area (backbone atoms only — not comparable to full-atom values): 60157 Å² total; per-residue (Å²): 134,62,70,64,58,48,48,52,49,42,51,48,47,54,48,46,50,48,44,68,27,36,44,74,55,32,46,68,71,58,58,74,77,70,81,85,68,84,69,65,86,66,47,26,37,34,36,36,44,56,71,40,66,68,57,35,49,45,53,49,28,36,47,50,43,38,42,74,72,62,20,34,34,37,36,43,32,47,46,61,70,58,43,52,55,47,62,71,71,44,56,95,46,50,46,66,45,77,40,86,71,85,56,64,83,65,43,64,64,59,36,37,50,31,29,66,42,86,50,32,66,58,32,44,50,49,48,50,52,48,41,37,50,38,39,54,72,39,34,65,59,55,40,52,53,48,50,59,43,35,74,77,56,60,57,56,34,33,39,17,35,53,76,24,50,41,41,55,52,40,20,59,62,69,69,38,33,39,36,32,33,43,68,50,74,74,71,69,78,83,64,96,60,74,69,58,58,60,83,27,65,36,54,47,74,66,58,52,42,68,53,35,47,51,45,45,51,53,49,48,50,43,72,65,57,56,80,76,62,54,60,55,29,55,48,28,50,75,70,72,24,83,61,72,86,45,67,54,58,57,54,39,68,64,23,37,28,39,32,52,39,36,58,42,52,43,78,28,46,64,37,35,71,38,51,40,68,17,6,57,50,61,73,57,75,89,73,58,53,69,58,54,68,69,58,52,54,54,48,68,66,25,79,81,20,25,36,38,37,42,50,67,90,60,55,46,77,52,52,65,56,42,29,34,54,49,55,35,52,69,74,46,89,44,24,38,39,34,53,41,55,75,83,54,57,76,34,47,53,88,59,46,62,70,78,34,59,92,36,53,48,76,37,67,73,75,77,18,67,61,51,55,48,52,35,88,40,46,57,39,33,39,29,27,27,45,55,54,60,48,52,46,28,44,76,41,48,34,35,35,36,20,46,27,45,46,35,53,12,36,33,44,20,36,28,34,35,73,44,44,36,29,33,53,48,49,55,72,90,66,59,49,39,63,41,50,44,51,37,53,50,49,47,60,74,39,38,68,64,22,37,54,44,27,51,51,46,49,52,52,14,58,71,39,39,16,31,58,37,48,48,50,52,51,52,54,29,46,68,66,69,58,36,44,71,44,54,44,32,36,39,24,55,90,66,26,42,40,70,72,75,65,80,64,84,81,50,62,63,15,41,46,33,36,43,51,47,40,62,60,43,41,61,13,31,26,19,36,18,50,46,48,49,49,47,49,48,47,47,48,44,50,56,49,52,62,61,66,48,66,75,74,73,67,74,75,72,73,73,67,78,75,78,85,83,82,104,74,85,133,133,62,71,63,60,35,48,52,34,18,51,47,36,52,48,48,51,47,48,66,52,43,50,73,67,26,46,66,71,54,56,74,78,71,82,86,68,86,67,64,86,66,46,26,38,34,37,36,43,58,70,41,66,68,59,35,50,45,52,48,28,37,48,50,42,38,42,73,72,63,20,34,31,36,36,42,32,47,45,60,68,58,44,51,54,46,61,71,69,42,56,95,46,50,46,66,46,76,40,86,71,87,57,64,83,62,44,66,64,59,36,37,50,33,29,66,41,85,50,34,66,58,33,43,50,51,48,49,51,48,41,38,49,37,38,54,71,39,36,65,58,55,39,53,54,47,52,57,43,35,74,77,55,59,57,55,34,33,39,18,35,52,76,24,49,40,40,58,52,39,20,59,62,68,69,38,32,39,36,31,33,45,67,51,76,74,70,70,77,82,63,95,58,78,68,56,58,59,84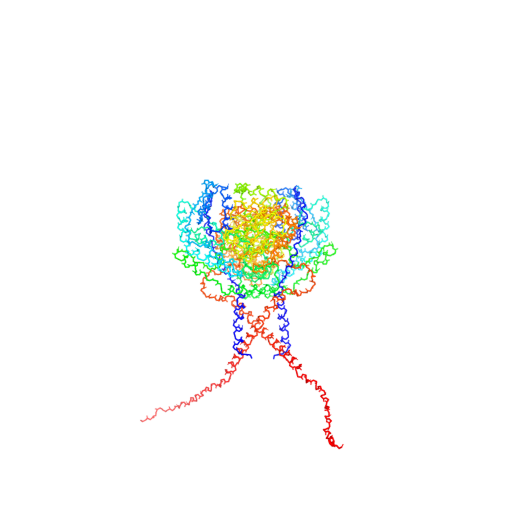,27,65,36,53,47,74,66,57,51,37,68,54,37,42,50,46,47,52,52,51,49,49,43,72,69,56,55,81,77,63,56,58,55,28,56,49,27,51,75,71,70,26,82,62,72,86,45,68,54,58,58,54,38,69,62,23,37,29,39,32,53,41,35,58,42,52,41,79,30,47,65,38,35,72,39,52,40,67,17,6,57,49,61,74,57,75,90,73,57,53,71,58,54,69,68,57,51,55,54,49,68,67,26,80,81,20,26,34,40,37,42,49,67,90,60,57,44,76,53,51,66,56,42,29,34,54,51,58,33,52,69,74,44,91,44,24,36,37,35,55,40,56,75,84,55,56,75,34,48,52,88,60,49,63,70,77,33,57,91,35,55,48,76,36,68,72,76,79,20,66,61,52,54,46,51,35,88,40,46,56,38,34,39,29,27,28,45,56,53,60,47,50,47,26,44,75,41,48,36,37,35,35,21,45,27,47,47,35,52,12,35,32,43,19,35,28,34,33,73,44,44,37,30,32,53,49,49,54,74,88,68,58,49,41,66,40,50,42,51,35,53,49,49,47,60,75,40,38,69,62,22,36,54,42,26,50,50,45,49,50,52,15,58,71,38,40,16,31,59,38,48,47,50,53,51,51,54,28,46,67,66,68,58,34,46,68,46,50,44,33,38,40,24,52,86,65,23,47,43,72,72,76,66,80,65,83,80,62,60,69,30,38,49,37,41,43,49,45,40,65,59,44,33,63,49,30,28,45,41,30,51,47,49,51,48,46,49,49,48,49,48,47,51,56,49,56,63,60,67,50,70,77,76,80,71,82,79,78,81,77,78,83,80,85,89,82,78,32,89,44,120

InterPro domains:
  IPR002213 UDP-glucuronosyl/UDP-glucosyltransferase [PF00201] (196-455)
  IPR002213 UDP-glucuronosyl/UDP-glucosyltransferase [cd03784] (43-475)
  IPR050271 UDP-glycosyltransferase [PTHR48043] (50-461)

Foldseek 3Di:
DDPVVVVVVVVVCVLLLLLVLLQFQFPPPQDDFDPPDFQDPPAEEEEEEEPDVLFVQQRVLLQQLSVVVPHAYEYEYQDVVVQVLCVVPDDPRYHYDHFHDPCQPPDLVLLAVQLPDQQFVVQQVSLVVSLLVCLLVRLVRVLVVQVVCCVVPNHQEYEYELSNLSRLLSCQVSVHFYEYEYSDLDPPDLDDDLQAQDFRPLAANGHDPVRSVVRNVVVSVCSSDPDDQCSNQVRSVVSPGDGDLDVCVSSVVLFQYEYQDFPLLGPDDDDFPSYAHQHDADDDPVSFDDWDPVVVVLLVPFQVAEEEEDADLSHDADLVLQALQLVLVLVDPTAYEYQDDPVNVVSYDPCSCVSRVSRYHYHNDIRGPLNVLLDPRHAEYEYLQRSNVVSSNLVSLHAYEHEHRHTRSSNSQSSSVSSLLFHYLDRSVDGGSVSSNVRSVVCNVCVVVNSVSSVVSVVSSVVSPHSNVVVVVVVVCSSVSNRPSSVPPGPDSSPSRPPPSPVDDSNCVSVVVSVVCCVVVVVVVVVVVVVVVVVVVVVVVVVVVVVPPPPPPPPPPVVPDPDPDDVDDD/DDPVVVVVVVVVVLLLLLLVLLQFQFPQPQDDFDPPDFQDPPAEEEEEEEPDVLFVQQRVLLQQLSVVVPHAYEYEYQDVVVQVLCVVPDDPRYHYDHFHDPCQPPDLVLLAVQLVDQQFVVQQVSLVVSLLVCLLVRLVRVLVVQVVCCVVPNHQEYEYELSNLSRLLSCQVSVHFYEYEYSDLDPPDLTDDLQAQDFRPLAASGHDPVSSVVRSVVVSVCSSDPDDQCSNQVRSVVSPGDGDLDVCVSSVVLFQYEYQDFPLLHPDDDDFPSYAHQHHADDDPVSFDDWDPVVVVLLVPFQVAEEEEDADLNHDADLVLQALQLVLVLVDPTAYEHQDDPVNVVSYDPCSCVSCVSRYHYYNDIRGPLNVLLDPRHAEYEYLQRSNVVSSNLVSLHAYEHEHRHTRSSNSQSSCVSSLLFHYLDRSVDGGSVSSNVRSVVCNVCVVVNSVSSVVSVVSSVVSPHSNVVVVVVVVCSSVSNRHSSSPPGPDSSPSRPPPSPVDDSDCVSVVVVVVCCVVVVVVVVVVVVVVVVVVVVVVVVVVVVVPPPPDPPPPPPPDDDDDDPVVDD

Organism: NCBI:txid85056

Secondary structure (DSSP, 8-state):
--HHHHHHHHHHHHHHHHHHH----------PPPP----PSSPEEEEE--S-HHHHHHHHHHHHHHHHTT-EEEEEES-HHHHHHHHHH--TTEEEEEPPP-STTT-HHHHHHHHH---HHHHHHHHHHHHHHHHHHHHHHHHHHHHHHHHHS--SEEEEETT-HHHHHHHHHHT--EEEE--SS-----SS-SSSPPTTS---SS--HHHHHHHHHHHHHHHHSPPPSHHHHHHHHHTTPPPP-SHHHHTTTTSEEEE---BTTB----B-TTEEE----PPPGGGPPPPPHHHHHHHHT-TT-EEEEE-TTT----HHHHHHHHHHHHTSSSEEEEE--GGGGGGSPTTHHHHTTTTEEEES--S-HHHHHH-TTEEEEEE---HHHHHHHHHTT--EEE---STTHHHHHHHHHHHTSEEE---TTT--HHHHHHHHHHHHHTHHHHHHHHHHHHHHHHHHTHHHHHHHHHHHHHHTT-SS--TTTT--GGG---S-----SS-SHHHHHHHHHHHHHHHHHHHHHHHHHHHHHHHHHHHHHTTSS-----------------S---/--HHHHHHHHHHHHHHHHHHH------------------PSSPEEEEE--S-HHHHHHHHHHHHHHHHTT-EEEEEES-HHHHHHHHHH--TTEEEEEPPP-STTT-HHHHHHHHH-S-HHHHHHHHHHHHHHHHHHHHHHHHHHHHHHHHHS--SEEEEETT-HHHHHHHHHHT--EEEE--SS-----SS-SSSPPTTS---SS--HHHHHHHHHHHHHHHHSPPPSHHHHHHHHHTTPPPP-SHHHHTTTTSEEEE---BTTB----B-TTEEE----PPPGGGPPPPPHHHHHHHHT-TT-EEEEE-TTT----HHHHHHHHHHHHTSSSEEEEE--GGGGGGSPTTHHHHTTTTEEEES--S-HHHHHH-TTEEEEEE---HHHHHHHHHHT--EEE---STTHHHHHHHHHHHTSEEE---TTT--HHHHHHHHHHHHHTHHHHHHHHHHHHHHHHHHTHHHHHHHHHHHHHHTT-SS--TTTS--GGG---------SS-SHHHHHHHHHHHHHHHHHHHHHHHHHHHHHHHHHHHHHTTTS-----------PPP---BTB-

pLDDT: mean 79.01, std 21.87, range [21.88, 98.62]

Nearest PDB structures (foldseek):
  8wrk-assembly1_A  TM=6.587E-01  e=9.814E-21  Catharanthus roseus
  8ind-assembly1_A  TM=6.693E-01  e=1.879E-20  Catharanthus roseus
  8ino-assembly1_A  TM=6.678E-01  e=1.727E-19  Catharanthus roseus
  8hjg-assembly2_B  TM=6.395E-01  e=5.380E-19  Siraitia grosvenorii
  8hjp-assembly2_A  TM=6.522E-01  e=2.197E-18  Siraitia grosvenorii